Protein AF-A0A4Q4XIJ0-F1 (afdb_monomer)

Mean predicted aligned error: 21.59 Å

Structure (mmCIF, N/CA/C/O backbone):
data_AF-A0A4Q4XIJ0-F1
#
_entry.id   AF-A0A4Q4XIJ0-F1
#
loop_
_atom_site.group_PDB
_atom_site.id
_atom_site.type_symbol
_atom_site.label_atom_id
_atom_site.label_alt_id
_atom_site.label_comp_id
_atom_site.label_asym_id
_atom_site.label_entity_id
_atom_site.label_seq_id
_atom_site.pdbx_PDB_ins_code
_atom_site.Cartn_x
_atom_site.Cartn_y
_atom_site.Cartn_z
_atom_site.occupancy
_atom_site.B_iso_or_equiv
_atom_site.auth_seq_id
_atom_site.auth_comp_id
_atom_site.auth_asym_id
_atom_site.auth_atom_id
_atom_site.pdbx_PDB_model_num
ATOM 1 N N . MET A 1 1 ? -66.998 -24.718 -27.713 1.00 39.00 1 MET A N 1
ATOM 2 C CA . MET A 1 1 ? -67.657 -24.816 -26.387 1.00 39.00 1 MET A CA 1
ATOM 3 C C . MET A 1 1 ? -67.877 -23.416 -25.833 1.00 39.00 1 MET A C 1
ATOM 5 O O . MET A 1 1 ? -67.206 -22.496 -26.284 1.00 39.00 1 MET A O 1
ATOM 9 N N . SER A 1 2 ? -68.863 -23.246 -24.954 1.00 32.78 2 SER A N 1
ATOM 10 C CA . SER A 1 2 ? -69.437 -21.952 -24.556 1.00 32.78 2 SER A CA 1
ATOM 11 C C . SER A 1 2 ? -68.776 -21.309 -23.330 1.00 32.78 2 SER A C 1
ATOM 13 O O . SER A 1 2 ? -68.208 -21.986 -22.477 1.00 32.78 2 SER A O 1
ATOM 15 N N . ILE A 1 3 ? -68.902 -19.982 -23.238 1.00 47.53 3 ILE A N 1
ATOM 16 C CA . ILE A 1 3 ? -68.501 -19.162 -22.085 1.00 47.53 3 ILE A CA 1
ATOM 17 C C . ILE A 1 3 ? -69.598 -19.195 -21.010 1.00 47.53 3 ILE A C 1
ATOM 19 O O . ILE A 1 3 ? -70.771 -18.997 -21.330 1.00 47.53 3 ILE A O 1
ATOM 23 N N . PRO A 1 4 ? -69.209 -19.323 -19.734 1.00 43.88 4 PRO A N 1
ATOM 24 C CA . PRO A 1 4 ? -69.842 -18.563 -18.653 1.00 43.88 4 PRO A CA 1
ATOM 25 C C . PRO A 1 4 ? -68.786 -17.883 -17.751 1.00 43.88 4 PRO A C 1
ATOM 27 O O . PRO A 1 4 ? -67.672 -18.373 -17.611 1.00 43.88 4 PRO A O 1
ATOM 30 N N . SER A 1 5 ? -69.038 -16.803 -17.013 1.00 36.31 5 SER A N 1
ATOM 31 C CA . SER A 1 5 ? -69.993 -15.681 -17.101 1.00 36.31 5 SER A CA 1
ATOM 32 C C . SER A 1 5 ? -69.596 -14.716 -15.965 1.00 36.31 5 SER A C 1
ATOM 34 O O . SER A 1 5 ? -69.293 -15.169 -14.861 1.00 36.31 5 SER A O 1
ATOM 36 N N . SER A 1 6 ? -69.540 -13.404 -16.191 1.00 43.09 6 SER A N 1
ATOM 37 C CA . SER A 1 6 ? -68.685 -12.483 -15.409 1.00 43.09 6 SER A CA 1
ATOM 38 C C . SER A 1 6 ? -69.211 -11.996 -14.038 1.00 43.09 6 SER A C 1
ATOM 40 O O . SER A 1 6 ? -68.845 -10.906 -13.601 1.00 43.09 6 SER A O 1
ATOM 42 N N . SER A 1 7 ? -70.051 -12.764 -13.336 1.00 40.59 7 SER A N 1
ATOM 43 C CA . SER A 1 7 ? -70.735 -12.323 -12.102 1.00 40.59 7 SER A CA 1
ATOM 44 C C . SER A 1 7 ? -70.030 -12.679 -10.780 1.00 40.59 7 SER A C 1
ATOM 46 O O . SER A 1 7 ? -70.118 -11.913 -9.821 1.00 40.59 7 SER A O 1
ATOM 48 N N . SER A 1 8 ? -69.298 -13.796 -10.695 1.00 38.94 8 SER A N 1
ATOM 49 C CA . SER A 1 8 ? -68.858 -14.369 -9.404 1.00 38.94 8 SER A CA 1
ATOM 50 C C . SER A 1 8 ? -67.668 -13.680 -8.717 1.00 38.94 8 SER A C 1
ATOM 52 O O . SER A 1 8 ? -67.452 -13.886 -7.525 1.00 38.94 8 SER A O 1
ATOM 54 N N . ARG A 1 9 ? -66.882 -12.850 -9.420 1.00 42.84 9 ARG A N 1
ATOM 55 C CA . ARG A 1 9 ? -65.648 -12.255 -8.855 1.00 42.84 9 ARG A CA 1
ATOM 56 C C . ARG A 1 9 ? -65.848 -10.972 -8.037 1.00 42.84 9 ARG A C 1
ATOM 58 O O . ARG A 1 9 ? -64.919 -10.572 -7.342 1.00 42.84 9 ARG A O 1
ATOM 65 N N . ARG A 1 10 ? -67.020 -10.321 -8.094 1.00 41.69 10 ARG A N 1
ATOM 66 C CA . ARG A 1 10 ? -67.269 -9.062 -7.354 1.00 41.69 10 ARG A CA 1
ATOM 67 C C . ARG A 1 10 ? -67.774 -9.264 -5.921 1.00 41.69 10 ARG A C 1
ATOM 69 O O . ARG A 1 10 ? -67.480 -8.427 -5.077 1.00 41.69 10 ARG A O 1
ATOM 76 N N . SER A 1 11 ? -68.457 -10.370 -5.618 1.00 40.97 11 SER A N 1
ATOM 77 C CA . SER A 1 11 ? -68.883 -10.691 -4.246 1.00 40.97 11 SER A CA 1
ATOM 78 C C . SER A 1 11 ? -67.701 -11.072 -3.351 1.00 40.97 11 SER A C 1
ATOM 80 O O . SER A 1 11 ? -67.562 -10.519 -2.266 1.00 40.97 11 SER A O 1
ATOM 82 N N . ALA A 1 12 ? -66.800 -11.939 -3.829 1.00 45.38 12 ALA A N 1
ATOM 83 C CA . ALA A 1 12 ? -65.650 -12.415 -3.054 1.00 45.38 12 ALA A CA 1
ATOM 84 C C . ALA A 1 12 ? -64.752 -11.274 -2.531 1.00 45.38 12 ALA A C 1
ATOM 86 O O . ALA A 1 12 ? -64.363 -11.283 -1.365 1.00 45.38 12 ALA A O 1
ATOM 87 N N . PHE A 1 13 ? -64.475 -10.258 -3.357 1.00 45.41 13 PHE A N 1
ATOM 88 C CA . PHE A 1 13 ? -63.698 -9.088 -2.929 1.00 45.41 13 PHE A CA 1
ATOM 89 C C . PHE A 1 13 ? -64.429 -8.229 -1.889 1.00 45.41 13 PHE A C 1
ATOM 91 O O . PHE A 1 13 ? -63.788 -7.744 -0.961 1.00 45.41 13 PHE A O 1
ATOM 98 N N . ALA A 1 14 ? -65.754 -8.078 -1.993 1.00 46.66 14 ALA A N 1
ATOM 99 C CA . ALA A 1 14 ? -66.541 -7.367 -0.986 1.00 46.66 14 ALA A CA 1
ATOM 100 C C . ALA A 1 14 ? -66.551 -8.118 0.358 1.00 46.66 14 ALA A C 1
ATOM 102 O O . ALA A 1 14 ? -66.329 -7.505 1.399 1.00 46.66 14 ALA A O 1
ATOM 103 N N . SER A 1 15 ? -66.727 -9.444 0.345 1.00 46.34 15 SER A N 1
ATOM 104 C CA . SER A 1 15 ? -66.688 -10.274 1.557 1.00 46.34 15 SER A CA 1
ATOM 105 C C . SER A 1 15 ? -65.319 -10.252 2.244 1.00 46.34 15 SER A C 1
ATOM 107 O O . SER A 1 15 ? -65.259 -10.134 3.464 1.00 46.34 15 SER A O 1
ATOM 109 N N . ILE A 1 16 ? -64.220 -10.313 1.481 1.00 51.16 16 ILE A N 1
ATOM 110 C CA . ILE A 1 16 ? -62.858 -10.246 2.035 1.00 51.16 16 ILE A CA 1
ATOM 111 C C . ILE A 1 16 ? -62.550 -8.839 2.572 1.00 51.16 16 ILE A C 1
ATOM 113 O O . ILE A 1 16 ? -61.978 -8.721 3.652 1.00 51.16 16 ILE A O 1
ATOM 117 N N . ALA A 1 17 ? -62.976 -7.774 1.884 1.00 48.75 17 ALA A N 1
ATOM 118 C CA . ALA A 1 17 ? -62.821 -6.405 2.380 1.00 48.75 17 ALA A CA 1
ATOM 119 C C . ALA A 1 17 ? -63.614 -6.159 3.676 1.00 48.75 17 ALA A C 1
ATOM 121 O O . ALA A 1 17 ? -63.096 -5.533 4.599 1.00 48.75 17 ALA A O 1
ATOM 122 N N . LEU A 1 18 ? -64.838 -6.691 3.785 1.00 46.59 18 LEU A N 1
ATOM 123 C CA . LEU A 1 18 ? -65.650 -6.563 4.997 1.00 46.59 18 LEU A CA 1
ATOM 124 C C . LEU A 1 18 ? -65.094 -7.406 6.158 1.00 46.59 18 LEU A C 1
ATOM 126 O O . LEU A 1 18 ? -65.103 -6.949 7.297 1.00 46.59 18 LEU A O 1
ATOM 130 N N . ALA A 1 19 ? -64.545 -8.593 5.877 1.00 47.19 19 ALA A N 1
ATOM 131 C CA . ALA A 1 19 ? -63.845 -9.407 6.872 1.00 47.19 19 ALA A CA 1
ATOM 132 C C . ALA A 1 19 ? -62.547 -8.737 7.364 1.00 47.19 19 ALA A C 1
ATOM 134 O O . ALA A 1 19 ? -62.270 -8.749 8.561 1.00 47.19 19 ALA A O 1
ATOM 135 N N . ALA A 1 20 ? -61.784 -8.098 6.470 1.00 44.31 20 ALA A N 1
ATOM 136 C CA . ALA A 1 20 ? -60.602 -7.319 6.835 1.00 44.31 20 ALA A CA 1
ATOM 137 C C . ALA A 1 20 ? -60.964 -6.077 7.671 1.00 44.31 20 ALA A C 1
ATOM 139 O O . ALA A 1 20 ? -60.295 -5.794 8.662 1.00 44.31 20 ALA A O 1
ATOM 140 N N . ALA A 1 21 ? -62.049 -5.375 7.326 1.00 42.47 21 ALA A N 1
ATOM 141 C CA . ALA A 1 21 ? -62.561 -4.259 8.120 1.00 42.47 21 ALA A CA 1
ATOM 142 C C . ALA A 1 21 ? -63.025 -4.712 9.517 1.00 42.47 21 ALA A C 1
ATOM 144 O O . ALA A 1 21 ? -62.663 -4.084 10.507 1.00 42.47 21 ALA A O 1
ATOM 145 N N . ALA A 1 22 ? -63.747 -5.835 9.612 1.00 40.69 22 ALA A N 1
ATOM 146 C CA . ALA A 1 22 ? -64.169 -6.412 10.888 1.00 40.69 22 ALA A CA 1
ATOM 147 C C . ALA A 1 22 ? -62.970 -6.831 11.762 1.00 40.69 22 ALA A C 1
ATOM 149 O O . ALA A 1 22 ? -62.942 -6.525 12.956 1.00 40.69 22 ALA A O 1
ATOM 150 N N . ALA A 1 23 ? -61.946 -7.455 11.167 1.00 38.81 23 ALA A N 1
ATOM 151 C CA . ALA A 1 23 ? -60.705 -7.813 11.855 1.00 38.81 23 ALA A CA 1
ATOM 152 C C . ALA A 1 23 ? -59.928 -6.577 12.354 1.00 38.81 23 ALA A C 1
ATOM 154 O O . ALA A 1 23 ? -59.396 -6.598 13.461 1.00 38.81 23 ALA A O 1
ATOM 155 N N . LEU A 1 24 ? -59.926 -5.477 11.591 1.00 39.38 24 LEU A N 1
ATOM 156 C CA . LEU A 1 24 ? -59.321 -4.197 11.990 1.00 39.38 24 LEU A CA 1
ATOM 157 C C . LEU A 1 24 ? -60.121 -3.428 13.059 1.00 39.38 24 LEU A C 1
ATOM 159 O O . LEU A 1 24 ? -59.597 -2.480 13.637 1.00 39.38 24 LEU A O 1
ATOM 163 N N . THR A 1 25 ? -61.353 -3.843 13.368 1.00 39.03 25 THR A N 1
ATOM 164 C CA . THR A 1 25 ? -62.145 -3.314 14.497 1.00 39.03 25 THR A CA 1
ATOM 165 C C . THR A 1 25 ? -62.137 -4.212 15.741 1.00 39.03 25 THR A C 1
ATOM 167 O O . THR A 1 25 ? -62.733 -3.854 16.753 1.00 39.03 25 THR A O 1
ATOM 170 N N . ALA A 1 26 ? -61.458 -5.364 15.697 1.00 36.38 26 ALA A N 1
ATOM 171 C CA . ALA A 1 26 ? -61.476 -6.370 16.765 1.00 36.38 26 ALA A CA 1
ATOM 172 C C . ALA A 1 26 ? -60.332 -6.246 17.795 1.00 36.38 26 ALA A C 1
ATOM 174 O O . ALA A 1 26 ? -60.250 -7.059 18.712 1.00 36.38 26 ALA A O 1
ATOM 175 N N . THR A 1 27 ? -59.476 -5.222 17.698 1.00 35.91 27 THR A N 1
ATOM 176 C CA . THR A 1 27 ? -58.495 -4.871 18.743 1.00 35.91 27 THR A CA 1
ATOM 177 C C . THR A 1 27 ? -58.930 -3.626 19.512 1.00 35.91 27 THR A C 1
ATOM 179 O O . THR A 1 27 ? -58.228 -2.614 19.542 1.00 35.91 27 THR A O 1
ATOM 182 N N . VAL A 1 28 ? -60.090 -3.706 20.171 1.00 36.38 28 VAL A N 1
ATOM 183 C CA . VAL A 1 28 ? -60.314 -2.883 21.365 1.00 36.38 28 VAL A CA 1
ATOM 184 C C . VAL A 1 28 ? -59.310 -3.378 22.401 1.00 36.38 28 VAL A C 1
ATOM 186 O O . VAL A 1 28 ? -59.447 -4.488 22.913 1.00 36.38 28 VAL A O 1
ATOM 189 N N . ALA A 1 29 ? -58.274 -2.586 22.670 1.00 37.75 29 ALA A N 1
ATOM 190 C CA . ALA A 1 29 ? -57.368 -2.868 23.771 1.00 37.75 29 ALA A CA 1
ATOM 191 C C . ALA A 1 29 ? -58.176 -2.805 25.074 1.00 37.75 29 ALA A C 1
ATOM 193 O O . ALA A 1 29 ? -58.611 -1.730 25.490 1.00 37.75 29 ALA A O 1
ATOM 194 N N . HIS A 1 30 ? -58.414 -3.962 25.696 1.00 38.53 30 HIS A N 1
ATOM 195 C CA . HIS A 1 30 ? -58.833 -3.997 27.090 1.00 38.53 30 HIS A CA 1
ATOM 196 C C . HIS A 1 30 ? -57.673 -3.455 27.916 1.00 38.53 30 HIS A C 1
ATOM 198 O O . HIS A 1 30 ? -56.659 -4.138 28.050 1.00 38.53 30 HIS A O 1
ATOM 204 N N . ALA A 1 31 ? -57.843 -2.235 28.427 1.00 48.03 31 ALA A N 1
ATOM 205 C CA . ALA A 1 31 ? -56.890 -1.611 29.326 1.00 48.03 31 ALA A CA 1
ATOM 206 C C . ALA A 1 31 ? -56.563 -2.563 30.481 1.00 48.03 31 ALA A C 1
ATOM 208 O O . ALA A 1 31 ? -57.451 -3.241 31.012 1.00 48.03 31 ALA A O 1
ATOM 209 N N . ASP A 1 32 ? -55.289 -2.639 30.868 1.00 61.66 32 ASP A N 1
ATOM 210 C CA . ASP A 1 32 ? -54.935 -3.512 31.980 1.00 61.66 32 ASP A CA 1
ATOM 211 C C . ASP A 1 32 ? -55.694 -3.142 33.269 1.00 61.66 32 ASP A C 1
ATOM 213 O O . ASP A 1 32 ? -55.982 -1.981 33.585 1.00 61.66 32 ASP A O 1
ATOM 217 N N . ALA A 1 33 ? -56.025 -4.178 34.042 1.00 73.69 33 ALA A N 1
ATOM 218 C CA . ALA A 1 33 ? -56.890 -4.084 35.216 1.00 73.69 33 ALA A CA 1
ATOM 219 C C . ALA A 1 33 ? -56.270 -3.309 36.399 1.00 73.69 33 ALA A C 1
ATOM 221 O O . ALA A 1 33 ? -56.786 -3.396 37.517 1.00 73.69 33 ALA A O 1
ATOM 222 N N . THR A 1 34 ? -55.162 -2.599 36.186 1.00 82.06 34 THR A N 1
ATOM 223 C CA . THR A 1 34 ? -54.515 -1.695 37.138 1.00 82.06 34 THR A CA 1
ATOM 224 C C . THR A 1 34 ? -54.698 -0.250 36.700 1.00 82.06 34 THR A C 1
ATOM 226 O O . THR A 1 34 ? -55.126 0.555 37.530 1.00 82.06 34 THR A O 1
ATOM 229 N N . LEU A 1 35 ? -54.507 0.076 35.416 1.00 85.56 35 LEU A N 1
ATOM 230 C CA . LEU A 1 35 ? -54.809 1.409 34.893 1.00 85.56 35 LEU A CA 1
ATOM 231 C C . LEU A 1 35 ? -56.294 1.753 35.088 1.00 85.56 35 LEU A C 1
ATOM 233 O O . LEU A 1 35 ? -56.612 2.828 35.601 1.00 85.56 35 LEU A O 1
ATOM 237 N N . ASP A 1 36 ? -57.190 0.808 34.793 1.00 84.19 36 ASP A N 1
ATOM 238 C CA . ASP A 1 36 ? -58.631 0.957 35.028 1.00 84.19 36 ASP A CA 1
ATOM 239 C C . ASP A 1 36 ? -58.958 1.175 36.511 1.00 84.19 36 ASP A C 1
ATOM 241 O O . ASP A 1 36 ? -59.716 2.083 36.854 1.00 84.19 36 ASP A O 1
ATOM 245 N N . LYS A 1 37 ? -58.336 0.416 37.426 1.00 86.19 37 LYS A N 1
ATOM 246 C CA . LYS A 1 37 ? -58.548 0.595 38.875 1.00 86.19 37 LYS A CA 1
ATOM 247 C C . LYS A 1 37 ? -58.047 1.951 39.362 1.00 86.19 37 LYS A C 1
ATOM 249 O O . LYS A 1 37 ? -58.739 2.579 40.160 1.00 86.19 37 LYS A O 1
ATOM 254 N N . ILE A 1 38 ? -56.888 2.418 38.884 1.00 88.94 38 ILE A N 1
ATOM 255 C CA . ILE A 1 38 ? -56.351 3.758 39.180 1.00 88.94 38 ILE A CA 1
ATOM 256 C C . ILE A 1 38 ? -57.346 4.839 38.735 1.00 88.94 38 ILE A C 1
ATOM 258 O O . ILE A 1 38 ? -57.677 5.728 39.523 1.00 88.94 38 ILE A O 1
ATOM 262 N N . GLN A 1 39 ? -57.864 4.741 37.506 1.00 87.56 39 GLN A N 1
ATOM 263 C CA . GLN A 1 39 ? -58.828 5.699 36.963 1.00 87.56 39 GLN A CA 1
ATOM 264 C C . GLN A 1 39 ? -60.184 5.656 37.682 1.00 87.56 39 GLN A C 1
ATOM 266 O O . GLN A 1 39 ? -60.753 6.718 37.948 1.00 87.56 39 GLN A O 1
ATOM 271 N N . GLN A 1 40 ? -60.680 4.462 38.025 1.00 88.62 40 GLN A N 1
ATOM 272 C CA . GLN A 1 40 ? -61.961 4.249 38.704 1.00 88.62 40 GLN A CA 1
ATOM 273 C C . GLN A 1 40 ? -61.953 4.805 40.133 1.00 88.62 40 GLN A C 1
ATOM 275 O O . GLN A 1 40 ? -62.876 5.521 40.513 1.00 88.62 40 GLN A O 1
ATOM 280 N N . ARG A 1 41 ? -60.902 4.525 40.919 1.00 92.94 41 ARG A N 1
ATOM 281 C CA . ARG A 1 41 ? -60.764 5.036 42.300 1.00 92.94 41 ARG A CA 1
ATOM 282 C C . ARG A 1 41 ? -60.162 6.449 42.381 1.00 92.94 41 ARG A C 1
ATOM 284 O O . ARG A 1 41 ? -59.934 6.938 43.482 1.00 92.94 41 ARG A O 1
ATOM 291 N N . LYS A 1 42 ? -59.851 7.065 41.231 1.00 92.50 42 LYS A N 1
ATOM 292 C CA . LYS A 1 42 ? -59.194 8.381 41.070 1.00 92.50 42 LYS A CA 1
ATOM 293 C C . LYS A 1 42 ? -57.926 8.581 41.909 1.00 92.50 42 LYS A C 1
ATOM 295 O O . LYS A 1 42 ? -57.599 9.702 42.296 1.00 92.50 42 LYS A O 1
ATOM 300 N N . LYS A 1 43 ? -57.182 7.499 42.150 1.00 94.44 43 LYS A N 1
ATOM 301 C CA . LYS A 1 43 ? -56.021 7.480 43.049 1.00 94.44 43 LYS A CA 1
ATOM 302 C C . LYS A 1 43 ? -55.019 6.395 42.645 1.00 94.44 43 LYS A C 1
ATOM 304 O O . LYS A 1 43 ? -55.424 5.301 42.242 1.00 94.44 43 LYS A O 1
ATOM 309 N N . ILE A 1 44 ? -53.725 6.684 42.773 1.00 94.50 44 ILE A N 1
ATOM 310 C CA . ILE A 1 44 ? -52.612 5.738 42.590 1.00 94.50 44 ILE A CA 1
ATOM 311 C C . ILE A 1 44 ? -51.852 5.542 43.909 1.00 94.50 44 ILE A C 1
ATOM 313 O O . ILE A 1 44 ? -51.584 6.497 44.638 1.00 94.50 44 ILE A O 1
ATOM 317 N N . VAL A 1 45 ? -51.506 4.293 44.212 1.00 95.69 45 VAL A N 1
ATOM 318 C CA . VAL A 1 45 ? -50.741 3.880 45.390 1.00 95.69 45 VAL A CA 1
ATOM 319 C C . VAL A 1 45 ? -49.304 3.589 44.955 1.00 95.69 45 VAL A C 1
ATOM 321 O O . VAL A 1 45 ? -49.025 2.570 44.326 1.00 95.69 45 VAL A O 1
ATOM 324 N N . VAL A 1 46 ? -48.375 4.489 45.268 1.00 95.56 46 VAL A N 1
ATOM 325 C CA . VAL A 1 46 ? -46.970 4.408 44.844 1.00 95.56 46 VAL A CA 1
ATOM 326 C C . VAL A 1 46 ? -46.102 3.912 45.997 1.00 95.56 46 VAL A C 1
ATOM 328 O O . VAL A 1 46 ? -46.037 4.538 47.055 1.00 95.56 46 VAL A O 1
ATOM 331 N N . GLY A 1 47 ? -45.387 2.807 45.790 1.00 94.25 47 GLY A N 1
ATOM 332 C CA . GLY A 1 47 ? -44.360 2.348 46.720 1.00 94.25 47 GLY A CA 1
ATOM 333 C C . GLY A 1 47 ? -43.098 3.196 46.587 1.00 94.25 47 GLY A C 1
ATOM 334 O O . GLY A 1 47 ? -42.419 3.127 45.561 1.00 94.25 47 GLY A O 1
ATOM 335 N N . VAL A 1 48 ? -42.781 3.979 47.619 1.00 91.88 48 VAL A N 1
ATOM 336 C CA . VAL A 1 48 ? -41.617 4.878 47.660 1.00 91.88 48 VAL A CA 1
ATOM 337 C C . VAL A 1 48 ? -40.592 4.428 48.695 1.00 91.88 48 VAL A C 1
ATOM 339 O O . VAL A 1 48 ? -40.935 3.961 49.783 1.00 91.88 48 VAL A O 1
ATOM 342 N N . VAL A 1 49 ? -39.312 4.598 48.371 1.00 85.94 49 VAL A N 1
ATOM 343 C CA . VAL A 1 49 ? -38.207 4.347 49.306 1.00 85.94 49 VAL A CA 1
ATOM 344 C C . VAL A 1 49 ? -37.803 5.659 49.975 1.00 85.94 49 VAL A C 1
ATOM 346 O O . VAL A 1 49 ? -37.350 6.589 49.308 1.00 85.94 49 VAL A O 1
ATOM 349 N N . LEU A 1 50 ? -37.958 5.712 51.300 1.00 83.31 50 LEU A N 1
ATOM 350 C CA . LEU A 1 50 ? -37.521 6.817 52.159 1.00 83.31 50 LEU A CA 1
ATOM 351 C C . LEU A 1 50 ? -36.262 6.377 52.922 1.00 83.31 50 LEU A C 1
ATOM 353 O O . LEU A 1 50 ? -36.347 5.871 54.042 1.00 83.31 50 LEU A O 1
ATOM 357 N N . SER A 1 51 ? -35.102 6.492 52.270 1.00 69.00 51 SER A N 1
ATOM 358 C CA . SER A 1 51 ? -33.795 6.036 52.782 1.00 69.00 51 SER A CA 1
ATOM 359 C C . SER A 1 51 ? -32.967 7.120 53.482 1.00 69.00 51 SER A C 1
ATOM 361 O O . SER A 1 51 ? -31.857 6.835 53.930 1.00 69.00 51 SER A O 1
ATOM 363 N N . GLY A 1 52 ? -33.480 8.348 53.573 1.00 70.88 52 GLY A N 1
ATOM 364 C CA . GLY A 1 52 ? -32.694 9.537 53.886 1.00 70.88 52 GLY A CA 1
ATOM 365 C C . GLY A 1 52 ? -31.955 10.088 52.660 1.00 70.88 52 GLY A C 1
ATOM 366 O O . GLY A 1 52 ? -32.028 9.536 51.558 1.00 70.88 52 GLY A O 1
ATOM 367 N N . GLY A 1 53 ? -31.253 11.207 52.851 1.00 75.75 53 GLY A N 1
ATOM 368 C CA . GLY A 1 53 ? -30.587 11.920 51.757 1.00 75.75 53 GLY A CA 1
ATOM 369 C C . GLY A 1 53 ? -31.580 12.437 50.698 1.00 75.75 53 GLY A C 1
ATOM 370 O O . GLY A 1 53 ? -32.731 12.716 51.041 1.00 75.75 53 GLY A O 1
ATOM 371 N N . PRO A 1 54 ? -31.172 12.558 49.419 1.00 77.50 54 PRO A N 1
ATOM 372 C CA . PRO A 1 54 ? -32.005 13.159 48.370 1.00 77.50 54 PRO A CA 1
ATOM 373 C C . PRO A 1 54 ? -33.268 12.344 48.048 1.00 77.50 54 PRO A C 1
ATOM 375 O O . PRO A 1 54 ? -34.275 12.892 47.604 1.00 77.50 54 PRO A O 1
ATOM 378 N N . PHE A 1 55 ? -33.229 11.026 48.270 1.00 79.38 55 PHE A N 1
ATOM 379 C CA . PHE A 1 55 ? -34.310 10.108 47.908 1.00 79.38 55 PHE A CA 1
ATOM 380 C C . PHE A 1 55 ? -35.572 10.285 48.747 1.00 79.38 55 PHE A C 1
ATOM 382 O O . PHE A 1 55 ? -36.676 10.138 48.216 1.00 79.38 55 PHE A O 1
ATOM 389 N N . GLY A 1 56 ? -35.405 10.635 50.023 1.00 80.69 56 GLY A N 1
ATOM 390 C CA . GLY A 1 56 ? -36.493 11.098 50.869 1.00 80.69 56 GLY A CA 1
ATOM 391 C C . GLY A 1 56 ? -36.451 10.635 52.318 1.00 80.69 56 GLY A C 1
ATOM 392 O O . GLY A 1 56 ? -35.855 9.612 52.662 1.00 80.69 56 GLY A O 1
ATOM 393 N N . SER A 1 57 ? -37.126 11.401 53.168 1.00 80.62 57 SER A N 1
ATOM 394 C CA . SER A 1 57 ? -37.265 11.195 54.610 1.00 80.62 57 SER A CA 1
ATOM 395 C C . SER A 1 57 ? -38.706 11.458 55.054 1.00 80.62 57 SER A C 1
ATOM 397 O O . SER A 1 57 ? -39.515 12.007 54.302 1.00 80.62 57 SER A O 1
ATOM 399 N N . ILE A 1 58 ? -39.038 11.056 56.281 1.00 82.38 58 ILE A N 1
ATOM 400 C CA . ILE A 1 58 ? -40.278 11.472 56.943 1.00 82.38 58 ILE A CA 1
ATOM 401 C C . ILE A 1 58 ? -40.024 12.849 57.566 1.00 82.38 58 ILE A C 1
ATOM 403 O O . ILE A 1 58 ? -39.072 13.009 58.330 1.00 82.38 58 ILE A O 1
ATOM 407 N N . ASP A 1 59 ? -40.864 13.830 57.245 1.00 79.25 59 ASP A N 1
ATOM 408 C CA . ASP A 1 59 ? -40.889 15.115 57.944 1.00 79.25 59 ASP A CA 1
ATOM 409 C C . ASP A 1 59 ? -41.405 14.898 59.381 1.00 79.25 59 ASP A C 1
ATOM 411 O O . ASP A 1 59 ? -42.537 14.432 59.548 1.00 79.25 59 ASP A O 1
ATOM 415 N N . PRO A 1 60 ? -40.624 15.227 60.431 1.00 75.75 60 PRO A N 1
ATOM 416 C CA . PRO A 1 60 ? -41.043 15.012 61.812 1.00 75.75 60 PRO A CA 1
ATOM 417 C C . PRO A 1 60 ? -42.285 15.827 62.205 1.00 75.75 60 PRO A C 1
ATOM 419 O O . PRO A 1 60 ? -43.020 15.387 63.089 1.00 75.75 60 PRO A O 1
ATOM 422 N N . ALA A 1 61 ? -42.549 16.970 61.560 1.00 79.31 61 ALA A N 1
ATOM 423 C CA . ALA A 1 61 ? -43.680 17.836 61.889 1.00 79.31 61 ALA A CA 1
ATOM 424 C C . ALA A 1 61 ? -45.003 17.349 61.274 1.00 79.31 61 ALA A C 1
ATOM 426 O O . ALA A 1 61 ? -46.020 17.320 61.966 1.00 79.31 61 ALA A O 1
ATOM 427 N N . THR A 1 62 ? -45.012 16.946 59.997 1.00 80.44 62 THR A N 1
ATOM 428 C CA . THR A 1 62 ? -46.240 16.475 59.318 1.00 80.44 62 THR A CA 1
ATOM 429 C C . THR A 1 62 ? -46.400 14.954 59.264 1.00 80.44 62 THR A C 1
ATOM 431 O O . THR A 1 62 ? -47.460 14.480 58.853 1.00 80.44 62 THR A O 1
ATOM 434 N N . GLN A 1 63 ? -45.374 14.184 59.647 1.00 79.94 63 GLN A N 1
ATOM 435 C CA . GLN A 1 63 ? -45.300 12.717 59.521 1.00 79.94 63 GLN A CA 1
ATOM 436 C C . GLN A 1 63 ? -45.493 12.199 58.079 1.00 79.94 63 GLN A C 1
ATOM 438 O O . GLN A 1 63 ? -45.800 11.028 57.858 1.00 79.94 63 GLN A O 1
ATOM 443 N N . ARG A 1 64 ? -45.292 13.060 57.071 1.00 81.19 64 ARG A N 1
ATOM 444 C CA . ARG A 1 64 ? -45.384 12.711 55.645 1.00 81.19 64 ARG A CA 1
ATOM 445 C C . ARG A 1 64 ? -44.001 12.483 55.046 1.00 81.19 64 ARG A C 1
ATOM 447 O O . ARG A 1 64 ? -43.015 13.082 55.470 1.00 81.19 64 ARG A O 1
ATOM 454 N N . GLY A 1 65 ? -43.936 11.632 54.024 1.00 82.88 65 GLY A N 1
ATOM 455 C CA . GLY A 1 65 ? -42.736 11.493 53.203 1.00 82.88 65 GLY A CA 1
ATOM 456 C C . GLY A 1 65 ? -42.460 12.770 52.402 1.00 82.88 65 GLY A C 1
ATOM 457 O O . GLY A 1 65 ? -43.381 13.386 51.869 1.00 82.88 65 GLY A O 1
ATOM 458 N N . THR A 1 66 ? -41.188 13.134 52.283 1.00 86.19 66 THR A N 1
ATOM 459 C CA . THR A 1 66 ? -40.677 14.233 51.446 1.00 86.19 66 THR A CA 1
ATOM 460 C C . THR A 1 66 ? -39.435 13.763 50.680 1.00 86.19 66 THR A C 1
ATOM 462 O O . THR A 1 66 ? -38.855 12.743 51.046 1.00 86.19 66 THR A O 1
ATOM 465 N N . GLY A 1 67 ? -39.024 14.473 49.624 1.00 87.69 67 GLY A N 1
ATOM 466 C CA . GLY A 1 67 ? -37.824 14.162 48.827 1.00 87.69 67 GLY A CA 1
ATOM 467 C C . GLY A 1 67 ? -38.107 13.619 47.419 1.00 87.69 67 GLY A C 1
ATOM 468 O O . GLY A 1 67 ? -39.263 13.511 47.002 1.00 87.69 67 GLY A O 1
ATOM 469 N N . PHE A 1 68 ? -37.051 13.255 46.684 1.00 89.00 68 PHE A N 1
ATOM 470 C CA . PHE A 1 68 ? -37.099 12.987 45.239 1.00 89.00 68 PHE A CA 1
ATOM 471 C C . PHE A 1 68 ? -38.099 11.892 44.840 1.00 89.00 68 PHE A C 1
ATOM 473 O O . PHE A 1 68 ? -38.917 12.107 43.945 1.00 89.00 68 PHE A O 1
ATOM 480 N N . ASN A 1 69 ? -38.120 10.748 45.539 1.00 90.38 69 ASN A N 1
ATOM 481 C CA . ASN A 1 69 ? -39.066 9.664 45.230 1.00 90.38 69 ASN A CA 1
ATOM 482 C C . ASN A 1 69 ? -40.535 10.086 45.450 1.00 90.38 69 ASN A C 1
ATOM 484 O O . ASN A 1 69 ? -41.432 9.566 44.788 1.00 90.38 69 ASN A O 1
ATOM 488 N N . VAL A 1 70 ? -40.789 11.050 46.344 1.00 91.81 70 VAL A N 1
ATOM 489 C CA . VAL A 1 70 ? -42.131 11.589 46.615 1.00 91.81 70 VAL A CA 1
ATOM 490 C C . VAL A 1 70 ? -42.523 12.652 45.586 1.00 91.81 70 VAL A C 1
ATOM 492 O O . VAL A 1 70 ? -43.649 12.616 45.094 1.00 91.81 70 VAL A O 1
ATOM 495 N N . ASP A 1 71 ? -41.610 13.548 45.199 1.00 92.38 71 ASP A N 1
ATOM 496 C CA . ASP A 1 71 ? -41.841 14.518 44.114 1.00 92.38 71 ASP A CA 1
ATOM 497 C C . ASP A 1 71 ? -42.210 13.811 42.796 1.00 92.38 71 ASP A C 1
ATOM 499 O O . ASP A 1 71 ? -43.152 14.219 42.108 1.00 92.38 71 ASP A O 1
ATOM 503 N N . LEU A 1 72 ? -41.504 12.719 42.479 1.00 92.69 72 LEU A N 1
ATOM 504 C CA . LEU A 1 72 ? -41.775 11.846 41.335 1.00 92.69 72 LEU A CA 1
ATOM 505 C C . LEU A 1 72 ? -43.134 11.140 41.456 1.00 92.69 72 LEU A C 1
ATOM 507 O O . LEU A 1 72 ? -43.925 11.178 40.516 1.00 92.69 72 LEU A O 1
ATOM 511 N N . ALA A 1 73 ? -43.449 10.550 42.616 1.00 93.81 73 ALA A N 1
ATOM 512 C CA . ALA A 1 73 ? -44.750 9.920 42.856 1.00 93.81 73 ALA A CA 1
ATOM 513 C C . ALA A 1 73 ? -45.913 10.912 42.657 1.00 93.81 73 ALA A C 1
ATOM 515 O O . ALA A 1 73 ? -46.887 10.600 41.972 1.00 93.81 73 ALA A O 1
ATOM 516 N N . GLN A 1 74 ? -45.785 12.139 43.177 1.00 93.75 74 GLN A N 1
ATOM 517 C CA . GLN A 1 74 ? -46.757 13.212 42.950 1.00 93.75 74 GLN A CA 1
ATOM 518 C C . GLN A 1 74 ? -46.862 13.615 41.471 1.00 93.75 74 GLN A C 1
ATOM 520 O O . GLN A 1 74 ? -47.951 13.931 40.991 1.00 93.75 74 GLN A O 1
ATOM 525 N N . ALA A 1 75 ? -45.748 13.614 40.734 1.00 92.88 75 ALA A N 1
ATOM 526 C CA . ALA A 1 75 ? -45.742 13.931 39.310 1.00 92.88 75 ALA A CA 1
ATOM 527 C C . ALA A 1 75 ? -46.440 12.859 38.455 1.00 92.88 75 ALA A C 1
ATOM 529 O O . ALA A 1 75 ? -47.068 13.216 37.459 1.00 92.88 75 ALA A O 1
ATOM 530 N N . LEU A 1 76 ? -46.415 11.584 38.867 1.00 94.00 76 LEU A N 1
ATOM 531 C CA . LEU A 1 76 ? -47.214 10.527 38.234 1.00 94.00 76 LEU A CA 1
ATOM 532 C C . LEU A 1 76 ? -48.714 10.768 38.418 1.00 94.00 76 LEU A C 1
ATOM 534 O O . LEU A 1 76 ? -49.453 10.728 37.440 1.00 94.00 76 LEU A O 1
ATOM 538 N N . GLY A 1 77 ? -49.161 11.091 39.637 1.00 93.00 77 GLY A N 1
ATOM 539 C CA . GLY A 1 77 ? -50.567 11.433 39.887 1.00 93.00 77 GLY A CA 1
ATOM 540 C C . GLY A 1 77 ? -51.035 12.639 39.075 1.00 93.00 77 GLY A C 1
ATOM 541 O O . GLY A 1 77 ? -52.080 12.579 38.430 1.00 93.00 77 GLY A O 1
ATOM 542 N N . ARG A 1 78 ? -50.213 13.699 38.999 1.00 93.25 78 ARG A N 1
ATOM 543 C CA . ARG A 1 78 ? -50.474 14.859 38.126 1.00 93.25 78 ARG A CA 1
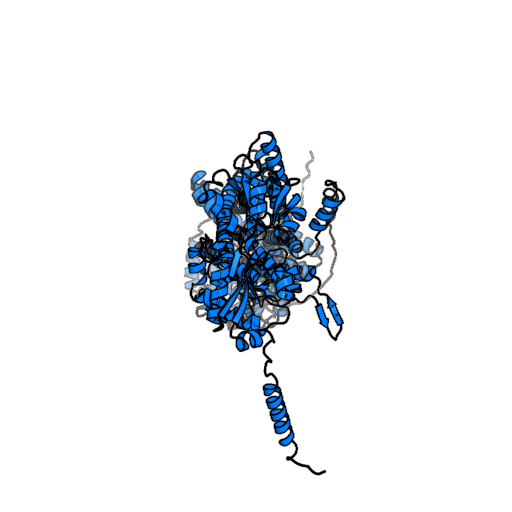ATOM 544 C C . ARG A 1 78 ? -50.574 14.467 36.646 1.00 93.25 78 ARG A C 1
ATOM 546 O O . ARG A 1 78 ? -51.475 14.946 35.969 1.00 93.25 78 ARG A O 1
ATOM 553 N N . GLY A 1 79 ? -49.690 13.596 36.154 1.00 90.44 79 GLY A N 1
ATOM 554 C CA . GLY A 1 79 ? -49.708 13.122 34.763 1.00 90.44 79 GLY A CA 1
ATOM 555 C C . GLY A 1 79 ? -50.871 12.177 34.425 1.00 90.44 79 GLY A C 1
ATOM 556 O O . GLY A 1 79 ? -51.308 12.144 33.279 1.00 90.44 79 GLY A O 1
ATOM 557 N N . LEU A 1 80 ? -51.391 11.441 35.412 1.00 91.94 80 LEU A N 1
ATOM 558 C CA . LEU A 1 80 ? -52.540 10.533 35.280 1.00 91.94 80 LEU A CA 1
ATOM 559 C C . LEU A 1 80 ? -53.893 11.182 35.646 1.00 91.94 80 LEU A C 1
ATOM 561 O O . LEU A 1 80 ? -54.937 10.570 35.427 1.00 91.94 80 LEU A O 1
ATOM 565 N N . GLY A 1 81 ? -53.901 12.393 36.212 1.00 91.88 81 GLY A N 1
ATOM 566 C CA . GLY A 1 81 ? -55.117 13.076 36.673 1.00 91.88 81 GLY A CA 1
ATOM 567 C C . GLY A 1 81 ? -55.763 12.436 37.911 1.00 91.88 81 GLY A C 1
ATOM 568 O O . GLY A 1 81 ? -56.990 12.345 37.983 1.00 91.88 81 GLY A O 1
ATOM 569 N N . VAL A 1 82 ? -54.949 11.955 38.860 1.00 94.38 82 VAL A N 1
ATOM 570 C CA . VAL A 1 82 ? -55.382 11.210 40.060 1.00 94.38 82 VAL A CA 1
ATOM 571 C C . VAL A 1 82 ? -54.629 11.636 41.326 1.00 94.38 82 VAL A C 1
ATOM 573 O O . VAL A 1 82 ? -53.507 12.141 41.262 1.00 94.38 82 VAL A O 1
ATOM 576 N N . GLU A 1 83 ? -55.229 11.392 42.493 1.00 93.94 83 GLU A N 1
ATOM 577 C CA . GLU A 1 83 ? -54.560 11.553 43.789 1.00 93.94 83 GLU A CA 1
ATOM 578 C C . GLU A 1 83 ? -53.438 10.523 43.995 1.00 93.94 83 GLU A C 1
ATOM 580 O O . GLU A 1 83 ? -53.423 9.463 43.367 1.00 93.94 83 GLU A O 1
ATOM 585 N N . VAL A 1 84 ? -52.505 10.807 44.910 1.00 93.75 84 VAL A N 1
ATOM 586 C CA . VAL A 1 84 ? -51.351 9.937 45.193 1.00 93.75 84 VAL A CA 1
ATOM 587 C C . VAL A 1 84 ? -51.305 9.559 46.664 1.00 93.75 84 VAL A C 1
ATOM 589 O O . VAL A 1 84 ? -51.243 10.421 47.537 1.00 93.75 84 VAL A O 1
ATOM 592 N N . GLU A 1 85 ? -51.256 8.259 46.928 1.00 93.62 85 GLU A N 1
ATOM 593 C CA . GLU A 1 85 ? -50.899 7.693 48.225 1.00 93.62 85 GLU A CA 1
ATOM 594 C C . GLU A 1 85 ? -49.509 7.068 48.142 1.00 93.62 85 GLU A C 1
ATOM 596 O O . GLU A 1 85 ? -49.250 6.209 47.304 1.00 93.62 85 GLU A O 1
ATOM 601 N N . THR A 1 86 ? -48.600 7.505 49.008 1.00 92.25 86 THR A N 1
ATOM 602 C CA . THR A 1 86 ? -47.240 6.965 49.086 1.00 92.25 86 THR A CA 1
ATOM 603 C C . THR A 1 86 ? -47.135 5.925 50.194 1.00 92.25 86 THR A C 1
ATOM 605 O O . THR A 1 86 ? -47.287 6.263 51.368 1.00 92.25 86 THR A O 1
ATOM 608 N N . VAL A 1 87 ? -46.805 4.684 49.841 1.00 92.06 87 VAL A N 1
ATOM 609 C CA . VAL A 1 87 ? -46.524 3.603 50.797 1.00 92.06 87 VAL A CA 1
ATOM 610 C C . VAL A 1 87 ? -45.013 3.474 50.954 1.00 92.06 87 VAL A C 1
ATOM 612 O O . VAL A 1 87 ? -44.305 3.268 49.969 1.00 92.06 87 VAL A O 1
ATOM 615 N N . GLN A 1 88 ? -44.501 3.575 52.182 1.00 89.94 88 GLN A N 1
ATOM 616 C CA . GLN A 1 88 ? -43.076 3.358 52.437 1.00 89.94 88 GLN A CA 1
ATOM 617 C C . GLN A 1 88 ? -42.724 1.877 52.232 1.00 89.94 88 GLN A C 1
ATOM 619 O O . GLN A 1 88 ? -43.311 0.994 52.860 1.00 89.94 88 GLN A O 1
ATOM 624 N N . VAL A 1 89 ? -41.738 1.609 51.377 1.00 89.44 89 VAL A N 1
ATOM 625 C CA . VAL A 1 89 ? -41.186 0.268 51.134 1.00 89.44 89 VAL A CA 1
ATOM 626 C C . VAL A 1 89 ? -39.684 0.232 51.426 1.00 89.44 89 VAL A C 1
ATOM 628 O O . VAL A 1 89 ? -39.011 1.263 51.430 1.00 89.44 89 VAL A O 1
ATOM 631 N N . GLN A 1 90 ? -39.149 -0.962 51.677 1.00 83.94 90 GLN A N 1
ATOM 632 C CA . GLN A 1 90 ? -37.722 -1.212 51.902 1.00 83.94 90 GLN A CA 1
ATOM 633 C C . GLN A 1 90 ? -37.133 -2.064 50.763 1.00 83.94 90 GLN A C 1
ATOM 635 O O . GLN A 1 90 ? -37.877 -2.800 50.106 1.00 83.94 90 GLN A O 1
ATOM 640 N N . PRO A 1 91 ? -35.805 -2.030 50.525 1.00 82.06 91 PRO A N 1
ATOM 641 C CA . PRO A 1 91 ? -35.168 -2.831 49.475 1.00 82.06 91 PRO A CA 1
ATOM 642 C C . PRO A 1 91 ? -35.482 -4.334 49.543 1.00 82.06 91 PRO A C 1
ATOM 644 O O . PRO A 1 91 ? -35.617 -4.972 48.501 1.00 82.06 91 PRO A O 1
ATOM 647 N N . SER A 1 92 ? -35.674 -4.861 50.755 1.00 80.62 92 SER A N 1
ATOM 648 C CA . SER A 1 92 ? -36.005 -6.256 51.062 1.00 80.62 92 SER A CA 1
ATOM 649 C C . SER A 1 92 ? -37.455 -6.670 50.766 1.00 80.62 92 SER A C 1
ATOM 651 O O . SER A 1 92 ? -37.705 -7.860 50.602 1.00 80.62 92 SER A O 1
ATOM 653 N N . ASN A 1 93 ? -38.414 -5.735 50.696 1.00 86.88 93 ASN A N 1
ATOM 654 C CA . ASN A 1 93 ? -39.847 -6.055 50.553 1.00 86.88 93 ASN A CA 1
ATOM 655 C C . ASN A 1 93 ? -40.573 -5.333 49.399 1.00 86.88 93 ASN A C 1
ATOM 657 O O . ASN A 1 93 ? -41.686 -5.727 49.048 1.00 86.88 93 ASN A O 1
ATOM 661 N N . ARG A 1 94 ? -39.946 -4.336 48.752 1.00 87.75 94 ARG A N 1
ATOM 662 C CA . ARG A 1 94 ? -40.548 -3.533 47.667 1.00 87.75 94 ARG A CA 1
ATOM 663 C C . ARG A 1 94 ? -41.145 -4.373 46.527 1.00 87.75 94 ARG A C 1
ATOM 665 O O . ARG A 1 94 ? -42.279 -4.129 46.125 1.00 87.75 94 ARG A O 1
ATOM 672 N N . VAL A 1 95 ? -40.433 -5.407 46.069 1.00 89.00 95 VAL A N 1
ATOM 673 C CA . VAL A 1 95 ? -40.902 -6.328 45.009 1.00 89.00 95 VAL A CA 1
ATOM 674 C C . VAL A 1 95 ? -42.149 -7.102 45.450 1.00 89.00 95 VAL A C 1
ATOM 676 O O . VAL A 1 95 ? -43.131 -7.165 44.712 1.00 89.00 95 VAL A O 1
ATOM 679 N N . GLN A 1 96 ? -42.143 -7.628 46.679 1.00 88.69 96 GLN A N 1
ATOM 680 C CA . GLN A 1 96 ? -43.262 -8.387 47.238 1.00 88.69 96 GLN A CA 1
ATOM 681 C C . GLN A 1 96 ? -44.523 -7.519 47.367 1.00 88.69 96 GLN A C 1
ATOM 683 O O . GLN A 1 96 ? -45.611 -7.979 47.036 1.00 88.69 96 GLN A O 1
ATOM 688 N N . PHE A 1 97 ? -44.393 -6.257 47.794 1.00 92.44 97 PHE A N 1
ATOM 689 C CA . PHE A 1 97 ? -45.529 -5.332 47.911 1.00 92.44 97 PHE A CA 1
ATOM 690 C C . PHE A 1 97 ? -46.188 -5.057 46.550 1.00 92.44 97 PHE A C 1
ATOM 692 O O . PHE A 1 97 ? -47.417 -5.034 46.462 1.00 92.44 97 PHE A O 1
ATOM 699 N N . LEU A 1 98 ? -45.387 -4.887 45.492 1.00 92.69 98 LEU A N 1
ATOM 700 C CA . LEU A 1 98 ? -45.876 -4.685 44.126 1.00 92.69 98 LEU A CA 1
ATOM 701 C C . LEU A 1 98 ? -46.596 -5.934 43.591 1.00 92.69 98 LEU A C 1
ATOM 703 O O . LEU A 1 98 ? -47.705 -5.827 43.068 1.00 92.69 98 LEU A O 1
ATOM 707 N N . GLN A 1 99 ? -46.006 -7.119 43.776 1.00 90.81 99 GLN A N 1
ATOM 708 C CA . GLN A 1 99 ? -46.599 -8.400 43.366 1.00 90.81 99 GLN A CA 1
ATOM 709 C C . GLN A 1 99 ? -47.884 -8.738 44.143 1.00 90.81 99 GLN A C 1
ATOM 711 O O . GLN A 1 99 ? -48.828 -9.260 43.559 1.00 90.81 99 GLN A O 1
ATOM 716 N N . GLN A 1 100 ? -47.961 -8.389 45.431 1.00 90.75 100 GLN A N 1
ATOM 717 C CA . GLN A 1 100 ? -49.153 -8.567 46.274 1.00 90.75 100 GLN A CA 1
ATOM 718 C C . GLN A 1 100 ? -50.263 -7.527 46.025 1.00 90.75 100 GLN A C 1
ATOM 720 O O . GLN A 1 100 ? -51.283 -7.563 46.709 1.00 90.75 100 GLN A O 1
ATOM 725 N N . GLY A 1 101 ? -50.078 -6.567 45.111 1.00 88.50 101 GLY A N 1
ATOM 726 C CA . GLY A 1 101 ? -51.068 -5.510 44.867 1.00 88.50 101 GLY A CA 1
ATOM 727 C C . GLY A 1 101 ? -51.203 -4.487 46.003 1.00 88.50 101 GLY A C 1
ATOM 728 O O . GLY A 1 101 ? -52.165 -3.725 46.024 1.00 88.50 101 GLY A O 1
ATOM 729 N N . ARG A 1 102 ? -50.249 -4.445 46.948 1.00 91.19 102 ARG A N 1
ATOM 730 C CA . ARG A 1 102 ? -50.226 -3.466 48.055 1.00 91.19 102 ARG A CA 1
ATOM 731 C C . ARG A 1 102 ? -49.833 -2.060 47.599 1.00 91.19 102 ARG A C 1
ATOM 733 O O . ARG A 1 102 ? -50.069 -1.097 48.319 1.00 91.19 102 ARG A O 1
ATOM 740 N N . VAL A 1 103 ? -49.203 -1.974 46.431 1.00 94.56 103 VAL A N 1
ATOM 741 C CA . VAL A 1 103 ? -48.899 -0.755 45.678 1.00 94.56 103 VAL A CA 1
ATOM 742 C C . VAL A 1 103 ? -49.158 -1.044 44.201 1.00 94.56 103 VAL A C 1
ATOM 744 O O . VAL A 1 103 ? -49.072 -2.197 43.772 1.00 94.56 103 VAL A O 1
ATOM 747 N N . ASP A 1 104 ? -49.471 -0.025 43.412 1.00 93.62 104 ASP A N 1
ATOM 748 C CA . ASP A 1 104 ? -49.664 -0.165 41.967 1.00 93.62 104 ASP A CA 1
ATOM 749 C C . ASP A 1 104 ? -48.331 -0.159 41.219 1.00 93.62 104 ASP A C 1
ATOM 751 O O . ASP A 1 104 ? -48.134 -0.950 40.304 1.00 93.62 104 ASP A O 1
ATOM 755 N N . VAL A 1 105 ? -47.412 0.715 41.641 1.00 94.94 105 VAL A N 1
ATOM 756 C CA . VAL A 1 105 ? -46.098 0.931 41.021 1.00 94.94 105 VAL A CA 1
ATOM 757 C C . VAL A 1 105 ? -45.030 1.225 42.074 1.00 94.94 105 VAL A C 1
ATOM 759 O O . VAL A 1 105 ? -45.345 1.630 43.195 1.00 94.94 105 VAL A O 1
ATOM 762 N N . LEU A 1 106 ? -43.757 1.064 41.711 1.00 94.06 106 LEU A N 1
ATOM 763 C CA . LEU A 1 106 ? -42.607 1.400 42.556 1.00 94.06 106 LEU A CA 1
ATOM 764 C C . LEU A 1 106 ? -41.804 2.574 41.981 1.00 94.06 106 LEU A C 1
ATOM 766 O O . LEU A 1 106 ? -41.246 2.471 40.889 1.00 94.06 106 LEU A O 1
ATOM 770 N N . VAL A 1 107 ? -41.662 3.638 42.776 1.00 92.12 107 VAL A N 1
ATOM 771 C CA . VAL A 1 107 ? -40.714 4.749 42.569 1.00 92.12 107 VAL A CA 1
ATOM 772 C C . VAL A 1 107 ? -39.707 4.685 43.717 1.00 92.12 107 VAL A C 1
ATOM 774 O O . VAL A 1 107 ? -39.815 5.360 44.739 1.00 92.12 107 VAL A O 1
ATOM 777 N N . ALA A 1 108 ? -38.799 3.718 43.602 1.00 84.31 108 ALA A N 1
ATOM 778 C CA . ALA A 1 108 ? -38.203 3.063 44.763 1.00 84.31 108 ALA A CA 1
ATOM 779 C C . ALA A 1 108 ? -36.669 3.020 44.749 1.00 84.31 108 ALA A C 1
ATOM 781 O O . ALA A 1 108 ? -36.116 2.162 45.433 1.00 84.31 108 ALA A O 1
ATOM 782 N N . ALA A 1 109 ? -35.995 3.874 43.963 1.00 78.94 109 ALA A N 1
ATOM 783 C CA . ALA A 1 109 ? -34.541 3.819 43.739 1.00 78.94 109 ALA A CA 1
ATOM 784 C C . ALA A 1 109 ? -34.079 2.373 43.438 1.00 78.94 109 ALA A C 1
ATOM 786 O O . ALA A 1 109 ? -33.393 1.720 44.230 1.00 78.94 109 ALA A O 1
ATOM 787 N N . MET A 1 110 ? -34.608 1.799 42.349 1.00 82.75 110 MET A N 1
ATOM 788 C CA . MET A 1 110 ? -34.340 0.413 41.954 1.00 82.75 110 MET A CA 1
ATOM 789 C C . MET A 1 110 ? -33.861 0.333 40.507 1.00 82.75 110 MET A C 1
ATOM 791 O O . MET A 1 110 ? -34.653 0.414 39.567 1.00 82.75 110 MET A O 1
ATOM 795 N N . GLU A 1 111 ? -32.555 0.134 40.372 1.00 84.62 111 GLU A N 1
ATOM 796 C CA . GLU A 1 111 ? -31.842 -0.105 39.120 1.00 84.62 111 GLU A CA 1
ATOM 797 C C . GLU A 1 111 ? -32.481 -1.222 38.284 1.00 84.62 111 GLU A C 1
ATOM 799 O O . GLU A 1 111 ? -32.842 -2.288 38.812 1.00 84.62 111 GLU A O 1
ATOM 804 N N . LEU A 1 112 ? -32.545 -0.988 36.972 1.00 83.38 112 LEU A N 1
ATOM 805 C CA . LEU A 1 112 ? -32.846 -1.985 35.955 1.00 83.38 112 LEU A CA 1
ATOM 806 C C . LEU A 1 112 ? -31.781 -3.090 35.984 1.00 83.38 112 LEU A C 1
ATOM 808 O O . LEU A 1 112 ? -30.602 -2.848 35.751 1.00 83.38 112 LEU A O 1
ATOM 812 N N . ASN A 1 113 ? -32.219 -4.309 36.286 1.00 82.06 113 ASN A N 1
ATOM 813 C CA . ASN A 1 113 ? -31.399 -5.517 36.357 1.00 82.06 113 ASN A CA 1
ATOM 814 C C . ASN A 1 113 ? -32.153 -6.630 35.595 1.00 82.06 113 ASN A C 1
ATOM 816 O O . ASN A 1 113 ? -33.358 -6.771 35.839 1.00 82.06 113 ASN A O 1
ATOM 820 N N . PRO A 1 114 ? -31.496 -7.417 34.716 1.00 78.44 114 PRO A N 1
ATOM 821 C CA . PRO A 1 114 ? -32.131 -8.508 33.969 1.00 78.44 114 PRO A CA 1
ATOM 822 C C . PRO A 1 114 ? -32.948 -9.477 34.841 1.00 78.44 114 PRO A C 1
ATOM 824 O O . PRO A 1 114 ? -34.117 -9.715 34.550 1.00 78.44 114 PRO A O 1
ATOM 827 N N . GLU A 1 115 ? -32.400 -9.920 35.979 1.00 80.25 115 GLU A N 1
ATOM 828 C CA . GLU A 1 115 ? -33.062 -10.835 36.930 1.00 80.25 115 GLU A CA 1
ATOM 829 C C . GLU A 1 115 ? -34.378 -10.248 37.485 1.00 80.25 115 GLU A C 1
ATOM 831 O O . GLU A 1 115 ? -35.301 -10.975 37.847 1.00 80.25 115 GLU A O 1
ATOM 836 N N . ARG A 1 116 ? -34.490 -8.912 37.550 1.00 82.19 116 ARG A N 1
ATOM 837 C CA . ARG A 1 116 ? -35.716 -8.210 37.971 1.00 82.19 116 ARG A CA 1
ATOM 838 C C . ARG A 1 116 ? -36.683 -7.994 36.806 1.00 82.19 116 ARG A C 1
ATOM 840 O O . ARG A 1 116 ? -37.891 -8.070 37.018 1.00 82.19 116 ARG A O 1
ATOM 847 N N . ALA A 1 117 ? -36.175 -7.753 35.597 1.00 83.88 117 ALA A N 1
ATOM 848 C CA . ALA A 1 117 ? -36.977 -7.603 34.379 1.00 83.88 117 ALA A CA 1
ATOM 849 C C . ALA A 1 117 ? -37.673 -8.914 33.959 1.00 83.88 117 ALA A C 1
ATOM 851 O O . ALA A 1 117 ? -38.741 -8.886 33.353 1.00 83.88 117 ALA A O 1
ATOM 852 N N . GLU A 1 118 ? -37.135 -10.071 34.354 1.00 85.38 118 GLU A N 1
ATOM 853 C CA . GLU A 1 118 ? -37.840 -11.352 34.236 1.00 85.38 118 GLU A CA 1
ATOM 854 C C . GLU A 1 118 ? -39.062 -11.461 35.169 1.00 85.38 118 GLU A C 1
ATOM 856 O O . GLU A 1 118 ? -40.029 -12.152 34.835 1.00 85.38 118 GLU A O 1
ATOM 861 N N . LEU A 1 119 ? -39.058 -10.774 36.317 1.00 85.88 119 LEU A N 1
ATOM 862 C CA . LEU A 1 119 ? -40.075 -10.899 37.373 1.00 85.88 119 LEU A CA 1
ATOM 863 C C . LEU A 1 119 ? -41.121 -9.771 37.380 1.00 85.88 119 LEU A C 1
ATOM 865 O O . LEU A 1 119 ? -42.218 -9.960 37.911 1.00 85.88 119 LEU A O 1
ATOM 869 N N . LEU A 1 120 ? -40.793 -8.604 36.822 1.00 90.81 120 LEU A N 1
ATOM 870 C CA . LEU A 1 120 ? -41.593 -7.377 36.863 1.00 90.81 120 LEU A CA 1
ATOM 871 C C . LEU A 1 120 ? -41.566 -6.650 35.513 1.00 90.81 120 LEU A C 1
ATOM 873 O O . LEU A 1 120 ? -40.571 -6.699 34.793 1.00 90.81 120 LEU A O 1
ATOM 877 N N . ALA A 1 121 ? -42.629 -5.904 35.207 1.00 90.19 121 ALA A N 1
ATOM 878 C CA . ALA A 1 121 ? -42.593 -4.932 34.118 1.00 90.19 121 ALA A CA 1
ATOM 879 C C . ALA A 1 121 ? -41.925 -3.630 34.589 1.00 90.19 121 ALA A C 1
ATOM 881 O O . ALA A 1 121 ? -41.896 -3.321 35.783 1.00 90.19 121 ALA A O 1
ATOM 882 N N . HIS A 1 122 ? -41.408 -2.843 33.650 1.00 92.75 122 HIS A N 1
ATOM 883 C CA . HIS A 1 122 ? -40.824 -1.537 33.936 1.00 92.75 122 HIS A CA 1
ATOM 884 C C . HIS A 1 122 ? -41.154 -0.527 32.839 1.00 92.75 122 HIS A C 1
ATOM 886 O O . HIS A 1 122 ? -41.420 -0.893 31.697 1.00 92.75 122 HIS A O 1
ATOM 892 N N . VAL A 1 123 ? -41.121 0.750 33.207 1.00 90.31 123 VAL A N 1
ATOM 893 C CA . VAL A 1 123 ? -41.207 1.881 32.282 1.00 90.31 123 VAL A CA 1
ATOM 894 C C . VAL A 1 123 ? -39.897 1.981 31.485 1.00 90.31 123 VAL A C 1
ATOM 896 O O . VAL A 1 123 ? -38.847 2.114 32.119 1.00 90.31 123 VAL A O 1
ATOM 899 N N . PRO A 1 124 ? -39.924 1.909 30.136 1.00 83.62 124 PRO A N 1
ATOM 900 C CA . PRO A 1 124 ? -38.713 1.930 29.311 1.00 83.62 124 PRO A CA 1
ATOM 901 C C . PRO A 1 124 ? -37.859 3.191 29.473 1.00 83.62 124 PRO A C 1
ATOM 903 O O . PRO A 1 124 ? -36.634 3.099 29.480 1.00 83.62 124 PRO A O 1
ATOM 906 N N . THR A 1 125 ? -38.481 4.363 29.626 1.00 83.31 125 THR A N 1
ATOM 907 C CA . THR A 1 125 ? -37.769 5.626 29.855 1.00 83.31 125 THR A CA 1
ATOM 908 C C . THR A 1 125 ? -37.286 5.699 31.313 1.00 83.31 125 THR A C 1
ATOM 910 O O . THR A 1 125 ? -38.115 5.780 32.224 1.00 83.31 125 THR A O 1
ATOM 913 N N . PRO A 1 126 ? -35.967 5.711 31.587 1.00 86.50 126 PRO A N 1
ATOM 914 C CA . PRO A 1 126 ? -35.456 5.820 32.950 1.00 86.50 126 PRO A CA 1
ATOM 915 C C . PRO A 1 126 ? -35.571 7.254 33.479 1.00 86.50 126 PRO A C 1
ATOM 917 O O . PRO A 1 126 ? -35.562 8.223 32.716 1.00 86.50 126 PRO A O 1
ATOM 920 N N . TYR A 1 127 ? -35.642 7.397 34.804 1.00 84.38 127 TYR A N 1
ATOM 921 C CA . TYR A 1 127 ? -35.826 8.690 35.475 1.00 84.38 127 TYR A CA 1
ATOM 922 C C . TYR A 1 127 ? -34.582 9.200 36.232 1.00 84.38 127 TYR A C 1
ATOM 924 O O . TYR A 1 127 ? -34.600 10.323 36.715 1.00 84.38 127 TYR A O 1
ATOM 932 N N . TYR A 1 128 ? -33.507 8.408 36.315 1.00 79.94 128 TYR A N 1
ATOM 933 C CA . TYR A 1 128 ? -32.105 8.846 36.486 1.00 79.94 128 TYR A CA 1
ATOM 934 C C . TYR A 1 128 ? -31.166 7.654 36.201 1.00 79.94 128 TYR A C 1
ATOM 936 O O . TYR A 1 128 ? -31.636 6.535 35.964 1.00 79.94 128 TYR A O 1
ATOM 944 N N . ARG A 1 129 ? -29.842 7.860 36.227 1.00 79.44 129 ARG A N 1
ATOM 945 C CA . ARG A 1 129 ? -28.826 6.785 36.194 1.00 79.44 129 ARG A CA 1
ATOM 946 C C . ARG A 1 129 ? -27.876 6.933 37.385 1.00 79.44 129 ARG A C 1
ATOM 948 O O . ARG A 1 129 ? -27.460 8.046 37.688 1.00 79.44 129 ARG A O 1
ATOM 955 N N . VAL A 1 130 ? -27.519 5.827 38.039 1.00 80.56 130 VAL A N 1
ATOM 956 C CA . VAL A 1 130 ? -26.599 5.802 39.194 1.00 80.56 130 VAL A CA 1
ATOM 957 C C . VAL A 1 130 ? -25.896 4.448 39.286 1.00 80.56 130 VAL A C 1
ATOM 959 O O . VAL A 1 130 ? -26.439 3.465 38.792 1.00 80.56 130 VAL A O 1
ATOM 962 N N . GLY A 1 131 ? -24.722 4.373 39.914 1.00 84.19 131 GLY A N 1
ATOM 963 C CA . GLY A 1 131 ? -24.169 3.114 40.423 1.00 84.19 131 GLY A CA 1
ATOM 964 C C . GLY A 1 131 ? -23.727 3.223 41.882 1.00 84.19 131 GLY A C 1
ATOM 965 O O . GLY A 1 131 ? -23.831 4.278 42.514 1.00 84.19 131 GLY A O 1
ATOM 966 N N . GLY A 1 132 ? -23.227 2.118 42.430 1.00 87.88 132 GLY A N 1
ATOM 967 C CA . GLY A 1 132 ? -22.764 2.060 43.816 1.00 87.88 132 GLY A CA 1
ATOM 968 C C . GLY A 1 132 ? -21.377 2.680 43.985 1.00 87.88 132 GLY A C 1
ATOM 969 O O . GLY A 1 132 ? -20.507 2.494 43.142 1.00 87.88 132 GLY A O 1
ATOM 970 N N . VAL A 1 133 ? -21.121 3.369 45.094 1.00 91.62 133 VAL A N 1
ATOM 971 C CA . VAL A 1 133 ? -19.768 3.835 45.458 1.00 91.62 133 VAL A CA 1
ATOM 972 C C . VAL A 1 133 ? -19.409 3.383 46.866 1.00 91.62 133 VAL A C 1
ATOM 974 O O . VAL A 1 133 ? -20.293 3.137 47.683 1.00 91.62 133 VAL A O 1
ATOM 977 N N . ALA A 1 134 ? -18.116 3.270 47.166 1.00 94.19 134 ALA A N 1
ATOM 978 C CA . ALA A 1 134 ? -17.644 2.921 48.503 1.00 94.19 134 ALA A CA 1
ATOM 979 C C . ALA A 1 134 ? -17.359 4.188 49.323 1.00 94.19 134 ALA A C 1
ATOM 981 O O . ALA A 1 134 ? -16.531 5.010 48.938 1.00 94.19 134 ALA A O 1
ATOM 982 N N . LEU A 1 135 ? -18.004 4.332 50.480 1.00 94.56 135 LEU A N 1
ATOM 983 C CA . LEU A 1 135 ? -17.628 5.303 51.508 1.00 94.56 135 LEU A CA 1
ATOM 984 C C . LEU A 1 135 ? -16.635 4.647 52.477 1.00 94.56 135 LEU A C 1
ATOM 986 O O . LEU A 1 135 ? -16.935 3.597 53.049 1.00 94.56 135 LEU A O 1
ATOM 990 N N . VAL A 1 136 ? -15.467 5.265 52.666 1.00 95.38 136 VAL A N 1
ATOM 991 C CA . VAL A 1 136 ? -14.371 4.776 53.529 1.00 95.38 136 VAL A CA 1
ATOM 992 C C . VAL A 1 136 ? -13.778 5.915 54.357 1.00 95.38 136 VAL A C 1
ATOM 994 O O . VAL A 1 136 ? -13.857 7.073 53.951 1.00 95.38 136 VAL A O 1
ATOM 997 N N . ALA A 1 137 ? -13.174 5.619 55.507 1.00 93.56 137 ALA A N 1
ATOM 998 C CA . ALA A 1 137 ? -12.458 6.626 56.295 1.00 93.56 137 ALA A CA 1
ATOM 999 C C . ALA A 1 137 ? -11.199 7.135 55.551 1.00 93.56 137 ALA A C 1
ATOM 1001 O O . ALA A 1 137 ? -10.623 6.417 54.729 1.00 93.56 137 ALA A O 1
ATOM 1002 N N . LYS A 1 138 ? -10.774 8.385 55.784 1.00 91.94 138 LYS A N 1
ATOM 1003 C CA . LYS A 1 138 ? -9.641 9.009 55.061 1.00 91.94 138 LYS A CA 1
ATOM 1004 C C . LYS A 1 138 ? -8.267 8.410 55.387 1.00 91.94 138 LYS A C 1
ATOM 1006 O O . LYS A 1 138 ? -7.350 8.556 54.583 1.00 91.94 138 LYS A O 1
ATOM 1011 N N . ASP A 1 139 ? -8.135 7.745 56.521 1.00 90.31 139 ASP A N 1
ATOM 1012 C CA . ASP A 1 139 ? -6.966 6.988 56.981 1.00 90.31 139 ASP A CA 1
ATOM 1013 C C . ASP A 1 139 ? -6.973 5.515 56.522 1.00 90.31 139 ASP A C 1
ATOM 1015 O O . ASP A 1 139 ? -5.940 4.850 56.563 1.00 90.31 139 ASP A O 1
ATOM 1019 N N . SER A 1 140 ? -8.112 5.009 56.034 1.00 90.56 140 SER A N 1
ATOM 1020 C CA . SER A 1 140 ? -8.240 3.640 55.521 1.00 90.56 140 SER A CA 1
ATOM 1021 C C . SER A 1 140 ? -7.272 3.371 54.356 1.00 90.56 140 SER A C 1
ATOM 1023 O O . SER A 1 140 ? -7.141 4.220 53.469 1.00 90.56 140 SER A O 1
ATOM 1025 N N . PRO A 1 141 ? -6.667 2.171 54.255 1.00 88.00 141 PRO A N 1
ATOM 1026 C CA . PRO A 1 141 ? -5.844 1.767 53.111 1.00 88.00 141 PRO A CA 1
ATOM 1027 C C . PRO A 1 141 ? -6.670 1.348 51.875 1.00 88.00 141 PRO A C 1
ATOM 1029 O O . PRO A 1 141 ? -6.147 0.683 50.987 1.00 88.00 141 PRO A O 1
ATOM 1032 N N . VAL A 1 142 ? -7.972 1.661 51.819 1.00 90.31 142 VAL A N 1
ATOM 1033 C CA . VAL A 1 142 ? -8.848 1.374 50.666 1.00 90.31 142 VAL A CA 1
ATOM 1034 C C . VAL A 1 142 ? -8.930 2.598 49.753 1.00 90.31 142 VAL A C 1
ATOM 1036 O O . VAL A 1 142 ? -9.535 3.609 50.115 1.00 90.31 142 VAL A O 1
ATOM 1039 N N . HIS A 1 143 ? -8.343 2.512 48.564 1.00 90.00 143 HIS A N 1
ATOM 1040 C CA . HIS A 1 143 ? -8.304 3.573 47.552 1.00 90.00 143 HIS A CA 1
ATOM 1041 C C . HIS A 1 143 ? -9.060 3.204 46.265 1.00 90.00 143 HIS A C 1
ATOM 1043 O O . HIS A 1 143 ? -9.515 4.097 45.553 1.00 90.00 143 HIS A O 1
ATOM 1049 N N . GLN A 1 144 ? -9.222 1.910 45.989 1.00 91.31 144 GLN A N 1
ATOM 1050 C CA . GLN A 1 144 ? -9.876 1.339 44.806 1.00 91.31 144 GLN A CA 1
ATOM 1051 C C . GLN A 1 144 ? -10.660 0.068 45.188 1.00 91.31 144 GLN A C 1
ATOM 1053 O O . GLN A 1 144 ? -10.429 -0.527 46.242 1.00 91.31 144 GLN A O 1
ATOM 1058 N N . TRP A 1 145 ? -11.565 -0.391 44.315 1.00 90.25 145 TRP A N 1
ATOM 1059 C CA . TRP A 1 145 ? -12.406 -1.573 44.568 1.00 90.25 145 TRP A CA 1
ATOM 1060 C C . TRP A 1 145 ? -11.619 -2.841 44.924 1.00 90.25 145 TRP A C 1
ATOM 1062 O O . TRP A 1 145 ? -12.015 -3.560 45.838 1.00 90.25 145 TRP A O 1
ATOM 1072 N N . GLY A 1 146 ? -10.483 -3.093 44.262 1.00 87.88 146 GLY A N 1
ATOM 1073 C CA . GLY A 1 146 ? -9.646 -4.273 44.520 1.00 87.88 146 GLY A CA 1
ATOM 1074 C C . GLY A 1 146 ? -9.119 -4.365 45.958 1.00 87.88 146 GLY A C 1
ATOM 1075 O O . GLY A 1 146 ? -8.901 -5.466 46.463 1.00 87.88 146 GLY A O 1
ATOM 1076 N N . ASP A 1 147 ? -9.000 -3.234 46.661 1.00 91.62 147 ASP A N 1
ATOM 1077 C CA . ASP A 1 147 ? -8.511 -3.196 48.041 1.00 91.62 147 ASP A CA 1
ATOM 1078 C C . ASP A 1 147 ? -9.564 -3.690 49.053 1.00 91.62 147 ASP A C 1
ATOM 1080 O O . ASP A 1 147 ? -9.259 -3.793 50.243 1.00 91.62 147 ASP A O 1
ATOM 1084 N N . LEU A 1 148 ? -10.801 -3.974 48.621 1.00 91.88 148 LEU A N 1
ATOM 1085 C CA . LEU A 1 148 ? -11.869 -4.553 49.448 1.00 91.88 148 LEU A CA 1
ATOM 1086 C C . LEU A 1 148 ? -11.864 -6.087 49.476 1.00 91.88 148 LEU A C 1
ATOM 1088 O O . LEU A 1 148 ? -12.620 -6.678 50.248 1.00 91.88 148 LEU A O 1
ATOM 1092 N N . LYS A 1 149 ? -11.009 -6.744 48.685 1.00 93.12 149 LYS A N 1
ATOM 1093 C CA . LYS A 1 149 ? -10.904 -8.206 48.659 1.00 93.12 149 LYS A CA 1
ATOM 1094 C C . LYS A 1 149 ? -10.615 -8.771 50.057 1.00 93.12 149 LYS A C 1
ATOM 1096 O O . LYS A 1 149 ? -9.667 -8.357 50.721 1.00 93.12 149 LYS A O 1
ATOM 1101 N N . GLY A 1 150 ? -11.447 -9.710 50.505 1.00 90.12 150 GLY A N 1
ATOM 1102 C CA . GLY A 1 150 ? -11.393 -10.322 51.836 1.00 90.12 150 GLY A CA 1
ATOM 1103 C C . GLY A 1 150 ? -11.833 -9.421 52.999 1.00 90.12 150 GLY A C 1
ATOM 1104 O O . GLY A 1 150 ? -11.699 -9.836 54.147 1.00 90.12 150 GLY A O 1
ATOM 1105 N N . LYS A 1 151 ? -12.339 -8.205 52.743 1.00 94.06 151 LYS A N 1
ATOM 1106 C CA . LYS A 1 151 ? -12.792 -7.267 53.783 1.00 94.06 151 LYS A CA 1
ATOM 1107 C C . LYS A 1 151 ? -14.312 -7.224 53.883 1.00 94.06 151 LYS A C 1
ATOM 1109 O O . LYS A 1 151 ? -15.023 -7.346 52.888 1.00 94.06 151 LYS A O 1
ATOM 1114 N N . ASP A 1 152 ? -14.798 -6.969 55.092 1.00 96.19 152 ASP A N 1
ATOM 1115 C CA . ASP A 1 152 ? -16.214 -6.733 55.359 1.00 96.19 152 ASP A CA 1
ATOM 1116 C C . ASP A 1 152 ? -16.688 -5.398 54.771 1.00 96.19 152 ASP A C 1
ATOM 1118 O O . ASP A 1 152 ? -16.117 -4.341 55.056 1.00 96.19 152 ASP A O 1
ATOM 1122 N N . VAL A 1 153 ? -17.767 -5.438 53.992 1.00 96.06 153 VAL A N 1
ATOM 1123 C CA . VAL A 1 153 ? -18.398 -4.269 53.367 1.00 96.06 153 VAL A CA 1
ATOM 1124 C C . VAL A 1 153 ? -19.848 -4.175 53.823 1.00 96.06 153 VAL A C 1
ATOM 1126 O O . VAL A 1 153 ? -20.602 -5.135 53.706 1.00 96.06 153 VAL A O 1
ATOM 1129 N N . CYS A 1 154 ? -20.249 -3.016 54.334 1.00 95.88 154 CYS A N 1
ATOM 1130 C CA . CYS A 1 154 ? -21.597 -2.752 54.827 1.00 95.88 154 CYS A CA 1
ATOM 1131 C C . CYS A 1 154 ? -22.512 -2.283 53.677 1.00 95.88 154 CYS A C 1
ATOM 1133 O O . CYS A 1 154 ? -22.149 -1.392 52.912 1.00 95.88 154 CYS A O 1
ATOM 1135 N N . LEU A 1 155 ? -23.711 -2.851 53.552 1.00 93.31 155 LEU A N 1
ATOM 1136 C CA . LEU A 1 155 ? -24.719 -2.461 52.551 1.00 93.31 155 LEU A CA 1
ATOM 1137 C C . LEU A 1 155 ? -26.140 -2.759 53.053 1.00 93.31 155 LEU A C 1
ATOM 1139 O O . LEU A 1 155 ? -26.327 -3.372 54.102 1.00 93.31 155 LEU A O 1
ATOM 1143 N N . SER A 1 156 ? -27.163 -2.351 52.301 1.00 89.00 156 SER A N 1
ATOM 1144 C CA . SER A 1 156 ? -28.558 -2.720 52.595 1.00 89.00 156 SER A CA 1
ATOM 1145 C C . SER A 1 156 ? -28.874 -4.156 52.151 1.00 89.00 156 SER A C 1
ATOM 1147 O O . SER A 1 156 ? -28.456 -4.582 51.073 1.00 89.00 156 SER A O 1
ATOM 1149 N N . GLN A 1 157 ? -29.664 -4.895 52.933 1.00 85.44 157 GLN A N 1
ATOM 1150 C CA . GLN A 1 157 ? -30.193 -6.212 52.550 1.00 85.44 157 GLN A CA 1
ATOM 1151 C C . GLN A 1 157 ? -31.014 -6.102 51.255 1.00 85.44 157 GLN A C 1
ATOM 1153 O O . GLN A 1 157 ? -31.902 -5.258 51.146 1.00 85.44 157 GLN A O 1
ATOM 1158 N N . GLY A 1 158 ? -30.708 -6.945 50.263 1.00 76.50 158 GLY A N 1
ATOM 1159 C CA . GLY A 1 158 ? -31.325 -6.885 48.929 1.00 76.50 158 GLY A CA 1
ATOM 1160 C C . GLY A 1 158 ? -30.750 -5.818 47.981 1.00 76.50 158 GLY A C 1
ATOM 1161 O O . GLY A 1 158 ? -31.331 -5.575 46.923 1.00 76.50 158 GLY A O 1
ATOM 1162 N N . SER A 1 159 ? -29.628 -5.174 48.329 1.00 83.62 159 SER A N 1
ATOM 1163 C CA . SER A 1 159 ? -28.899 -4.280 47.415 1.00 83.62 159 SER A CA 1
ATOM 1164 C C . SER A 1 159 ? -28.330 -5.031 46.204 1.00 83.62 159 SER A C 1
ATOM 1166 O O . SER A 1 159 ? -27.800 -6.135 46.346 1.00 83.62 159 SER A O 1
ATOM 1168 N N . SER A 1 160 ? -28.384 -4.410 45.021 1.00 83.00 160 SER A N 1
ATOM 1169 C CA . SER A 1 160 ? -27.812 -4.948 43.775 1.00 83.00 160 SER A CA 1
ATOM 1170 C C . SER A 1 160 ? -26.312 -5.230 43.896 1.00 83.00 160 SER A C 1
ATOM 1172 O O . SER A 1 160 ? -25.819 -6.208 43.343 1.00 83.00 160 SER A O 1
ATOM 1174 N N . TYR A 1 161 ? -25.596 -4.396 44.657 1.00 88.25 161 TYR A N 1
ATOM 1175 C CA . TYR A 1 161 ? -24.136 -4.421 44.769 1.00 88.25 161 TYR A CA 1
ATOM 1176 C C . TYR A 1 161 ? -23.597 -5.648 45.526 1.00 88.25 161 TYR A C 1
ATOM 1178 O O . TYR A 1 161 ? -22.409 -5.943 45.433 1.00 88.25 161 TYR A O 1
ATOM 1186 N N . ALA A 1 162 ? -24.447 -6.396 46.242 1.00 89.38 162 ALA A N 1
ATOM 1187 C CA . ALA A 1 162 ? -24.032 -7.530 47.074 1.00 89.38 162 ALA A CA 1
ATOM 1188 C C . ALA A 1 162 ? -23.338 -8.654 46.281 1.00 89.38 162 ALA A C 1
ATOM 1190 O O . ALA A 1 162 ? -22.276 -9.132 46.678 1.00 89.38 162 ALA A O 1
ATOM 1191 N N . LYS A 1 163 ? -23.935 -9.065 45.153 1.00 86.94 163 LYS A N 1
ATOM 1192 C CA . LYS A 1 163 ? -23.434 -10.148 44.292 1.00 86.94 163 LYS A CA 1
ATOM 1193 C C . LYS A 1 163 ? -22.119 -9.756 43.583 1.00 86.94 163 LYS A C 1
ATOM 1195 O O . LYS A 1 163 ? -21.171 -10.524 43.718 1.00 86.94 163 LYS A O 1
ATOM 1200 N N . PRO A 1 164 ? -21.991 -8.566 42.960 1.00 86.94 164 PRO A N 1
ATOM 1201 C CA . PRO A 1 164 ? -20.719 -8.070 42.416 1.00 86.94 164 PRO A CA 1
ATOM 1202 C C . PRO A 1 164 ? -19.597 -7.924 43.452 1.00 86.94 164 PRO A C 1
ATOM 1204 O O . PRO A 1 164 ? -18.460 -8.323 43.204 1.00 86.94 164 PRO A O 1
ATOM 1207 N N . LEU A 1 165 ? -19.907 -7.404 44.649 1.00 90.94 165 LEU A N 1
ATOM 1208 C CA . LEU A 1 165 ? -18.917 -7.274 45.725 1.00 90.94 165 LEU A CA 1
ATOM 1209 C C . LEU A 1 165 ? -18.326 -8.633 46.123 1.00 90.94 165 LEU A C 1
ATOM 1211 O O . LEU A 1 165 ? -17.122 -8.717 46.347 1.00 90.94 165 LEU A O 1
ATOM 1215 N N . ALA A 1 166 ? -19.144 -9.688 46.168 1.00 91.12 166 ALA A N 1
ATOM 1216 C CA . ALA A 1 166 ? -18.686 -11.042 46.475 1.00 91.12 166 ALA A CA 1
ATOM 1217 C C . ALA A 1 166 ? -17.998 -11.745 45.290 1.00 91.12 166 ALA A C 1
ATOM 1219 O O . ALA A 1 166 ? -16.954 -12.362 45.480 1.00 91.12 166 ALA A O 1
ATOM 1220 N N . ALA A 1 167 ? -18.575 -11.675 44.087 1.00 87.50 167 ALA A N 1
ATOM 1221 C CA . ALA A 1 167 ? -18.131 -12.456 42.932 1.00 87.50 167 ALA A CA 1
ATOM 1222 C C . ALA A 1 167 ? -16.947 -11.821 42.186 1.00 87.50 167 ALA A C 1
ATOM 1224 O O . ALA A 1 167 ? -15.964 -12.504 41.905 1.00 87.50 167 ALA A O 1
ATOM 1225 N N . ASP A 1 168 ? -17.024 -10.518 41.905 1.00 86.94 168 ASP A N 1
ATOM 1226 C CA . ASP A 1 168 ? -16.081 -9.828 41.017 1.00 86.94 168 ASP A CA 1
ATOM 1227 C C . ASP A 1 168 ? -14.920 -9.205 41.809 1.00 86.94 168 ASP A C 1
ATOM 1229 O O . ASP A 1 168 ? -13.770 -9.201 41.371 1.00 86.94 168 ASP A O 1
ATOM 1233 N N . ILE A 1 169 ? -15.222 -8.688 43.007 1.00 89.69 169 ILE A N 1
ATOM 1234 C CA . ILE A 1 169 ? -14.262 -8.003 43.891 1.00 89.69 169 ILE A CA 1
ATOM 1235 C C . ILE A 1 169 ? -13.712 -8.944 44.982 1.00 89.69 169 ILE A C 1
ATOM 1237 O O . ILE A 1 169 ? -12.583 -8.769 45.449 1.00 89.69 169 ILE A O 1
ATOM 1241 N N . GLY A 1 170 ? -14.473 -9.968 45.386 1.00 89.56 170 GLY A N 1
ATOM 1242 C CA . GLY A 1 170 ? -14.083 -10.900 46.449 1.00 89.56 170 GLY A CA 1
ATOM 1243 C C . GLY A 1 170 ? -14.136 -10.305 47.862 1.00 89.56 170 GLY A C 1
ATOM 1244 O O . GLY A 1 170 ? -13.366 -10.726 48.724 1.00 89.56 170 GLY A O 1
ATOM 1245 N N . ALA A 1 171 ? -14.982 -9.301 48.095 1.00 94.06 171 ALA A N 1
ATOM 1246 C CA . ALA A 1 171 ? -15.283 -8.728 49.408 1.00 94.06 171 ALA A CA 1
ATOM 1247 C C . ALA A 1 171 ? -16.394 -9.516 50.135 1.00 94.06 171 ALA A C 1
ATOM 1249 O O . ALA A 1 171 ? -17.128 -10.282 49.514 1.00 94.06 171 ALA A O 1
ATOM 1250 N N . THR A 1 172 ? -16.560 -9.294 51.442 1.00 95.06 172 THR A N 1
ATOM 1251 C CA . THR A 1 172 ? -17.571 -9.969 52.280 1.00 95.06 172 THR A CA 1
ATOM 1252 C C . THR A 1 172 ? -18.781 -9.046 52.515 1.00 95.06 172 THR A C 1
ATOM 1254 O O . THR A 1 172 ? -18.666 -8.088 53.285 1.00 95.06 172 THR A O 1
ATOM 1257 N N . PRO A 1 173 ? -19.955 -9.275 51.888 1.00 94.62 173 PRO A N 1
ATOM 1258 C CA . PRO A 1 173 ? -21.086 -8.349 51.993 1.00 94.62 173 PRO A CA 1
ATOM 1259 C C . PRO A 1 173 ? -21.890 -8.550 53.294 1.00 94.62 173 PRO A C 1
ATOM 1261 O O . PRO A 1 173 ? -22.557 -9.569 53.474 1.00 94.62 173 PRO A O 1
ATOM 1264 N N . LYS A 1 174 ? -21.898 -7.551 54.185 1.00 94.25 174 LYS A N 1
ATOM 1265 C CA . LYS A 1 174 ? -22.747 -7.486 55.389 1.00 94.25 174 LYS A CA 1
ATOM 1266 C C . LYS A 1 174 ? -24.006 -6.656 55.118 1.00 94.25 174 LYS A C 1
ATOM 1268 O O . LYS A 1 174 ? -23.934 -5.441 54.933 1.00 94.25 174 LYS A O 1
ATOM 1273 N N . GLY A 1 175 ? -25.166 -7.313 55.112 1.00 90.44 175 GLY A N 1
ATOM 1274 C CA . GLY A 1 175 ? -26.466 -6.684 54.860 1.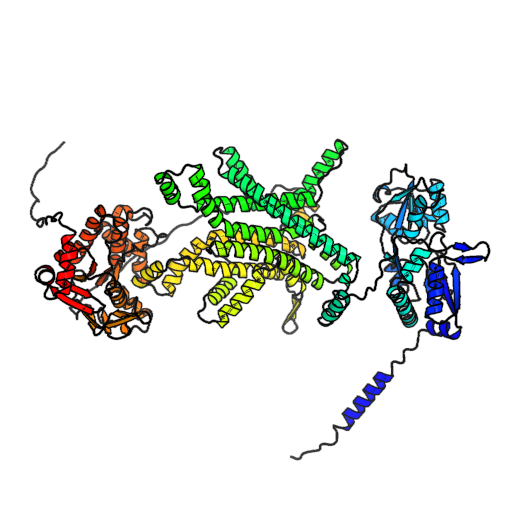00 90.44 175 GLY A CA 1
ATOM 1275 C C . GLY A 1 175 ? -27.182 -6.192 56.125 1.00 90.44 175 GLY A C 1
ATOM 1276 O O . GLY A 1 175 ? -27.562 -6.999 56.973 1.00 90.44 175 GLY A O 1
ATOM 1277 N N . PHE A 1 176 ? -27.477 -4.893 56.187 1.00 90.31 176 PHE A N 1
ATOM 1278 C CA . PHE A 1 176 ? -28.259 -4.210 57.231 1.00 90.31 176 PHE A CA 1
ATOM 1279 C C . PHE A 1 176 ? -29.673 -3.852 56.736 1.00 90.31 176 PHE A C 1
ATOM 1281 O O . PHE A 1 176 ? -29.919 -3.838 55.528 1.00 90.31 176 PHE A O 1
ATOM 1288 N N . LYS A 1 177 ? -30.629 -3.550 57.625 1.00 80.75 177 LYS A N 1
ATOM 1289 C CA . LYS A 1 177 ? -32.032 -3.304 57.224 1.00 80.75 177 LYS A CA 1
ATOM 1290 C C . LYS A 1 177 ? -32.210 -1.984 56.470 1.00 80.75 177 LYS A C 1
ATOM 1292 O O . LYS A 1 177 ? -33.158 -1.834 55.704 1.00 80.75 177 LYS A O 1
ATOM 1297 N N . SER A 1 178 ? -31.313 -1.021 56.688 1.00 79.19 178 SER A N 1
ATOM 1298 C CA . SER A 1 178 ? -31.340 0.293 56.040 1.00 79.19 178 SER A CA 1
ATOM 1299 C C . SER A 1 178 ? -29.933 0.820 55.719 1.00 79.19 178 SER A C 1
ATOM 1301 O O . SER A 1 178 ? -28.958 0.404 56.359 1.00 79.19 178 SER A O 1
ATOM 1303 N N . PRO A 1 179 ? -29.806 1.798 54.798 1.00 85.50 179 PRO A N 1
ATOM 1304 C CA . PRO A 1 179 ? -28.547 2.506 54.586 1.00 85.50 179 PRO A CA 1
ATOM 1305 C C . PRO A 1 179 ? -28.041 3.212 55.848 1.00 85.50 179 PRO A C 1
ATOM 1307 O O . PRO A 1 179 ? -26.840 3.224 56.093 1.00 85.50 179 PRO A O 1
ATOM 1310 N N . ALA A 1 180 ? -28.942 3.736 56.687 1.00 85.38 180 ALA A N 1
ATOM 1311 C CA . ALA A 1 180 ? -28.584 4.382 57.949 1.00 85.38 180 ALA A CA 1
ATOM 1312 C C . ALA A 1 180 ? -27.912 3.406 58.933 1.00 85.38 180 ALA A C 1
ATOM 1314 O O . ALA A 1 180 ? -26.851 3.720 59.466 1.00 85.38 180 ALA A O 1
ATOM 1315 N N . GLU A 1 181 ? -28.462 2.198 59.116 1.00 87.94 181 GLU A N 1
ATOM 1316 C CA . GLU A 1 181 ? -27.816 1.138 59.911 1.00 87.94 181 GLU A CA 1
ATOM 1317 C C . GLU A 1 181 ? -26.448 0.750 59.330 1.00 87.94 181 GLU A C 1
ATOM 1319 O O . GLU A 1 181 ? -25.463 0.673 60.059 1.00 87.94 181 GLU A O 1
ATOM 1324 N N . SER A 1 182 ? -26.367 0.565 58.008 1.00 92.06 182 SER A N 1
ATOM 1325 C CA . SER A 1 182 ? -25.115 0.244 57.309 1.00 92.06 182 SER A CA 1
ATOM 1326 C C . SER A 1 182 ? -24.045 1.333 57.455 1.00 92.06 182 SER A C 1
ATOM 1328 O O . SER A 1 182 ? -22.855 1.017 57.452 1.00 92.06 182 SER A O 1
ATOM 1330 N N . LEU A 1 183 ? -24.440 2.603 57.538 1.00 91.56 183 LEU A N 1
ATOM 1331 C CA . LEU A 1 183 ? -23.538 3.737 57.721 1.00 91.56 183 LEU A CA 1
ATOM 1332 C C . LEU A 1 183 ? -23.099 3.866 59.188 1.00 91.56 183 LEU A C 1
ATOM 1334 O O . LEU A 1 183 ? -21.915 4.061 59.464 1.00 91.56 183 LEU A O 1
ATOM 1338 N N . LEU A 1 184 ? -24.011 3.670 60.142 1.00 91.06 184 LEU A N 1
ATOM 1339 C CA . LEU A 1 184 ? -23.665 3.590 61.566 1.00 91.06 184 LEU A CA 1
ATOM 1340 C C . LEU A 1 184 ? -22.703 2.425 61.849 1.00 91.06 184 LEU A C 1
ATOM 1342 O O . LEU A 1 184 ? -21.747 2.594 62.601 1.00 91.06 184 LEU A O 1
ATOM 1346 N N . ALA A 1 185 ? -22.886 1.277 61.190 1.00 92.81 185 ALA A N 1
ATOM 1347 C CA . ALA A 1 185 ? -21.984 0.134 61.301 1.00 92.81 185 ALA A CA 1
ATOM 1348 C C . ALA A 1 185 ? -20.561 0.439 60.789 1.00 92.81 185 ALA A C 1
ATOM 1350 O O . ALA A 1 185 ? -19.596 0.032 61.441 1.00 92.81 185 ALA A O 1
ATOM 1351 N N . LEU A 1 186 ? -20.424 1.205 59.695 1.00 94.12 186 LEU A N 1
ATOM 1352 C CA . LEU A 1 186 ? -19.135 1.724 59.215 1.00 94.12 186 LEU A CA 1
ATOM 1353 C C . LEU A 1 186 ? -18.485 2.665 60.244 1.00 94.12 186 LEU A C 1
ATOM 1355 O O . LEU A 1 186 ? -17.315 2.485 60.565 1.00 94.12 186 LEU A O 1
ATOM 1359 N N . ARG A 1 187 ? -19.232 3.623 60.816 1.00 92.00 187 ARG A N 1
ATOM 1360 C CA . ARG A 1 187 ? -18.704 4.520 61.870 1.00 92.00 187 ARG A CA 1
ATOM 1361 C C . ARG A 1 187 ? -18.343 3.792 63.165 1.00 92.00 187 ARG A C 1
ATOM 1363 O O . ARG A 1 187 ? -17.441 4.229 63.868 1.00 92.00 187 ARG A O 1
ATOM 1370 N N . GLY A 1 188 ? -19.005 2.673 63.454 1.00 91.06 188 GLY A N 1
ATOM 1371 C CA . GLY A 1 188 ? -18.630 1.735 64.515 1.00 91.06 188 GLY A CA 1
ATOM 1372 C C . GLY A 1 188 ? -17.471 0.794 64.156 1.00 91.06 188 GLY A C 1
ATOM 1373 O O . GLY A 1 188 ? -17.226 -0.144 64.905 1.00 91.06 188 GLY A O 1
ATOM 1374 N N . ASN A 1 189 ? -16.791 1.004 63.021 1.00 88.38 189 ASN A N 1
ATOM 1375 C CA . ASN A 1 189 ? -15.659 0.210 62.527 1.00 88.38 189 ASN A CA 1
ATOM 1376 C C . ASN A 1 189 ? -15.962 -1.292 62.290 1.00 88.38 189 ASN A C 1
ATOM 1378 O O . ASN A 1 189 ? -15.071 -2.135 62.350 1.00 88.38 189 ASN A O 1
ATOM 1382 N N . ASN A 1 190 ? -17.223 -1.647 62.001 1.00 89.81 190 ASN A N 1
ATOM 1383 C CA . ASN A 1 190 ? -17.662 -3.040 61.778 1.00 89.81 190 ASN A CA 1
ATOM 1384 C C . ASN A 1 190 ? -17.480 -3.530 60.323 1.00 89.81 190 ASN A C 1
ATOM 1386 O O . ASN A 1 190 ? -17.758 -4.697 60.016 1.00 89.81 190 ASN A O 1
ATOM 1390 N N . CYS A 1 191 ? -17.061 -2.627 59.432 1.00 93.69 191 CYS A N 1
ATOM 1391 C CA . CYS A 1 191 ? -16.804 -2.829 58.007 1.00 93.69 191 CYS A CA 1
ATOM 1392 C C . CYS A 1 191 ? -15.678 -1.889 57.553 1.00 93.69 191 CYS A C 1
ATOM 1394 O O . CYS A 1 191 ? -15.565 -0.779 58.065 1.00 93.69 191 CYS A O 1
ATOM 1396 N N . ALA A 1 192 ? -14.912 -2.285 56.535 1.00 93.19 192 ALA A N 1
ATOM 1397 C CA . ALA A 1 192 ? -13.880 -1.445 55.921 1.00 93.19 192 ALA A CA 1
ATOM 1398 C C . ALA A 1 192 ? -14.447 -0.369 54.969 1.00 93.19 192 ALA A C 1
ATOM 1400 O O . ALA A 1 192 ? -13.761 0.607 54.661 1.00 93.19 192 ALA A O 1
ATOM 1401 N N . ALA A 1 193 ? -15.682 -0.560 54.491 1.00 96.00 193 ALA A N 1
ATOM 1402 C CA . ALA A 1 193 ? -16.422 0.370 53.638 1.00 96.00 193 ALA A CA 1
ATOM 1403 C C . ALA A 1 193 ? -17.940 0.216 53.825 1.00 96.00 193 ALA A C 1
ATOM 1405 O O . ALA A 1 193 ? -18.405 -0.835 54.272 1.00 96.00 193 ALA A O 1
ATOM 1406 N N . ALA A 1 194 ? -18.713 1.222 53.408 1.00 95.69 194 ALA A N 1
ATOM 1407 C CA . ALA A 1 194 ? -20.144 1.082 53.129 1.00 95.69 194 ALA A CA 1
ATOM 1408 C C . ALA A 1 194 ? -20.432 1.352 51.644 1.00 95.69 194 ALA A C 1
ATOM 1410 O O . ALA A 1 194 ? -19.904 2.321 51.102 1.00 95.69 194 ALA A O 1
ATOM 1411 N N . VAL A 1 195 ? -21.260 0.525 50.993 1.00 94.12 195 VAL A N 1
ATOM 1412 C CA . VAL A 1 195 ? -21.557 0.619 49.549 1.00 94.12 195 VAL A CA 1
ATOM 1413 C C . VAL A 1 195 ? -23.054 0.779 49.288 1.00 94.12 195 VAL A C 1
ATOM 1415 O O . VAL A 1 195 ? -23.850 -0.123 49.555 1.00 94.12 195 VAL A O 1
ATOM 1418 N N . HIS A 1 196 ? -23.413 1.938 48.733 1.00 90.81 196 HIS A N 1
ATOM 1419 C CA . HIS A 1 196 ? -24.762 2.350 48.316 1.00 90.81 196 HIS A CA 1
ATOM 1420 C C . HIS A 1 196 ? -24.647 3.308 47.116 1.00 90.81 196 HIS A C 1
ATOM 1422 O O . HIS A 1 196 ? -23.538 3.687 46.735 1.00 90.81 196 HIS A O 1
ATOM 1428 N N . ASP A 1 197 ? -25.780 3.713 46.541 1.00 86.69 197 ASP A N 1
ATOM 1429 C CA . ASP A 1 197 ? -25.891 4.655 45.423 1.00 86.69 197 ASP A CA 1
ATOM 1430 C C . ASP A 1 197 ? -25.005 5.908 45.585 1.00 86.69 197 ASP A C 1
ATOM 1432 O O . ASP A 1 197 ? -24.991 6.561 46.638 1.00 86.69 197 ASP A O 1
ATOM 1436 N N . ALA A 1 198 ? -24.332 6.311 44.502 1.00 84.62 198 ALA A N 1
ATOM 1437 C CA . ALA A 1 198 ? -23.495 7.510 44.449 1.00 84.62 198 ALA A CA 1
ATOM 1438 C C . ALA A 1 198 ? -24.220 8.779 44.931 1.00 84.62 198 ALA A C 1
ATOM 1440 O O . ALA A 1 198 ? -23.632 9.601 45.636 1.00 84.62 198 ALA A O 1
ATOM 1441 N N . THR A 1 199 ? -25.506 8.922 44.608 1.00 81.00 199 THR A N 1
ATOM 1442 C CA . THR A 1 199 ? -26.354 10.057 45.006 1.00 81.00 199 THR A CA 1
ATOM 1443 C C . THR A 1 199 ? -26.622 10.124 46.511 1.00 81.00 199 THR A C 1
ATOM 1445 O O . THR A 1 199 ? -26.804 11.219 47.039 1.00 81.00 199 THR A O 1
ATOM 1448 N N . LEU A 1 200 ? -26.612 8.991 47.224 1.00 83.88 200 LEU A N 1
ATOM 1449 C CA . LEU A 1 200 ? -26.738 8.963 48.683 1.00 83.88 200 LEU A CA 1
ATOM 1450 C C . LEU A 1 200 ? -25.404 9.288 49.367 1.00 83.88 200 LEU A C 1
ATOM 1452 O O . LEU A 1 200 ? -25.390 9.988 50.378 1.00 83.88 200 LEU A O 1
ATOM 1456 N N . LEU A 1 201 ? -24.288 8.780 48.831 1.00 88.00 201 LEU A N 1
ATOM 1457 C CA . LEU A 1 201 ? -22.991 8.830 49.510 1.00 88.00 201 LEU A CA 1
ATOM 1458 C C . LEU A 1 201 ? -22.132 10.049 49.146 1.00 88.00 201 LEU A C 1
ATOM 1460 O O . LEU A 1 201 ? -21.519 10.625 50.044 1.00 88.00 201 LEU A O 1
ATOM 1464 N N . GLN A 1 202 ? -22.093 10.491 47.881 1.00 85.38 202 GLN A N 1
ATOM 1465 C CA . GLN A 1 202 ? -21.264 11.637 47.466 1.00 85.38 202 GLN A CA 1
ATOM 1466 C C . GLN A 1 202 ? -21.545 12.956 48.217 1.00 85.38 202 GLN A C 1
ATOM 1468 O O . GLN A 1 202 ? -20.585 13.706 48.432 1.00 85.38 202 GLN A O 1
ATOM 1473 N N . PRO A 1 203 ? -22.787 13.279 48.635 1.00 82.38 203 PRO A N 1
ATOM 1474 C CA . PRO A 1 203 ? -23.036 14.465 49.449 1.00 82.38 203 PRO A CA 1
ATOM 1475 C C . PRO A 1 203 ? -22.393 14.393 50.840 1.00 82.38 203 PRO A C 1
ATOM 1477 O O . PRO A 1 203 ? -21.914 15.414 51.330 1.00 82.38 203 PRO A O 1
ATOM 1480 N N . LEU A 1 204 ? -22.333 13.211 51.473 1.00 85.75 204 LEU A N 1
ATOM 1481 C CA . LEU A 1 204 ? -22.047 13.092 52.910 1.00 85.75 204 LEU A CA 1
ATOM 1482 C C . LEU A 1 204 ? -20.717 13.758 53.323 1.00 85.75 204 LEU A C 1
ATOM 1484 O O . LEU A 1 204 ? -20.777 14.644 54.176 1.00 85.75 204 LEU A O 1
ATOM 1488 N N . PRO A 1 205 ? -19.547 13.475 52.705 1.00 86.06 205 PRO A N 1
ATOM 1489 C CA . PRO A 1 205 ? -18.287 14.112 53.104 1.00 86.06 205 PRO A CA 1
ATOM 1490 C C . PRO A 1 205 ? -18.169 15.593 52.714 1.00 86.06 205 PRO A C 1
ATOM 1492 O O . PRO A 1 205 ? -17.208 16.249 53.114 1.00 86.06 205 PRO A O 1
ATOM 1495 N N . ARG A 1 206 ? -19.097 16.111 51.894 1.00 81.44 206 ARG A N 1
ATOM 1496 C CA . ARG A 1 206 ? -19.116 17.503 51.417 1.00 81.44 206 ARG A CA 1
ATOM 1497 C C . ARG A 1 206 ? -20.042 18.394 52.244 1.00 81.44 206 ARG A C 1
ATOM 1499 O O . ARG A 1 206 ? -19.719 19.561 52.436 1.00 81.44 206 ARG A O 1
ATOM 1506 N N . SER A 1 207 ? -21.187 17.873 52.692 1.00 75.56 207 SER A N 1
ATOM 1507 C CA . SER A 1 207 ? -22.262 18.672 53.299 1.00 75.56 207 SER A CA 1
ATOM 1508 C C . SER A 1 207 ? -22.649 18.273 54.724 1.00 75.56 207 SER A C 1
ATOM 1510 O O . SER A 1 207 ? -23.366 19.034 55.369 1.00 75.56 207 SER A O 1
ATOM 1512 N N . ASN A 1 208 ? -22.210 17.117 55.237 1.00 80.19 208 ASN A N 1
ATOM 1513 C CA . ASN A 1 208 ? -22.527 16.681 56.597 1.00 80.19 208 ASN A CA 1
ATOM 1514 C C . ASN A 1 208 ? -21.257 16.658 57.483 1.00 80.19 208 ASN A C 1
ATOM 1516 O O . ASN A 1 208 ? -20.354 15.855 57.227 1.00 80.19 208 ASN A O 1
ATOM 1520 N N . PRO A 1 209 ? -21.182 17.483 58.552 1.00 85.25 209 PRO A N 1
ATOM 1521 C CA . PRO A 1 209 ? -20.028 17.537 59.454 1.00 85.25 209 PRO A CA 1
ATOM 1522 C C . PRO A 1 209 ? -19.622 16.195 60.080 1.00 85.25 209 PRO A C 1
ATOM 1524 O O . PRO A 1 209 ? -18.441 15.997 60.356 1.00 85.25 209 PRO A O 1
ATOM 1527 N N . GLU A 1 210 ? -20.559 15.260 60.272 1.00 86.38 210 GLU A N 1
ATOM 1528 C CA . GLU A 1 210 ? -20.284 13.933 60.847 1.00 86.38 210 GLU A CA 1
ATOM 1529 C C . GLU A 1 210 ? -19.501 13.003 59.906 1.00 86.38 210 GLU A C 1
ATOM 1531 O O . GLU A 1 210 ? -18.929 12.008 60.353 1.00 86.38 210 GLU A O 1
ATOM 1536 N N . TRP A 1 211 ? -19.463 13.327 58.611 1.00 90.31 211 TRP A N 1
ATOM 1537 C CA . TRP A 1 211 ? -18.850 12.517 57.554 1.00 90.31 211 TRP A CA 1
ATOM 1538 C C . TRP A 1 211 ? -17.626 13.182 56.916 1.00 90.31 211 TRP A C 1
ATOM 1540 O O . TRP A 1 211 ? -17.027 12.623 55.997 1.00 90.31 211 TRP A O 1
ATOM 1550 N N . LYS A 1 212 ? -17.212 14.349 57.428 1.00 90.06 212 LYS A N 1
ATOM 1551 C CA . LYS A 1 212 ? -16.072 15.140 56.933 1.00 90.06 212 LYS A CA 1
ATOM 1552 C C . LYS A 1 212 ? -14.758 14.344 56.851 1.00 90.06 212 LYS A C 1
ATOM 1554 O O . LYS A 1 212 ? -13.901 14.675 56.035 1.00 90.06 212 LYS A O 1
ATOM 1559 N N . ASP A 1 213 ? -14.589 13.316 57.685 1.00 91.62 213 ASP A N 1
ATOM 1560 C CA . ASP A 1 213 ? -13.364 12.508 57.802 1.00 91.62 213 ASP A CA 1
ATOM 1561 C C . ASP A 1 213 ? -13.392 11.233 56.933 1.00 91.62 213 ASP A C 1
ATOM 1563 O O . ASP A 1 213 ? -12.486 10.403 56.989 1.00 91.62 213 ASP A O 1
ATOM 1567 N N . TYR A 1 214 ? -14.406 11.104 56.071 1.00 94.12 214 TYR A N 1
ATOM 1568 C CA . TYR A 1 214 ? -14.569 10.018 55.105 1.00 94.12 214 TYR A CA 1
ATOM 1569 C C . TYR A 1 214 ? -14.287 10.500 53.671 1.00 94.12 214 TYR A C 1
ATOM 1571 O O . TYR A 1 214 ? -14.212 11.699 53.388 1.00 94.12 214 TYR A O 1
ATOM 1579 N N . ARG A 1 215 ? -14.101 9.560 52.743 1.00 93.56 215 ARG A N 1
ATOM 1580 C CA . ARG A 1 215 ? -13.941 9.793 51.302 1.00 93.56 215 ARG A CA 1
ATOM 1581 C C . ARG A 1 215 ? -14.732 8.767 50.492 1.00 93.56 215 ARG A C 1
ATOM 1583 O O . ARG A 1 215 ? -15.055 7.689 50.987 1.00 93.56 215 ARG A O 1
ATOM 1590 N N . ILE A 1 216 ? -15.001 9.111 49.237 1.00 92.94 216 ILE A N 1
ATOM 1591 C CA . ILE A 1 216 ? -15.618 8.217 48.255 1.00 92.94 216 ILE A CA 1
ATOM 1592 C C . ILE A 1 216 ? -14.524 7.513 47.446 1.00 92.94 216 ILE A C 1
ATOM 1594 O O . ILE A 1 216 ? -13.551 8.146 47.037 1.00 92.94 216 ILE A O 1
ATOM 1598 N N . VAL A 1 217 ? -14.717 6.220 47.204 1.00 89.56 217 VAL A N 1
ATOM 1599 C CA . VAL A 1 217 ? -13.957 5.367 46.287 1.00 89.56 217 VAL A CA 1
ATOM 1600 C C . VAL A 1 217 ? -14.888 4.936 45.151 1.00 89.56 217 VAL A C 1
ATOM 1602 O O . VAL A 1 217 ? -16.041 4.569 45.387 1.00 89.56 217 VAL A O 1
ATOM 1605 N N . GLY A 1 218 ? -14.379 5.005 43.921 1.00 81.75 218 GLY A N 1
ATOM 1606 C CA . GLY A 1 218 ? -15.082 4.656 42.685 1.00 81.75 218 GLY A CA 1
ATOM 1607 C C . GLY A 1 218 ? -14.123 4.048 41.648 1.00 81.75 218 GLY A C 1
ATOM 1608 O O . GLY A 1 218 ? -13.023 3.636 42.027 1.00 81.75 218 GLY A O 1
ATOM 1609 N N . PRO A 1 219 ? -14.483 3.993 40.350 1.00 83.56 219 PRO A N 1
ATOM 1610 C CA . PRO A 1 219 ? -15.699 4.539 39.722 1.00 83.56 219 PRO A CA 1
ATOM 1611 C C . PRO A 1 219 ? -16.985 3.830 40.175 1.00 83.56 219 PRO A C 1
ATOM 1613 O O . PRO A 1 219 ? -16.908 2.818 40.863 1.00 83.56 219 PRO A O 1
ATOM 1616 N N . ASP A 1 220 ? -18.152 4.349 39.793 1.00 83.38 220 ASP A N 1
ATOM 1617 C CA . ASP A 1 220 ? -19.456 3.734 40.072 1.00 83.38 220 ASP A CA 1
ATOM 1618 C C . ASP A 1 220 ? -19.491 2.234 39.707 1.00 83.38 220 ASP A C 1
ATOM 1620 O O . ASP A 1 220 ? -19.159 1.829 38.591 1.00 83.38 220 ASP A O 1
ATOM 1624 N N . LEU A 1 221 ? -19.930 1.413 40.659 1.00 84.56 221 LEU A N 1
ATOM 1625 C CA . LEU A 1 221 ? -20.131 -0.025 40.538 1.00 84.56 221 LEU A CA 1
ATOM 1626 C C . LEU A 1 221 ? -21.494 -0.293 39.888 1.00 84.56 221 LEU A C 1
ATOM 1628 O O . LEU A 1 221 ? -22.534 -0.010 40.481 1.00 84.56 221 LEU A O 1
ATOM 1632 N N . ILE A 1 222 ? -21.461 -0.841 38.670 1.00 82.25 222 ILE A N 1
ATOM 1633 C CA . ILE A 1 222 ? -22.622 -1.157 37.812 1.00 82.25 222 ILE A CA 1
ATOM 1634 C C . ILE A 1 222 ? -23.591 0.039 37.647 1.00 82.25 222 ILE A C 1
ATOM 1636 O O . ILE A 1 222 ? -24.742 -0.025 38.079 1.00 82.25 222 ILE A O 1
ATOM 1640 N N . PRO A 1 223 ? -23.154 1.145 37.006 1.00 81.19 223 PRO A N 1
ATOM 1641 C CA . PRO A 1 223 ? -23.980 2.334 36.815 1.00 81.19 223 PRO A CA 1
ATOM 1642 C C . PRO A 1 223 ? -25.173 2.041 35.898 1.00 81.19 223 PRO A C 1
ATOM 1644 O O . PRO A 1 223 ? -25.037 1.969 34.672 1.00 81.19 223 PRO A O 1
ATOM 1647 N N . SER A 1 224 ? -26.355 1.912 36.488 1.00 80.81 224 SER A N 1
ATOM 1648 C CA . SER A 1 224 ? -27.558 1.354 35.870 1.00 80.81 224 SER A CA 1
ATOM 1649 C C . SER A 1 224 ? -28.673 2.399 35.720 1.00 80.81 224 SER A C 1
ATOM 1651 O O . SER A 1 224 ? -28.780 3.316 36.543 1.00 80.81 224 SER A O 1
ATOM 1653 N N . PRO A 1 225 ? -29.531 2.304 34.685 1.00 84.69 225 PRO A N 1
ATOM 1654 C CA . PRO A 1 225 ? -30.733 3.128 34.593 1.00 84.69 225 PRO A CA 1
ATOM 1655 C C . PRO A 1 225 ? -31.694 2.789 35.736 1.00 84.69 225 PRO A C 1
ATOM 1657 O O . PRO A 1 225 ? -31.929 1.615 36.022 1.00 84.69 225 PRO A O 1
ATOM 1660 N N . THR A 1 226 ? -32.282 3.798 36.374 1.00 86.69 226 THR A N 1
ATOM 1661 C CA . THR A 1 226 ? -33.345 3.597 37.364 1.00 86.69 226 THR A CA 1
ATOM 1662 C C . THR A 1 226 ? -34.699 3.875 36.724 1.00 86.69 226 THR A C 1
ATOM 1664 O O . THR A 1 226 ? -34.918 4.929 36.125 1.00 86.69 226 THR A O 1
ATOM 1667 N N . VAL A 1 227 ? -35.599 2.900 36.837 1.00 90.88 227 VAL A N 1
ATOM 1668 C CA . VAL A 1 227 ? -36.888 2.839 36.134 1.00 90.88 227 VAL A CA 1
ATOM 1669 C C . VAL A 1 227 ? -38.040 2.704 37.129 1.00 90.88 227 VAL A C 1
ATOM 1671 O O . VAL A 1 227 ? -37.852 2.267 38.267 1.00 90.88 227 VAL A O 1
ATOM 1674 N N . ILE A 1 228 ? -39.243 3.091 36.707 1.00 93.44 228 ILE A N 1
ATOM 1675 C CA . ILE A 1 228 ? -40.474 2.853 37.473 1.00 93.44 228 ILE A CA 1
ATOM 1676 C C . ILE A 1 228 ? -40.911 1.413 37.201 1.00 93.44 228 ILE A C 1
ATOM 1678 O O . ILE A 1 228 ? -40.954 1.003 36.042 1.00 93.44 228 ILE A O 1
ATOM 1682 N N . TRP A 1 229 ? -41.245 0.651 38.243 1.00 93.88 229 TRP A N 1
ATOM 1683 C CA . TRP A 1 229 ? -41.630 -0.760 38.104 1.00 93.88 229 TRP A CA 1
ATOM 1684 C C . TRP A 1 229 ? -43.135 -0.973 38.306 1.00 93.88 229 TRP A C 1
ATOM 1686 O O . TRP A 1 229 ? -43.731 -0.361 39.193 1.00 93.88 229 TRP A O 1
ATOM 1696 N N . ALA A 1 230 ? -43.714 -1.876 37.513 1.00 93.88 230 ALA A N 1
ATOM 1697 C CA . ALA A 1 230 ? -45.118 -2.304 37.518 1.00 93.88 230 ALA A CA 1
ATOM 1698 C C . ALA A 1 230 ? -45.201 -3.849 37.527 1.00 93.88 230 ALA A C 1
ATOM 1700 O O . ALA A 1 230 ? -44.173 -4.532 37.416 1.00 93.88 230 ALA A O 1
ATOM 1701 N N . ARG A 1 231 ? -46.388 -4.454 37.680 1.00 92.31 231 ARG A N 1
ATOM 1702 C CA . ARG A 1 231 ? -46.488 -5.926 37.622 1.00 92.31 231 ARG A CA 1
ATOM 1703 C C . ARG A 1 231 ? -46.329 -6.419 36.184 1.00 92.31 231 ARG A C 1
ATOM 1705 O O . ARG A 1 231 ? -46.657 -5.741 35.213 1.00 92.31 231 ARG A O 1
ATOM 1712 N N . LYS A 1 232 ? -45.800 -7.635 36.044 1.00 87.44 232 LYS A N 1
ATOM 1713 C CA . LYS A 1 232 ? -45.570 -8.265 34.741 1.00 87.44 232 LYS A CA 1
ATOM 1714 C C . LYS A 1 232 ? -46.904 -8.450 33.999 1.00 87.44 232 LYS A C 1
ATOM 1716 O O . LYS A 1 232 ? -47.801 -9.104 34.522 1.00 87.44 232 LYS A O 1
ATOM 1721 N N . GLY A 1 233 ? -47.011 -7.879 32.797 1.00 82.12 233 GLY A N 1
ATOM 1722 C CA . GLY A 1 233 ? -48.222 -7.889 31.962 1.00 82.12 233 GLY A CA 1
ATOM 1723 C C . GLY A 1 233 ? -49.038 -6.587 31.960 1.00 82.12 233 GLY A C 1
ATOM 1724 O O . GLY A 1 233 ? -49.955 -6.468 31.154 1.00 82.12 233 GLY A O 1
ATOM 1725 N N . GLU A 1 234 ? -48.708 -5.601 32.802 1.00 86.75 234 GLU A N 1
ATOM 1726 C CA . GLU A 1 234 ? -49.407 -4.303 32.879 1.00 86.75 234 GLU A CA 1
ATOM 1727 C C . GLU A 1 234 ? -48.897 -3.313 31.812 1.00 86.75 234 GLU A C 1
ATOM 1729 O O . GLU A 1 234 ? -48.281 -2.285 32.106 1.00 86.75 234 GLU A O 1
ATOM 1734 N N . ASN A 1 235 ? -49.095 -3.675 30.542 1.00 83.62 235 ASN A N 1
ATOM 1735 C CA . ASN A 1 235 ? -48.524 -2.973 29.390 1.00 83.62 235 ASN A CA 1
ATOM 1736 C C . ASN A 1 235 ? -49.108 -1.563 29.176 1.00 83.62 235 ASN A C 1
ATOM 1738 O O . ASN A 1 235 ? -48.376 -0.670 28.747 1.00 83.62 235 ASN A O 1
ATOM 1742 N N . ASP A 1 236 ? -50.388 -1.336 29.484 1.00 85.06 236 ASP A N 1
ATOM 1743 C CA . ASP A 1 236 ? -51.055 -0.042 29.278 1.00 85.06 236 ASP A CA 1
ATOM 1744 C C . ASP A 1 236 ? -50.736 0.931 30.412 1.00 85.06 236 ASP A C 1
ATOM 1746 O O . ASP A 1 236 ? -50.468 2.108 30.165 1.00 85.06 236 ASP A O 1
ATOM 1750 N N . THR A 1 237 ? -50.685 0.425 31.648 1.00 89.12 237 THR A N 1
ATOM 1751 C CA . THR A 1 237 ? -50.113 1.097 32.818 1.00 89.12 237 THR A CA 1
ATOM 1752 C C . THR A 1 237 ? -48.693 1.553 32.497 1.00 89.12 237 THR A C 1
ATOM 1754 O O . THR A 1 237 ? -48.396 2.745 32.594 1.00 89.12 237 THR A O 1
ATOM 1757 N N . VAL A 1 238 ? -47.828 0.648 32.024 1.00 90.44 238 VAL A N 1
ATOM 1758 C CA . VAL A 1 238 ? -46.454 0.977 31.613 1.00 90.44 238 VAL A CA 1
ATOM 1759 C C . VAL A 1 238 ? -46.433 2.035 30.505 1.00 90.44 238 VAL A C 1
ATOM 1761 O O . VAL A 1 238 ? -45.734 3.038 30.647 1.00 90.44 238 VAL A O 1
ATOM 1764 N N . ALA A 1 239 ? -47.229 1.887 29.443 1.00 85.12 239 ALA A N 1
ATOM 1765 C CA . ALA A 1 239 ? -47.269 2.839 28.332 1.00 85.12 239 ALA A CA 1
ATOM 1766 C C . ALA A 1 239 ? -47.888 4.203 28.703 1.00 85.12 239 ALA A C 1
ATOM 1768 O O . ALA A 1 239 ? -47.604 5.213 28.054 1.00 85.12 239 ALA A O 1
ATOM 1769 N N . ALA A 1 240 ? -48.755 4.275 29.716 1.00 88.75 240 ALA A N 1
ATOM 1770 C CA . ALA A 1 240 ? -49.268 5.527 30.274 1.00 88.75 240 ALA A CA 1
ATOM 1771 C C . ALA A 1 240 ? -48.200 6.251 31.104 1.00 88.75 240 ALA A C 1
ATOM 1773 O O . ALA A 1 240 ? -47.987 7.450 30.919 1.00 88.75 240 ALA A O 1
ATOM 1774 N N . LEU A 1 241 ? -47.487 5.518 31.962 1.00 92.44 241 LEU A N 1
ATOM 1775 C CA . LEU A 1 241 ? -46.403 6.051 32.788 1.00 92.44 241 LEU A CA 1
ATOM 1776 C C . LEU A 1 241 ? -45.204 6.499 31.939 1.00 92.44 241 LEU A C 1
ATOM 1778 O O . LEU A 1 241 ? -44.651 7.566 32.189 1.00 92.44 241 LEU A O 1
ATOM 1782 N N . ASP A 1 242 ? -44.837 5.745 30.900 1.00 90.12 242 ASP A N 1
ATOM 1783 C CA . ASP A 1 242 ? -43.712 6.076 30.017 1.00 90.12 242 ASP A CA 1
ATOM 1784 C C . ASP A 1 242 ? -43.894 7.433 29.326 1.00 90.12 242 ASP A C 1
ATOM 1786 O O . ASP A 1 242 ? -43.002 8.278 29.369 1.00 90.12 242 ASP A O 1
ATOM 1790 N N . ARG A 1 243 ? -45.098 7.716 28.810 1.00 87.00 243 ARG A N 1
ATOM 1791 C CA . ARG A 1 243 ? -45.450 9.033 28.246 1.00 87.00 243 ARG A CA 1
ATOM 1792 C C . ARG A 1 243 ? -45.281 10.180 29.251 1.00 87.00 243 ARG A C 1
ATOM 1794 O O . ARG A 1 243 ? -44.918 11.286 28.850 1.00 87.00 243 ARG A O 1
ATOM 1801 N N . ILE A 1 244 ? -45.509 9.930 30.542 1.00 91.44 244 ILE A N 1
ATOM 1802 C CA . ILE A 1 244 ? -45.314 10.922 31.610 1.00 91.44 244 ILE A CA 1
ATOM 1803 C C . ILE A 1 244 ? -43.813 11.149 31.860 1.00 91.44 244 ILE A C 1
ATOM 1805 O O . ILE A 1 244 ? -43.379 12.301 31.897 1.00 91.44 244 ILE A O 1
ATOM 1809 N N . VAL A 1 245 ? -43.002 10.085 31.939 1.00 88.00 245 VAL A N 1
ATOM 1810 C CA . VAL A 1 245 ? -41.540 10.197 32.131 1.00 88.00 245 VAL A CA 1
ATOM 1811 C C . VAL A 1 245 ? -40.854 10.848 30.921 1.00 88.00 245 VAL A C 1
ATOM 1813 O O . VAL A 1 245 ? -40.016 11.734 31.094 1.00 88.00 245 VAL A O 1
ATOM 1816 N N . GLN A 1 246 ? -41.256 10.511 29.690 1.00 80.62 246 GLN A N 1
ATOM 1817 C CA . GLN A 1 246 ? -40.822 11.224 28.478 1.00 80.62 246 GLN A CA 1
ATOM 1818 C C . GLN A 1 246 ? -41.153 12.728 28.553 1.00 80.62 246 GLN A C 1
ATOM 1820 O O . GLN A 1 246 ? -40.347 13.571 28.149 1.00 80.62 246 GLN A O 1
ATOM 1825 N N . GLY A 1 247 ? -42.319 13.079 29.110 1.00 78.19 247 GLY A N 1
ATOM 1826 C CA . GLY A 1 247 ? -42.722 14.462 29.371 1.00 78.19 247 GLY A CA 1
ATOM 1827 C C . GLY A 1 247 ? -41.808 15.186 30.366 1.00 78.19 247 GLY A C 1
ATOM 1828 O O . GLY A 1 247 ? -41.459 16.346 30.137 1.00 78.19 247 GLY A O 1
ATOM 1829 N N . TRP A 1 248 ? -41.358 14.511 31.428 1.00 87.31 248 TRP A N 1
ATOM 1830 C CA . TRP A 1 248 ? -40.408 15.063 32.406 1.00 87.31 248 TRP A CA 1
ATOM 1831 C C . TRP A 1 248 ? -39.031 15.364 31.801 1.00 87.31 248 TRP A C 1
ATOM 1833 O O . TRP A 1 248 ? -38.429 16.384 32.138 1.00 87.31 248 TRP A O 1
ATOM 1843 N N . HIS A 1 249 ? -38.553 14.513 30.884 1.00 77.75 249 HIS A N 1
ATOM 1844 C CA . HIS A 1 249 ? -37.325 14.765 30.117 1.00 77.75 249 HIS A CA 1
ATOM 1845 C C . HIS A 1 249 ? -37.497 15.934 29.147 1.00 77.75 249 HIS A C 1
ATOM 1847 O O . HIS A 1 249 ? -36.690 16.860 29.164 1.00 77.75 249 HIS A O 1
ATOM 1853 N N . ARG A 1 250 ? -38.572 15.940 28.343 1.00 74.19 250 ARG A N 1
ATOM 1854 C CA . ARG A 1 250 ? -38.841 16.994 27.345 1.00 74.19 250 ARG A CA 1
ATOM 1855 C C . ARG A 1 250 ? -39.004 18.386 27.966 1.00 74.19 250 ARG A C 1
ATOM 1857 O O . ARG A 1 250 ? -38.638 19.374 27.342 1.00 74.19 250 ARG A O 1
ATOM 1864 N N . THR A 1 251 ? -39.578 18.473 29.165 1.00 77.69 251 THR A N 1
ATOM 1865 C CA . THR A 1 251 ? -39.812 19.752 29.865 1.00 77.69 251 THR A CA 1
ATOM 1866 C C . THR A 1 251 ? -38.631 20.215 30.718 1.00 77.69 251 THR A C 1
ATOM 1868 O O . THR A 1 251 ? -38.660 21.334 31.216 1.00 77.69 251 THR A O 1
ATOM 1871 N N . GLY A 1 252 ? -37.612 19.376 30.935 1.00 73.75 252 GLY A N 1
ATOM 1872 C CA . GLY A 1 252 ? -36.518 19.660 31.870 1.00 73.75 252 GLY A CA 1
ATOM 1873 C C . GLY A 1 252 ? -36.900 19.576 33.356 1.00 73.75 252 GLY A C 1
ATOM 1874 O O . GLY A 1 252 ? -36.008 19.636 34.203 1.00 73.75 252 GLY A O 1
ATOM 1875 N N . TRP A 1 253 ? -38.183 19.358 33.684 1.00 85.81 253 TRP A N 1
ATOM 1876 C CA . TRP A 1 253 ? -38.702 19.269 35.058 1.00 85.81 253 TRP A CA 1
ATOM 1877 C C . TRP A 1 253 ? -37.942 18.250 35.920 1.00 85.81 253 TRP A C 1
ATOM 1879 O O . TRP A 1 253 ? -37.746 18.463 37.118 1.00 85.81 253 TRP A O 1
ATOM 1889 N N . LEU A 1 254 ? -37.470 17.160 35.306 1.00 84.38 254 LEU A N 1
ATOM 1890 C CA . LEU A 1 254 ? -36.663 16.145 35.980 1.00 84.38 254 LEU A CA 1
ATOM 1891 C C . LEU A 1 254 ? -35.361 16.733 36.551 1.00 84.38 254 LEU A C 1
ATOM 1893 O O . LEU A 1 254 ? -35.075 16.550 37.729 1.00 84.38 254 LEU A O 1
ATOM 1897 N N . ILE A 1 255 ? -34.630 17.512 35.747 1.00 80.88 255 ILE A N 1
ATOM 1898 C CA . ILE A 1 255 ? -33.350 18.141 36.114 1.00 80.88 255 ILE A CA 1
ATOM 1899 C C . ILE A 1 255 ? -33.550 19.228 37.177 1.00 80.88 255 ILE A C 1
ATOM 1901 O O . ILE A 1 255 ? -32.708 19.410 38.057 1.00 80.88 255 ILE A O 1
ATOM 1905 N N . GLU A 1 256 ? -34.657 19.969 37.116 1.00 80.94 256 GLU A N 1
ATOM 1906 C CA . GLU A 1 256 ? -35.019 20.932 38.162 1.00 80.94 256 GLU A CA 1
ATOM 1907 C C . GLU A 1 256 ? -35.337 20.226 39.485 1.00 80.94 256 GLU A C 1
ATOM 1909 O O . GLU A 1 256 ? -34.894 20.664 40.548 1.00 80.94 256 GLU A O 1
ATOM 1914 N N . THR A 1 257 ? -36.035 19.091 39.420 1.00 85.81 257 THR A N 1
ATOM 1915 C CA . THR A 1 257 ? -36.424 18.291 40.588 1.00 85.81 257 THR A CA 1
ATOM 1916 C C . THR A 1 257 ? -35.235 17.542 41.199 1.00 85.81 257 THR A C 1
ATOM 1918 O O . THR A 1 257 ? -35.126 17.474 42.423 1.00 85.81 257 THR A O 1
ATOM 1921 N N . GLU A 1 258 ? -34.289 17.057 40.391 1.00 83.88 258 GLU A N 1
ATOM 1922 C CA . GLU A 1 258 ? -32.994 16.539 40.853 1.00 83.88 258 GLU A CA 1
ATOM 1923 C C . GLU A 1 258 ? -32.209 17.614 41.620 1.00 83.88 258 GLU A C 1
ATOM 1925 O O . GLU A 1 258 ? -31.829 17.397 42.773 1.00 83.88 258 GLU A O 1
ATOM 1930 N N . LYS A 1 259 ? -32.036 18.808 41.027 1.00 81.88 259 LYS A N 1
ATOM 1931 C CA . LYS A 1 259 ? -31.346 19.945 41.665 1.00 81.88 259 LYS A CA 1
ATOM 1932 C C . LYS A 1 259 ? -32.023 20.371 42.969 1.00 81.88 259 LYS A C 1
ATOM 1934 O O . LYS A 1 259 ? -31.334 20.543 43.971 1.00 81.88 259 LYS A O 1
ATOM 1939 N N . LYS A 1 260 ? -33.358 20.498 42.974 1.00 84.88 260 LYS A N 1
ATOM 1940 C CA . LYS A 1 260 ? -34.178 20.812 44.161 1.00 84.88 260 LYS A CA 1
ATOM 1941 C C . LYS A 1 260 ? -33.901 19.842 45.315 1.00 84.88 260 LYS A C 1
ATOM 1943 O O . LYS A 1 260 ? -33.827 20.270 46.462 1.00 84.88 260 LYS A O 1
ATOM 1948 N N . ASN A 1 261 ? -33.744 18.553 45.012 1.00 84.12 261 ASN A N 1
ATOM 1949 C CA . ASN A 1 261 ? -33.494 17.506 46.004 1.00 84.12 261 ASN A CA 1
ATOM 1950 C C . ASN A 1 261 ? -31.994 17.258 46.278 1.00 84.12 261 ASN A C 1
ATOM 1952 O O . ASN A 1 261 ? -31.663 16.357 47.042 1.00 84.12 261 ASN A O 1
ATOM 1956 N N . GLY A 1 262 ? -31.080 18.050 45.703 1.00 74.88 262 GLY A N 1
ATOM 1957 C CA . GLY A 1 262 ? -29.638 17.962 45.965 1.00 74.88 262 GLY A CA 1
ATOM 1958 C C . GLY A 1 262 ? -28.888 16.869 45.192 1.00 74.88 262 GLY A C 1
ATOM 1959 O O . GLY A 1 262 ? -27.756 16.543 45.549 1.00 74.88 262 GLY A O 1
ATOM 1960 N N . ILE A 1 263 ? -29.483 16.307 44.135 1.00 77.44 263 ILE A N 1
ATOM 1961 C CA . ILE A 1 263 ? -28.829 15.332 43.251 1.00 77.44 263 ILE A CA 1
ATOM 1962 C C . ILE A 1 263 ? -27.866 16.082 42.320 1.00 77.44 263 ILE A C 1
ATOM 1964 O O . ILE A 1 263 ? -28.284 16.896 41.494 1.00 77.44 263 ILE A O 1
ATOM 1968 N N . LEU A 1 264 ? -26.560 15.840 42.488 1.00 65.75 264 LEU A N 1
ATOM 1969 C CA . LEU A 1 264 ? -25.484 16.533 41.774 1.00 65.75 264 LEU A CA 1
ATOM 1970 C C . LEU A 1 264 ? -24.355 15.558 41.369 1.00 65.75 264 LEU A C 1
ATOM 1972 O O . LEU A 1 264 ? -23.807 14.892 42.252 1.00 65.75 264 LEU A O 1
ATOM 1976 N N . PRO A 1 265 ? -23.932 15.525 40.088 1.00 63.03 265 PRO A N 1
ATOM 1977 C CA . PRO A 1 265 ? -24.537 16.229 38.952 1.00 63.03 265 PRO A CA 1
ATOM 1978 C C . PRO A 1 265 ? -25.956 15.706 38.642 1.00 63.03 265 PRO A C 1
ATOM 1980 O O . PRO A 1 265 ? -26.233 14.539 38.911 1.00 63.03 265 PRO A O 1
ATOM 1983 N N . PRO A 1 266 ? -26.852 16.543 38.086 1.00 61.53 266 PRO A N 1
ATOM 1984 C CA . PRO A 1 266 ? -28.141 16.079 37.577 1.00 61.53 266 PRO A CA 1
ATOM 1985 C C . PRO A 1 266 ? -27.948 15.196 36.335 1.00 61.53 266 PRO A C 1
ATOM 1987 O O . PRO A 1 266 ? -26.935 15.307 35.632 1.00 61.53 266 PRO A O 1
ATOM 1990 N N . SER A 1 267 ? -28.933 14.354 36.037 1.00 60.62 267 SER A N 1
ATOM 1991 C CA . SER A 1 267 ? -28.938 13.497 34.854 1.00 60.62 267 SER A CA 1
ATOM 1992 C C . SER A 1 267 ? -28.935 14.339 33.568 1.00 60.62 267 SER A C 1
ATOM 1994 O O . SER A 1 267 ? -29.660 15.332 33.474 1.00 60.62 267 SER A O 1
ATOM 1996 N N . PRO A 1 268 ? -28.162 13.968 32.529 1.00 54.19 268 PRO A N 1
ATOM 1997 C CA . PRO A 1 268 ? -28.292 14.601 31.222 1.00 54.19 268 PRO A CA 1
ATOM 1998 C C . PRO A 1 268 ? -29.680 14.295 30.637 1.00 54.19 268 PRO A C 1
ATOM 2000 O O . PRO A 1 268 ? -30.117 13.145 30.648 1.00 54.19 268 PRO A O 1
ATOM 2003 N N . ALA A 1 269 ? -30.365 15.314 30.110 1.00 50.94 269 ALA A N 1
ATOM 2004 C CA . ALA A 1 269 ? -31.685 15.144 29.502 1.00 50.94 269 ALA A CA 1
ATOM 2005 C C . ALA A 1 269 ? -31.611 14.163 28.321 1.00 50.94 269 ALA A C 1
ATOM 2007 O O . ALA A 1 269 ? -30.852 14.388 27.377 1.00 50.94 269 ALA A O 1
ATOM 2008 N N . LEU A 1 270 ? -32.425 13.104 28.349 1.00 50.50 270 LEU A N 1
ATOM 2009 C CA . LEU A 1 270 ? -32.401 12.053 27.321 1.00 50.50 270 LEU A CA 1
ATOM 2010 C C . LEU A 1 270 ? -33.049 12.469 25.987 1.00 50.50 270 LEU A C 1
ATOM 2012 O O . LEU A 1 270 ? -32.974 11.725 25.016 1.00 50.50 270 LEU A O 1
ATOM 2016 N N . LEU A 1 271 ? -33.681 13.648 25.923 1.00 47.66 271 LEU A N 1
ATOM 2017 C CA . LEU A 1 271 ? -34.447 14.119 24.764 1.00 47.66 271 LEU A CA 1
ATOM 2018 C C . LEU A 1 271 ? -34.131 15.585 24.412 1.00 47.66 271 LEU A C 1
ATOM 2020 O O . LEU A 1 271 ? -34.959 16.474 24.609 1.00 47.66 271 LEU A O 1
ATOM 2024 N N . THR A 1 272 ? -32.947 15.843 23.850 1.00 45.28 272 THR A N 1
ATOM 2025 C CA . THR A 1 272 ? -32.658 17.107 23.146 1.00 45.28 272 THR A CA 1
ATOM 2026 C C . THR A 1 272 ? -33.096 17.018 21.677 1.00 45.28 272 THR A C 1
ATOM 2028 O O . THR A 1 272 ? -32.585 16.185 20.924 1.00 45.28 272 THR A O 1
ATOM 2031 N N . ASP A 1 273 ? -34.033 17.877 21.264 1.00 47.25 273 ASP A N 1
ATOM 2032 C CA . ASP A 1 273 ? -34.611 17.929 19.905 1.00 47.25 273 ASP A CA 1
ATOM 2033 C C . ASP A 1 273 ? -33.673 18.648 18.913 1.00 47.25 273 ASP A C 1
ATOM 2035 O O . ASP A 1 273 ? -33.897 19.787 18.506 1.00 47.25 273 ASP A O 1
ATOM 2039 N N . ASP A 1 274 ? -32.560 17.986 18.591 1.00 57.78 274 ASP A N 1
ATOM 2040 C CA . ASP A 1 274 ? -31.469 18.513 17.769 1.00 57.78 274 ASP A CA 1
ATOM 2041 C C . ASP A 1 274 ? -31.561 18.062 16.292 1.00 57.78 274 ASP A C 1
ATOM 2043 O O . ASP A 1 274 ? -32.199 17.063 15.942 1.00 57.78 274 ASP A O 1
ATOM 2047 N N . LEU A 1 275 ? -30.856 18.773 15.406 1.00 63.16 275 LEU A N 1
ATOM 2048 C CA . LEU A 1 275 ? -30.661 18.420 13.994 1.00 63.16 275 LEU A CA 1
ATOM 2049 C C . LEU A 1 275 ? -30.136 16.986 13.825 1.00 63.16 275 LEU A C 1
ATOM 2051 O O . LEU A 1 275 ? -30.565 16.272 12.916 1.00 63.16 275 LEU A O 1
ATOM 2055 N N . LEU A 1 276 ? -29.255 16.554 14.733 1.00 65.50 276 LEU A N 1
ATOM 2056 C CA . LEU A 1 276 ? -28.735 15.190 14.799 1.00 65.50 276 LEU A CA 1
ATOM 2057 C C . LEU A 1 276 ? -29.858 14.155 14.981 1.00 65.50 276 LEU A C 1
ATOM 2059 O O . LEU A 1 276 ? -29.896 13.161 14.260 1.00 65.50 276 LEU A O 1
ATOM 2063 N N . THR A 1 277 ? -30.812 14.411 15.878 1.00 66.94 277 THR A N 1
ATOM 2064 C CA . THR A 1 277 ? -31.949 13.519 16.161 1.00 66.94 277 THR A CA 1
ATOM 2065 C C . THR A 1 277 ? -32.842 13.339 14.927 1.00 66.94 277 THR A C 1
ATOM 2067 O O . THR A 1 277 ? -33.310 12.235 14.646 1.00 66.94 277 THR A O 1
ATOM 2070 N N . ARG A 1 278 ? -33.014 14.398 14.123 1.00 70.56 278 ARG A N 1
ATOM 2071 C CA . ARG A 1 278 ? -33.757 14.347 12.849 1.00 70.56 278 ARG A CA 1
ATOM 2072 C C . ARG A 1 278 ? -33.004 13.577 11.764 1.00 70.56 278 ARG A C 1
ATOM 2074 O O . ARG A 1 278 ? -33.623 12.816 11.024 1.00 70.56 278 ARG A O 1
ATOM 2081 N N . ALA A 1 279 ? -31.681 13.731 11.691 1.00 69.19 279 ALA A N 1
ATOM 2082 C CA . ALA A 1 279 ? -30.843 12.961 10.772 1.00 69.19 279 ALA A CA 1
ATOM 2083 C C . ALA A 1 279 ? -30.860 11.458 11.109 1.00 69.19 279 ALA A C 1
ATOM 2085 O O . ALA A 1 279 ? -31.041 10.638 10.211 1.00 69.19 279 ALA A O 1
ATOM 2086 N N . ILE A 1 280 ? -30.763 11.101 12.396 1.00 76.25 280 ILE A N 1
ATOM 2087 C CA . ILE A 1 280 ? -30.890 9.717 12.882 1.00 76.25 280 ILE A CA 1
ATOM 2088 C C . ILE A 1 280 ? -32.249 9.131 12.477 1.00 76.25 280 ILE A C 1
ATOM 2090 O O . ILE A 1 280 ? -32.292 8.060 11.876 1.00 76.25 280 ILE A O 1
ATOM 2094 N N . ALA A 1 281 ? -33.354 9.844 12.731 1.00 69.94 281 ALA A N 1
ATOM 2095 C CA . ALA A 1 281 ? -34.696 9.383 12.368 1.00 69.94 281 ALA A CA 1
ATOM 2096 C C . ALA A 1 281 ? -34.860 9.142 10.854 1.00 69.94 281 ALA A C 1
ATOM 2098 O O . ALA A 1 281 ? -35.451 8.141 10.451 1.00 69.94 281 ALA A O 1
ATOM 2099 N N . LEU A 1 282 ? -34.297 10.019 10.014 1.00 73.31 282 LEU A N 1
ATOM 2100 C CA . LEU A 1 282 ? -34.347 9.882 8.556 1.00 73.31 282 LEU A CA 1
ATOM 2101 C C . LEU A 1 282 ? -33.524 8.681 8.060 1.00 73.31 282 LEU A C 1
ATOM 2103 O O . LEU A 1 282 ? -33.981 7.948 7.186 1.00 73.31 282 LEU A O 1
ATOM 2107 N N . VAL A 1 283 ? -32.346 8.437 8.644 1.00 74.31 283 VAL A N 1
ATOM 2108 C CA . VAL A 1 283 ? -31.495 7.281 8.308 1.00 74.31 283 VAL A CA 1
ATOM 2109 C C . VAL A 1 283 ? -32.083 5.960 8.829 1.00 74.31 283 VAL A C 1
ATOM 2111 O O . VAL A 1 283 ? -31.937 4.932 8.169 1.00 74.31 283 VAL A O 1
ATOM 2114 N N . ARG A 1 284 ? -32.848 5.980 9.929 1.00 76.50 284 ARG A N 1
ATOM 2115 C CA . ARG A 1 284 ? -33.550 4.798 10.464 1.00 76.50 284 ARG A CA 1
ATOM 2116 C C . ARG A 1 284 ? -34.537 4.184 9.464 1.00 76.50 284 ARG A C 1
ATOM 2118 O O . ARG A 1 284 ? -34.709 2.969 9.446 1.00 76.50 284 ARG A O 1
ATOM 2125 N N . HIS A 1 285 ? -35.121 4.987 8.568 1.00 70.50 285 HIS A N 1
ATOM 2126 C CA . HIS A 1 285 ? -35.959 4.487 7.467 1.00 70.50 285 HIS A CA 1
ATOM 2127 C C . HIS A 1 285 ? -35.193 3.661 6.416 1.00 70.50 285 HIS A C 1
ATOM 2129 O O . HIS A 1 285 ? -35.823 2.924 5.662 1.00 70.50 285 HIS A O 1
ATOM 2135 N N . ALA A 1 286 ? -33.859 3.745 6.374 1.00 65.12 286 ALA A N 1
ATOM 2136 C CA . ALA A 1 286 ? -33.001 2.900 5.542 1.00 65.12 286 ALA A CA 1
ATOM 2137 C C . ALA A 1 286 ? -32.512 1.624 6.266 1.00 65.12 286 ALA A C 1
ATOM 2139 O O . ALA A 1 286 ? -31.709 0.884 5.704 1.00 65.12 286 ALA A O 1
ATOM 2140 N N . GLY A 1 287 ? -32.985 1.361 7.492 1.00 68.75 287 GLY A N 1
ATOM 2141 C CA . GLY A 1 287 ? -32.640 0.161 8.263 1.00 68.75 287 GLY A CA 1
ATOM 2142 C C . GLY A 1 287 ? -31.334 0.244 9.060 1.00 68.75 287 GLY A C 1
ATOM 2143 O O . GLY A 1 287 ? -30.793 -0.800 9.401 1.00 68.75 287 GLY A O 1
ATOM 2144 N N . LEU A 1 288 ? -30.831 1.453 9.346 1.00 73.62 288 LEU A N 1
ATOM 2145 C CA . LEU A 1 288 ? -29.636 1.684 10.171 1.00 73.62 288 LEU A CA 1
ATOM 2146 C C . LEU A 1 288 ? -29.989 2.494 11.428 1.00 73.62 288 LEU A C 1
ATOM 2148 O O . LEU A 1 288 ? -30.484 3.620 11.313 1.00 73.62 288 LEU A O 1
ATOM 2152 N N . ASP A 1 289 ? -29.726 1.960 12.621 1.00 76.81 289 ASP A N 1
ATOM 2153 C CA . ASP A 1 289 ? -30.121 2.581 13.892 1.00 76.81 289 ASP A CA 1
ATOM 2154 C C . ASP A 1 289 ? -28.982 3.343 14.586 1.00 76.81 289 ASP A C 1
ATOM 2156 O O . ASP A 1 289 ? -28.278 2.859 15.474 1.00 76.81 289 ASP A O 1
ATOM 2160 N N . TYR A 1 290 ? -28.840 4.611 14.205 1.00 79.44 290 TYR A N 1
ATOM 2161 C CA . TYR A 1 290 ? -27.893 5.539 14.822 1.00 79.44 290 TYR A CA 1
ATOM 2162 C C . TYR A 1 290 ? -28.371 6.142 16.160 1.00 79.44 290 TYR A C 1
ATOM 2164 O O . TYR A 1 290 ? -27.823 7.157 16.592 1.00 79.44 290 TYR A O 1
ATOM 2172 N N . GLY A 1 291 ? -29.361 5.546 16.843 1.00 69.06 291 GLY A N 1
ATOM 2173 C CA . GLY A 1 291 ? -29.926 6.054 18.103 1.00 69.06 291 GLY A CA 1
ATOM 2174 C C . GLY A 1 291 ? -28.888 6.374 19.190 1.00 69.06 291 GLY A C 1
ATOM 2175 O O . GLY A 1 291 ? -28.988 7.406 19.849 1.00 69.06 291 GLY A O 1
ATOM 2176 N N . PHE A 1 292 ? -27.830 5.566 19.296 1.00 74.38 292 PHE A N 1
ATOM 2177 C CA . PHE A 1 292 ? -26.683 5.781 20.193 1.00 74.38 292 PHE A CA 1
ATOM 2178 C C . PHE A 1 292 ? -25.988 7.145 20.013 1.00 74.38 292 PHE A C 1
ATOM 2180 O O . PHE A 1 292 ? -25.469 7.722 20.966 1.00 74.38 292 PHE A O 1
ATOM 2187 N N . LEU A 1 293 ? -26.011 7.728 18.807 1.00 72.50 293 LEU A N 1
ATOM 2188 C CA . LEU A 1 293 ? -25.439 9.057 18.570 1.00 72.50 293 LEU A CA 1
ATOM 2189 C C . LEU A 1 293 ? -26.270 10.184 19.198 1.00 72.50 293 LEU A C 1
ATOM 2191 O O . LEU A 1 293 ? -25.725 11.268 19.415 1.00 72.50 293 LEU A O 1
ATOM 2195 N N . ALA A 1 294 ? -27.549 9.962 19.523 1.00 66.81 294 ALA A N 1
ATOM 2196 C CA . ALA A 1 294 ? -28.354 10.923 20.277 1.00 66.81 294 ALA A CA 1
ATOM 2197 C C . ALA A 1 294 ? -27.921 10.993 21.754 1.00 66.81 294 ALA A C 1
ATOM 2199 O O . ALA A 1 294 ? -27.961 12.071 22.358 1.00 66.81 294 ALA A O 1
ATOM 2200 N N . GLU A 1 295 ? -27.418 9.895 22.321 1.00 64.25 295 GLU A N 1
ATOM 2201 C CA . GLU A 1 295 ? -26.988 9.844 23.716 1.00 64.25 295 GLU A CA 1
ATOM 2202 C C . GLU A 1 295 ? -25.658 10.575 23.935 1.00 64.25 295 GLU A C 1
ATOM 2204 O O . GLU A 1 295 ? -24.630 10.295 23.315 1.00 64.25 295 GLU A O 1
ATOM 2209 N N . ALA A 1 296 ? -25.665 11.539 24.860 1.00 62.16 296 ALA A N 1
ATOM 2210 C CA . ALA A 1 296 ? -24.517 12.411 25.101 1.00 62.16 296 ALA A CA 1
ATOM 2211 C C . ALA A 1 296 ? -23.260 11.649 25.565 1.00 62.16 296 ALA A C 1
ATOM 2213 O O . ALA A 1 296 ? -22.152 12.074 25.249 1.00 62.16 296 ALA A O 1
ATOM 2214 N N . TYR A 1 297 ? -23.420 10.530 26.281 1.00 61.06 297 TYR A N 1
ATOM 2215 C CA . TYR A 1 297 ? -22.308 9.704 26.763 1.00 61.06 297 TYR A CA 1
ATOM 2216 C C . TYR A 1 297 ? -21.593 8.975 25.616 1.00 61.06 297 TYR A C 1
ATOM 2218 O O . TYR A 1 297 ? -20.383 9.119 25.450 1.00 61.06 297 TYR A O 1
ATOM 2226 N N . GLU A 1 298 ? -22.342 8.255 24.782 1.00 72.75 298 GLU A N 1
ATOM 2227 C CA . GLU A 1 298 ? -21.808 7.445 23.678 1.00 72.75 298 GLU A CA 1
ATOM 2228 C C . GLU A 1 298 ? -21.266 8.332 22.548 1.00 72.75 298 GLU A C 1
ATOM 2230 O O . GLU A 1 298 ? -20.164 8.102 22.042 1.00 72.75 298 GLU A O 1
ATOM 2235 N N . ARG A 1 299 ? -21.957 9.444 22.250 1.00 81.00 299 ARG A N 1
ATOM 2236 C CA . ARG A 1 299 ? -21.439 10.506 21.375 1.00 81.00 299 ARG A CA 1
ATOM 2237 C C . ARG A 1 299 ? -20.131 11.103 21.904 1.00 81.00 299 ARG A C 1
ATOM 2239 O O . ARG A 1 299 ? -19.211 11.331 21.120 1.00 81.00 299 ARG A O 1
ATOM 2246 N N . HIS A 1 300 ? -20.011 11.353 23.212 1.00 75.25 300 HIS A N 1
ATOM 2247 C CA . HIS A 1 300 ? -18.770 11.880 23.790 1.00 75.25 300 HIS A CA 1
ATOM 2248 C C . HIS A 1 300 ? -17.633 10.850 23.750 1.00 75.25 300 HIS A C 1
ATOM 2250 O O . HIS A 1 300 ? -16.508 11.218 23.415 1.00 75.25 300 HIS A O 1
ATOM 2256 N N . ALA A 1 301 ? -17.919 9.572 24.020 1.00 72.25 301 ALA A N 1
ATOM 2257 C CA . ALA A 1 301 ? -16.944 8.488 23.910 1.00 72.25 301 ALA A CA 1
ATOM 2258 C C . ALA A 1 301 ? -16.363 8.400 22.488 1.00 72.25 301 ALA A C 1
ATOM 2260 O O . ALA A 1 301 ? -15.147 8.457 22.325 1.00 72.25 301 ALA A O 1
ATOM 2261 N N . LEU A 1 302 ? -17.212 8.383 21.453 1.00 81.94 302 LEU A N 1
ATOM 2262 C CA . LEU A 1 302 ? -16.766 8.363 20.053 1.00 81.94 302 LEU A CA 1
ATOM 2263 C C . LEU A 1 302 ? -15.961 9.608 19.655 1.00 81.94 302 LEU A C 1
ATOM 2265 O O . LEU A 1 302 ? -14.961 9.482 18.950 1.00 81.94 302 LEU A O 1
ATOM 2269 N N . LEU A 1 303 ? -16.343 10.802 20.121 1.00 84.75 303 LEU A N 1
ATOM 2270 C CA . LEU A 1 303 ? -15.603 12.039 19.839 1.00 84.75 303 LEU A CA 1
ATOM 2271 C C . LEU A 1 303 ? -14.229 12.080 20.531 1.00 84.75 303 LEU A C 1
ATOM 2273 O O . LEU A 1 303 ? -13.254 12.532 19.926 1.00 84.75 303 LEU A O 1
ATOM 2277 N N . GLN A 1 304 ? -14.119 11.582 21.767 1.00 82.75 304 GLN A N 1
ATOM 2278 C CA . GLN A 1 304 ? -12.822 11.437 22.439 1.00 82.75 304 GLN A CA 1
ATOM 2279 C C . GLN A 1 304 ? -11.976 10.346 21.771 1.00 82.75 304 GLN A C 1
ATOM 2281 O O . GLN A 1 304 ? -10.797 10.579 21.518 1.00 82.75 304 GLN A O 1
ATOM 2286 N N . GLY A 1 305 ? -12.575 9.212 21.395 1.00 81.56 305 GLY A N 1
ATOM 2287 C CA . GLY A 1 305 ? -11.912 8.153 20.637 1.00 81.56 305 GLY A CA 1
ATOM 2288 C C . GLY A 1 305 ? -11.340 8.661 19.312 1.00 81.56 305 GLY A C 1
ATOM 2289 O O . GLY A 1 305 ? -10.156 8.476 19.042 1.00 81.56 305 GLY A O 1
ATOM 2290 N N . ALA A 1 306 ? -12.133 9.395 18.526 1.00 85.75 306 ALA A N 1
ATOM 2291 C CA . ALA A 1 306 ? -11.693 10.038 17.285 1.00 85.75 306 ALA A CA 1
ATOM 2292 C C . ALA A 1 306 ? -10.511 10.999 17.510 1.00 85.75 306 ALA A C 1
ATOM 2294 O O . ALA A 1 306 ? -9.532 10.978 16.760 1.00 85.75 306 ALA A O 1
ATOM 2295 N N . LYS A 1 307 ? -10.562 11.809 18.576 1.00 88.81 307 LYS A N 1
ATOM 2296 C CA . LYS A 1 307 ? -9.466 12.701 18.981 1.00 88.81 307 LYS A CA 1
ATOM 2297 C C . LYS A 1 307 ? -8.205 11.923 19.378 1.00 88.81 307 LYS A C 1
ATOM 2299 O O . LYS A 1 307 ? -7.109 12.325 18.991 1.00 88.81 307 LYS A O 1
ATOM 2304 N N . VAL A 1 308 ? -8.336 10.817 20.113 1.00 86.12 308 VAL A N 1
ATOM 2305 C CA . VAL A 1 308 ? -7.213 9.942 20.489 1.00 86.12 308 VAL A CA 1
ATOM 2306 C C . VAL A 1 308 ? -6.606 9.277 19.253 1.00 86.12 308 VAL A C 1
ATOM 2308 O O . VAL A 1 308 ? -5.389 9.337 19.096 1.00 86.12 308 VAL A O 1
ATOM 2311 N N . SER A 1 309 ? -7.414 8.742 18.331 1.00 87.81 309 SER A N 1
ATOM 2312 C CA . SER A 1 309 ? -6.928 8.186 17.060 1.00 87.81 309 SER A CA 1
ATOM 2313 C C . SER A 1 309 ? -6.153 9.231 16.247 1.00 87.81 309 SER A C 1
ATOM 2315 O O . SER A 1 309 ? -5.042 8.945 15.805 1.00 87.81 309 SER A O 1
ATOM 2317 N N . LEU A 1 310 ? -6.668 10.462 16.114 1.00 87.81 310 LEU A N 1
ATOM 2318 C CA . LEU A 1 310 ? -5.963 11.555 15.427 1.00 87.81 310 LEU A CA 1
ATOM 2319 C C . LEU A 1 310 ? -4.634 11.925 16.106 1.00 87.81 310 LEU A C 1
ATOM 2321 O O . LEU A 1 310 ? -3.646 12.164 15.412 1.00 87.81 310 LEU A O 1
ATOM 2325 N N . LEU A 1 311 ? -4.577 11.939 17.443 1.00 86.62 311 LEU A N 1
ATOM 2326 C CA . LEU A 1 311 ? -3.333 12.168 18.185 1.00 86.62 311 LEU A CA 1
ATOM 2327 C C . LEU A 1 311 ? -2.318 11.038 17.956 1.00 86.62 311 LEU A C 1
ATOM 2329 O O . LEU A 1 311 ? -1.166 11.328 17.637 1.00 86.62 311 LEU A O 1
ATOM 2333 N N . VAL A 1 312 ? -2.741 9.767 18.036 1.00 84.94 312 VAL A N 1
ATOM 2334 C CA . VAL A 1 312 ? -1.878 8.614 17.723 1.00 84.94 312 VAL A CA 1
ATOM 2335 C C . VAL A 1 312 ? -1.341 8.730 16.297 1.00 84.94 312 VAL A C 1
ATOM 2337 O O . VAL A 1 312 ? -0.131 8.628 16.104 1.00 84.94 312 VAL A O 1
ATOM 2340 N N . MET A 1 313 ? -2.198 9.000 15.307 1.00 85.25 313 MET A N 1
ATOM 2341 C CA . MET A 1 313 ? -1.795 9.172 13.906 1.00 85.25 313 MET A CA 1
ATOM 2342 C C . MET A 1 313 ? -0.755 10.289 13.747 1.00 85.25 313 MET A C 1
ATOM 2344 O O . MET A 1 313 ? 0.334 10.034 13.237 1.00 85.25 313 MET A O 1
ATOM 2348 N N . LEU A 1 314 ? -1.052 11.508 14.211 1.00 81.19 314 LEU A N 1
ATOM 2349 C CA . LEU A 1 314 ? -0.181 12.676 14.033 1.00 81.19 314 LEU A CA 1
ATOM 2350 C C . LEU A 1 314 ? 1.184 12.490 14.710 1.00 81.19 314 LEU A C 1
ATOM 2352 O O . LEU A 1 314 ? 2.215 12.705 14.070 1.00 81.19 314 LEU A O 1
ATOM 2356 N N . SER A 1 315 ? 1.210 12.038 15.968 1.00 83.75 315 SER A N 1
ATOM 2357 C CA . SER A 1 315 ? 2.466 11.755 16.672 1.00 83.75 315 SER A CA 1
ATOM 2358 C C . SER A 1 315 ? 3.273 10.658 15.974 1.00 83.75 315 SER A C 1
ATOM 2360 O O . SER A 1 315 ? 4.484 10.802 15.809 1.00 83.75 315 SER A O 1
ATOM 2362 N N . THR A 1 316 ? 2.611 9.596 15.508 1.00 86.12 316 THR A N 1
ATOM 2363 C CA . THR A 1 316 ? 3.278 8.448 14.878 1.00 86.12 316 THR A CA 1
ATOM 2364 C C . THR A 1 316 ? 3.830 8.786 13.489 1.00 86.12 316 THR A C 1
ATOM 2366 O O . THR A 1 316 ? 4.933 8.355 13.154 1.00 86.12 316 THR A O 1
ATOM 2369 N N . VAL A 1 317 ? 3.138 9.601 12.681 1.00 80.44 317 VAL A N 1
ATOM 2370 C CA . VAL A 1 317 ? 3.659 10.077 11.381 1.00 80.44 317 VAL A CA 1
ATOM 2371 C C . VAL A 1 317 ? 4.938 10.897 11.574 1.00 80.44 317 VAL A C 1
ATOM 2373 O O . VAL A 1 317 ? 5.937 10.639 10.902 1.00 80.44 317 VAL A O 1
ATOM 2376 N N . VAL A 1 318 ? 4.950 11.835 12.526 1.00 80.69 318 VAL A N 1
ATOM 2377 C CA . VAL A 1 318 ? 6.132 12.672 12.798 1.00 80.69 318 VAL A CA 1
ATOM 2378 C C . VAL A 1 318 ? 7.297 11.832 13.335 1.00 80.69 318 VAL A C 1
ATOM 2380 O O . VAL A 1 318 ? 8.408 11.904 12.805 1.00 80.69 318 VAL A O 1
ATOM 2383 N N . LEU A 1 319 ? 7.057 10.998 14.351 1.00 86.69 319 LEU A N 1
ATOM 2384 C CA . LEU A 1 319 ? 8.106 10.197 14.989 1.00 86.69 319 LEU A CA 1
ATOM 2385 C C . LEU A 1 319 ? 8.663 9.105 14.064 1.00 86.69 319 LEU A C 1
ATOM 2387 O O . LEU A 1 319 ? 9.879 8.934 14.002 1.00 86.69 319 LEU A O 1
ATOM 2391 N N . SER A 1 320 ? 7.822 8.410 13.289 1.00 89.38 320 SER A N 1
ATOM 2392 C CA . SER A 1 320 ? 8.292 7.407 12.316 1.00 89.38 320 SER A CA 1
ATOM 2393 C C . SER A 1 320 ? 9.134 8.008 11.187 1.00 89.38 320 SER A C 1
ATOM 2395 O O . SER A 1 320 ? 10.017 7.329 10.664 1.00 89.38 320 SER A O 1
ATOM 2397 N N . LEU A 1 321 ? 8.910 9.269 10.802 1.00 81.25 321 LEU A N 1
ATOM 2398 C CA . LEU A 1 321 ? 9.770 9.958 9.837 1.00 81.25 321 LEU A CA 1
ATOM 2399 C C . LEU A 1 321 ? 11.123 10.332 10.465 1.00 81.25 321 LEU A C 1
ATOM 2401 O O . LEU A 1 321 ? 12.165 10.052 9.875 1.00 81.25 321 LEU A O 1
ATOM 2405 N N . VAL A 1 322 ? 11.123 10.892 11.681 1.00 83.69 322 VAL A N 1
ATOM 2406 C CA . VAL A 1 322 ? 12.350 11.248 12.423 1.00 83.69 322 VAL A CA 1
ATOM 2407 C C . VAL A 1 322 ? 13.219 10.015 12.691 1.00 83.69 322 VAL A C 1
ATOM 2409 O O . VAL A 1 322 ? 14.406 10.004 12.354 1.00 83.69 322 VAL A O 1
ATOM 2412 N N . PHE A 1 323 ? 12.633 8.945 13.232 1.00 89.69 323 PHE A N 1
ATOM 2413 C CA . PHE A 1 323 ? 13.328 7.676 13.449 1.00 89.69 323 PHE A CA 1
ATOM 2414 C C . PHE A 1 323 ? 13.756 7.020 12.125 1.00 89.69 323 PHE A C 1
ATOM 2416 O O . PHE A 1 323 ? 14.842 6.448 12.065 1.00 89.69 323 PHE A O 1
ATOM 2423 N N . GLY A 1 324 ? 12.961 7.137 11.053 1.00 85.81 324 GLY A N 1
ATOM 2424 C CA . GLY A 1 324 ? 13.290 6.591 9.731 1.00 85.81 324 GLY A CA 1
ATOM 2425 C C . GLY A 1 324 ? 14.512 7.256 9.093 1.00 85.81 324 GLY A C 1
ATOM 2426 O O . GLY A 1 324 ? 15.401 6.566 8.595 1.00 85.81 324 GLY A O 1
ATOM 2427 N N . VAL A 1 325 ? 14.621 8.586 9.183 1.00 83.06 325 VAL A N 1
ATOM 2428 C CA . VAL A 1 325 ? 15.822 9.336 8.764 1.00 83.06 325 VAL A CA 1
ATOM 2429 C C . VAL A 1 325 ? 17.035 8.963 9.629 1.00 83.06 325 VAL A C 1
ATOM 2431 O O . VAL A 1 325 ? 18.140 8.798 9.105 1.00 83.06 325 VAL A O 1
ATOM 2434 N N . GLY A 1 326 ? 16.837 8.768 10.938 1.00 85.62 326 GLY A N 1
ATOM 2435 C CA . GLY A 1 326 ? 17.872 8.264 11.845 1.00 85.62 326 GLY A CA 1
ATOM 2436 C C . GLY A 1 326 ? 18.399 6.886 11.428 1.00 85.62 326 GLY A C 1
ATOM 2437 O O . GLY A 1 326 ? 19.600 6.719 11.225 1.00 85.62 326 GLY A O 1
ATOM 2438 N N . LEU A 1 327 ? 17.504 5.918 11.226 1.00 86.88 327 LEU A N 1
ATOM 2439 C CA . LEU A 1 327 ? 17.832 4.558 10.787 1.00 86.88 327 LEU A CA 1
ATOM 2440 C C . LEU A 1 327 ? 18.499 4.532 9.403 1.00 86.88 327 LEU A C 1
ATOM 2442 O O . LEU A 1 327 ? 19.515 3.857 9.242 1.00 86.88 327 LEU A O 1
ATOM 2446 N N . ALA A 1 328 ? 18.021 5.320 8.433 1.00 82.94 328 ALA A N 1
ATOM 2447 C CA . ALA A 1 328 ? 18.669 5.452 7.124 1.00 82.94 328 ALA A CA 1
ATOM 2448 C C . ALA A 1 328 ? 20.128 5.933 7.252 1.00 82.94 328 ALA A C 1
ATOM 2450 O O . ALA A 1 328 ? 21.031 5.384 6.617 1.00 82.94 328 ALA A O 1
ATOM 2451 N N . ARG A 1 329 ? 20.396 6.902 8.140 1.00 83.00 329 ARG A N 1
ATOM 2452 C CA . ARG A 1 329 ? 21.762 7.366 8.436 1.00 83.00 329 ARG A CA 1
ATOM 2453 C C . ARG A 1 329 ? 22.624 6.283 9.100 1.00 83.00 329 ARG A C 1
ATOM 2455 O O . ARG A 1 329 ? 23.821 6.216 8.822 1.00 83.00 329 ARG A O 1
ATOM 2462 N N . LEU A 1 330 ? 22.046 5.429 9.948 1.00 84.75 330 LEU A N 1
ATOM 2463 C CA . LEU A 1 330 ? 22.758 4.300 10.566 1.00 84.75 330 LEU A CA 1
ATOM 2464 C C . LEU A 1 330 ? 23.102 3.198 9.548 1.00 84.75 330 LEU A C 1
ATOM 2466 O O . LEU A 1 330 ? 24.190 2.632 9.632 1.00 84.75 330 LEU A O 1
ATOM 2470 N N . LEU A 1 331 ? 22.243 2.947 8.553 1.00 77.81 331 LEU A N 1
ATOM 2471 C CA . LEU A 1 331 ? 22.536 2.029 7.442 1.00 77.81 331 LEU A CA 1
ATOM 2472 C C . LEU A 1 331 ? 23.713 2.526 6.584 1.00 77.81 331 LEU A C 1
ATOM 2474 O O . LEU A 1 331 ? 24.635 1.765 6.291 1.00 77.81 331 LEU A O 1
ATOM 2478 N N . VAL A 1 332 ? 23.730 3.816 6.235 1.00 76.06 332 VAL A N 1
ATOM 2479 C CA . VAL A 1 332 ? 24.802 4.425 5.419 1.00 76.06 332 VAL A CA 1
ATOM 2480 C C . VAL A 1 332 ? 26.122 4.593 6.203 1.00 76.06 332 VAL A C 1
ATOM 2482 O O . VAL A 1 332 ? 27.180 4.771 5.603 1.00 76.06 332 VAL A O 1
ATOM 2485 N N . SER A 1 333 ? 26.105 4.458 7.537 1.00 81.12 333 SER A N 1
ATOM 2486 C CA . SER A 1 333 ? 27.290 4.561 8.406 1.00 81.12 333 SER A CA 1
ATOM 2487 C C . SER A 1 333 ? 28.475 3.700 7.924 1.00 81.12 333 SER A C 1
ATOM 2489 O O . SER A 1 333 ? 28.270 2.535 7.562 1.00 81.12 333 SER A O 1
ATOM 2491 N N . PRO A 1 334 ? 29.726 4.207 7.957 1.00 76.00 334 PRO A N 1
ATOM 2492 C CA . PRO A 1 334 ? 30.913 3.426 7.596 1.00 76.00 334 PRO A CA 1
ATOM 2493 C C . PRO A 1 334 ? 31.245 2.329 8.625 1.00 76.00 334 PRO A C 1
ATOM 2495 O O . PRO A 1 334 ? 31.952 1.372 8.311 1.00 76.00 334 PRO A O 1
ATOM 2498 N N . HIS A 1 335 ? 30.734 2.422 9.857 1.00 87.44 335 HIS A N 1
ATOM 2499 C CA . HIS A 1 335 ? 31.023 1.440 10.901 1.00 87.44 335 HIS A CA 1
ATOM 2500 C C . HIS A 1 335 ? 30.171 0.173 10.733 1.00 87.44 335 HIS A C 1
ATOM 2502 O O . HIS A 1 335 ? 28.997 0.146 11.104 1.00 87.44 335 HIS A O 1
ATOM 2508 N N . LYS A 1 336 ? 30.795 -0.916 10.257 1.00 82.12 336 LYS A N 1
ATOM 2509 C CA . LYS A 1 336 ? 30.155 -2.224 10.000 1.00 82.12 336 LYS A CA 1
ATOM 2510 C C . LYS A 1 336 ? 29.270 -2.736 11.152 1.00 82.12 336 LYS A C 1
ATOM 2512 O O . LYS A 1 336 ? 28.198 -3.265 10.887 1.00 82.12 336 LYS A O 1
ATOM 2517 N N . ARG A 1 337 ? 29.672 -2.534 12.419 1.00 84.56 337 ARG A N 1
ATOM 2518 C CA . ARG A 1 337 ? 28.865 -2.905 13.606 1.00 84.56 337 ARG A CA 1
ATOM 2519 C C . ARG A 1 337 ? 27.556 -2.110 13.714 1.00 84.56 337 ARG A C 1
ATOM 2521 O O . ARG A 1 337 ? 26.523 -2.692 14.013 1.00 84.56 337 ARG A O 1
ATOM 2528 N N . VAL A 1 338 ? 27.595 -0.802 13.447 1.00 85.44 338 VAL A N 1
ATOM 2529 C CA . VAL A 1 338 ? 26.416 0.084 13.501 1.00 85.44 338 VAL A CA 1
ATOM 2530 C C . VAL A 1 338 ? 25.437 -0.266 12.383 1.00 85.44 338 VAL A C 1
ATOM 2532 O O . VAL A 1 338 ? 24.245 -0.415 12.640 1.00 85.44 338 VAL A O 1
ATOM 2535 N N . ARG A 1 339 ? 25.954 -0.477 11.164 1.00 83.88 339 ARG A N 1
ATOM 2536 C CA . ARG A 1 339 ? 25.155 -0.921 10.016 1.00 83.88 339 ARG A CA 1
ATOM 2537 C C . ARG A 1 339 ? 24.470 -2.263 10.292 1.00 83.88 339 ARG A C 1
ATOM 2539 O O . ARG A 1 339 ? 23.266 -2.363 10.101 1.00 83.88 339 ARG A O 1
ATOM 2546 N N . TRP A 1 340 ? 25.208 -3.251 10.804 1.00 85.50 340 TRP A N 1
ATOM 2547 C CA . TRP A 1 340 ? 24.667 -4.578 11.118 1.00 85.50 340 TRP A CA 1
ATOM 2548 C C . TRP A 1 340 ? 23.568 -4.538 12.193 1.00 85.50 340 TRP A C 1
ATOM 2550 O O . TRP A 1 340 ? 22.528 -5.164 12.016 1.00 85.50 340 TRP A O 1
ATOM 2560 N N . LEU A 1 341 ? 23.741 -3.748 13.261 1.00 81.38 341 LEU A N 1
ATOM 2561 C CA . LEU A 1 341 ? 22.697 -3.560 14.280 1.00 81.38 341 LEU A CA 1
ATOM 2562 C C . LEU A 1 341 ? 21.441 -2.880 13.708 1.00 81.38 341 LEU A C 1
ATOM 2564 O O . LEU A 1 341 ? 20.327 -3.293 14.024 1.00 81.38 341 LEU A O 1
ATOM 2568 N N . ALA A 1 342 ? 21.603 -1.875 12.839 1.00 83.88 342 ALA A N 1
ATOM 2569 C CA . ALA A 1 342 ? 20.478 -1.225 12.167 1.00 83.88 342 ALA A CA 1
ATOM 2570 C C . ALA A 1 342 ? 19.750 -2.175 11.198 1.00 83.88 342 ALA A C 1
ATOM 2572 O O . ALA A 1 342 ? 18.522 -2.182 11.168 1.00 83.88 342 ALA A O 1
ATOM 2573 N N . GLN A 1 343 ? 20.485 -3.012 10.455 1.00 82.44 343 GLN A N 1
ATOM 2574 C CA . GLN A 1 343 ? 19.914 -4.054 9.593 1.00 82.44 343 GLN A CA 1
ATOM 2575 C C . GLN A 1 343 ? 19.130 -5.087 10.409 1.00 82.44 343 GLN A C 1
ATOM 2577 O O . GLN A 1 343 ? 17.954 -5.292 10.132 1.00 82.44 343 GLN A O 1
ATOM 2582 N N . GLY A 1 344 ? 19.719 -5.651 11.469 1.00 78.94 344 GLY A N 1
ATOM 2583 C CA . GLY A 1 344 ? 19.043 -6.630 12.328 1.00 78.94 344 GLY A CA 1
ATOM 2584 C C . GLY A 1 344 ? 17.779 -6.080 13.001 1.00 78.94 344 GLY A C 1
ATOM 2585 O O . GLY A 1 344 ? 16.769 -6.775 13.074 1.00 78.94 344 GLY A O 1
ATOM 2586 N N . PHE A 1 345 ? 17.786 -4.809 13.426 1.00 84.88 345 PHE A N 1
ATOM 2587 C CA . PHE A 1 345 ? 16.583 -4.138 13.930 1.00 84.88 345 PHE A CA 1
ATOM 2588 C C . PHE A 1 345 ? 15.496 -4.001 12.851 1.00 84.88 345 PHE A C 1
ATOM 2590 O O . PHE A 1 345 ? 14.323 -4.269 13.116 1.00 84.88 345 PHE A O 1
ATOM 2597 N N . ILE A 1 346 ? 15.872 -3.598 11.634 1.00 79.12 346 ILE A N 1
ATOM 2598 C CA . ILE A 1 346 ? 14.949 -3.409 10.505 1.00 79.12 346 ILE A CA 1
ATOM 2599 C C . ILE A 1 346 ? 14.373 -4.745 10.024 1.00 79.12 346 ILE A C 1
ATOM 2601 O O . ILE A 1 346 ? 13.175 -4.826 9.771 1.00 79.12 346 ILE A O 1
ATOM 2605 N N . GLU A 1 347 ? 15.179 -5.801 9.942 1.00 78.44 347 GLU A N 1
ATOM 2606 C CA . GLU A 1 347 ? 14.719 -7.150 9.595 1.00 78.44 347 GLU A CA 1
ATOM 2607 C C . GLU A 1 347 ? 13.756 -7.692 10.661 1.00 78.44 347 GLU A C 1
ATOM 2609 O O . GLU A 1 347 ? 12.654 -8.122 10.327 1.00 78.44 347 GLU A O 1
ATOM 2614 N N . LEU A 1 348 ? 14.101 -7.584 11.950 1.00 78.94 348 LEU A N 1
ATOM 2615 C CA . LEU A 1 348 ? 13.234 -8.024 13.049 1.00 78.94 348 LEU A CA 1
ATOM 2616 C C . LEU A 1 348 ? 11.889 -7.276 13.070 1.00 78.94 348 LEU A C 1
ATOM 2618 O O . LEU A 1 348 ? 10.832 -7.898 13.199 1.00 78.94 348 LEU A O 1
ATOM 2622 N N . THR A 1 349 ? 11.908 -5.949 12.918 1.00 78.12 349 THR A N 1
ATOM 2623 C CA . THR A 1 349 ? 10.688 -5.120 12.951 1.00 78.12 349 THR A CA 1
ATOM 2624 C C . THR A 1 349 ? 9.846 -5.210 11.679 1.00 78.12 349 THR A C 1
ATOM 2626 O O . THR A 1 349 ? 8.631 -5.047 11.773 1.00 78.12 349 THR A O 1
ATOM 2629 N N . ARG A 1 350 ? 10.430 -5.516 10.512 1.00 73.75 350 ARG A N 1
ATOM 2630 C CA . ARG A 1 350 ? 9.676 -5.743 9.262 1.00 73.75 350 ARG A CA 1
ATOM 2631 C C . ARG A 1 350 ? 9.146 -7.169 9.119 1.00 73.75 350 ARG A C 1
ATOM 2633 O O . ARG A 1 350 ? 8.128 -7.342 8.462 1.00 73.75 350 ARG A O 1
ATOM 2640 N N . ASN A 1 351 ? 9.784 -8.165 9.738 1.00 76.88 351 ASN A N 1
ATOM 2641 C CA . ASN A 1 351 ? 9.377 -9.573 9.630 1.00 76.88 351 ASN A CA 1
ATOM 2642 C C . ASN A 1 351 ? 8.437 -10.040 10.762 1.00 76.88 351 ASN A C 1
ATOM 2644 O O . ASN A 1 351 ? 7.869 -11.125 10.673 1.00 76.88 351 ASN A O 1
ATOM 2648 N N . THR A 1 352 ? 8.238 -9.235 11.813 1.00 73.56 352 THR A N 1
ATOM 2649 C CA . THR A 1 352 ? 7.313 -9.541 12.924 1.00 73.56 352 THR A CA 1
ATOM 2650 C C . THR A 1 352 ? 5.992 -8.769 12.755 1.00 73.56 352 THR A C 1
ATOM 2652 O O . THR A 1 352 ? 6.057 -7.564 12.508 1.00 73.56 352 THR A O 1
ATOM 2655 N N . PRO A 1 353 ? 4.793 -9.359 12.938 1.00 80.00 353 PRO A N 1
ATOM 2656 C CA . PRO A 1 353 ? 3.527 -8.622 12.822 1.00 80.00 353 PRO A CA 1
ATOM 2657 C C . PRO A 1 353 ? 3.418 -7.445 13.806 1.00 80.00 353 PRO A C 1
ATOM 2659 O O . PRO A 1 353 ? 3.742 -7.581 14.986 1.00 80.00 353 PRO A O 1
ATOM 2662 N N . THR A 1 354 ? 2.916 -6.294 13.347 1.00 82.31 354 THR A N 1
ATOM 2663 C CA . THR A 1 354 ? 2.844 -5.052 14.145 1.00 82.31 354 THR A CA 1
ATOM 2664 C C . THR A 1 354 ? 2.038 -5.220 15.436 1.00 82.31 354 THR A C 1
ATOM 2666 O O . THR A 1 354 ? 2.443 -4.720 16.481 1.00 82.31 354 THR A O 1
ATOM 2669 N N . LEU A 1 355 ? 0.928 -5.967 15.382 1.00 79.75 355 LEU A N 1
ATOM 2670 C CA . LEU A 1 355 ? 0.095 -6.276 16.549 1.00 79.75 355 LEU A CA 1
ATOM 2671 C C . LEU A 1 355 ? 0.866 -7.090 17.600 1.00 79.75 355 LEU A C 1
ATOM 2673 O O . LEU A 1 355 ? 0.821 -6.759 18.779 1.00 79.75 355 LEU A O 1
ATOM 2677 N N . VAL A 1 356 ? 1.644 -8.093 17.176 1.00 74.88 356 VAL A N 1
ATOM 2678 C CA . VAL A 1 356 ? 2.485 -8.899 18.078 1.00 74.88 356 VAL A CA 1
ATOM 2679 C C . VAL A 1 356 ? 3.559 -8.028 18.734 1.00 74.88 356 VAL A C 1
ATOM 2681 O O . VAL A 1 356 ? 3.757 -8.123 19.941 1.00 74.88 356 VAL A O 1
ATOM 2684 N N . GLN A 1 357 ? 4.193 -7.114 17.987 1.00 81.75 357 GLN A N 1
ATOM 2685 C CA . GLN A 1 357 ? 5.137 -6.143 18.563 1.00 81.75 357 GLN A CA 1
ATOM 2686 C C . GLN A 1 357 ? 4.460 -5.266 19.634 1.00 81.75 357 GLN A C 1
ATOM 2688 O O . GLN A 1 357 ? 5.029 -5.063 20.707 1.00 81.75 357 GLN A O 1
ATOM 2693 N N . LEU A 1 358 ? 3.235 -4.795 19.368 1.00 83.62 358 LEU A N 1
ATOM 2694 C CA . LEU A 1 358 ? 2.429 -3.996 20.297 1.00 83.62 358 LEU A CA 1
ATOM 2695 C C . LEU A 1 358 ? 2.103 -4.768 21.585 1.00 83.62 358 LEU A C 1
ATOM 2697 O O . LEU A 1 358 ? 2.349 -4.275 22.686 1.00 83.62 358 LEU A O 1
ATOM 2701 N N . CYS A 1 359 ? 1.591 -5.992 21.447 1.00 77.62 359 CYS A N 1
ATOM 2702 C CA . CYS A 1 359 ? 1.195 -6.845 22.563 1.00 77.62 359 CYS A CA 1
ATOM 2703 C C . CYS A 1 359 ? 2.402 -7.316 23.383 1.00 77.62 359 CYS A C 1
ATOM 2705 O O . CYS A 1 359 ? 2.346 -7.268 24.606 1.00 77.62 359 CYS A O 1
ATOM 2707 N N . CYS A 1 360 ? 3.523 -7.700 22.764 1.00 80.81 360 CYS A N 1
ATOM 2708 C CA . CYS A 1 360 ? 4.739 -8.049 23.506 1.00 80.81 360 CYS A CA 1
ATOM 2709 C C . CYS A 1 360 ? 5.303 -6.843 24.276 1.00 80.81 360 CYS A C 1
ATOM 2711 O O . CYS A 1 360 ? 5.678 -6.979 25.442 1.00 80.81 360 CYS A O 1
ATOM 2713 N N . ALA A 1 361 ? 5.320 -5.653 23.671 1.00 82.75 361 ALA A N 1
ATOM 2714 C CA . ALA A 1 361 ? 5.778 -4.443 24.345 1.00 82.75 361 ALA A CA 1
ATOM 2715 C C . ALA A 1 361 ? 4.865 -4.056 25.526 1.00 82.75 361 ALA A C 1
ATOM 2717 O O . ALA A 1 361 ? 5.349 -3.817 26.631 1.00 82.75 361 ALA A O 1
ATOM 2718 N N . PHE A 1 362 ? 3.544 -4.054 25.329 1.00 85.38 362 PHE A N 1
ATOM 2719 C CA . PHE A 1 362 ? 2.605 -3.629 26.366 1.00 85.38 362 PHE A CA 1
ATOM 2720 C C . PHE A 1 362 ? 2.310 -4.696 27.436 1.00 85.38 362 PHE A C 1
ATOM 2722 O O . PHE A 1 362 ? 2.188 -4.352 28.605 1.00 85.38 362 PHE A O 1
ATOM 2729 N N . LEU A 1 363 ? 2.208 -5.980 27.083 1.00 80.81 363 LEU A N 1
ATOM 2730 C CA . LEU A 1 363 ? 1.832 -7.039 28.033 1.00 80.81 363 LEU A CA 1
ATOM 2731 C C . LEU A 1 363 ? 3.041 -7.694 28.709 1.00 80.81 363 LEU A C 1
ATOM 2733 O O . LEU A 1 363 ? 2.934 -8.100 29.864 1.00 80.81 363 LEU A O 1
ATOM 2737 N N . VAL A 1 364 ? 4.194 -7.781 28.032 1.00 81.81 364 VAL A N 1
ATOM 2738 C CA . VAL A 1 364 ? 5.412 -8.391 28.598 1.00 81.81 364 VAL A CA 1
ATOM 2739 C C . VAL A 1 364 ? 6.372 -7.314 29.094 1.00 81.81 364 VAL A C 1
ATOM 2741 O O . VAL A 1 364 ? 6.663 -7.260 30.288 1.00 81.81 364 VAL A O 1
ATOM 2744 N N . VAL A 1 365 ? 6.842 -6.419 28.218 1.00 83.25 365 VAL A N 1
ATOM 2745 C CA . VAL A 1 365 ? 7.893 -5.447 28.583 1.00 83.25 365 VAL A CA 1
ATOM 2746 C C . VAL A 1 365 ? 7.387 -4.419 29.600 1.00 83.25 365 VAL A C 1
ATOM 2748 O O . VAL A 1 365 ? 8.060 -4.181 30.600 1.00 83.25 365 VAL A O 1
ATOM 2751 N N . ASN A 1 366 ? 6.181 -3.869 29.425 1.00 85.50 366 ASN A N 1
ATOM 2752 C CA . ASN A 1 366 ? 5.597 -2.948 30.406 1.00 85.50 366 ASN A CA 1
ATOM 2753 C C . ASN A 1 366 ? 5.337 -3.618 31.766 1.00 85.50 366 ASN A C 1
ATOM 2755 O O . ASN A 1 366 ? 5.505 -2.983 32.807 1.00 85.50 366 ASN A O 1
ATOM 2759 N N . THR A 1 367 ? 4.961 -4.900 31.777 1.00 81.06 367 THR A N 1
ATOM 2760 C CA . THR A 1 367 ? 4.740 -5.668 33.014 1.00 81.06 367 THR A CA 1
ATOM 2761 C C . THR A 1 367 ? 6.057 -5.907 33.745 1.00 81.06 367 THR A C 1
ATOM 2763 O O . THR A 1 367 ? 6.125 -5.663 34.947 1.00 81.06 367 THR A O 1
ATOM 2766 N N . LEU A 1 368 ? 7.125 -6.278 33.030 1.00 83.44 368 LEU A N 1
ATOM 2767 C CA . LEU A 1 368 ? 8.471 -6.394 33.600 1.00 83.44 368 LEU A CA 1
ATOM 2768 C C . LEU A 1 368 ? 8.962 -5.048 34.156 1.00 83.44 368 LEU A C 1
ATOM 2770 O O . LEU A 1 368 ? 9.424 -5.002 35.291 1.00 83.44 368 LEU A O 1
ATOM 2774 N N . ILE A 1 369 ? 8.776 -3.943 33.424 1.00 84.31 369 ILE A N 1
ATOM 2775 C CA . ILE A 1 369 ? 9.101 -2.586 33.905 1.00 84.31 369 ILE A CA 1
ATOM 2776 C C . ILE A 1 369 ? 8.297 -2.238 35.165 1.00 84.31 369 ILE A C 1
ATOM 2778 O O . ILE A 1 369 ? 8.864 -1.722 36.123 1.00 84.31 369 ILE A O 1
ATOM 2782 N N . THR A 1 370 ? 7.002 -2.560 35.205 1.00 84.56 370 THR A N 1
ATOM 2783 C CA . THR A 1 370 ? 6.146 -2.331 36.384 1.00 84.56 370 THR A CA 1
ATOM 2784 C C . THR A 1 370 ? 6.619 -3.141 37.589 1.00 84.56 370 THR A C 1
ATOM 2786 O O . THR A 1 370 ? 6.749 -2.591 38.679 1.00 84.56 370 THR A O 1
ATOM 2789 N N . GLN A 1 371 ? 6.930 -4.426 37.397 1.00 84.19 371 GLN A N 1
ATOM 2790 C CA . GLN A 1 371 ? 7.474 -5.294 38.444 1.00 84.19 371 GLN A CA 1
ATOM 2791 C C . GLN A 1 371 ? 8.822 -4.778 38.958 1.00 84.19 371 GLN A C 1
ATOM 2793 O O . GLN A 1 371 ? 9.020 -4.711 40.169 1.00 84.19 371 GLN A O 1
ATOM 2798 N N . THR A 1 372 ? 9.728 -4.364 38.063 1.00 87.56 372 THR A N 1
ATOM 2799 C CA . THR A 1 372 ? 11.016 -3.773 38.446 1.00 87.56 372 THR A CA 1
ATOM 2800 C C . THR A 1 372 ? 10.812 -2.474 39.219 1.00 87.56 372 THR A C 1
ATOM 2802 O O . THR A 1 372 ? 11.288 -2.375 40.341 1.00 87.56 372 THR A O 1
ATOM 2805 N N . LEU A 1 373 ? 10.067 -1.496 38.694 1.00 87.31 373 LEU A N 1
ATOM 2806 C CA . LEU A 1 373 ? 9.835 -0.215 39.377 1.00 87.31 373 LEU A CA 1
ATOM 2807 C C . LEU A 1 373 ? 9.145 -0.396 40.740 1.00 87.31 373 LEU A C 1
ATOM 2809 O O . LEU A 1 373 ? 9.514 0.279 41.701 1.00 87.31 373 LEU A O 1
ATOM 2813 N N . SER A 1 374 ? 8.243 -1.374 40.868 1.00 86.56 374 SER A N 1
ATOM 2814 C CA . SER A 1 374 ? 7.600 -1.716 42.141 1.00 86.56 374 SER A CA 1
ATOM 2815 C C . SER A 1 374 ? 8.576 -2.222 43.212 1.00 86.56 374 SER A C 1
ATOM 2817 O O . SER A 1 374 ? 8.302 -2.020 44.394 1.00 86.56 374 SER A O 1
ATOM 2819 N N . GLN A 1 375 ? 9.712 -2.836 42.849 1.00 88.31 375 GLN A N 1
ATOM 2820 C CA . GLN A 1 375 ? 10.767 -3.202 43.814 1.00 88.31 375 GLN A CA 1
ATOM 2821 C C . GLN A 1 375 ? 11.463 -1.964 44.404 1.00 88.31 375 GLN A C 1
ATOM 2823 O O . GLN A 1 375 ? 11.968 -2.016 45.521 1.00 88.31 375 GLN A O 1
ATOM 2828 N N . TRP A 1 376 ? 11.451 -0.845 43.673 1.00 87.62 376 TRP A N 1
ATOM 2829 C CA . TRP A 1 376 ? 12.029 0.444 44.068 1.00 87.62 376 TRP A CA 1
ATOM 2830 C C . TRP A 1 376 ? 10.958 1.441 44.551 1.00 87.62 376 TRP A C 1
ATOM 2832 O O . TRP A 1 376 ? 11.241 2.628 44.680 1.00 87.62 376 TRP A O 1
ATOM 2842 N N . GLN A 1 377 ? 9.727 0.971 44.807 1.00 84.06 377 GLN A N 1
ATOM 2843 C CA . GLN A 1 377 ? 8.563 1.778 45.217 1.00 84.06 377 GLN A CA 1
ATOM 2844 C C . GLN A 1 377 ? 8.173 2.898 44.225 1.00 84.06 377 GLN A C 1
ATOM 2846 O O . GLN A 1 377 ? 7.508 3.865 44.594 1.00 84.06 377 GLN A O 1
ATOM 2851 N N . LEU A 1 378 ? 8.546 2.758 42.948 1.00 81.75 378 LEU A N 1
ATOM 2852 C CA . LEU A 1 378 ? 8.228 3.706 41.880 1.00 81.75 378 LEU A CA 1
ATOM 2853 C C . LEU A 1 378 ? 7.002 3.255 41.076 1.00 81.75 378 LEU A C 1
ATOM 2855 O O . LEU A 1 378 ? 6.834 2.076 40.762 1.00 81.75 378 LEU A O 1
ATOM 2859 N N . THR A 1 379 ? 6.158 4.210 40.686 1.00 85.12 379 THR A N 1
ATOM 2860 C CA . THR A 1 379 ? 5.045 3.977 39.759 1.00 85.12 379 THR A CA 1
ATOM 2861 C C . THR A 1 379 ? 5.534 3.988 38.311 1.00 85.12 379 THR A C 1
ATOM 2863 O O . THR A 1 379 ? 6.418 4.759 37.941 1.00 85.12 379 THR A O 1
ATOM 2866 N N . ASN A 1 380 ? 4.955 3.133 37.464 1.00 86.69 380 ASN A N 1
ATOM 2867 C CA . ASN A 1 380 ? 5.284 3.093 36.040 1.00 86.69 380 ASN A CA 1
ATOM 2868 C C . ASN A 1 380 ? 4.539 4.214 35.275 1.00 86.69 380 ASN A C 1
ATOM 2870 O O . ASN A 1 380 ? 3.307 4.190 35.248 1.00 86.69 380 ASN A O 1
ATOM 2874 N N . PRO A 1 381 ? 5.235 5.171 34.627 1.00 85.25 381 PRO A N 1
ATOM 2875 C CA . PRO A 1 381 ? 4.597 6.254 33.874 1.00 85.25 381 PRO A CA 1
ATOM 2876 C C . PRO A 1 381 ? 4.168 5.854 32.448 1.00 85.25 381 PRO A C 1
ATOM 2878 O O . PRO A 1 381 ? 3.562 6.660 31.740 1.00 85.25 381 PRO A O 1
ATOM 2881 N N . LEU A 1 382 ? 4.510 4.647 31.979 1.00 89.38 382 LEU A N 1
ATOM 2882 C CA . LEU A 1 382 ? 4.340 4.242 30.582 1.00 89.38 382 LEU A CA 1
ATOM 2883 C C . LEU A 1 382 ? 2.913 3.739 30.302 1.00 89.38 382 LEU A C 1
ATOM 2885 O O . LEU A 1 382 ? 2.564 2.577 30.519 1.00 89.38 382 LEU A O 1
ATOM 2889 N N . THR A 1 383 ? 2.080 4.645 29.790 1.00 88.81 383 THR A N 1
ATOM 2890 C CA . THR A 1 383 ? 0.676 4.387 29.429 1.00 88.81 383 THR A CA 1
ATOM 2891 C C . THR A 1 383 ? 0.530 3.539 28.152 1.00 88.81 383 THR A C 1
ATOM 2893 O O . THR A 1 383 ? 1.446 3.510 27.324 1.00 88.81 383 THR A O 1
ATOM 2896 N N . PRO A 1 384 ? -0.640 2.910 27.904 1.00 85.75 384 PRO A N 1
ATOM 2897 C CA . PRO A 1 384 ? -0.913 2.236 26.630 1.00 85.75 384 PRO A CA 1
ATOM 2898 C C . PRO A 1 384 ? -0.730 3.157 25.414 1.00 85.75 384 PRO A C 1
ATOM 2900 O O . PRO A 1 384 ? -0.215 2.734 24.383 1.00 85.75 384 PRO A O 1
ATOM 2903 N N . PHE A 1 385 ? -1.080 4.443 25.551 1.00 88.44 385 PHE A N 1
ATOM 2904 C CA . PHE A 1 385 ? -0.892 5.457 24.510 1.00 88.44 385 PHE A CA 1
ATOM 2905 C C . PHE A 1 385 ? 0.593 5.686 24.184 1.00 88.44 385 PHE A C 1
ATOM 2907 O O . PHE A 1 385 ? 0.954 5.748 23.009 1.00 88.44 385 PHE A O 1
ATOM 2914 N N . PHE A 1 386 ? 1.465 5.759 25.201 1.00 91.62 386 PHE A N 1
ATOM 2915 C CA . PHE A 1 386 ? 2.915 5.845 24.992 1.00 91.62 386 PHE A CA 1
ATOM 2916 C C . PHE A 1 386 ? 3.434 4.634 24.210 1.00 91.62 386 PHE A C 1
ATOM 2918 O O . PHE A 1 386 ? 4.175 4.800 23.241 1.00 91.62 386 PHE A O 1
ATOM 2925 N N . TRP A 1 387 ? 3.024 3.423 24.597 1.00 90.12 387 TRP A N 1
ATOM 2926 C CA . TRP A 1 387 ? 3.439 2.201 23.909 1.00 90.12 387 TRP A CA 1
ATOM 2927 C C . TRP A 1 387 ? 2.928 2.148 22.470 1.00 90.12 387 TRP A C 1
ATOM 2929 O O . TRP A 1 387 ? 3.721 1.866 21.574 1.00 90.12 387 TRP A O 1
ATOM 2939 N N . ALA A 1 388 ? 1.659 2.496 22.229 1.00 88.62 388 ALA A N 1
ATOM 2940 C CA . ALA A 1 388 ? 1.082 2.561 20.889 1.00 88.62 388 ALA A CA 1
ATOM 2941 C C . ALA A 1 388 ? 1.867 3.512 19.974 1.00 88.62 388 ALA A C 1
ATOM 2943 O O . ALA A 1 388 ? 2.340 3.093 18.918 1.00 88.62 388 ALA A O 1
ATOM 2944 N N . VAL A 1 389 ? 2.064 4.766 20.395 1.00 90.81 389 VAL A N 1
ATOM 2945 C CA . VAL A 1 389 ? 2.798 5.763 19.601 1.00 90.81 389 VAL A CA 1
ATOM 2946 C C . VAL A 1 389 ? 4.246 5.326 19.378 1.00 90.81 389 VAL A C 1
ATOM 2948 O O . VAL A 1 389 ? 4.710 5.338 18.239 1.00 90.81 389 VAL A O 1
ATOM 2951 N N . THR A 1 390 ? 4.966 4.896 20.418 1.00 89.00 390 THR A N 1
ATOM 2952 C CA . THR A 1 390 ? 6.388 4.534 20.304 1.00 89.00 390 THR A CA 1
ATOM 2953 C C . THR A 1 390 ? 6.611 3.312 19.406 1.00 89.00 390 THR A C 1
ATOM 2955 O O . THR A 1 390 ? 7.463 3.365 18.516 1.00 89.00 390 THR A O 1
ATOM 2958 N N . LEU A 1 391 ? 5.840 2.231 19.574 1.00 91.25 391 LEU A N 1
ATOM 2959 C CA . LEU A 1 391 ? 6.020 1.000 18.792 1.00 91.25 391 LEU A CA 1
ATOM 2960 C C . LEU A 1 391 ? 5.556 1.162 17.345 1.00 91.25 391 LEU A C 1
ATOM 2962 O O . LEU A 1 391 ? 6.296 0.772 16.445 1.00 91.25 391 LEU A O 1
ATOM 2966 N N . LEU A 1 392 ? 4.401 1.790 17.090 1.00 90.50 392 LEU A N 1
ATOM 2967 C CA . LEU A 1 392 ? 3.971 2.074 15.715 1.00 90.50 392 LEU A CA 1
ATOM 2968 C C . LEU A 1 392 ? 4.975 2.998 15.000 1.00 90.50 392 LEU A C 1
ATOM 2970 O O . LEU A 1 392 ? 5.246 2.813 13.810 1.00 90.50 392 LEU A O 1
ATOM 2974 N N . SER A 1 393 ? 5.586 3.940 15.732 1.00 92.19 393 SER A N 1
ATOM 2975 C CA . SER A 1 393 ? 6.604 4.843 15.181 1.00 92.19 393 SER A CA 1
ATOM 2976 C C . SER A 1 393 ? 7.872 4.097 14.790 1.00 92.19 393 SER A C 1
ATOM 2978 O O . SER A 1 393 ? 8.341 4.247 13.665 1.00 92.19 393 SER A O 1
ATOM 2980 N N . LEU A 1 394 ? 8.416 3.280 15.696 1.00 90.12 394 LEU A N 1
ATOM 2981 C CA . LEU A 1 394 ? 9.613 2.470 15.453 1.00 90.12 394 LEU A CA 1
ATOM 2982 C C . LEU A 1 394 ? 9.388 1.429 14.347 1.00 90.12 394 LEU A C 1
ATOM 2984 O O . LEU A 1 394 ? 10.254 1.242 13.495 1.00 90.12 394 LEU A O 1
ATOM 2988 N N . HIS A 1 395 ? 8.204 0.816 14.313 1.00 89.69 395 HIS A N 1
ATOM 2989 C CA . HIS A 1 395 ? 7.810 -0.129 13.277 1.00 89.69 395 HIS A CA 1
ATOM 2990 C C . HIS A 1 395 ? 7.815 0.525 11.888 1.00 89.69 395 HIS A C 1
ATOM 2992 O O . HIS A 1 395 ? 8.514 0.059 10.988 1.00 89.69 395 HIS A O 1
ATOM 2998 N N . LYS A 1 396 ? 7.104 1.648 11.694 1.00 88.75 396 LYS A N 1
ATOM 2999 C CA . LYS A 1 396 ? 7.096 2.331 10.386 1.00 88.75 396 LYS A CA 1
ATOM 3000 C C . LYS A 1 396 ? 8.384 3.085 10.061 1.00 88.75 396 LYS A C 1
ATOM 3002 O O . LYS A 1 396 ? 8.698 3.226 8.881 1.00 88.75 396 LYS A O 1
ATOM 3007 N N . ALA A 1 397 ? 9.196 3.442 11.054 1.00 89.75 397 ALA A N 1
ATOM 3008 C CA . ALA A 1 397 ? 10.544 3.956 10.830 1.00 89.75 397 ALA A CA 1
ATOM 3009 C C . ALA A 1 397 ? 11.434 2.977 10.050 1.00 89.75 397 ALA A C 1
ATOM 3011 O O . ALA A 1 397 ? 12.192 3.415 9.187 1.00 89.75 397 ALA A O 1
ATOM 3012 N N . ALA A 1 398 ? 11.310 1.665 10.280 1.00 85.44 398 ALA A N 1
ATOM 3013 C CA . ALA A 1 398 ? 12.054 0.654 9.527 1.00 85.44 398 ALA A CA 1
ATOM 3014 C C . ALA A 1 398 ? 11.688 0.640 8.028 1.00 85.44 398 ALA A C 1
ATOM 3016 O O . ALA A 1 398 ? 12.565 0.504 7.173 1.00 85.44 398 ALA A O 1
ATOM 3017 N N . PHE A 1 399 ? 10.410 0.849 7.692 1.00 82.94 399 PHE A N 1
ATOM 3018 C CA . PHE A 1 399 ? 9.957 0.966 6.301 1.00 82.94 399 PHE A CA 1
ATOM 3019 C C . PHE A 1 399 ? 10.329 2.321 5.675 1.00 82.94 399 PHE A C 1
ATOM 3021 O O . PHE A 1 399 ? 10.742 2.362 4.517 1.00 82.94 399 PHE A O 1
ATOM 3028 N N . HIS A 1 400 ? 10.248 3.424 6.428 1.00 83.38 400 HIS A N 1
ATOM 3029 C CA . HIS A 1 400 ? 10.703 4.742 5.966 1.00 83.38 400 HIS A CA 1
ATOM 3030 C C . HIS A 1 400 ? 12.216 4.777 5.710 1.00 83.38 400 HIS A C 1
ATOM 3032 O O . HIS A 1 400 ? 12.649 5.348 4.711 1.00 83.38 400 HIS A O 1
ATOM 3038 N N . ALA A 1 401 ? 13.018 4.134 6.563 1.00 84.75 401 ALA A N 1
ATOM 3039 C CA . ALA A 1 401 ? 14.463 4.023 6.385 1.00 84.75 401 ALA A CA 1
ATOM 3040 C C . ALA A 1 401 ? 14.826 3.285 5.089 1.00 84.75 401 ALA A C 1
ATOM 3042 O O . ALA A 1 401 ? 15.692 3.739 4.342 1.00 84.75 401 ALA A O 1
ATOM 3043 N N . GLU A 1 402 ? 14.126 2.186 4.793 1.00 80.62 402 GLU A N 1
ATOM 3044 C CA . GLU A 1 402 ? 14.313 1.429 3.554 1.00 80.62 402 GLU A CA 1
ATOM 3045 C C . GLU A 1 402 ? 13.843 2.213 2.319 1.00 80.62 402 GLU A C 1
ATOM 3047 O O . GLU A 1 402 ? 14.536 2.231 1.306 1.00 80.62 402 GLU A O 1
ATOM 3052 N N . ALA A 1 403 ? 12.706 2.915 2.401 1.00 74.75 403 ALA A N 1
ATOM 3053 C CA . ALA A 1 403 ? 12.221 3.774 1.319 1.00 74.75 403 ALA A CA 1
ATOM 3054 C C . ALA A 1 403 ? 13.225 4.891 0.980 1.00 74.75 403 ALA A C 1
ATOM 3056 O O . ALA A 1 403 ? 13.501 5.141 -0.193 1.00 74.75 403 ALA A O 1
ATOM 3057 N N . LEU A 1 404 ? 13.811 5.524 2.002 1.00 77.94 404 LEU A N 1
ATOM 3058 C CA . LEU A 1 404 ? 14.867 6.526 1.841 1.00 77.94 404 LEU A CA 1
ATOM 3059 C C . LEU A 1 404 ? 16.157 5.913 1.276 1.00 77.94 404 LEU A C 1
ATOM 3061 O O . LEU A 1 404 ? 16.761 6.510 0.387 1.00 77.94 404 LEU A O 1
ATOM 3065 N N . ARG A 1 405 ? 16.562 4.717 1.733 1.00 79.31 405 ARG A N 1
ATOM 3066 C CA . ARG A 1 405 ? 17.728 3.998 1.193 1.00 79.31 405 ARG A CA 1
ATOM 3067 C C . ARG A 1 405 ? 17.549 3.674 -0.290 1.00 79.31 405 ARG A C 1
ATOM 3069 O O . ARG A 1 405 ? 18.404 4.042 -1.088 1.00 79.31 405 ARG A O 1
ATOM 3076 N N . ALA A 1 406 ? 16.425 3.064 -0.663 1.00 70.06 406 ALA A N 1
ATOM 3077 C CA . ALA A 1 406 ? 16.103 2.743 -2.052 1.00 70.06 406 ALA A CA 1
ATOM 3078 C C . ALA A 1 406 ? 16.023 4.003 -2.933 1.00 70.06 406 ALA A C 1
ATOM 3080 O O . ALA A 1 406 ? 16.478 3.983 -4.072 1.00 70.06 406 ALA A O 1
ATOM 3081 N N . GLY A 1 407 ? 15.515 5.120 -2.398 1.00 69.44 407 GLY A N 1
ATOM 3082 C CA . GLY A 1 407 ? 15.547 6.413 -3.082 1.00 69.44 407 GLY A CA 1
ATOM 3083 C C . GLY A 1 407 ? 16.970 6.912 -3.358 1.00 69.44 407 GLY A C 1
ATOM 3084 O O . GLY A 1 407 ? 17.250 7.371 -4.462 1.00 69.44 407 GLY A O 1
ATOM 3085 N N . ILE A 1 408 ? 17.886 6.790 -2.390 1.00 75.94 408 ILE A N 1
ATOM 3086 C CA . ILE A 1 408 ? 19.303 7.170 -2.547 1.00 75.94 408 ILE A CA 1
ATOM 3087 C C . ILE A 1 408 ? 20.017 6.248 -3.548 1.00 75.94 408 ILE A C 1
ATOM 3089 O O . ILE A 1 408 ? 20.775 6.736 -4.384 1.00 75.94 408 ILE A O 1
ATOM 3093 N N . GLU A 1 409 ? 19.755 4.941 -3.493 1.00 71.56 409 GLU A N 1
ATOM 3094 C CA . GLU A 1 409 ? 20.312 3.934 -4.411 1.00 71.56 409 GLU A CA 1
ATOM 3095 C C . GLU A 1 409 ? 19.762 4.063 -5.848 1.00 71.56 409 GLU A C 1
ATOM 3097 O O . GLU A 1 409 ? 20.419 3.639 -6.795 1.00 71.56 409 GLU A O 1
ATOM 3102 N N . ALA A 1 410 ? 18.600 4.701 -6.034 1.00 65.94 410 ALA A N 1
ATOM 3103 C CA . ALA A 1 410 ? 18.006 4.977 -7.344 1.00 65.94 410 ALA A CA 1
ATOM 3104 C C . ALA A 1 410 ? 18.573 6.224 -8.061 1.00 65.94 410 ALA A C 1
ATOM 3106 O O . ALA A 1 410 ? 18.189 6.490 -9.202 1.00 65.94 410 ALA A O 1
ATOM 3107 N N . VAL A 1 411 ? 19.463 7.005 -7.432 1.00 72.94 411 VAL A N 1
ATOM 3108 C CA . VAL A 1 411 ? 20.104 8.168 -8.076 1.00 72.94 411 VAL A CA 1
ATOM 3109 C C . VAL A 1 411 ? 21.244 7.688 -8.991 1.00 72.94 411 VAL A C 1
ATOM 3111 O O . VAL A 1 411 ? 22.187 7.080 -8.485 1.00 72.94 411 VAL A O 1
ATOM 3114 N N . PRO A 1 412 ? 21.225 7.965 -10.313 1.00 69.88 412 PRO A N 1
ATOM 3115 C CA . PRO A 1 412 ? 22.265 7.474 -11.219 1.00 69.88 412 PRO A CA 1
ATOM 3116 C C . PRO A 1 412 ? 23.664 8.002 -10.846 1.00 69.88 412 PRO A C 1
ATOM 3118 O O . PRO A 1 412 ? 23.820 9.221 -10.704 1.00 69.88 412 PRO A O 1
ATOM 3121 N N . PRO A 1 413 ? 24.701 7.143 -10.738 1.00 73.75 413 PRO A N 1
ATOM 3122 C CA . PRO A 1 413 ? 26.042 7.562 -10.313 1.00 73.75 413 PRO A CA 1
ATOM 3123 C C . PRO A 1 413 ? 26.654 8.603 -11.259 1.00 73.75 413 PRO A C 1
ATOM 3125 O O . PRO A 1 413 ? 27.156 9.624 -10.791 1.00 73.75 413 PRO A O 1
ATOM 3128 N N . ALA A 1 414 ? 26.448 8.443 -12.572 1.00 65.00 414 ALA A N 1
ATOM 3129 C CA . ALA A 1 414 ? 26.845 9.406 -13.601 1.00 65.00 414 ALA A CA 1
ATOM 3130 C C . ALA A 1 414 ? 26.329 10.841 -13.350 1.00 65.00 414 ALA A C 1
ATOM 3132 O O . ALA A 1 414 ? 26.962 11.809 -13.759 1.00 65.00 414 ALA A O 1
ATOM 3133 N N . MET A 1 415 ? 25.202 11.016 -12.645 1.00 69.88 415 MET A N 1
ATOM 3134 C CA . MET A 1 415 ? 24.677 12.345 -12.302 1.00 69.88 415 MET A CA 1
ATOM 3135 C C . MET A 1 415 ? 25.394 12.970 -11.093 1.00 69.88 415 MET A C 1
ATOM 3137 O O . MET A 1 415 ? 25.519 14.192 -11.005 1.00 69.88 415 MET A O 1
ATOM 3141 N N . LEU A 1 416 ? 25.902 12.144 -10.175 1.00 77.50 416 LEU A N 1
ATOM 3142 C CA . LEU A 1 416 ? 26.750 12.578 -9.060 1.00 77.50 416 LEU A CA 1
ATOM 3143 C C . LEU A 1 416 ? 28.183 12.872 -9.531 1.00 77.50 416 LEU A C 1
ATOM 3145 O O . LEU A 1 416 ? 28.812 13.794 -9.009 1.00 77.50 416 LEU A O 1
ATOM 3149 N N . GLU A 1 417 ? 28.652 12.124 -10.533 1.00 78.75 417 GLU A N 1
ATOM 3150 C CA . GLU A 1 417 ? 29.922 12.315 -11.242 1.00 78.75 417 GLU A CA 1
ATOM 3151 C C . GLU A 1 417 ? 29.903 13.599 -12.088 1.00 78.75 417 GLU A C 1
ATOM 3153 O O . GLU A 1 417 ? 30.789 14.445 -11.939 1.00 78.75 417 GLU A O 1
ATOM 3158 N N . ALA A 1 418 ? 28.838 13.828 -12.866 1.00 70.12 418 ALA A N 1
ATOM 3159 C CA . ALA A 1 418 ? 28.620 15.081 -13.592 1.00 70.12 418 ALA A CA 1
ATOM 3160 C C . ALA A 1 418 ? 28.588 16.299 -12.647 1.00 70.12 418 ALA A C 1
ATOM 3162 O O . ALA A 1 418 ? 29.166 17.348 -12.940 1.00 70.12 418 ALA A O 1
ATOM 3163 N N . ALA A 1 419 ? 27.970 16.160 -11.469 1.00 74.94 419 ALA A N 1
ATOM 3164 C CA . ALA A 1 419 ? 27.982 17.217 -10.463 1.00 74.94 419 ALA A CA 1
ATOM 3165 C C . ALA A 1 419 ? 29.389 17.457 -9.870 1.00 74.94 419 ALA A C 1
ATOM 3167 O O . ALA A 1 419 ? 29.721 18.602 -9.565 1.00 74.94 419 ALA A O 1
ATOM 3168 N N . THR A 1 420 ? 30.249 16.432 -9.744 1.00 81.88 420 THR A N 1
ATOM 3169 C CA . THR A 1 420 ? 31.669 16.650 -9.385 1.00 81.88 420 THR A CA 1
ATOM 3170 C C . THR A 1 420 ? 32.471 17.331 -10.485 1.00 81.88 420 THR A C 1
ATOM 3172 O O . THR A 1 420 ? 33.258 18.214 -10.159 1.00 81.88 420 THR A O 1
ATOM 3175 N N . SER A 1 421 ? 32.274 16.991 -11.765 1.00 77.56 421 SER A N 1
ATOM 3176 C CA . SER A 1 421 ? 32.971 17.681 -12.865 1.00 77.56 421 SER A CA 1
ATOM 3177 C C . SER A 1 421 ? 32.537 19.144 -13.014 1.00 77.56 421 SER A C 1
ATOM 3179 O O . SER A 1 421 ? 33.318 19.969 -13.472 1.00 77.56 421 SER A O 1
ATOM 3181 N N . LEU A 1 422 ? 31.327 19.487 -12.557 1.00 84.00 422 LEU A N 1
ATOM 3182 C CA . LEU A 1 422 ? 30.841 20.867 -12.424 1.00 84.00 422 LEU A CA 1
ATOM 3183 C C . LEU A 1 422 ? 31.288 21.557 -11.115 1.00 84.00 422 LEU A C 1
ATOM 3185 O O . LEU A 1 422 ? 30.817 22.648 -10.806 1.00 84.00 422 LEU A O 1
ATOM 3189 N N . GLY A 1 423 ? 32.175 20.938 -10.328 1.00 84.50 423 GLY A N 1
ATOM 3190 C CA . GLY A 1 423 ? 32.786 21.538 -9.138 1.00 84.50 423 GLY A CA 1
ATOM 3191 C C . GLY A 1 423 ? 31.931 21.544 -7.864 1.00 84.50 423 GLY A C 1
ATOM 3192 O O . GLY A 1 423 ? 32.354 22.127 -6.868 1.00 84.50 423 GLY A O 1
ATOM 3193 N N . PHE A 1 424 ? 30.758 20.897 -7.840 1.00 87.94 424 PHE A N 1
ATOM 3194 C CA . PHE A 1 424 ? 29.881 20.920 -6.662 1.00 87.94 424 PHE A CA 1
ATOM 3195 C C . PHE A 1 424 ? 30.537 20.193 -5.473 1.00 87.94 424 PHE A C 1
ATOM 3197 O O . PHE A 1 424 ? 30.900 19.007 -5.555 1.00 87.94 424 PHE A O 1
ATOM 3204 N N . SER A 1 425 ? 30.604 20.856 -4.314 1.00 85.81 425 SER A N 1
ATOM 3205 C CA . SER A 1 425 ? 31.096 20.235 -3.081 1.00 85.81 425 SER A CA 1
ATOM 3206 C C . SER A 1 425 ? 30.228 19.041 -2.667 1.00 85.81 425 SER A C 1
ATOM 3208 O O . SER A 1 425 ? 29.073 18.898 -3.074 1.00 85.81 425 SER A O 1
ATOM 3210 N N . ALA A 1 426 ? 30.745 18.177 -1.789 1.00 75.19 426 ALA A N 1
ATOM 3211 C CA . ALA A 1 426 ? 29.967 17.053 -1.258 1.00 75.19 426 ALA A CA 1
ATOM 3212 C C . ALA A 1 426 ? 28.649 17.495 -0.579 1.00 75.19 426 ALA A C 1
ATOM 3214 O O . ALA A 1 426 ? 27.672 16.748 -0.594 1.00 75.19 426 ALA A O 1
ATOM 3215 N N . ARG A 1 427 ? 28.592 18.718 -0.029 1.00 78.50 427 ARG A N 1
ATOM 3216 C CA . ARG A 1 427 ? 27.379 19.283 0.580 1.00 78.50 427 ARG A CA 1
ATOM 3217 C C . ARG A 1 427 ? 26.374 19.749 -0.475 1.00 78.50 427 ARG A C 1
ATOM 3219 O O . ARG A 1 427 ? 25.186 19.486 -0.318 1.00 78.50 427 ARG A O 1
ATOM 3226 N N . GLU A 1 428 ? 26.831 20.399 -1.541 1.00 79.88 428 GLU A N 1
ATOM 3227 C CA . GLU A 1 428 ? 25.965 20.877 -2.629 1.00 79.88 428 GLU A CA 1
ATOM 3228 C C . GLU A 1 428 ? 25.457 19.725 -3.497 1.00 79.88 428 GLU A C 1
ATOM 3230 O O . GLU A 1 428 ? 24.281 19.704 -3.846 1.00 79.88 428 GLU A O 1
ATOM 3235 N N . ARG A 1 429 ? 26.286 18.705 -3.759 1.00 80.38 429 ARG A N 1
ATOM 3236 C CA . ARG A 1 429 ? 25.834 17.461 -4.404 1.00 80.38 429 ARG A CA 1
ATOM 3237 C C . ARG A 1 429 ? 24.769 16.758 -3.577 1.00 80.38 429 ARG A C 1
ATOM 3239 O O . ARG A 1 429 ? 23.750 16.359 -4.133 1.00 80.38 429 ARG A O 1
ATOM 3246 N N . LEU A 1 430 ? 24.961 16.658 -2.259 1.00 79.06 430 LEU A N 1
ATOM 3247 C CA . LEU A 1 430 ? 23.967 16.058 -1.372 1.00 79.06 430 LEU A CA 1
ATOM 3248 C C . LEU A 1 430 ? 22.649 16.845 -1.392 1.00 79.06 430 LEU A C 1
ATOM 3250 O O . LEU A 1 430 ? 21.613 16.271 -1.703 1.00 79.06 430 LEU A O 1
ATOM 3254 N N . TRP A 1 431 ? 22.666 18.145 -1.086 1.00 78.88 431 TRP A N 1
ATOM 3255 C CA . TRP A 1 431 ? 21.434 18.926 -0.906 1.00 78.88 431 TRP A CA 1
ATOM 3256 C C . TRP A 1 431 ? 20.777 19.404 -2.208 1.00 78.88 431 TRP A C 1
ATOM 3258 O O . TRP A 1 431 ? 19.556 19.525 -2.246 1.00 78.88 431 TRP A O 1
ATOM 3268 N N . GLY A 1 432 ? 21.556 19.671 -3.258 1.00 72.19 432 GLY A N 1
ATOM 3269 C CA . GLY A 1 432 ? 21.070 20.210 -4.532 1.00 72.19 432 GLY A CA 1
ATOM 3270 C C . GLY A 1 432 ? 20.755 19.162 -5.603 1.00 72.19 432 GLY A C 1
ATOM 3271 O O . GLY A 1 432 ? 19.939 19.437 -6.478 1.00 72.19 432 GLY A O 1
ATOM 3272 N N . VAL A 1 433 ? 21.361 17.968 -5.541 1.00 72.00 433 VAL A N 1
ATOM 3273 C CA . VAL A 1 433 ? 21.210 16.926 -6.580 1.00 72.00 433 VAL A CA 1
ATOM 3274 C C . VAL A 1 433 ? 20.699 15.609 -5.994 1.00 72.00 433 VAL A C 1
ATOM 3276 O O . VAL A 1 433 ? 19.627 15.138 -6.370 1.00 72.00 433 VAL A O 1
ATOM 3279 N N . GLN A 1 434 ? 21.431 15.021 -5.046 1.00 79.19 434 GLN A N 1
ATOM 3280 C CA . GLN A 1 434 ? 21.175 13.663 -4.569 1.00 79.19 434 GLN A CA 1
ATOM 3281 C C . GLN A 1 434 ? 19.904 13.566 -3.721 1.00 79.19 434 GLN A C 1
ATOM 3283 O O . GLN A 1 434 ? 19.041 12.746 -4.014 1.00 79.19 434 GLN A O 1
ATOM 3288 N N . LEU A 1 435 ? 19.759 14.402 -2.687 1.00 77.81 435 LEU A N 1
ATOM 3289 C CA . LEU A 1 435 ? 18.618 14.354 -1.772 1.00 77.81 435 LEU A CA 1
ATOM 3290 C C . LEU A 1 435 ? 17.287 14.713 -2.465 1.00 77.81 435 LEU A C 1
ATOM 3292 O O . LEU A 1 435 ? 16.315 14.003 -2.214 1.00 77.81 435 LEU A O 1
ATOM 3296 N N . PRO A 1 436 ? 17.199 15.717 -3.368 1.00 68.56 436 PRO A N 1
ATOM 3297 C CA . PRO A 1 436 ? 15.966 15.995 -4.107 1.00 68.56 436 PRO A CA 1
ATOM 3298 C C . PRO A 1 436 ? 15.525 14.845 -5.025 1.00 68.56 436 PRO A C 1
ATOM 3300 O O . PRO A 1 436 ? 14.341 14.503 -5.037 1.00 68.56 436 PRO A O 1
ATOM 3303 N N . LEU A 1 437 ? 16.451 14.210 -5.759 1.00 62.03 437 LEU A N 1
ATOM 3304 C CA . LEU A 1 437 ? 16.127 13.035 -6.579 1.00 62.03 437 LEU A CA 1
ATOM 3305 C C . LEU A 1 437 ? 15.756 11.828 -5.708 1.00 62.03 437 LEU A C 1
ATOM 3307 O O . LEU A 1 437 ? 14.745 11.179 -5.971 1.00 62.03 437 LEU A O 1
ATOM 3311 N N . ALA A 1 438 ? 16.525 11.564 -4.650 1.00 70.88 438 ALA A N 1
ATOM 3312 C CA . ALA A 1 438 ? 16.282 10.450 -3.743 1.00 70.88 438 ALA A CA 1
ATOM 3313 C C . ALA A 1 438 ? 14.936 10.567 -3.020 1.00 70.88 438 ALA A C 1
ATOM 3315 O O . ALA A 1 438 ? 14.195 9.590 -2.934 1.00 70.88 438 ALA A O 1
ATOM 3316 N N . LEU A 1 439 ? 14.578 11.768 -2.551 1.00 68.88 439 LEU A N 1
ATOM 3317 C CA . LEU A 1 439 ? 13.276 12.023 -1.939 1.00 68.88 439 LEU A CA 1
ATOM 3318 C C . LEU A 1 439 ? 12.145 11.836 -2.958 1.00 68.88 439 LEU A C 1
ATOM 3320 O O . LEU A 1 439 ? 11.134 11.229 -2.625 1.00 68.88 439 LEU A O 1
ATOM 3324 N N . ARG A 1 440 ? 12.322 12.295 -4.206 1.00 61.41 440 ARG A N 1
ATOM 3325 C CA . ARG A 1 440 ? 11.340 12.120 -5.292 1.00 61.41 440 ARG A CA 1
ATOM 3326 C C . ARG A 1 440 ? 11.138 10.646 -5.665 1.00 61.41 440 ARG A C 1
ATOM 3328 O O . ARG A 1 440 ? 10.005 10.252 -5.917 1.00 61.41 440 ARG A O 1
ATOM 3335 N N . ALA A 1 441 ? 12.195 9.834 -5.641 1.00 61.25 441 ALA A N 1
ATOM 3336 C CA . ALA A 1 441 ? 12.118 8.384 -5.833 1.00 61.25 441 ALA A CA 1
ATOM 3337 C C . ALA A 1 441 ? 11.481 7.659 -4.628 1.00 61.25 441 ALA A C 1
ATOM 3339 O O . ALA A 1 441 ? 10.680 6.743 -4.806 1.00 61.25 441 ALA A O 1
ATOM 3340 N N . ALA A 1 442 ? 11.780 8.094 -3.399 1.00 65.94 442 ALA A N 1
ATOM 3341 C CA . ALA A 1 442 ? 11.196 7.542 -2.174 1.00 65.94 442 ALA A CA 1
ATOM 3342 C C . ALA A 1 442 ? 9.727 7.958 -1.949 1.00 65.94 442 ALA A C 1
ATOM 3344 O O . ALA A 1 442 ? 8.992 7.250 -1.255 1.00 65.94 442 ALA A O 1
ATOM 3345 N N . TRP A 1 443 ? 9.288 9.091 -2.515 1.00 69.94 443 TRP A N 1
ATOM 3346 C CA . TRP A 1 443 ? 8.013 9.750 -2.197 1.00 69.94 443 TRP A CA 1
ATOM 3347 C C . TRP A 1 443 ? 6.779 8.833 -2.259 1.00 69.94 443 TRP A C 1
ATOM 3349 O O . TRP A 1 443 ? 6.039 8.806 -1.272 1.00 69.94 443 TRP A O 1
ATOM 3359 N N . PRO A 1 444 ? 6.554 8.018 -3.315 1.00 57.69 444 PRO A N 1
ATOM 3360 C CA . PRO A 1 444 ? 5.376 7.150 -3.376 1.00 57.69 444 PRO A CA 1
ATOM 3361 C C . PRO A 1 444 ? 5.372 6.090 -2.266 1.00 57.69 444 PRO A C 1
ATOM 3363 O O . PRO A 1 444 ? 4.324 5.777 -1.702 1.00 57.69 444 PRO A O 1
ATOM 3366 N N . SER A 1 445 ? 6.552 5.578 -1.899 1.00 67.88 445 SER A N 1
ATOM 3367 C CA . SER A 1 445 ? 6.712 4.607 -0.812 1.00 67.88 445 SER A CA 1
ATOM 3368 C C . SER A 1 445 ? 6.504 5.252 0.562 1.00 67.88 445 SER A C 1
ATOM 3370 O O . SER A 1 445 ? 5.837 4.671 1.417 1.00 67.88 445 SER A O 1
ATOM 3372 N N . LEU A 1 446 ? 6.996 6.477 0.777 1.00 66.69 446 LEU A N 1
ATOM 3373 C CA . LEU A 1 446 ? 6.753 7.237 2.011 1.00 66.69 446 LEU A CA 1
ATOM 3374 C C . LEU A 1 446 ? 5.261 7.571 2.186 1.00 66.69 446 LEU A C 1
ATOM 3376 O O . LEU A 1 446 ? 4.710 7.369 3.269 1.00 66.69 446 LEU A O 1
ATOM 3380 N N . MET A 1 447 ? 4.574 8.000 1.122 1.00 62.16 447 MET A N 1
ATOM 3381 C CA . MET A 1 447 ? 3.127 8.251 1.154 1.00 62.16 447 MET A CA 1
ATOM 3382 C C . MET A 1 447 ? 2.318 6.970 1.393 1.00 62.16 447 MET A C 1
ATOM 3384 O O . MET A 1 447 ? 1.420 6.969 2.235 1.00 62.16 447 MET A O 1
ATOM 3388 N N . ASN A 1 448 ? 2.664 5.856 0.738 1.00 64.31 448 ASN A N 1
ATOM 3389 C CA . ASN A 1 448 ? 2.006 4.570 0.982 1.00 64.31 448 ASN A CA 1
ATOM 3390 C C . ASN A 1 448 ? 2.218 4.080 2.428 1.00 64.31 448 ASN A C 1
ATOM 3392 O O . ASN A 1 448 ? 1.262 3.685 3.090 1.00 64.31 448 ASN A O 1
ATOM 3396 N N . ASN A 1 449 ? 3.440 4.186 2.963 1.00 75.50 449 ASN A N 1
ATOM 3397 C CA . ASN A 1 449 ? 3.718 3.865 4.366 1.00 75.50 449 ASN A CA 1
ATOM 3398 C C . ASN A 1 449 ? 2.948 4.764 5.345 1.00 75.50 449 ASN A C 1
ATOM 3400 O O . ASN A 1 449 ? 2.500 4.271 6.378 1.00 75.50 449 ASN A O 1
ATOM 3404 N N . THR A 1 450 ? 2.737 6.041 5.009 1.00 69.19 450 THR A N 1
ATOM 3405 C CA . THR A 1 450 ? 1.924 6.980 5.804 1.00 69.19 450 THR A CA 1
ATOM 3406 C C . THR A 1 450 ? 0.437 6.592 5.788 1.00 69.19 450 THR A C 1
ATOM 3408 O O . THR A 1 450 ? -0.223 6.628 6.824 1.00 69.19 450 THR A O 1
ATOM 3411 N N . VAL A 1 451 ? -0.093 6.143 4.645 1.00 66.19 451 VAL A N 1
ATOM 3412 C CA . VAL A 1 451 ? -1.459 5.592 4.533 1.00 66.19 451 VAL A CA 1
ATOM 3413 C C . VAL A 1 451 ? -1.610 4.290 5.330 1.00 66.19 451 VAL A C 1
ATOM 3415 O O . VAL A 1 451 ? -2.590 4.117 6.054 1.00 66.19 451 VAL A O 1
ATOM 3418 N N . GLU A 1 452 ? -0.634 3.386 5.254 1.00 72.19 452 GLU A N 1
ATOM 3419 C CA . GLU A 1 452 ? -0.617 2.160 6.060 1.00 72.19 452 GLU A CA 1
ATOM 3420 C C . GLU A 1 452 ? -0.501 2.453 7.563 1.00 72.19 452 GLU A C 1
ATOM 3422 O O . GLU A 1 452 ? -1.129 1.766 8.358 1.00 72.19 452 GLU A O 1
ATOM 3427 N N . LEU A 1 453 ? 0.237 3.494 7.962 1.00 78.88 453 LEU A N 1
ATOM 3428 C CA . LEU A 1 453 ? 0.357 3.961 9.348 1.00 78.88 453 LEU A CA 1
ATOM 3429 C C . LEU A 1 453 ? -0.989 4.467 9.892 1.00 78.88 453 LEU A C 1
ATOM 3431 O O . LEU A 1 453 ? -1.384 4.085 10.994 1.00 78.88 453 LEU A O 1
ATOM 3435 N N . VAL A 1 454 ? -1.731 5.260 9.107 1.00 73.50 454 VAL A N 1
ATOM 3436 C CA . VAL A 1 454 ? -3.098 5.688 9.460 1.00 73.50 454 VAL A CA 1
ATOM 3437 C C . VAL A 1 454 ? -3.996 4.474 9.696 1.00 73.50 454 VAL A C 1
ATOM 3439 O O . VAL A 1 454 ? -4.668 4.419 10.726 1.00 73.50 454 VAL A O 1
ATOM 3442 N N . LYS A 1 455 ? -3.956 3.467 8.812 1.00 76.88 455 LYS A N 1
ATOM 3443 C CA . LYS A 1 455 ? -4.714 2.215 8.987 1.00 76.88 455 LYS A CA 1
ATOM 3444 C C . LYS A 1 455 ? -4.237 1.423 10.216 1.00 76.88 455 LYS A C 1
ATOM 3446 O O . LYS A 1 455 ? -5.064 0.984 11.001 1.00 76.88 455 LYS A O 1
ATOM 3451 N N . ALA A 1 456 ? -2.927 1.301 10.438 1.00 78.81 456 ALA A N 1
ATOM 3452 C CA . ALA A 1 456 ? -2.342 0.569 11.565 1.00 78.81 456 ALA A CA 1
ATOM 3453 C C . ALA A 1 456 ? -2.621 1.206 12.940 1.00 78.81 456 ALA A C 1
ATOM 3455 O O . ALA A 1 456 ? -2.555 0.508 13.949 1.00 78.81 456 ALA A O 1
ATOM 3456 N N . SER A 1 457 ? -2.977 2.494 13.006 1.00 84.44 457 SER A N 1
ATOM 3457 C CA . SER A 1 457 ? -3.359 3.140 14.271 1.00 84.44 457 SER A CA 1
ATOM 3458 C C . SER A 1 457 ? -4.574 2.488 14.954 1.00 84.44 457 SER A C 1
ATOM 3460 O O . SER A 1 457 ? -4.655 2.526 16.179 1.00 84.44 457 SER A O 1
ATOM 3462 N N . SER A 1 458 ? -5.462 1.810 14.209 1.00 84.94 458 SER A N 1
ATOM 3463 C CA . SER A 1 458 ? -6.590 1.056 14.785 1.00 84.94 458 SER A CA 1
ATOM 3464 C C . SER A 1 458 ? -6.142 -0.125 15.659 1.00 84.94 458 SER A C 1
ATOM 3466 O O . SER A 1 458 ? -6.890 -0.568 16.527 1.00 84.94 458 SER A O 1
ATOM 3468 N N . LEU A 1 459 ? -4.908 -0.621 15.482 1.00 83.31 459 LEU A N 1
ATOM 3469 C CA . LEU A 1 459 ? -4.326 -1.687 16.309 1.00 83.31 459 LEU A CA 1
ATOM 3470 C C . LEU A 1 459 ? -4.055 -1.233 17.753 1.00 83.31 459 LEU A C 1
ATOM 3472 O O . LEU A 1 459 ? -3.889 -2.079 18.628 1.00 83.31 459 LEU A O 1
ATOM 3476 N N . ALA A 1 460 ? -4.043 0.077 18.031 1.00 81.81 460 ALA A N 1
ATOM 3477 C CA . ALA A 1 460 ? -3.889 0.604 19.388 1.00 81.81 460 ALA A CA 1
ATOM 3478 C C . ALA A 1 460 ? -5.027 0.156 20.331 1.00 81.81 460 ALA A C 1
ATOM 3480 O O . ALA A 1 460 ? -4.802 -0.016 21.532 1.00 81.81 460 ALA A O 1
ATOM 3481 N N . SER A 1 461 ? -6.219 -0.107 19.783 1.00 82.06 461 SER A N 1
ATOM 3482 C CA . SER A 1 461 ? -7.368 -0.649 20.524 1.00 82.06 461 SER A CA 1
ATOM 3483 C C . SER A 1 461 ? -7.067 -1.986 21.214 1.00 82.06 461 SER A C 1
ATOM 3485 O O . SER A 1 461 ? -7.538 -2.219 22.326 1.00 82.06 461 SER A O 1
ATOM 3487 N N . ALA A 1 462 ? -6.215 -2.829 20.618 1.00 74.25 462 ALA A N 1
ATOM 3488 C CA . ALA A 1 462 ? -5.867 -4.156 21.133 1.00 74.25 462 ALA A CA 1
ATOM 3489 C C . ALA A 1 462 ? -4.999 -4.135 22.408 1.00 74.25 462 ALA A C 1
ATOM 3491 O O . ALA A 1 462 ? -4.835 -5.166 23.056 1.00 74.25 462 ALA A O 1
ATOM 3492 N N . ILE A 1 463 ? -4.461 -2.970 22.791 1.00 79.12 463 ILE A N 1
ATOM 3493 C CA . ILE A 1 463 ? -3.815 -2.742 24.095 1.00 79.12 463 ILE A CA 1
ATOM 3494 C C . ILE A 1 463 ? -4.615 -1.759 24.969 1.00 79.12 463 ILE A C 1
ATOM 3496 O O . ILE A 1 463 ? -4.056 -1.084 25.829 1.00 79.12 463 ILE A O 1
ATOM 3500 N N . ALA A 1 464 ? -5.930 -1.667 24.737 1.00 74.38 464 ALA A N 1
ATOM 3501 C CA . ALA A 1 464 ? -6.870 -0.799 25.450 1.00 74.38 464 ALA A CA 1
ATOM 3502 C C . ALA A 1 464 ? -6.521 0.706 25.416 1.00 74.38 464 ALA A C 1
ATOM 3504 O O . ALA A 1 464 ? -6.823 1.452 26.351 1.00 74.38 464 ALA A O 1
ATOM 3505 N N . VAL A 1 465 ? -5.925 1.196 24.319 1.00 83.00 465 VAL A N 1
ATOM 3506 C CA . VAL A 1 465 ? -5.993 2.635 24.019 1.00 83.00 465 VAL A CA 1
ATOM 3507 C C . VAL A 1 465 ? -7.438 2.966 23.655 1.00 83.00 465 VAL A C 1
ATOM 3509 O O . VAL A 1 465 ? -7.985 2.377 22.726 1.00 83.00 465 VAL A O 1
ATOM 3512 N N . GLY A 1 466 ? -8.033 3.932 24.359 1.00 78.88 466 GLY A N 1
ATOM 3513 C CA . GLY A 1 466 ? -9.370 4.470 24.081 1.00 78.88 466 GLY A CA 1
ATOM 3514 C C . GLY A 1 466 ? -9.417 5.311 22.803 1.00 78.88 466 GLY A C 1
ATOM 3515 O O . GLY A 1 466 ? -9.663 6.512 22.859 1.00 78.88 466 GLY A O 1
ATOM 3516 N N . ASP A 1 467 ? -9.121 4.686 21.668 1.00 87.00 467 ASP A N 1
ATOM 3517 C CA . ASP A 1 467 ? -9.238 5.243 20.324 1.00 87.00 467 ASP A CA 1
ATOM 3518 C C . ASP A 1 467 ? -10.688 5.096 19.800 1.00 87.00 467 ASP A C 1
ATOM 3520 O O . ASP A 1 467 ? -11.574 4.586 20.496 1.00 87.00 467 ASP A O 1
ATOM 3524 N N . ILE A 1 468 ? -10.972 5.551 18.576 1.00 87.12 468 ILE A N 1
ATOM 3525 C CA . ILE A 1 468 ? -12.301 5.399 17.966 1.00 87.12 468 ILE A CA 1
ATOM 3526 C C . ILE A 1 468 ? -12.688 3.928 17.762 1.00 87.12 468 ILE A C 1
ATOM 3528 O O . ILE A 1 468 ? -13.857 3.586 17.927 1.00 87.12 468 ILE A O 1
ATOM 3532 N N . THR A 1 469 ? -11.722 3.056 17.458 1.00 85.12 469 THR A N 1
ATOM 3533 C CA . THR A 1 469 ? -11.942 1.620 17.235 1.00 85.12 469 THR A CA 1
ATOM 3534 C C . THR A 1 469 ? -12.398 0.948 18.528 1.00 85.12 469 THR A C 1
ATOM 3536 O O . THR A 1 469 ? -13.440 0.296 18.550 1.00 85.12 469 THR A O 1
ATOM 3539 N N . TYR A 1 470 ? -11.683 1.194 19.630 1.00 84.56 470 TYR A N 1
ATOM 3540 C CA . TYR A 1 470 ? -12.061 0.754 20.974 1.00 84.56 470 TYR A CA 1
ATOM 3541 C C . TYR A 1 470 ? -13.422 1.328 21.401 1.00 84.56 470 TYR A C 1
ATOM 3543 O O . TYR A 1 470 ? -14.279 0.602 21.897 1.00 84.56 470 TYR A O 1
ATOM 3551 N N . SER A 1 471 ? -13.657 2.622 21.159 1.00 82.56 471 SER A N 1
ATOM 3552 C CA . SER A 1 471 ? -14.913 3.297 21.526 1.00 82.56 471 SER A CA 1
ATOM 3553 C C . SER A 1 471 ? -16.126 2.722 20.784 1.00 82.56 471 SER A C 1
ATOM 3555 O O . SER A 1 471 ? -17.177 2.522 21.386 1.00 82.56 471 SER A O 1
ATOM 3557 N N . ALA A 1 472 ? -15.977 2.412 19.493 1.00 79.62 472 ALA A N 1
ATOM 3558 C CA . ALA A 1 472 ? -17.016 1.772 18.691 1.00 79.62 472 ALA A CA 1
ATOM 3559 C C . ALA A 1 472 ? -17.267 0.315 19.119 1.00 79.62 472 ALA A C 1
ATOM 3561 O O . ALA A 1 472 ? -18.421 -0.097 19.204 1.00 79.62 472 ALA A O 1
ATOM 3562 N N . LEU A 1 473 ? -16.213 -0.442 19.449 1.00 77.12 473 LEU A N 1
ATOM 3563 C CA . LEU A 1 473 ? -16.320 -1.817 19.951 1.00 77.12 473 LEU A CA 1
ATOM 3564 C C . LEU A 1 473 ? -17.066 -1.880 21.298 1.00 77.12 473 LEU A C 1
ATOM 3566 O O . LEU A 1 473 ? -17.924 -2.741 21.490 1.00 77.12 473 LEU A O 1
ATOM 3570 N N . MET A 1 474 ? -16.793 -0.935 22.204 1.00 76.19 474 MET A N 1
ATOM 3571 C CA . MET A 1 474 ? -17.483 -0.812 23.496 1.00 76.19 474 MET A CA 1
ATOM 3572 C C . MET A 1 474 ? -18.964 -0.414 23.376 1.00 76.19 474 MET A C 1
ATOM 3574 O O . MET A 1 474 ? -19.742 -0.762 24.259 1.00 76.19 474 MET A O 1
ATOM 3578 N N . ILE A 1 475 ? -19.359 0.304 22.318 1.00 72.81 475 ILE A N 1
ATOM 3579 C CA . ILE A 1 475 ? -20.769 0.645 22.048 1.00 72.81 475 ILE A CA 1
ATOM 3580 C C . ILE A 1 475 ? -21.493 -0.548 21.418 1.00 72.81 475 ILE A C 1
ATOM 3582 O O . ILE A 1 475 ? -22.543 -0.949 21.917 1.00 72.81 475 ILE A O 1
ATOM 3586 N N . TRP A 1 476 ? -20.903 -1.166 20.386 1.00 77.56 476 TRP A N 1
ATOM 3587 C CA . TRP A 1 476 ? -21.455 -2.366 19.748 1.00 77.56 476 TRP A CA 1
ATOM 3588 C C . TRP A 1 476 ? -21.720 -3.472 20.776 1.00 77.56 476 TRP A C 1
ATOM 3590 O O . TRP A 1 476 ? -22.849 -3.949 20.881 1.00 77.56 476 TRP A O 1
ATOM 3600 N N . THR A 1 477 ? -20.733 -3.816 21.606 1.00 72.25 477 THR A N 1
ATOM 3601 C CA . THR A 1 477 ? -20.884 -4.851 22.649 1.00 72.25 477 THR A CA 1
ATOM 3602 C C . THR A 1 477 ? -21.957 -4.553 23.709 1.00 72.25 477 THR A C 1
ATOM 3604 O O . THR A 1 477 ? -22.277 -5.438 24.498 1.00 72.25 477 THR A O 1
ATOM 3607 N N . GLN A 1 478 ? -22.542 -3.348 23.724 1.00 69.62 478 GLN A N 1
ATOM 3608 C CA . GLN A 1 478 ? -23.647 -2.963 24.609 1.00 69.62 478 GLN A CA 1
ATOM 3609 C C . GLN A 1 478 ? -25.001 -2.810 23.889 1.00 69.62 478 GLN A C 1
ATOM 3611 O O . GLN A 1 478 ? -26.027 -2.804 24.569 1.00 69.62 478 GLN A O 1
ATOM 3616 N N . ARG A 1 479 ? -25.037 -2.675 22.550 1.00 65.69 479 ARG A N 1
ATOM 3617 C CA . ARG A 1 479 ? -26.270 -2.357 21.788 1.00 65.69 479 ARG A CA 1
ATOM 3618 C C . ARG A 1 479 ? -26.520 -3.164 20.509 1.00 65.69 479 ARG A C 1
ATOM 3620 O O . ARG A 1 479 ? -27.531 -2.926 19.858 1.00 65.69 479 ARG A O 1
ATOM 3627 N N . ASP A 1 480 ? -25.631 -4.086 20.145 1.00 67.56 480 ASP A N 1
ATOM 3628 C CA . ASP A 1 480 ? -25.721 -4.948 18.947 1.00 67.56 480 ASP A CA 1
ATOM 3629 C C . ASP A 1 480 ? -25.793 -4.199 17.590 1.00 67.56 480 ASP A C 1
ATOM 3631 O O . ASP A 1 480 ? -26.075 -4.762 16.536 1.00 67.56 480 ASP A O 1
ATOM 3635 N N . ASN A 1 481 ? -25.450 -2.910 17.586 1.00 72.69 481 ASN A N 1
ATOM 3636 C CA . ASN A 1 481 ? -25.399 -2.018 16.422 1.00 72.69 481 ASN A CA 1
ATOM 3637 C C . ASN A 1 481 ? -24.071 -2.149 15.643 1.00 72.69 481 ASN A C 1
ATOM 3639 O O . ASN A 1 481 ? -23.347 -1.173 15.409 1.00 72.69 481 ASN A O 1
ATOM 3643 N N . VAL A 1 482 ? -23.732 -3.392 15.269 1.00 73.06 482 VAL A N 1
ATOM 3644 C CA . VAL A 1 482 ? -22.473 -3.770 14.593 1.00 73.06 482 VAL A CA 1
ATOM 3645 C C . VAL A 1 482 ? -22.227 -2.890 13.363 1.00 73.06 482 VAL A C 1
ATOM 3647 O O . VAL A 1 482 ? -21.138 -2.348 13.160 1.00 73.06 482 VAL A O 1
ATOM 3650 N N . LEU A 1 483 ? -23.251 -2.785 12.513 1.00 71.88 483 LEU A N 1
ATOM 3651 C CA . LEU A 1 483 ? -23.154 -2.280 11.149 1.00 71.88 483 LEU A CA 1
ATOM 3652 C C . LEU A 1 483 ? -22.944 -0.765 11.142 1.00 71.88 483 LEU A C 1
ATOM 3654 O O . LEU A 1 483 ? -22.082 -0.257 10.429 1.00 71.88 483 LEU A O 1
ATOM 3658 N N . GLU A 1 484 ? -23.676 -0.058 11.992 1.00 79.50 484 GLU A N 1
ATOM 3659 C CA . GLU A 1 484 ? -23.598 1.380 12.213 1.00 79.50 484 GLU A CA 1
ATOM 3660 C C . GLU A 1 484 ? -22.224 1.785 12.754 1.00 79.50 484 GLU A C 1
ATOM 3662 O O . GLU A 1 484 ? -21.594 2.715 12.242 1.00 79.50 484 GLU A O 1
ATOM 3667 N N . CYS A 1 485 ? -21.717 1.048 13.746 1.00 77.94 485 CYS A N 1
ATOM 3668 C CA . CYS A 1 485 ? -20.372 1.239 14.281 1.00 77.94 485 CYS A CA 1
ATOM 3669 C C . CYS A 1 485 ? -19.296 0.996 13.209 1.00 77.94 485 CYS A C 1
ATOM 3671 O O . CYS A 1 485 ? -18.394 1.823 13.051 1.00 77.94 485 CYS A O 1
ATOM 3673 N N . MET A 1 486 ? -19.403 -0.075 12.413 1.00 77.50 486 MET A N 1
ATOM 3674 C CA . MET A 1 486 ? -18.467 -0.340 11.311 1.00 77.50 486 MET A CA 1
ATOM 3675 C C . MET A 1 486 ? -18.537 0.725 10.204 1.00 77.50 486 MET A C 1
ATOM 3677 O O . MET A 1 486 ? -17.496 1.150 9.700 1.00 77.50 486 MET A O 1
ATOM 3681 N N . VAL A 1 487 ? -19.724 1.227 9.851 1.00 76.50 487 VAL A N 1
ATOM 3682 C CA . VAL A 1 487 ? -19.882 2.313 8.866 1.00 76.50 487 VAL A CA 1
ATOM 3683 C C . VAL A 1 487 ? -19.265 3.624 9.369 1.00 76.50 487 VAL A C 1
ATOM 3685 O O . VAL A 1 487 ? -18.585 4.304 8.597 1.00 76.50 487 VAL A O 1
ATOM 3688 N N . LEU A 1 488 ? -19.393 3.961 10.657 1.00 79.44 488 LEU A N 1
ATOM 3689 C CA . LEU A 1 488 ? -18.698 5.119 11.238 1.00 79.44 488 LEU A CA 1
ATOM 3690 C C . LEU A 1 488 ? -17.171 4.962 11.199 1.00 79.44 488 LEU A C 1
ATOM 3692 O O . LEU A 1 488 ? -16.472 5.921 10.863 1.00 79.44 488 LEU A O 1
ATOM 3696 N N . LEU A 1 489 ? -16.644 3.763 11.472 1.00 77.69 489 LEU A N 1
ATOM 3697 C CA . LEU A 1 489 ? -15.209 3.481 11.348 1.00 77.69 489 LEU A CA 1
ATOM 3698 C C . LEU A 1 489 ? -14.728 3.577 9.889 1.00 77.69 489 LEU A C 1
ATOM 3700 O O . LEU A 1 489 ? -13.679 4.175 9.642 1.00 77.69 489 LEU A O 1
ATOM 3704 N N . LEU A 1 490 ? -15.497 3.068 8.914 1.00 75.19 490 LEU A N 1
ATOM 3705 C CA . LEU A 1 490 ? -15.216 3.247 7.480 1.00 75.19 490 LEU A CA 1
ATOM 3706 C C . LEU A 1 490 ? -15.142 4.725 7.098 1.00 75.19 490 LEU A C 1
ATOM 3708 O O 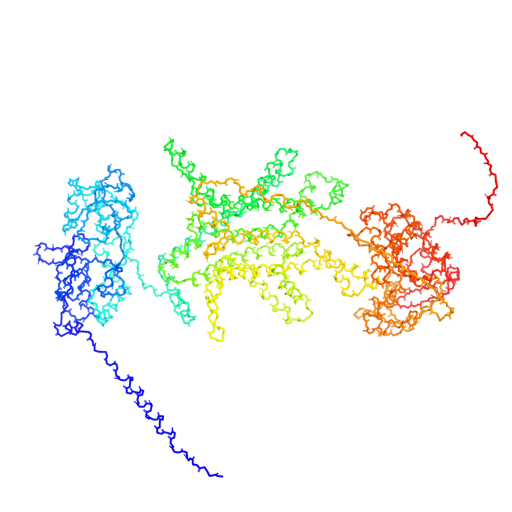. LEU A 1 490 ? -14.199 5.128 6.418 1.00 75.19 490 LEU A O 1
ATOM 3712 N N . LEU A 1 491 ? -16.116 5.527 7.532 1.00 78.44 491 LEU A N 1
ATOM 3713 C CA . LEU A 1 491 ? -16.176 6.954 7.222 1.00 78.44 491 LEU A CA 1
ATOM 3714 C C . LEU A 1 491 ? -15.014 7.716 7.868 1.00 78.44 491 LEU A C 1
ATOM 3716 O O . LEU A 1 491 ? -14.335 8.473 7.178 1.00 78.44 491 LEU A O 1
ATOM 3720 N N . PHE A 1 492 ? -14.724 7.481 9.150 1.00 82.25 492 PHE A N 1
ATOM 3721 C CA . PHE A 1 492 ? -13.620 8.141 9.850 1.00 82.25 492 PHE A CA 1
ATOM 3722 C C . PHE A 1 492 ? -12.257 7.800 9.230 1.00 82.25 492 PHE A C 1
ATOM 3724 O O . PHE A 1 492 ? -11.545 8.692 8.760 1.00 82.25 492 PHE A O 1
ATOM 3731 N N . TYR A 1 493 ? -11.901 6.512 9.163 1.00 77.44 493 TYR A N 1
ATOM 3732 C CA . TYR A 1 493 ? -10.615 6.095 8.599 1.00 77.44 493 TYR A CA 1
ATOM 3733 C C . TYR A 1 493 ? -10.525 6.395 7.098 1.00 77.44 493 TYR A C 1
ATOM 3735 O O . TYR A 1 493 ? -9.442 6.727 6.614 1.00 77.44 493 TYR A O 1
ATOM 3743 N N . GLY A 1 494 ? -11.641 6.333 6.367 1.00 67.19 494 GLY A N 1
ATOM 3744 C CA . GLY A 1 494 ? -11.732 6.700 4.955 1.00 67.19 494 GLY A CA 1
ATOM 3745 C C . GLY A 1 494 ? -11.458 8.183 4.708 1.00 67.19 494 GLY A C 1
ATOM 3746 O O . GLY A 1 494 ? -10.624 8.500 3.863 1.00 67.19 494 GLY A O 1
ATOM 3747 N N . VAL A 1 495 ? -12.075 9.090 5.474 1.00 75.44 495 VAL A N 1
ATOM 3748 C CA . VAL A 1 495 ? -11.847 10.544 5.365 1.00 75.44 495 VAL A CA 1
ATOM 3749 C C . VAL A 1 495 ? -10.406 10.911 5.725 1.00 75.44 495 VAL A C 1
ATOM 3751 O O . VAL A 1 495 ? -9.767 11.646 4.973 1.00 75.44 495 VAL A O 1
ATOM 3754 N N . VAL A 1 496 ? -9.852 10.368 6.816 1.00 69.12 496 VAL A N 1
ATOM 3755 C CA . VAL A 1 496 ? -8.457 10.652 7.206 1.00 69.12 496 VAL A CA 1
ATOM 3756 C C . VAL A 1 496 ? -7.465 10.082 6.182 1.00 69.12 496 VAL A C 1
ATOM 3758 O O . VAL A 1 496 ? -6.535 10.777 5.771 1.00 69.12 496 VAL A O 1
ATOM 3761 N N . THR A 1 497 ? -7.688 8.855 5.697 1.00 68.31 497 THR A N 1
ATOM 3762 C CA . THR A 1 497 ? -6.859 8.247 4.638 1.00 68.31 497 THR A CA 1
ATOM 3763 C C . THR A 1 497 ? -6.943 9.041 3.335 1.00 68.31 497 THR A C 1
ATOM 3765 O O . THR A 1 497 ? -5.919 9.281 2.697 1.00 68.31 497 THR A O 1
ATOM 3768 N N . TYR A 1 498 ? -8.141 9.495 2.952 1.00 70.50 498 TYR A N 1
ATOM 3769 C CA . TYR A 1 498 ? -8.346 10.331 1.772 1.00 70.50 498 TYR A CA 1
ATOM 3770 C C . TYR A 1 498 ? -7.634 11.680 1.901 1.00 70.50 498 TYR A C 1
ATOM 3772 O O . TYR A 1 498 ? -6.988 12.099 0.947 1.00 70.50 498 TYR A O 1
ATOM 3780 N N . ALA A 1 499 ? -7.673 12.333 3.067 1.00 66.12 499 ALA A N 1
ATOM 3781 C CA . ALA A 1 499 ? -6.959 13.588 3.299 1.00 66.12 499 ALA A CA 1
ATOM 3782 C C . ALA A 1 499 ? -5.432 13.424 3.154 1.00 66.12 499 ALA A C 1
ATOM 3784 O O . ALA A 1 499 ? -4.789 14.221 2.470 1.00 66.12 499 ALA A O 1
ATOM 3785 N N . VAL A 1 500 ? -4.857 12.356 3.723 1.00 62.44 500 VAL A N 1
ATOM 3786 C CA . VAL A 1 500 ? -3.427 12.025 3.574 1.00 62.44 500 VAL A CA 1
ATOM 3787 C C . VAL A 1 500 ? -3.075 11.700 2.118 1.00 62.44 500 VAL A C 1
ATOM 3789 O O . VAL A 1 500 ? -2.087 12.214 1.595 1.00 62.44 500 VAL A O 1
ATOM 3792 N N . HIS A 1 501 ? -3.898 10.905 1.429 1.00 59.66 501 HIS A N 1
ATOM 3793 C CA . HIS A 1 501 ? -3.696 10.576 0.016 1.00 59.66 501 HIS A CA 1
ATOM 3794 C C . HIS A 1 501 ? -3.820 11.813 -0.890 1.00 59.66 501 HIS A C 1
ATOM 3796 O O . HIS A 1 501 ? -3.004 12.002 -1.787 1.00 59.66 501 HIS A O 1
ATOM 3802 N N . ALA A 1 502 ? -4.806 12.683 -0.655 1.00 56.88 502 ALA A N 1
ATOM 3803 C CA . ALA A 1 502 ? -5.010 13.916 -1.411 1.00 56.88 502 ALA A CA 1
ATOM 3804 C C . ALA A 1 502 ? -3.861 14.914 -1.202 1.00 56.88 502 ALA A C 1
ATOM 3806 O O . ALA A 1 502 ? -3.418 15.532 -2.168 1.00 56.88 502 ALA A O 1
ATOM 3807 N N . LEU A 1 503 ? -3.322 15.023 0.019 1.00 60.91 503 LEU A N 1
ATOM 3808 C CA . LEU A 1 503 ? -2.109 15.796 0.296 1.00 60.91 503 LEU A CA 1
ATOM 3809 C C . LEU A 1 503 ? -0.892 15.215 -0.444 1.00 60.91 503 LEU A C 1
ATOM 3811 O O . LEU A 1 503 ? -0.156 15.959 -1.092 1.00 60.91 503 LEU A O 1
ATOM 3815 N N . GLY A 1 504 ? -0.717 13.889 -0.408 1.00 52.84 504 GLY A N 1
ATOM 3816 C CA . GLY A 1 504 ? 0.333 13.189 -1.150 1.00 52.84 504 GLY A CA 1
ATOM 3817 C C . GLY A 1 504 ? 0.259 13.446 -2.657 1.00 52.84 504 GLY A C 1
ATOM 3818 O O . GLY A 1 504 ? 1.262 13.833 -3.253 1.00 52.84 504 GLY A O 1
ATOM 3819 N N . VAL A 1 505 ? -0.938 13.333 -3.246 1.00 50.25 505 VAL A N 1
ATOM 3820 C CA . VAL A 1 505 ? -1.214 13.596 -4.671 1.00 50.25 505 VAL A CA 1
ATOM 3821 C C . VAL A 1 505 ? -1.095 15.081 -5.029 1.00 50.25 505 VAL A C 1
ATOM 3823 O O . VAL A 1 505 ? -0.678 15.403 -6.137 1.00 50.25 505 VAL A O 1
ATOM 3826 N N . TRP A 1 506 ? -1.399 16.011 -4.120 1.00 56.97 506 TRP A N 1
ATOM 3827 C CA . TRP A 1 506 ? -1.180 17.446 -4.344 1.00 56.97 506 TRP A CA 1
ATOM 3828 C C . TRP A 1 506 ? 0.318 17.786 -4.426 1.00 56.97 506 TRP A C 1
ATOM 3830 O O . TRP A 1 506 ? 0.738 18.539 -5.308 1.00 56.97 506 TRP A O 1
ATOM 3840 N N . ILE A 1 507 ? 1.142 17.168 -3.571 1.00 48.97 507 ILE A N 1
ATOM 3841 C CA . ILE A 1 507 ? 2.608 17.290 -3.618 1.00 48.97 507 ILE A CA 1
ATOM 3842 C C . ILE A 1 507 ? 3.171 16.576 -4.861 1.00 48.97 507 ILE A C 1
ATOM 3844 O O . ILE A 1 507 ? 3.992 17.139 -5.585 1.00 48.97 507 ILE A O 1
ATOM 3848 N N . GLU A 1 508 ? 2.683 15.373 -5.171 1.00 46.16 508 GLU A N 1
ATOM 3849 C CA . GLU A 1 508 ? 3.076 14.589 -6.350 1.00 46.16 508 GLU A CA 1
ATOM 3850 C C . GLU A 1 508 ? 2.669 15.269 -7.668 1.00 46.16 508 GLU A C 1
ATOM 3852 O O . GLU A 1 508 ? 3.435 15.270 -8.629 1.00 46.16 508 GLU A O 1
ATOM 3857 N N . GLY A 1 509 ? 1.521 15.949 -7.718 1.00 38.06 509 GLY A N 1
ATOM 3858 C CA . GLY A 1 509 ? 1.085 16.759 -8.860 1.00 38.06 509 GLY A CA 1
ATOM 3859 C C . GLY A 1 509 ? 2.031 17.926 -9.165 1.00 38.06 509 GLY A C 1
ATOM 3860 O O . GLY A 1 509 ? 2.137 18.357 -10.315 1.00 38.06 509 GLY A O 1
ATOM 3861 N N . ARG A 1 510 ? 2.793 18.380 -8.162 1.00 42.78 510 ARG A N 1
ATOM 3862 C CA . ARG A 1 510 ? 3.880 19.361 -8.301 1.00 42.78 510 ARG A CA 1
ATOM 3863 C C . ARG A 1 510 ? 5.224 18.722 -8.706 1.00 42.78 510 ARG A C 1
ATOM 3865 O O . ARG A 1 510 ? 6.169 19.459 -8.971 1.00 42.78 510 ARG A O 1
ATOM 3872 N N . LEU A 1 511 ? 5.317 17.383 -8.772 1.00 36.75 511 LEU A N 1
ATOM 3873 C CA . LEU A 1 511 ? 6.570 16.617 -8.914 1.00 36.75 511 LEU A CA 1
ATOM 3874 C C . LEU A 1 511 ? 6.568 15.432 -9.920 1.00 36.75 511 LEU A C 1
ATOM 3876 O O . LEU A 1 511 ? 7.654 14.934 -10.197 1.00 36.75 511 LEU A O 1
ATOM 3880 N N . ARG A 1 512 ? 5.431 15.003 -10.498 1.00 34.38 512 ARG A N 1
ATOM 3881 C CA . ARG A 1 512 ? 5.242 14.044 -11.630 1.00 34.38 512 ARG A CA 1
ATOM 3882 C C . ARG A 1 512 ? 6.147 12.774 -11.667 1.00 34.38 512 ARG A C 1
ATOM 3884 O O . ARG A 1 512 ? 7.301 12.934 -12.066 1.00 34.38 512 ARG A O 1
ATOM 3891 N N . MET A 1 513 ? 5.622 11.550 -11.406 1.00 29.77 513 MET A N 1
ATOM 3892 C CA . MET A 1 513 ? 6.015 10.211 -11.987 1.00 29.77 513 MET A CA 1
ATOM 3893 C C . MET A 1 513 ? 5.402 8.977 -11.228 1.00 29.77 513 MET A C 1
ATOM 3895 O O . MET A 1 513 ? 5.549 8.942 -10.011 1.00 29.77 513 MET A O 1
ATOM 3899 N N . PRO A 1 514 ? 4.828 7.934 -11.897 1.00 29.38 514 PRO A N 1
ATOM 3900 C CA . PRO A 1 514 ? 4.329 6.669 -11.275 1.00 29.38 514 PRO A CA 1
ATOM 3901 C C . PRO A 1 514 ? 4.968 5.332 -11.800 1.00 29.38 514 PRO A C 1
ATOM 3903 O O . PRO A 1 514 ? 5.669 5.357 -12.809 1.00 29.38 514 PRO A O 1
ATOM 3906 N N . GLY A 1 515 ? 4.697 4.143 -11.195 1.00 29.88 515 GLY A N 1
ATOM 3907 C CA . GLY A 1 515 ? 5.210 2.818 -11.674 1.00 29.88 515 GLY A CA 1
ATOM 3908 C C . GLY A 1 515 ? 4.833 1.520 -10.883 1.00 29.88 515 GLY A C 1
ATOM 3909 O O . GLY A 1 515 ? 3.970 1.581 -10.014 1.00 29.88 515 GLY A O 1
ATOM 3910 N N . LEU A 1 516 ? 5.544 0.391 -11.162 1.00 35.31 516 LEU A N 1
ATOM 3911 C CA . LEU A 1 516 ? 5.576 -0.971 -10.495 1.00 35.31 516 LEU A CA 1
ATOM 3912 C C . LEU A 1 516 ? 4.343 -1.905 -10.695 1.00 35.31 516 LEU A C 1
ATOM 3914 O O . LEU A 1 516 ? 3.366 -1.380 -11.148 1.00 35.31 516 LEU A O 1
ATOM 3918 N N . LEU A 1 517 ? 4.324 -3.236 -10.400 1.00 30.98 517 LEU A N 1
ATOM 3919 C CA . LEU A 1 517 ? 3.125 -4.165 -10.280 1.00 30.98 517 LEU A CA 1
ATOM 3920 C C . LEU A 1 517 ? 3.445 -5.424 -9.417 1.00 30.98 517 LEU A C 1
ATOM 3922 O O . LEU A 1 517 ? 4.599 -5.635 -9.099 1.00 30.98 517 LEU A O 1
ATOM 3926 N N . ALA A 1 518 ? 2.446 -6.260 -9.086 1.00 31.98 518 ALA A N 1
ATOM 3927 C CA . ALA A 1 518 ? 2.405 -7.745 -8.916 1.00 31.98 518 ALA A CA 1
ATOM 3928 C C . ALA A 1 518 ? 1.833 -8.215 -7.556 1.00 31.98 518 ALA A C 1
ATOM 3930 O O . ALA A 1 518 ? 1.648 -7.373 -6.683 1.00 31.98 518 ALA A O 1
ATOM 3931 N N . VAL A 1 519 ? 1.529 -9.487 -7.228 1.00 42.69 519 VAL A N 1
ATOM 3932 C CA . VAL A 1 519 ? 1.007 -10.774 -7.802 1.00 42.69 519 VAL A CA 1
ATOM 3933 C C . VAL A 1 519 ? 0.513 -11.555 -6.503 1.00 42.69 519 VAL A C 1
ATOM 3935 O O . VAL A 1 519 ? 0.544 -10.976 -5.418 1.00 42.69 519 VAL A O 1
ATOM 3938 N N . GLY A 1 520 ? -0.005 -12.788 -6.362 1.00 44.31 520 GLY A N 1
ATOM 3939 C CA . GLY A 1 520 ? -0.564 -13.786 -7.282 1.00 44.31 520 GLY A CA 1
ATOM 3940 C C . GLY A 1 520 ? -2.051 -14.141 -7.081 1.00 44.31 520 GLY A C 1
ATOM 3941 O O . GLY A 1 520 ? -2.634 -14.686 -8.014 1.00 44.31 520 GLY A O 1
ATOM 3942 N N . LEU A 1 521 ? -2.706 -13.799 -5.954 1.00 35.09 521 LEU A N 1
ATOM 3943 C CA . LEU A 1 521 ? -4.139 -14.121 -5.753 1.00 35.09 521 LEU A CA 1
ATOM 3944 C C . LEU A 1 521 ? -5.090 -12.945 -6.017 1.00 35.09 521 LEU A C 1
ATOM 3946 O O . LEU A 1 521 ? -6.003 -13.074 -6.829 1.00 35.09 521 LEU A O 1
ATOM 3950 N N . GLY A 1 522 ? -4.788 -11.743 -5.504 1.00 42.59 522 GLY A N 1
ATOM 3951 C CA . GLY A 1 522 ? -5.410 -10.491 -5.986 1.00 42.59 522 GLY A CA 1
ATOM 3952 C C . GLY A 1 522 ? -5.100 -10.188 -7.466 1.00 42.59 522 GLY A C 1
ATOM 3953 O O . GLY A 1 522 ? -5.462 -9.149 -8.001 1.00 42.59 522 GLY A O 1
ATOM 3954 N N . THR A 1 523 ? -4.395 -11.088 -8.143 1.00 47.38 523 THR A N 1
ATOM 3955 C CA . THR A 1 523 ? -3.740 -10.915 -9.439 1.00 47.38 523 THR A CA 1
ATOM 3956 C C . THR A 1 523 ? -4.569 -11.347 -10.602 1.00 47.38 523 THR A C 1
ATOM 3958 O O . THR A 1 523 ? -4.566 -10.644 -11.594 1.00 47.38 523 THR A O 1
ATOM 3961 N N . LEU A 1 524 ? -5.283 -12.461 -10.516 1.00 48.12 524 LEU A N 1
ATOM 3962 C CA . LEU A 1 524 ? -6.120 -12.874 -11.638 1.00 48.12 524 LEU A CA 1
ATOM 3963 C C . LEU A 1 524 ? -7.252 -11.847 -11.828 1.00 48.12 524 LEU A C 1
ATOM 3965 O O . LEU A 1 524 ? -7.504 -11.398 -12.944 1.00 48.12 524 LEU A O 1
ATOM 3969 N N . VAL A 1 525 ? -7.799 -11.347 -10.714 1.00 52.44 525 VAL A N 1
ATOM 3970 C CA . VAL A 1 525 ? -8.720 -10.201 -10.672 1.00 52.44 525 VAL A CA 1
ATOM 3971 C C . VAL A 1 525 ? -8.014 -8.886 -11.044 1.00 52.44 525 VAL A C 1
ATOM 3973 O O . VAL A 1 525 ? -8.477 -8.174 -11.930 1.00 52.44 525 VAL A O 1
ATOM 3976 N N . GLY A 1 526 ? -6.872 -8.560 -10.428 1.00 49.47 526 GLY A N 1
ATOM 3977 C CA . GLY A 1 526 ? -6.170 -7.289 -10.654 1.00 49.47 526 GLY A CA 1
ATOM 3978 C C . GLY A 1 526 ? -5.540 -7.132 -12.046 1.00 49.47 526 GLY A C 1
ATOM 3979 O O . GLY A 1 526 ? -5.510 -6.026 -12.573 1.00 49.47 526 GLY A O 1
ATOM 3980 N N . LEU A 1 527 ? -5.101 -8.219 -12.690 1.00 55.19 527 LEU A N 1
ATOM 3981 C CA . LEU A 1 527 ? -4.679 -8.248 -14.097 1.00 55.19 527 LEU A CA 1
ATOM 3982 C C . LEU A 1 527 ? -5.874 -8.025 -15.018 1.00 55.19 527 LEU A C 1
ATOM 3984 O O . LEU A 1 527 ? -5.773 -7.223 -15.941 1.00 55.19 527 LEU A O 1
ATOM 3988 N N . ALA A 1 528 ? -7.006 -8.692 -14.766 1.00 60.03 528 ALA A N 1
ATOM 3989 C CA . ALA A 1 528 ? -8.218 -8.490 -15.553 1.00 60.03 528 ALA A CA 1
ATOM 3990 C C . ALA A 1 528 ? -8.711 -7.036 -15.444 1.00 60.03 528 ALA A C 1
ATOM 3992 O O . ALA A 1 528 ? -8.955 -6.388 -16.459 1.00 60.03 528 ALA A O 1
ATOM 3993 N N . ILE A 1 529 ? -8.773 -6.481 -14.230 1.00 58.16 529 ILE A N 1
ATOM 3994 C CA . ILE A 1 529 ? -9.201 -5.097 -13.980 1.00 58.16 529 ILE A CA 1
ATOM 3995 C C . ILE A 1 529 ? -8.162 -4.078 -14.483 1.00 58.16 529 ILE A C 1
ATOM 3997 O O . ILE A 1 529 ? -8.544 -3.045 -15.030 1.00 58.16 529 ILE A O 1
ATOM 4001 N N . GLY A 1 530 ? -6.862 -4.377 -14.401 1.00 52.59 530 GLY A N 1
ATOM 4002 C CA . GLY A 1 530 ? -5.787 -3.576 -15.000 1.00 52.59 530 GLY A CA 1
ATOM 4003 C C . GLY A 1 530 ? -5.831 -3.563 -16.535 1.00 52.59 530 GLY A C 1
ATOM 4004 O O . GLY A 1 530 ? -5.691 -2.509 -17.155 1.00 52.59 530 GLY A O 1
ATOM 4005 N N . ALA A 1 531 ? -6.114 -4.706 -17.164 1.00 58.91 531 ALA A N 1
ATOM 4006 C CA . ALA A 1 531 ? -6.326 -4.811 -18.607 1.00 58.91 531 ALA A CA 1
ATOM 4007 C C . ALA A 1 531 ? -7.616 -4.098 -19.057 1.00 58.91 531 ALA A C 1
ATOM 4009 O O . ALA A 1 531 ? -7.619 -3.429 -20.089 1.00 58.91 531 ALA A O 1
ATOM 4010 N N . LEU A 1 532 ? -8.690 -4.154 -18.259 1.00 60.88 532 LEU A N 1
ATOM 4011 C CA . LEU A 1 532 ? -9.909 -3.362 -18.472 1.00 60.88 532 LEU A CA 1
ATOM 4012 C C . LEU A 1 532 ? -9.642 -1.850 -18.342 1.00 60.88 532 LEU A C 1
ATOM 4014 O O . LEU A 1 532 ? -10.188 -1.070 -19.121 1.00 60.88 532 LEU A O 1
ATOM 4018 N N . HIS A 1 533 ? -8.746 -1.434 -17.442 1.00 47.59 533 HIS A N 1
ATOM 4019 C CA . HIS A 1 533 ? -8.253 -0.054 -17.334 1.00 47.59 533 HIS A CA 1
ATOM 4020 C C . HIS A 1 533 ? -7.481 0.407 -18.585 1.00 47.59 533 HIS A C 1
ATOM 4022 O O . HIS A 1 533 ? -7.618 1.550 -19.022 1.00 47.59 533 HIS A O 1
ATOM 4028 N N . LEU A 1 534 ? -6.685 -0.484 -19.179 1.00 49.75 534 LEU A N 1
ATOM 4029 C CA . LEU A 1 534 ? -5.936 -0.228 -20.415 1.00 49.75 534 LEU A CA 1
ATOM 4030 C C . LEU A 1 534 ? -6.782 -0.421 -21.690 1.00 49.75 534 LEU A C 1
ATOM 4032 O O . LEU A 1 534 ? -6.325 -0.091 -22.784 1.00 49.75 534 LEU A O 1
ATOM 4036 N N . SER A 1 535 ? -8.020 -0.913 -21.571 1.00 61.81 535 SER A N 1
ATOM 4037 C CA . SER A 1 535 ? -8.915 -1.155 -22.706 1.00 61.81 535 SER A CA 1
ATOM 4038 C C . SER A 1 535 ? -9.202 0.133 -23.491 1.00 61.81 535 SER A C 1
ATOM 4040 O O . SER A 1 535 ? -9.460 1.178 -22.879 1.00 61.81 535 SER A O 1
ATOM 4042 N N . PRO A 1 536 ? -9.244 0.097 -24.840 1.00 49.97 536 PRO A N 1
ATOM 4043 C CA . PRO A 1 536 ? -9.677 1.239 -25.648 1.00 49.97 536 PRO A CA 1
ATOM 4044 C C . PRO A 1 536 ? -11.151 1.621 -25.402 1.00 49.97 536 PRO A C 1
ATOM 4046 O O . PRO A 1 536 ? -11.539 2.760 -25.659 1.00 49.97 536 PRO A O 1
ATOM 4049 N N . VAL A 1 537 ? -11.968 0.709 -24.862 1.00 69.56 537 VAL A N 1
ATOM 4050 C CA . VAL A 1 537 ? -13.406 0.911 -24.627 1.00 69.56 537 VAL A CA 1
ATOM 4051 C C . VAL A 1 537 ? -13.649 1.752 -23.364 1.00 69.56 537 VAL A C 1
ATOM 4053 O O . VAL A 1 537 ? -13.416 1.298 -22.243 1.00 69.56 537 VAL A O 1
ATOM 4056 N N . ARG A 1 538 ? -14.188 2.971 -23.534 1.00 58.88 538 ARG A N 1
ATOM 4057 C CA . ARG A 1 538 ? -14.420 3.942 -22.438 1.00 58.88 538 ARG A CA 1
ATOM 4058 C C . ARG A 1 538 ? -15.238 3.391 -21.258 1.00 58.88 538 ARG A C 1
ATOM 4060 O O . ARG A 1 538 ? -14.895 3.681 -20.117 1.00 58.88 538 ARG A O 1
ATOM 4067 N N . GLY A 1 539 ? -16.290 2.608 -21.514 1.00 60.50 539 GLY A N 1
ATOM 4068 C CA . GLY A 1 539 ? -17.175 2.088 -20.458 1.00 60.50 539 GLY A CA 1
ATOM 4069 C C . GLY A 1 539 ? -16.480 1.102 -19.511 1.00 60.50 539 GLY A C 1
ATOM 4070 O O . GLY A 1 539 ? -16.556 1.252 -18.293 1.00 60.50 539 GLY A O 1
ATOM 4071 N N . LEU A 1 540 ? -15.727 0.147 -20.069 1.00 65.31 540 LEU A N 1
ATOM 4072 C CA . LEU A 1 540 ? -14.960 -0.840 -19.298 1.00 65.31 540 LEU A CA 1
ATOM 4073 C C . LEU A 1 540 ? -13.882 -0.167 -18.434 1.00 65.31 540 LEU A C 1
ATOM 4075 O O . LEU A 1 540 ? -13.717 -0.517 -17.266 1.00 65.31 540 LEU A O 1
ATOM 4079 N N . ARG A 1 541 ? -13.223 0.863 -18.980 1.00 59.97 541 ARG A N 1
ATOM 4080 C CA . ARG A 1 541 ? -12.249 1.689 -18.256 1.00 59.97 541 ARG A CA 1
ATOM 4081 C C . ARG A 1 541 ? -12.872 2.420 -17.062 1.00 59.97 541 ARG A C 1
ATOM 4083 O O . ARG A 1 541 ? -12.279 2.438 -15.989 1.00 59.97 541 ARG A O 1
ATOM 4090 N N . HIS A 1 542 ? -14.068 2.993 -17.221 1.00 61.03 542 HIS A N 1
ATOM 4091 C CA . HIS A 1 542 ? -14.758 3.696 -16.131 1.00 61.03 542 HIS A CA 1
ATOM 4092 C C . HIS A 1 542 ? -15.161 2.761 -14.982 1.00 61.03 542 HIS A C 1
ATOM 4094 O O . HIS A 1 542 ? -14.954 3.106 -13.819 1.00 61.03 542 HIS A O 1
ATOM 4100 N N . LEU A 1 543 ? -15.687 1.572 -15.295 1.00 68.31 543 LEU A N 1
ATOM 4101 C CA . LEU A 1 543 ? -16.060 0.570 -14.289 1.00 68.31 543 LEU A CA 1
ATOM 4102 C C . LEU A 1 543 ? -14.834 0.062 -13.510 1.00 68.31 543 LEU A C 1
ATOM 4104 O O . LEU A 1 543 ? -14.873 -0.010 -12.281 1.00 68.31 543 LEU A O 1
ATOM 4108 N N . ALA A 1 544 ? -13.723 -0.203 -14.206 1.00 63.72 544 ALA A N 1
ATOM 4109 C CA . ALA A 1 544 ? -12.447 -0.543 -13.575 1.00 63.72 544 ALA A CA 1
ATOM 4110 C C . ALA A 1 544 ? -11.925 0.590 -12.665 1.00 63.72 544 ALA A C 1
ATOM 4112 O O . ALA A 1 544 ? -11.414 0.318 -11.578 1.00 63.72 544 ALA A O 1
ATOM 4113 N N . GLY A 1 545 ? -12.111 1.854 -13.067 1.00 59.56 545 GLY A N 1
ATOM 4114 C CA . GLY A 1 545 ? -11.809 3.040 -12.259 1.00 59.56 545 GLY A CA 1
ATOM 4115 C C . GLY A 1 545 ? -12.554 3.072 -10.923 1.00 59.56 545 GLY A C 1
ATOM 4116 O O . GLY A 1 545 ? -11.929 3.204 -9.871 1.00 59.56 545 GLY A O 1
ATOM 4117 N N . VAL A 1 546 ? -13.880 2.900 -10.947 1.00 68.19 546 VAL A N 1
ATOM 4118 C CA . VAL A 1 546 ? -14.719 2.929 -9.732 1.00 68.19 546 VAL A CA 1
ATOM 4119 C C . VAL A 1 546 ? -14.340 1.806 -8.760 1.00 68.19 546 VAL A C 1
ATOM 4121 O O . VAL A 1 546 ? -14.169 2.067 -7.569 1.00 68.19 546 VAL A O 1
ATOM 4124 N N . TYR A 1 547 ? -14.136 0.580 -9.259 1.00 75.25 547 TYR A N 1
ATOM 4125 C CA . TYR A 1 547 ? -13.709 -0.560 -8.437 1.00 75.25 547 TYR A CA 1
ATOM 4126 C C . TYR A 1 547 ? -12.388 -0.285 -7.705 1.00 75.25 547 TYR A C 1
ATOM 4128 O O . TYR A 1 547 ? -12.284 -0.474 -6.491 1.00 75.25 547 TYR A O 1
ATOM 4136 N N . VAL A 1 548 ? -11.383 0.194 -8.446 1.00 64.50 548 VAL A N 1
ATOM 4137 C CA . VAL A 1 548 ? -10.058 0.518 -7.906 1.00 64.50 548 VAL A CA 1
ATOM 4138 C C . VAL A 1 548 ? -10.159 1.583 -6.815 1.00 64.50 548 VAL A C 1
ATOM 4140 O O . VAL A 1 548 ? -9.588 1.406 -5.740 1.00 64.50 548 VAL A O 1
ATOM 4143 N N . ILE A 1 549 ? -10.910 2.664 -7.054 1.00 65.31 549 ILE A N 1
ATOM 4144 C CA . ILE A 1 549 ? -11.069 3.762 -6.088 1.00 65.31 549 ILE A CA 1
ATOM 4145 C C . ILE A 1 549 ? -11.761 3.282 -4.804 1.00 65.31 549 ILE A C 1
ATOM 4147 O O . ILE A 1 549 ? -11.340 3.675 -3.715 1.00 65.31 549 ILE A O 1
ATOM 4151 N N . ALA A 1 550 ? -12.774 2.417 -4.903 1.00 67.38 550 ALA A N 1
ATOM 4152 C CA . ALA A 1 550 ? -13.480 1.891 -3.738 1.00 67.38 550 ALA A CA 1
ATOM 4153 C C . ALA A 1 550 ? -12.577 0.990 -2.872 1.00 67.38 550 ALA A C 1
ATOM 4155 O O . ALA A 1 550 ? -12.325 1.286 -1.701 1.00 67.38 550 ALA A O 1
ATOM 4156 N N . PHE A 1 551 ? -12.040 -0.092 -3.444 1.00 72.00 551 PHE A N 1
ATOM 4157 C CA . PHE A 1 551 ? -11.369 -1.129 -2.653 1.00 72.00 551 PHE A CA 1
ATOM 4158 C C . PHE A 1 551 ? -9.911 -0.802 -2.290 1.00 72.00 551 PHE A C 1
ATOM 4160 O O . PHE A 1 551 ? -9.426 -1.293 -1.274 1.00 72.00 551 PHE A O 1
ATOM 4167 N N . ARG A 1 552 ? -9.208 0.070 -3.031 1.00 65.62 552 ARG A N 1
ATOM 4168 C CA . ARG A 1 552 ? -7.849 0.522 -2.652 1.00 65.62 552 ARG A CA 1
ATOM 4169 C C . ARG A 1 552 ? -7.862 1.352 -1.361 1.00 65.62 552 ARG A C 1
ATOM 4171 O O . ARG A 1 552 ? -6.984 1.207 -0.508 1.00 65.62 552 ARG A O 1
ATOM 4178 N N . ASN A 1 553 ? -8.866 2.211 -1.198 1.00 65.88 553 ASN A N 1
ATOM 4179 C CA . ASN A 1 553 ? -8.921 3.159 -0.084 1.00 65.88 553 ASN A CA 1
ATOM 4180 C C . ASN A 1 553 ? -9.485 2.548 1.211 1.00 65.88 553 ASN A C 1
ATOM 4182 O O . ASN A 1 553 ? -9.114 2.993 2.297 1.00 65.88 553 ASN A O 1
ATOM 4186 N N . ALA A 1 554 ? -10.292 1.489 1.115 1.00 69.44 554 ALA A N 1
ATOM 4187 C CA . ALA A 1 554 ? -10.923 0.834 2.258 1.00 69.44 554 ALA A CA 1
ATOM 4188 C C . ALA A 1 554 ? -9.925 0.390 3.369 1.00 69.44 554 ALA A C 1
ATOM 4190 O O . ALA A 1 554 ? -8.840 -0.142 3.077 1.00 69.44 554 ALA A O 1
ATOM 4191 N N . PRO A 1 555 ? -10.262 0.589 4.660 1.00 71.38 555 PRO A N 1
ATOM 4192 C CA . PRO A 1 555 ? -9.578 -0.033 5.795 1.00 71.38 555 PRO A CA 1
ATOM 4193 C C . PRO A 1 555 ? -9.768 -1.556 5.799 1.00 71.38 555 PRO A C 1
ATOM 4195 O O . PRO A 1 555 ? -10.887 -2.049 5.689 1.00 71.38 555 PRO A O 1
ATOM 4198 N N . TRP A 1 556 ? -8.680 -2.311 5.962 1.00 68.50 556 TRP A N 1
ATOM 4199 C CA . TRP A 1 556 ? -8.718 -3.776 5.866 1.00 68.50 556 TRP A CA 1
ATOM 4200 C C . TRP A 1 556 ? -9.490 -4.428 7.011 1.00 68.50 556 TRP A C 1
ATOM 4202 O O . TRP A 1 556 ? -10.281 -5.328 6.760 1.00 68.50 556 TRP A O 1
ATOM 4212 N N . LEU A 1 557 ? -9.329 -3.926 8.241 1.00 64.31 557 LEU A N 1
ATOM 4213 C CA . LEU A 1 557 ? -10.093 -4.380 9.405 1.00 64.31 557 LEU A CA 1
ATOM 4214 C C . LEU A 1 557 ? -11.603 -4.336 9.127 1.00 64.31 557 LEU A C 1
ATOM 4216 O O . LEU A 1 557 ? -12.304 -5.312 9.358 1.00 64.31 557 LEU A O 1
ATOM 4220 N N . VAL A 1 558 ? -12.103 -3.235 8.563 1.00 66.94 558 VAL A N 1
ATOM 4221 C CA . VAL A 1 558 ? -13.548 -3.066 8.362 1.00 66.94 558 VAL A CA 1
ATOM 4222 C C . VAL A 1 558 ? -14.058 -3.746 7.086 1.00 66.94 558 VAL A C 1
ATOM 4224 O O . VAL A 1 558 ? -15.240 -4.056 7.000 1.00 66.94 558 VAL A O 1
ATOM 4227 N N . LEU A 1 559 ? -13.186 -4.087 6.130 1.00 68.81 559 LEU A N 1
ATOM 4228 C CA . LEU A 1 559 ? -13.519 -5.081 5.101 1.00 68.81 559 LEU A CA 1
ATOM 4229 C C . LEU A 1 559 ? -13.632 -6.491 5.697 1.00 68.81 559 LEU A C 1
ATOM 4231 O O . LEU A 1 559 ? -14.542 -7.226 5.330 1.00 68.81 559 LEU A O 1
ATOM 4235 N N . VAL A 1 560 ? -12.733 -6.855 6.619 1.00 63.66 560 VAL A N 1
ATOM 4236 C CA . VAL A 1 560 ? -12.726 -8.155 7.309 1.00 63.66 560 VAL A CA 1
ATOM 4237 C C . VAL A 1 560 ? -13.998 -8.332 8.137 1.00 63.66 560 VAL A C 1
ATOM 4239 O O . VAL A 1 560 ? -14.729 -9.287 7.894 1.00 63.66 560 VAL A O 1
ATOM 4242 N N . TYR A 1 561 ? -14.340 -7.378 9.009 1.00 64.81 561 TYR A N 1
ATOM 4243 C CA . TYR A 1 561 ? -15.628 -7.387 9.717 1.00 64.81 561 TYR A CA 1
ATOM 4244 C C . TYR A 1 561 ? -16.809 -7.259 8.742 1.00 64.81 561 TYR A C 1
ATOM 4246 O O . TYR A 1 561 ? -17.723 -8.078 8.771 1.00 64.81 561 TYR A O 1
ATOM 4254 N N . GLY A 1 562 ? -16.783 -6.282 7.832 1.00 66.69 562 GLY A N 1
ATOM 4255 C CA . GLY A 1 562 ? -17.887 -6.018 6.909 1.00 66.69 562 GLY A CA 1
ATOM 4256 C C . GLY A 1 562 ? -18.291 -7.239 6.081 1.00 66.69 562 GLY A C 1
ATOM 4257 O O . GLY A 1 562 ? -19.475 -7.524 5.968 1.00 66.69 562 GLY A O 1
ATOM 4258 N N . ILE A 1 563 ? -17.333 -8.008 5.556 1.00 71.44 563 ILE A N 1
ATOM 4259 C CA . ILE A 1 563 ? -17.627 -9.223 4.780 1.00 71.44 563 ILE A CA 1
ATOM 4260 C C . ILE A 1 563 ? -17.903 -10.428 5.686 1.00 71.44 563 ILE A C 1
ATOM 4262 O O . ILE A 1 563 ? -18.753 -11.243 5.335 1.00 71.44 563 ILE A O 1
ATOM 4266 N N . ALA A 1 564 ? -17.267 -10.540 6.857 1.00 64.69 564 ALA A N 1
ATOM 4267 C CA . ALA A 1 564 ? -17.556 -11.633 7.788 1.00 64.69 564 ALA A CA 1
ATOM 4268 C C . ALA A 1 564 ? -19.010 -11.621 8.302 1.00 64.69 564 ALA A C 1
ATOM 4270 O O . ALA A 1 564 ? -19.619 -12.687 8.418 1.00 64.69 564 ALA A O 1
ATOM 4271 N N . TYR A 1 565 ? -19.559 -10.425 8.553 1.00 69.00 565 TYR A N 1
ATOM 4272 C CA . TYR A 1 565 ? -20.910 -10.230 9.090 1.00 69.00 565 TYR A CA 1
ATOM 4273 C C . TYR A 1 565 ? -21.985 -9.936 8.022 1.00 69.00 565 TYR A C 1
ATOM 4275 O O . TYR A 1 565 ? -23.142 -10.277 8.247 1.00 69.00 565 TYR A O 1
ATOM 4283 N N . ALA A 1 566 ? -21.651 -9.354 6.858 1.00 68.44 566 ALA A N 1
ATOM 4284 C CA . ALA A 1 566 ? -22.637 -9.119 5.786 1.00 68.44 566 ALA A CA 1
ATOM 4285 C C . ALA A 1 566 ? -22.790 -10.288 4.794 1.00 68.44 566 ALA A C 1
ATOM 4287 O O . ALA A 1 566 ? -23.787 -10.343 4.073 1.00 68.44 566 ALA A O 1
ATOM 4288 N N . VAL A 1 567 ? -21.834 -11.226 4.728 1.00 66.62 567 VAL A N 1
ATOM 4289 C CA . VAL A 1 567 ? -22.029 -12.493 4.003 1.00 66.62 567 VAL A CA 1
ATOM 4290 C C . VAL A 1 567 ? -22.726 -13.480 4.944 1.00 66.62 567 VAL A C 1
ATOM 4292 O O . VAL A 1 567 ? -22.174 -13.769 6.010 1.00 66.62 567 VAL A O 1
ATOM 4295 N N . PRO A 1 568 ? -23.908 -14.017 4.581 1.00 65.69 568 PRO A N 1
ATOM 4296 C CA . PRO A 1 568 ? -24.649 -14.918 5.456 1.00 65.69 568 PRO A CA 1
ATOM 4297 C C . PRO A 1 568 ? -23.825 -16.165 5.793 1.00 65.69 568 PRO A C 1
ATOM 4299 O O . PRO A 1 568 ? -23.088 -16.690 4.958 1.00 65.69 568 PRO A O 1
ATOM 4302 N N . PHE A 1 569 ? -23.977 -16.651 7.026 1.00 58.53 569 PHE A N 1
ATOM 4303 C CA . PHE A 1 569 ? -23.307 -17.861 7.520 1.00 58.53 569 PHE A CA 1
ATOM 4304 C C . PHE A 1 569 ? -23.689 -19.124 6.738 1.00 58.53 569 PHE A C 1
ATOM 4306 O O . PHE A 1 569 ? -22.930 -20.089 6.720 1.00 58.53 569 PHE A O 1
ATOM 4313 N N . GLU A 1 570 ? -24.834 -19.105 6.057 1.00 66.50 570 GLU A N 1
ATOM 4314 C CA . GLU A 1 570 ? -25.375 -20.219 5.290 1.00 66.50 570 GLU A CA 1
ATOM 4315 C C . GLU A 1 570 ? -25.859 -19.744 3.916 1.00 66.50 570 GLU A C 1
ATOM 4317 O O . GLU A 1 570 ? -26.559 -18.736 3.800 1.00 66.50 570 GLU A O 1
ATOM 4322 N N . ILE A 1 571 ? -25.523 -20.493 2.864 1.00 68.12 571 ILE A N 1
ATOM 4323 C CA . ILE A 1 571 ? -26.058 -20.292 1.514 1.00 68.12 571 ILE A CA 1
ATOM 4324 C C . ILE A 1 571 ? -26.957 -21.479 1.172 1.00 68.12 571 ILE A C 1
ATOM 4326 O O . ILE A 1 571 ? -26.492 -22.611 1.038 1.00 68.12 571 ILE A O 1
ATOM 4330 N N . VAL A 1 572 ? -28.256 -21.219 1.006 1.00 60.88 572 VAL A N 1
ATOM 4331 C CA . VAL A 1 572 ? -29.241 -22.247 0.642 1.00 60.88 572 VAL A CA 1
ATOM 4332 C C . VAL A 1 572 ? -29.250 -22.447 -0.873 1.00 60.88 572 VAL A C 1
ATOM 4334 O O . VAL A 1 572 ? -29.809 -21.642 -1.619 1.00 60.88 572 VAL A O 1
ATOM 4337 N N . VAL A 1 573 ? -28.667 -23.549 -1.346 1.00 63.94 573 VAL A N 1
ATOM 4338 C CA . VAL A 1 573 ? -28.658 -23.924 -2.768 1.00 63.94 573 VAL A CA 1
ATOM 4339 C C . VAL A 1 573 ? -29.572 -25.128 -2.975 1.00 63.94 573 VAL A C 1
ATOM 4341 O O . VAL A 1 573 ? -29.289 -26.227 -2.507 1.00 63.94 573 VAL A O 1
ATOM 4344 N N . ARG A 1 574 ? -30.688 -24.929 -3.694 1.00 61.84 574 ARG A N 1
ATOM 4345 C CA . ARG A 1 574 ? -31.690 -25.978 -3.999 1.00 61.84 574 ARG A CA 1
ATOM 4346 C C . ARG A 1 574 ? -32.204 -26.742 -2.760 1.00 61.84 574 ARG A C 1
ATOM 4348 O O . ARG A 1 574 ? -32.497 -27.928 -2.846 1.00 61.84 574 ARG A O 1
ATOM 4355 N N . GLY A 1 575 ? -32.316 -26.061 -1.619 1.00 66.19 575 GLY A N 1
ATOM 4356 C CA . GLY A 1 575 ? -32.771 -26.647 -0.352 1.00 66.19 575 GLY A CA 1
ATOM 4357 C C . GLY A 1 575 ? -31.667 -27.272 0.509 1.00 66.19 575 GLY A C 1
ATOM 4358 O O . GLY A 1 575 ? -31.934 -27.609 1.657 1.00 66.19 575 GLY A O 1
ATOM 4359 N N . HIS A 1 576 ? -30.428 -27.370 0.015 1.00 53.94 576 HIS A N 1
ATOM 4360 C CA . HIS A 1 576 ? -29.281 -27.721 0.849 1.00 53.94 576 HIS A CA 1
ATOM 4361 C C . HIS A 1 576 ? -28.662 -26.468 1.468 1.00 53.94 576 HIS A C 1
ATOM 4363 O O . HIS A 1 576 ? -28.313 -25.520 0.764 1.00 53.94 576 HIS A O 1
ATOM 4369 N N . VAL A 1 577 ? -28.519 -26.495 2.791 1.00 62.75 577 VAL A N 1
ATOM 4370 C CA . VAL A 1 577 ? -27.797 -25.501 3.585 1.00 62.75 577 VAL A CA 1
ATOM 4371 C C . VAL A 1 577 ? -26.299 -25.764 3.438 1.00 62.75 577 VAL A C 1
ATOM 4373 O O . VAL A 1 577 ? -25.815 -26.817 3.851 1.00 62.75 577 VAL A O 1
ATOM 4376 N N . ILE A 1 578 ? -25.564 -24.830 2.832 1.00 65.56 578 ILE A N 1
ATOM 4377 C CA . ILE A 1 578 ? -24.101 -24.891 2.731 1.00 65.56 578 ILE A CA 1
ATOM 4378 C C . ILE A 1 578 ? -23.519 -23.839 3.689 1.00 65.56 578 ILE A C 1
ATOM 4380 O O . ILE A 1 578 ? -23.698 -22.646 3.424 1.00 65.56 578 ILE A O 1
ATOM 4384 N N . PRO A 1 579 ? -22.835 -24.229 4.782 1.00 51.00 579 PRO A N 1
ATOM 4385 C CA . PRO A 1 579 ? -22.194 -23.272 5.679 1.00 51.00 579 PRO A CA 1
ATOM 4386 C C . PRO A 1 579 ? -21.029 -22.582 4.960 1.00 51.00 579 PRO A C 1
ATOM 4388 O O . PRO A 1 579 ? -20.210 -23.240 4.313 1.00 51.00 579 PRO A O 1
ATOM 4391 N N . PHE A 1 580 ? -20.954 -21.256 5.054 1.00 60.59 580 PHE A N 1
ATOM 4392 C CA . PHE A 1 580 ? -19.965 -20.443 4.349 1.00 60.59 580 PHE A CA 1
ATOM 4393 C C . PHE A 1 580 ? -18.790 -20.095 5.283 1.00 60.59 580 PHE A C 1
ATOM 4395 O O . PHE A 1 580 ? -18.967 -19.265 6.176 1.00 60.59 580 PHE A O 1
ATOM 4402 N N . PRO A 1 581 ? -17.594 -20.704 5.123 1.00 56.75 581 PRO A N 1
ATOM 4403 C CA . PRO A 1 581 ? -16.565 -20.664 6.163 1.00 56.75 581 PRO A CA 1
ATOM 4404 C C . PRO A 1 581 ? -15.988 -19.266 6.398 1.00 56.75 581 PRO A C 1
ATOM 4406 O O . PRO A 1 581 ? -15.625 -18.569 5.449 1.00 56.75 581 PRO A O 1
ATOM 4409 N N . ASP A 1 582 ? -15.796 -18.875 7.657 1.00 54.97 582 ASP A N 1
ATOM 4410 C CA . ASP A 1 582 ? -15.304 -17.531 7.988 1.00 54.97 582 ASP A CA 1
ATOM 4411 C C . ASP A 1 582 ? -13.876 -17.271 7.482 1.00 54.97 582 ASP A C 1
ATOM 4413 O O . ASP A 1 582 ? -13.587 -16.173 7.007 1.00 54.97 582 ASP A O 1
ATOM 4417 N N . TRP A 1 583 ? -13.010 -18.293 7.423 1.00 51.81 583 TRP A N 1
ATOM 4418 C CA . TRP A 1 583 ? -11.694 -18.173 6.773 1.00 51.81 583 TRP A CA 1
ATOM 4419 C C . TRP A 1 583 ? -11.805 -17.775 5.292 1.00 51.81 583 TRP A C 1
ATOM 4421 O O . TRP A 1 583 ? -10.965 -17.032 4.778 1.00 51.81 583 TRP A O 1
ATOM 4431 N N . LEU A 1 584 ? -12.866 -18.213 4.605 1.00 56.53 584 LEU A N 1
ATOM 4432 C CA . LEU A 1 584 ? -13.140 -17.869 3.213 1.00 56.53 584 LEU A CA 1
ATOM 4433 C C . LEU A 1 584 ? -13.666 -16.427 3.104 1.00 56.53 584 LEU A C 1
ATOM 4435 O O . LEU A 1 584 ? -13.209 -15.680 2.237 1.00 56.53 584 LEU A O 1
ATOM 4439 N N . LYS A 1 585 ? -14.544 -15.995 4.026 1.00 62.81 585 LYS A N 1
ATOM 4440 C CA . LYS A 1 585 ? -15.001 -14.593 4.136 1.00 62.81 585 LYS A CA 1
ATOM 4441 C C . LYS A 1 585 ? -13.819 -13.634 4.346 1.00 62.81 585 LYS A C 1
ATOM 4443 O O . LYS A 1 585 ? -13.678 -12.659 3.607 1.00 62.81 585 LYS A O 1
ATOM 4448 N N . VAL A 1 586 ? -12.924 -13.948 5.289 1.00 55.88 586 VAL A N 1
ATOM 4449 C CA . VAL A 1 586 ? -11.697 -13.173 5.556 1.00 55.88 586 VAL A CA 1
ATOM 4450 C C . VAL A 1 586 ? -10.757 -13.182 4.344 1.00 55.88 586 VAL A C 1
ATOM 4452 O O . VAL A 1 586 ? -10.207 -12.141 3.981 1.00 55.88 586 VAL A O 1
ATOM 4455 N N . THR A 1 587 ? -10.623 -14.319 3.651 1.00 57.62 587 THR A N 1
ATOM 4456 C CA . THR A 1 587 ? -9.832 -14.410 2.410 1.00 57.62 587 THR A CA 1
ATOM 4457 C C . THR A 1 587 ? -10.364 -13.455 1.336 1.00 57.62 587 THR A C 1
ATOM 4459 O O . THR A 1 587 ? -9.577 -12.723 0.735 1.00 57.62 587 THR A O 1
ATOM 4462 N N . PHE A 1 588 ? -11.684 -13.379 1.125 1.00 64.81 588 PHE A N 1
ATOM 4463 C CA . PHE A 1 588 ? -12.281 -12.400 0.206 1.00 64.81 588 PHE A CA 1
ATOM 4464 C C . PHE A 1 588 ? -12.052 -10.948 0.657 1.00 64.81 588 PHE A C 1
ATOM 4466 O O . PHE A 1 588 ? -11.696 -10.101 -0.167 1.00 64.81 588 PHE A O 1
ATOM 4473 N N . ALA A 1 589 ? -12.183 -10.665 1.955 1.00 67.06 589 ALA A N 1
ATOM 4474 C CA . ALA A 1 589 ? -11.955 -9.337 2.525 1.00 67.06 589 ALA A CA 1
ATOM 4475 C C . ALA A 1 589 ? -10.527 -8.808 2.341 1.00 67.06 589 ALA A C 1
ATOM 4477 O O . ALA A 1 589 ? -10.348 -7.612 2.111 1.00 67.06 589 ALA A O 1
ATOM 4478 N N . LEU A 1 590 ? -9.519 -9.683 2.396 1.00 59.50 590 LEU A N 1
ATOM 4479 C CA . LEU A 1 590 ? -8.123 -9.330 2.124 1.00 59.50 590 LEU A CA 1
ATOM 4480 C C . LEU A 1 590 ? -7.809 -9.325 0.613 1.00 59.50 590 LEU A C 1
ATOM 4482 O O . LEU A 1 590 ? -7.020 -8.500 0.145 1.00 59.50 590 LEU A O 1
ATOM 4486 N N . ALA A 1 591 ? -8.459 -10.183 -0.183 1.00 64.56 591 ALA A N 1
ATOM 4487 C CA . ALA A 1 591 ? -8.238 -10.277 -1.628 1.00 64.56 591 ALA A CA 1
ATOM 4488 C C . ALA A 1 591 ? -8.762 -9.065 -2.423 1.00 64.56 591 ALA A C 1
ATOM 4490 O O . ALA A 1 591 ? -8.108 -8.636 -3.377 1.00 64.56 591 ALA A O 1
ATOM 4491 N N . LEU A 1 592 ? -9.904 -8.484 -2.038 1.00 71.62 592 LEU A N 1
ATOM 4492 C CA . LEU A 1 592 ? -10.477 -7.300 -2.697 1.00 71.62 592 LEU A CA 1
ATOM 4493 C C . LEU A 1 592 ? -9.525 -6.081 -2.699 1.00 71.62 592 LEU A C 1
ATOM 4495 O O . LEU A 1 592 ? -9.156 -5.633 -3.791 1.00 71.62 592 LEU A O 1
ATOM 4499 N N . PRO A 1 593 ? -9.049 -5.558 -1.547 1.00 63.62 593 PRO A N 1
ATOM 4500 C CA . PRO A 1 593 ? -8.153 -4.406 -1.519 1.00 63.62 593 PRO A CA 1
ATOM 4501 C C . PRO A 1 593 ? -6.791 -4.742 -2.128 1.00 63.62 593 PRO A C 1
ATOM 4503 O O . PRO A 1 593 ? -6.217 -3.896 -2.815 1.00 63.62 593 PRO A O 1
ATOM 4506 N N . ALA A 1 594 ? -6.298 -5.975 -1.956 1.00 63.94 594 ALA A N 1
ATOM 4507 C CA . ALA A 1 594 ? -5.096 -6.453 -2.633 1.00 63.94 594 ALA A CA 1
ATOM 4508 C C . ALA A 1 594 ? -5.234 -6.369 -4.162 1.00 63.94 594 ALA A C 1
ATOM 4510 O O . ALA A 1 594 ? -4.334 -5.863 -4.829 1.00 63.94 594 ALA A O 1
ATOM 4511 N N . SER A 1 595 ? -6.369 -6.794 -4.727 1.00 68.81 595 SER A N 1
ATOM 4512 C CA . SER A 1 595 ? -6.593 -6.754 -6.177 1.00 68.81 595 SER A CA 1
ATOM 4513 C C . SER A 1 595 ? -6.708 -5.336 -6.745 1.00 68.81 595 SER A C 1
ATOM 4515 O O . SER A 1 595 ? -6.220 -5.078 -7.845 1.00 68.81 595 SER A O 1
ATOM 4517 N N . ALA A 1 596 ? -7.275 -4.399 -5.979 1.00 66.75 596 ALA A N 1
ATOM 4518 C CA . ALA A 1 596 ? -7.351 -2.989 -6.353 1.00 66.75 596 ALA A CA 1
ATOM 4519 C C . ALA A 1 596 ? -5.983 -2.289 -6.296 1.00 66.75 596 ALA A C 1
ATOM 4521 O O . ALA A 1 596 ? -5.694 -1.454 -7.152 1.00 66.75 596 ALA A O 1
ATOM 4522 N N . HIS A 1 597 ? -5.121 -2.659 -5.338 1.00 63.41 597 HIS A N 1
ATOM 4523 C CA . HIS A 1 597 ? -3.718 -2.241 -5.352 1.00 63.41 597 HIS A CA 1
ATOM 4524 C C . HIS A 1 597 ? -3.024 -2.821 -6.586 1.00 63.41 597 HIS A C 1
ATOM 4526 O O . HIS A 1 597 ? -2.578 -2.058 -7.432 1.00 63.41 597 HIS A O 1
ATOM 4532 N N . VAL A 1 598 ? -3.021 -4.147 -6.759 1.00 64.19 598 VAL A N 1
ATOM 4533 C CA . VAL A 1 598 ? -2.461 -4.822 -7.943 1.00 64.19 598 VAL A CA 1
ATOM 4534 C C . VAL A 1 598 ? -2.887 -4.133 -9.251 1.00 64.19 598 VAL A C 1
ATOM 4536 O O . VAL A 1 598 ? -2.022 -3.777 -10.041 1.00 64.19 598 VAL A O 1
ATOM 4539 N N . ALA A 1 599 ? -4.177 -3.888 -9.489 1.00 62.47 599 ALA A N 1
ATOM 4540 C CA . ALA A 1 599 ? -4.653 -3.322 -10.756 1.00 62.47 599 ALA A CA 1
ATOM 4541 C C . ALA A 1 599 ? -4.008 -1.971 -11.128 1.00 62.47 599 ALA A C 1
ATOM 4543 O O . ALA A 1 599 ? -3.613 -1.778 -12.280 1.00 62.47 599 ALA A O 1
ATOM 4544 N N . GLU A 1 600 ? -3.862 -1.056 -10.165 1.00 60.75 600 GLU A N 1
ATOM 4545 C CA . GLU A 1 600 ? -3.209 0.243 -10.396 1.00 60.75 600 GLU A CA 1
ATOM 4546 C C . GLU A 1 600 ? -1.725 0.106 -10.681 1.00 60.75 600 GLU A C 1
ATOM 4548 O O . GLU A 1 600 ? -1.174 0.787 -11.547 1.00 60.75 600 GLU A O 1
ATOM 4553 N N . ILE A 1 601 ? -1.090 -0.810 -9.958 1.00 60.47 601 ILE A N 1
ATOM 4554 C CA . ILE A 1 601 ? 0.336 -1.017 -10.064 1.00 60.47 601 ILE A CA 1
ATOM 4555 C C . ILE A 1 601 ? 0.513 -1.625 -11.513 1.00 60.47 601 ILE A C 1
ATOM 4557 O O . ILE A 1 601 ? 1.207 -1.031 -12.330 1.00 60.47 601 ILE A O 1
ATOM 4561 N N . PHE A 1 602 ? -0.311 -2.567 -12.038 1.00 64.50 602 PHE A N 1
ATOM 4562 C CA . PHE A 1 602 ? -0.224 -3.036 -13.467 1.00 64.50 602 PHE A CA 1
ATOM 4563 C C . PHE A 1 602 ? -0.153 -1.950 -14.530 1.00 64.50 602 PHE A C 1
ATOM 4565 O O . PHE A 1 602 ? 0.679 -2.015 -15.442 1.00 64.50 602 PHE A O 1
ATOM 4572 N N . ARG A 1 603 ? -0.991 -0.930 -14.385 1.00 63.44 603 ARG A N 1
ATOM 4573 C CA . ARG A 1 603 ? -0.997 0.223 -15.274 1.00 63.44 603 ARG A CA 1
ATOM 4574 C C . ARG A 1 603 ? 0.353 0.959 -15.252 1.00 63.44 603 ARG A C 1
ATOM 4576 O O . ARG A 1 603 ? 0.857 1.316 -16.315 1.00 63.44 603 ARG A O 1
ATOM 4583 N N . GLY A 1 604 ? 0.957 1.134 -14.075 1.00 55.88 604 GLY A N 1
ATOM 4584 C CA . GLY A 1 604 ? 2.263 1.769 -13.880 1.00 55.88 604 GLY A CA 1
ATOM 4585 C C . GLY A 1 604 ? 3.449 0.970 -14.437 1.00 55.88 604 GLY A C 1
ATOM 4586 O O . GLY A 1 604 ? 4.303 1.545 -15.112 1.00 55.88 604 GLY A O 1
ATOM 4587 N N . ALA A 1 605 ? 3.511 -0.348 -14.214 1.00 59.53 605 ALA A N 1
ATOM 4588 C CA . ALA A 1 605 ? 4.604 -1.172 -14.746 1.00 59.53 605 ALA A CA 1
ATOM 4589 C C . ALA A 1 605 ? 4.659 -1.152 -16.283 1.00 59.53 605 ALA A C 1
ATOM 4591 O O . ALA A 1 605 ? 5.724 -0.901 -16.854 1.00 59.53 605 ALA A O 1
ATOM 4592 N N . VAL A 1 606 ? 3.518 -1.350 -16.956 1.00 62.88 606 VAL A N 1
ATOM 4593 C CA . VAL A 1 606 ? 3.440 -1.363 -18.428 1.00 62.88 606 VAL A CA 1
ATOM 4594 C C . VAL A 1 606 ? 3.786 0.008 -19.021 1.00 62.88 606 VAL A C 1
ATOM 4596 O O . VAL A 1 606 ? 4.541 0.076 -19.989 1.00 62.88 606 VAL A O 1
ATOM 4599 N N . GLN A 1 607 ? 3.312 1.102 -18.413 1.00 65.00 607 GLN A N 1
ATOM 4600 C CA . GLN A 1 607 ? 3.595 2.473 -18.867 1.00 65.00 607 GLN A CA 1
ATOM 4601 C C . GLN A 1 607 ? 5.078 2.877 -18.772 1.00 65.00 607 GLN A C 1
ATOM 4603 O O . GLN A 1 607 ? 5.478 3.850 -19.405 1.00 65.00 607 GLN A O 1
ATOM 4608 N N . SER A 1 608 ? 5.905 2.140 -18.024 1.00 60.94 608 SER A N 1
ATOM 4609 C CA . SER A 1 608 ? 7.337 2.438 -17.880 1.00 60.94 608 SER A CA 1
ATOM 4610 C C . SER A 1 608 ? 8.218 1.947 -19.044 1.00 60.94 608 SER A C 1
ATOM 4612 O O . SER A 1 608 ? 9.400 2.298 -19.112 1.00 60.94 608 SER A O 1
ATOM 4614 N N . ILE A 1 609 ? 7.708 1.075 -19.922 1.00 67.44 609 ILE A N 1
ATOM 4615 C CA . ILE A 1 609 ? 8.512 0.385 -20.947 1.00 67.44 609 ILE A CA 1
ATOM 4616 C C . ILE A 1 609 ? 8.667 1.285 -22.193 1.00 67.44 609 ILE A C 1
ATOM 4618 O O . ILE A 1 609 ? 7.651 1.695 -22.754 1.00 67.44 609 ILE A O 1
ATOM 4622 N N . PRO A 1 610 ? 9.900 1.587 -22.661 1.00 67.12 610 PRO A N 1
ATOM 4623 C CA . PRO A 1 610 ? 10.117 2.450 -23.825 1.00 67.12 610 PRO A CA 1
ATOM 4624 C C . PRO A 1 610 ? 9.445 1.931 -25.101 1.00 67.12 610 PRO A C 1
ATOM 4626 O O . PRO A 1 610 ? 9.538 0.748 -25.430 1.00 67.12 610 PRO A O 1
ATOM 4629 N N . HIS A 1 611 ? 8.824 2.834 -25.863 1.00 63.50 611 HIS A N 1
ATOM 4630 C CA . HIS A 1 611 ? 8.109 2.483 -27.097 1.00 63.50 611 HIS A CA 1
ATOM 4631 C C . HIS A 1 611 ? 9.027 1.884 -28.182 1.00 63.50 611 HIS A C 1
ATOM 4633 O O . HIS A 1 611 ? 8.610 0.984 -28.908 1.00 63.50 611 HIS A O 1
ATOM 4639 N N . THR A 1 612 ? 10.302 2.285 -28.225 1.00 64.75 612 THR A N 1
ATOM 4640 C CA . THR A 1 612 ? 11.312 1.749 -29.158 1.00 64.75 612 THR A CA 1
ATOM 4641 C C . THR A 1 612 ? 11.547 0.242 -29.005 1.00 64.75 612 THR A C 1
ATOM 4643 O O . THR A 1 612 ? 11.829 -0.438 -29.988 1.00 64.75 612 THR A O 1
ATOM 4646 N N . GLN A 1 613 ? 11.350 -0.320 -27.806 1.00 70.81 613 GLN A N 1
ATOM 4647 C CA . GLN A 1 613 ? 11.444 -1.769 -27.574 1.00 70.81 613 GLN A CA 1
ATOM 4648 C C . GLN A 1 613 ? 10.280 -2.541 -28.222 1.00 70.81 613 GLN A C 1
ATOM 4650 O O . GLN A 1 613 ? 10.452 -3.702 -28.586 1.00 70.81 613 GLN A O 1
ATOM 4655 N N . TRP A 1 614 ? 9.113 -1.909 -28.415 1.00 70.12 614 TRP A N 1
ATOM 4656 C CA . TRP A 1 614 ? 8.016 -2.494 -29.196 1.00 70.12 614 TRP A CA 1
ATOM 4657 C C . TRP A 1 614 ? 8.318 -2.449 -30.696 1.00 70.12 614 TRP A C 1
ATOM 4659 O O . TRP A 1 614 ? 8.067 -3.434 -31.384 1.00 70.12 614 TRP A O 1
ATOM 4669 N N . GLU A 1 615 ? 8.880 -1.344 -31.197 1.00 71.31 615 GLU A N 1
ATOM 4670 C CA . GLU A 1 615 ? 9.271 -1.197 -32.609 1.00 71.31 615 GLU A CA 1
ATOM 4671 C C . GLU A 1 615 ? 10.354 -2.213 -33.005 1.00 71.31 615 GLU A C 1
ATOM 4673 O O . GLU A 1 615 ? 10.200 -2.903 -34.010 1.00 71.31 615 GLU A O 1
ATOM 4678 N N . ALA A 1 616 ? 11.386 -2.389 -32.173 1.00 70.25 616 ALA A N 1
ATOM 4679 C CA . ALA A 1 616 ? 12.457 -3.362 -32.401 1.00 70.25 616 ALA A CA 1
ATOM 4680 C C . ALA A 1 616 ? 11.990 -4.828 -32.308 1.00 70.25 616 ALA A C 1
ATOM 4682 O O . ALA A 1 616 ? 12.432 -5.687 -33.069 1.00 70.25 616 ALA A O 1
ATOM 4683 N N . ALA A 1 617 ? 11.073 -5.135 -31.387 1.00 73.88 617 ALA A N 1
ATOM 4684 C CA . ALA A 1 617 ? 10.487 -6.470 -31.298 1.00 73.88 617 ALA A CA 1
ATOM 4685 C C . ALA A 1 617 ? 9.549 -6.765 -32.483 1.00 73.88 617 ALA A C 1
ATOM 4687 O O . ALA A 1 617 ? 9.519 -7.883 -32.997 1.00 73.88 617 ALA A O 1
ATOM 4688 N N . ALA A 1 618 ? 8.810 -5.752 -32.944 1.00 73.81 618 ALA A N 1
ATOM 4689 C CA . ALA A 1 618 ? 7.956 -5.846 -34.118 1.00 73.81 618 ALA A CA 1
ATOM 4690 C C . ALA A 1 618 ? 8.770 -6.007 -35.411 1.00 73.81 618 ALA A C 1
ATOM 4692 O O . ALA A 1 618 ? 8.365 -6.807 -36.256 1.00 73.81 618 ALA A O 1
ATOM 4693 N N . SER A 1 619 ? 9.898 -5.301 -35.571 1.00 72.25 619 SER A N 1
ATOM 4694 C CA . SER A 1 619 ? 10.763 -5.431 -36.753 1.00 72.25 619 SER A CA 1
ATOM 4695 C C . SER A 1 619 ? 11.375 -6.828 -36.870 1.00 72.25 619 SER A C 1
ATOM 4697 O O . SER A 1 619 ? 11.423 -7.361 -37.967 1.00 72.25 619 SER A O 1
ATOM 4699 N N . LEU A 1 620 ? 11.720 -7.473 -35.748 1.00 75.69 620 LEU A N 1
ATOM 4700 C CA . LEU A 1 620 ? 12.180 -8.873 -35.693 1.00 75.69 620 LEU A CA 1
ATOM 4701 C C . LEU A 1 620 ? 11.049 -9.917 -35.852 1.00 75.69 620 LEU A C 1
ATOM 4703 O O . LEU A 1 620 ? 11.218 -11.076 -35.479 1.00 75.69 620 LEU A O 1
ATOM 4707 N N . ALA A 1 621 ? 9.889 -9.518 -36.388 1.00 70.75 621 ALA A N 1
ATOM 4708 C CA . ALA A 1 621 ? 8.768 -10.394 -36.742 1.00 70.75 621 ALA A CA 1
ATOM 4709 C C . ALA A 1 621 ? 8.160 -11.220 -35.580 1.00 70.75 621 ALA A C 1
ATOM 4711 O O . ALA A 1 621 ? 7.658 -12.325 -35.783 1.00 70.75 621 ALA A O 1
ATOM 4712 N N . PHE A 1 622 ? 8.142 -10.679 -34.356 1.00 73.56 622 PHE A N 1
ATOM 4713 C CA . PHE A 1 622 ? 7.367 -11.250 -33.244 1.00 73.56 622 PHE A CA 1
ATOM 4714 C C . PHE A 1 622 ? 5.879 -10.857 -33.387 1.00 73.56 622 PHE A C 1
ATOM 4716 O O . PHE A 1 622 ? 5.580 -9.686 -33.636 1.00 73.56 622 PHE A O 1
ATOM 4723 N N . THR A 1 623 ? 4.932 -11.782 -33.154 1.00 73.31 623 THR A N 1
ATOM 4724 C CA . THR A 1 623 ? 3.498 -11.423 -33.026 1.00 73.31 623 THR A CA 1
ATOM 4725 C C . THR A 1 623 ? 3.284 -10.440 -31.866 1.00 73.31 623 THR A C 1
ATOM 4727 O O . THR A 1 623 ? 4.048 -10.419 -30.898 1.00 73.31 623 THR A O 1
ATOM 4730 N N . ARG A 1 624 ? 2.182 -9.684 -31.856 1.00 64.19 624 ARG A N 1
ATOM 4731 C CA . ARG A 1 624 ? 1.747 -8.896 -30.686 1.00 64.19 624 ARG A CA 1
ATOM 4732 C C . ARG A 1 624 ? 1.641 -9.754 -29.429 1.00 64.19 624 ARG A C 1
ATOM 4734 O O . ARG A 1 624 ? 1.987 -9.286 -28.345 1.00 64.19 624 ARG A O 1
ATOM 4741 N N . ARG A 1 625 ? 1.211 -11.015 -29.563 1.00 62.69 625 ARG A N 1
ATOM 4742 C CA . ARG A 1 625 ? 1.196 -11.994 -28.466 1.00 62.69 625 ARG A CA 1
ATOM 4743 C C . ARG A 1 625 ? 2.615 -12.329 -28.002 1.00 62.69 625 ARG A C 1
ATOM 4745 O O . ARG A 1 625 ? 2.852 -12.420 -26.804 1.00 62.69 625 ARG A O 1
ATOM 4752 N N . ASP A 1 626 ? 3.567 -12.466 -28.912 1.00 59.09 626 ASP A N 1
ATOM 4753 C CA . ASP A 1 626 ? 4.951 -12.833 -28.626 1.00 59.09 626 ASP A CA 1
ATOM 4754 C C . ASP A 1 626 ? 5.762 -11.707 -27.982 1.00 59.09 626 ASP A C 1
ATOM 4756 O O . ASP A 1 626 ? 6.521 -11.977 -27.040 1.00 59.09 626 ASP A O 1
ATOM 4760 N N . ILE A 1 627 ? 5.559 -10.475 -28.467 1.00 68.75 627 ILE A N 1
ATOM 4761 C CA . ILE A 1 627 ? 6.033 -9.223 -27.868 1.00 68.75 627 ILE A CA 1
ATOM 4762 C C . ILE A 1 627 ? 5.462 -9.118 -26.453 1.00 68.75 627 ILE A C 1
ATOM 4764 O O . ILE A 1 627 ? 6.221 -9.001 -25.488 1.00 68.75 627 ILE A O 1
ATOM 4768 N N . LEU A 1 628 ? 4.137 -9.256 -26.308 1.00 66.81 628 LEU A N 1
ATOM 4769 C CA . LEU A 1 628 ? 3.471 -9.184 -25.012 1.00 66.81 628 LEU A CA 1
ATOM 4770 C C . LEU A 1 628 ? 4.010 -10.238 -24.034 1.00 66.81 628 LEU A C 1
ATOM 4772 O O . LEU A 1 628 ? 4.341 -9.883 -22.911 1.00 66.81 628 LEU A O 1
ATOM 4776 N N . TRP A 1 629 ? 4.145 -11.505 -24.440 1.00 61.59 629 TRP A N 1
ATOM 4777 C CA . TRP A 1 629 ? 4.425 -12.614 -23.517 1.00 61.59 629 TRP A CA 1
ATOM 4778 C C . TRP A 1 629 ? 5.901 -12.899 -23.210 1.00 61.59 629 TRP A C 1
ATOM 4780 O O . TRP A 1 629 ? 6.163 -13.427 -22.132 1.00 61.59 629 TRP A O 1
ATOM 4790 N N . ARG A 1 630 ? 6.870 -12.583 -24.089 1.00 59.59 630 ARG A N 1
ATOM 4791 C CA . ARG A 1 630 ? 8.309 -12.809 -23.786 1.00 59.59 630 ARG A CA 1
ATOM 4792 C C . ARG A 1 630 ? 9.197 -11.561 -23.804 1.00 59.59 630 ARG A C 1
ATOM 4794 O O . ARG A 1 630 ? 10.362 -11.684 -23.458 1.00 59.59 630 ARG A O 1
ATOM 4801 N N . ILE A 1 631 ? 8.685 -10.382 -24.162 1.00 62.00 631 ILE A N 1
ATOM 4802 C CA . ILE A 1 631 ? 9.475 -9.135 -24.134 1.00 62.00 631 ILE A CA 1
ATOM 4803 C C . ILE A 1 631 ? 8.868 -8.144 -23.140 1.00 62.00 631 ILE A C 1
ATOM 4805 O O . ILE A 1 631 ? 9.573 -7.648 -22.263 1.00 62.00 631 ILE A O 1
ATOM 4809 N N . VAL A 1 632 ? 7.559 -7.898 -23.220 1.00 69.38 632 VAL A N 1
ATOM 4810 C CA . VAL A 1 632 ? 6.852 -6.960 -22.338 1.00 69.38 632 VAL A CA 1
ATOM 4811 C C . VAL A 1 632 ? 6.558 -7.595 -20.981 1.00 69.38 632 VAL A C 1
ATOM 4813 O O . VAL A 1 632 ? 6.947 -7.016 -19.972 1.00 69.38 632 VAL A O 1
ATOM 4816 N N . LEU A 1 633 ? 5.936 -8.782 -20.914 1.00 65.44 633 LEU A N 1
ATOM 4817 C CA . LEU A 1 633 ? 5.614 -9.428 -19.634 1.00 65.44 633 LEU A CA 1
ATOM 4818 C C . LEU A 1 633 ? 6.855 -9.693 -18.774 1.00 65.44 633 LEU A C 1
ATOM 4820 O O . LEU A 1 633 ? 6.797 -9.326 -17.610 1.00 65.44 633 LEU A O 1
ATOM 4824 N N . PRO A 1 634 ? 7.975 -10.258 -19.267 1.00 56.72 634 PRO A N 1
ATOM 4825 C CA . PRO A 1 634 ? 9.140 -10.508 -18.415 1.00 56.72 634 PRO A CA 1
ATOM 4826 C C . PRO A 1 634 ? 9.779 -9.225 -17.870 1.00 56.72 634 PRO A C 1
ATOM 4828 O O . PRO A 1 634 ? 10.117 -9.167 -16.691 1.00 56.72 634 PRO A O 1
ATOM 4831 N N . GLN A 1 635 ? 9.867 -8.163 -18.680 1.00 59.00 635 GLN A N 1
ATOM 4832 C CA . GLN A 1 635 ? 10.354 -6.857 -18.217 1.00 59.00 635 GLN A CA 1
ATOM 4833 C C . GLN A 1 635 ? 9.373 -6.184 -17.250 1.00 59.00 635 GLN A C 1
ATOM 4835 O O . GLN A 1 635 ? 9.797 -5.562 -16.276 1.00 59.00 635 GLN A O 1
ATOM 4840 N N . CYS A 1 636 ? 8.067 -6.352 -17.476 1.00 61.34 636 CYS A N 1
ATOM 4841 C CA . CYS A 1 636 ? 7.027 -5.974 -16.529 1.00 61.34 636 CYS A CA 1
ATOM 4842 C C . CYS A 1 636 ? 7.245 -6.731 -15.206 1.00 61.34 636 CYS A C 1
ATOM 4844 O O . CYS A 1 636 ? 7.417 -6.081 -14.186 1.00 61.34 636 CYS A O 1
ATOM 4846 N N . VAL A 1 637 ? 7.385 -8.067 -15.234 1.00 56.44 637 VAL A N 1
ATOM 4847 C CA . VAL A 1 637 ? 7.625 -8.976 -14.087 1.00 56.44 637 VAL A CA 1
ATOM 4848 C C . VAL A 1 637 ? 8.901 -8.636 -13.310 1.00 56.44 637 VAL A C 1
ATOM 4850 O O . VAL A 1 637 ? 8.914 -8.733 -12.084 1.00 56.44 637 VAL A O 1
ATOM 4853 N N . GLN A 1 638 ? 9.954 -8.165 -13.975 1.00 51.75 638 GLN A N 1
ATOM 4854 C CA . GLN A 1 638 ? 11.154 -7.669 -13.295 1.00 51.75 638 GLN A CA 1
ATOM 4855 C C . GLN A 1 638 ? 10.914 -6.320 -12.598 1.00 51.75 638 GLN A C 1
ATOM 4857 O O . GLN A 1 638 ? 11.219 -6.178 -11.417 1.00 51.75 638 GLN A O 1
ATOM 4862 N N . ARG A 1 639 ? 10.317 -5.342 -13.294 1.00 54.38 639 ARG A N 1
ATOM 4863 C CA . ARG A 1 639 ? 9.974 -4.013 -12.734 1.00 54.38 639 ARG A CA 1
ATOM 4864 C C . ARG A 1 639 ? 8.841 -4.068 -11.702 1.00 54.38 639 ARG A C 1
ATOM 4866 O O . ARG A 1 639 ? 8.647 -3.132 -10.933 1.00 54.38 639 ARG A O 1
ATOM 4873 N N . MET A 1 640 ? 8.095 -5.164 -11.711 1.00 56.72 640 MET A N 1
ATOM 4874 C CA . MET A 1 640 ? 7.039 -5.542 -10.785 1.00 56.72 640 MET A CA 1
ATOM 4875 C C . MET A 1 640 ? 7.592 -5.857 -9.393 1.00 56.72 640 MET A C 1
ATOM 4877 O O . MET A 1 640 ? 7.236 -5.205 -8.409 1.00 56.72 640 MET A O 1
ATOM 4881 N N . LEU A 1 641 ? 8.468 -6.866 -9.335 1.00 48.62 641 LEU A N 1
ATOM 4882 C CA . LEU A 1 641 ? 8.766 -7.657 -8.137 1.00 48.62 641 LEU A CA 1
ATOM 4883 C C . LEU A 1 641 ? 8.888 -6.872 -6.809 1.00 48.62 641 LEU A C 1
ATOM 4885 O O . LEU A 1 641 ? 8.275 -7.315 -5.837 1.00 48.62 641 LEU A O 1
ATOM 4889 N N . PRO A 1 642 ? 9.593 -5.723 -6.722 1.00 46.34 642 PRO A N 1
ATOM 4890 C CA . PRO A 1 642 ? 9.795 -5.017 -5.453 1.00 46.34 642 PRO A CA 1
ATOM 4891 C C . PRO A 1 642 ? 8.505 -4.600 -4.723 1.00 46.34 642 PRO A C 1
ATOM 4893 O O . PRO A 1 642 ? 8.314 -4.956 -3.558 1.00 46.34 642 PRO A O 1
ATOM 4896 N N . SER A 1 643 ? 7.588 -3.879 -5.382 1.00 52.44 643 SER A N 1
ATOM 4897 C CA . SER A 1 643 ? 6.354 -3.418 -4.717 1.00 52.44 643 SER A CA 1
ATOM 4898 C C . SER A 1 643 ? 5.322 -4.521 -4.541 1.00 52.44 643 SER A C 1
ATOM 4900 O O . SER A 1 643 ? 4.504 -4.438 -3.626 1.00 52.44 643 SER A O 1
ATOM 4902 N N . TRP A 1 644 ? 5.396 -5.582 -5.345 1.00 48.47 644 TRP A N 1
ATOM 4903 C CA . TRP A 1 644 ? 4.664 -6.806 -5.057 1.00 48.47 644 TRP A CA 1
ATOM 4904 C C . TRP A 1 644 ? 5.134 -7.461 -3.777 1.00 48.47 644 TRP A C 1
ATOM 4906 O O . TRP A 1 644 ? 4.307 -7.699 -2.907 1.00 48.47 644 TRP A O 1
ATOM 4916 N N . MET A 1 645 ? 6.424 -7.755 -3.629 1.00 44.31 645 MET A N 1
ATOM 4917 C CA . MET A 1 645 ? 6.893 -8.448 -2.430 1.00 44.31 645 MET A CA 1
ATOM 4918 C C . MET A 1 645 ? 6.591 -7.631 -1.164 1.00 44.31 645 MET A C 1
ATOM 4920 O O . MET A 1 645 ? 6.250 -8.213 -0.136 1.00 44.31 645 MET A O 1
ATOM 4924 N N . ASN A 1 646 ? 6.562 -6.295 -1.265 1.00 48.50 646 ASN A N 1
ATOM 4925 C CA . ASN A 1 646 ? 6.012 -5.436 -0.216 1.00 48.50 646 ASN A CA 1
ATOM 4926 C C . ASN A 1 646 ? 4.498 -5.650 0.011 1.00 48.50 646 ASN A C 1
ATOM 4928 O O . ASN A 1 646 ? 4.091 -5.905 1.138 1.00 48.50 646 ASN A O 1
ATOM 4932 N N . LEU A 1 647 ? 3.656 -5.604 -1.030 1.00 54.22 647 LEU A N 1
ATOM 4933 C CA . LEU A 1 647 ? 2.212 -5.871 -0.907 1.00 54.22 647 LEU A CA 1
ATOM 4934 C C . LEU A 1 647 ? 1.916 -7.289 -0.377 1.00 54.22 647 LEU A C 1
ATOM 4936 O O . LEU A 1 647 ? 0.999 -7.462 0.417 1.00 54.22 647 LEU A O 1
ATOM 4940 N N . TYR A 1 648 ? 2.704 -8.293 -0.760 1.00 48.44 648 TYR A N 1
ATOM 4941 C CA . TYR A 1 648 ? 2.601 -9.666 -0.263 1.00 48.44 648 TYR A CA 1
ATOM 4942 C C . TYR A 1 648 ? 2.952 -9.754 1.227 1.00 48.44 648 TYR A C 1
ATOM 4944 O O . TYR A 1 648 ? 2.235 -10.412 1.981 1.00 48.44 648 TYR A O 1
ATOM 4952 N N . ALA A 1 649 ? 3.990 -9.041 1.678 1.00 41.31 649 ALA A N 1
ATOM 4953 C CA . ALA A 1 649 ? 4.299 -8.912 3.101 1.00 41.31 649 ALA A CA 1
ATOM 4954 C C . ALA A 1 649 ? 3.152 -8.229 3.869 1.00 41.31 649 ALA A C 1
ATOM 4956 O O . ALA A 1 649 ? 2.752 -8.724 4.917 1.00 41.31 649 ALA A O 1
ATOM 4957 N N . VAL A 1 650 ? 2.550 -7.165 3.321 1.00 50.78 650 VAL A N 1
ATOM 4958 C CA . VAL A 1 650 ? 1.393 -6.486 3.937 1.00 50.78 650 VAL A CA 1
ATOM 4959 C C . VAL A 1 650 ? 0.153 -7.397 3.980 1.00 50.78 650 VAL A C 1
ATOM 4961 O O . VAL A 1 650 ? -0.520 -7.440 5.005 1.00 50.78 650 VAL A O 1
ATOM 4964 N N . ILE A 1 651 ? -0.119 -8.197 2.939 1.00 51.88 651 ILE A N 1
ATOM 4965 C CA . ILE A 1 651 ? -1.184 -9.225 2.950 1.00 51.88 651 ILE A CA 1
ATOM 4966 C C . ILE A 1 651 ? -0.911 -10.285 4.026 1.00 51.88 651 ILE A C 1
ATOM 4968 O O . ILE A 1 651 ? -1.812 -10.615 4.792 1.00 51.88 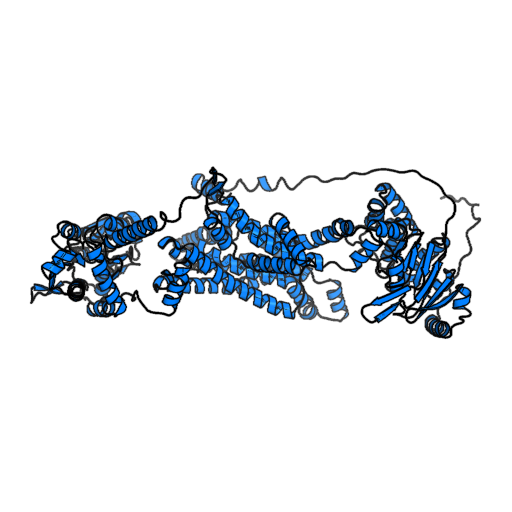651 ILE A O 1
ATOM 4972 N N . THR A 1 652 ? 0.330 -10.766 4.128 1.00 42.88 652 THR A N 1
ATOM 4973 C CA . THR A 1 652 ? 0.750 -11.783 5.112 1.00 42.88 652 THR A CA 1
ATOM 4974 C C . THR A 1 652 ? 0.731 -11.242 6.549 1.00 42.88 652 THR A C 1
ATOM 4976 O O . THR A 1 652 ? 0.405 -11.967 7.477 1.00 42.88 652 THR A O 1
ATOM 4979 N N . MET A 1 653 ? 0.999 -9.950 6.760 1.00 45.56 653 MET A N 1
ATOM 4980 C CA . MET A 1 653 ? 0.752 -9.282 8.046 1.00 45.56 653 MET A CA 1
ATOM 4981 C C . MET A 1 653 ? -0.748 -9.088 8.319 1.00 45.56 653 MET A C 1
ATOM 4983 O O . MET A 1 653 ? -1.174 -9.093 9.472 1.00 45.56 653 MET A O 1
ATOM 4987 N N . GLY A 1 654 ? -1.550 -8.928 7.264 1.00 48.81 654 GLY A N 1
ATOM 4988 C CA . GLY A 1 654 ? -2.999 -8.766 7.327 1.00 48.81 654 GLY A CA 1
ATOM 4989 C C . GLY A 1 654 ? -3.770 -10.032 7.704 1.00 48.81 654 GLY A C 1
ATOM 4990 O O . GLY A 1 654 ? -4.877 -9.904 8.224 1.00 48.81 654 GLY A O 1
ATOM 4991 N N . THR A 1 655 ? -3.214 -11.239 7.524 1.00 49.22 655 THR A N 1
ATOM 4992 C CA . THR A 1 655 ? -3.890 -12.482 7.950 1.00 49.22 655 THR A CA 1
ATOM 4993 C C . THR A 1 655 ? -4.059 -12.563 9.464 1.00 49.22 655 THR A C 1
ATOM 4995 O O . THR A 1 655 ? -5.045 -13.127 9.921 1.00 49.22 655 THR A O 1
ATOM 4998 N N . ALA A 1 656 ? -3.198 -11.904 10.249 1.00 46.34 656 ALA A N 1
ATOM 4999 C CA . ALA A 1 656 ? -3.356 -11.807 11.702 1.00 46.34 656 ALA A CA 1
ATOM 5000 C C . ALA A 1 656 ? -4.695 -11.157 12.123 1.00 46.34 656 ALA A C 1
ATOM 5002 O O . ALA A 1 656 ? -5.183 -11.417 13.223 1.00 46.34 656 ALA A O 1
ATOM 5003 N N . LEU A 1 657 ? -5.329 -10.361 11.247 1.00 52.81 657 LEU A N 1
ATOM 5004 C CA . LEU A 1 657 ? -6.662 -9.788 11.475 1.00 52.81 657 LEU A CA 1
ATOM 5005 C C . LEU A 1 657 ? -7.787 -10.841 11.448 1.00 52.81 657 LEU A C 1
ATOM 5007 O O . LEU A 1 657 ? -8.883 -10.549 11.914 1.00 52.81 657 LEU A O 1
ATOM 5011 N N . ALA A 1 658 ? -7.537 -12.054 10.937 1.00 48.66 658 ALA A N 1
ATOM 5012 C CA . ALA A 1 658 ? -8.504 -13.155 10.924 1.00 48.66 658 ALA A CA 1
ATOM 5013 C C . ALA A 1 658 ? -8.901 -13.598 12.345 1.00 48.66 658 ALA A C 1
ATOM 5015 O O . ALA A 1 658 ? -10.071 -13.886 12.604 1.00 48.66 658 ALA A O 1
ATOM 5016 N N . SER A 1 659 ? -7.943 -13.558 13.279 1.00 46.75 659 SER A N 1
ATOM 5017 C CA . SER A 1 659 ? -8.155 -13.879 14.698 1.00 46.75 659 SER A CA 1
ATOM 5018 C C . SER A 1 659 ? -9.230 -13.005 15.361 1.00 46.75 659 SER A C 1
ATOM 5020 O O . SER A 1 659 ? -9.982 -13.479 16.208 1.00 46.75 659 SER A O 1
ATOM 5022 N N . LEU A 1 660 ? -9.373 -11.749 14.919 1.00 49.88 660 LEU A N 1
ATOM 5023 C CA . LEU A 1 660 ? -10.349 -10.790 15.449 1.00 49.88 660 LEU A CA 1
ATOM 5024 C C . LEU A 1 660 ? -11.806 -11.153 15.101 1.00 49.88 660 LEU A C 1
ATOM 5026 O O . LEU A 1 660 ? -12.734 -10.584 15.674 1.00 49.88 660 LEU A O 1
ATOM 5030 N N . VAL A 1 661 ? -12.014 -12.108 14.187 1.00 48.03 661 VAL A N 1
ATOM 5031 C CA . VAL A 1 661 ? -13.337 -12.635 13.814 1.00 48.03 661 VAL A CA 1
ATOM 5032 C C . VAL A 1 661 ? -13.408 -14.161 13.995 1.00 48.03 661 VAL A C 1
ATOM 5034 O O . VAL A 1 661 ? -14.083 -14.860 13.248 1.00 48.03 661 VAL A O 1
ATOM 5037 N N . GLY A 1 662 ? -12.687 -14.693 14.990 1.00 43.97 662 GLY A N 1
ATOM 5038 C CA . GLY A 1 662 ? -12.808 -16.091 15.429 1.00 43.97 662 GLY A CA 1
ATOM 5039 C C . GLY A 1 662 ? -12.183 -17.140 14.503 1.00 43.97 662 GLY A C 1
ATOM 5040 O O . GLY A 1 662 ? -12.355 -18.334 14.735 1.00 43.97 662 GLY A O 1
ATOM 5041 N N . VAL A 1 663 ? -11.443 -16.734 13.467 1.00 44.12 663 VAL A N 1
ATOM 5042 C CA . VAL A 1 663 ? -10.713 -17.671 12.605 1.00 44.12 663 VAL A CA 1
ATOM 5043 C C . VAL A 1 663 ? -9.378 -18.016 13.266 1.00 44.12 663 VAL A C 1
ATOM 5045 O O . VAL A 1 663 ? -8.445 -17.210 13.247 1.00 44.12 663 VAL A O 1
ATOM 5048 N N . HIS A 1 664 ? -9.291 -19.218 13.841 1.00 45.28 664 HIS A N 1
ATOM 5049 C CA . HIS A 1 664 ? -8.081 -19.720 14.495 1.00 45.28 664 HIS A CA 1
ATOM 5050 C C . HIS A 1 664 ? -6.892 -19.789 13.520 1.00 45.28 664 HIS A C 1
ATOM 5052 O O . HIS A 1 664 ? -6.907 -20.542 12.546 1.00 45.28 664 HIS A O 1
ATOM 5058 N N . ASP A 1 665 ? -5.845 -19.019 13.815 1.00 43.75 665 ASP A N 1
ATOM 5059 C CA . ASP A 1 665 ? -4.572 -19.002 13.085 1.00 43.75 665 ASP A CA 1
ATOM 5060 C C . ASP A 1 665 ? -3.482 -19.754 13.883 1.00 43.75 665 ASP A C 1
ATOM 5062 O O . ASP A 1 665 ? -3.684 -20.185 15.025 1.00 43.75 665 ASP A O 1
ATOM 5066 N N . LEU A 1 666 ? -2.282 -19.880 13.319 1.00 40.66 666 LEU A N 1
ATOM 5067 C CA . LEU A 1 666 ? -1.095 -20.413 13.991 1.00 40.66 666 LEU A CA 1
ATOM 5068 C C . LEU A 1 666 ? -0.755 -19.600 15.255 1.00 40.66 666 LEU A C 1
ATOM 5070 O O . LEU A 1 666 ? -0.290 -20.167 16.239 1.00 40.66 666 LEU A O 1
ATOM 5074 N N . LEU A 1 667 ? -1.075 -18.299 15.267 1.00 42.22 667 LEU A N 1
ATOM 5075 C CA . LEU A 1 667 ? -1.014 -17.430 16.449 1.00 42.22 667 LEU A CA 1
ATOM 5076 C C . LEU A 1 667 ? -1.965 -17.873 17.569 1.00 42.22 667 LEU A C 1
ATOM 5078 O O . LEU A 1 667 ? -1.557 -17.910 18.723 1.00 42.22 667 LEU A O 1
ATOM 5082 N N . ASP A 1 668 ? -3.200 -18.242 17.236 1.00 41.28 668 ASP A N 1
ATOM 5083 C CA . ASP A 1 668 ? -4.220 -18.658 18.208 1.00 41.28 668 ASP A CA 1
ATOM 5084 C C . ASP A 1 668 ? -3.930 -20.080 18.720 1.00 41.28 668 ASP A C 1
ATOM 5086 O O . ASP A 1 668 ? -3.957 -20.364 19.915 1.00 41.28 668 ASP A O 1
ATOM 5090 N N . THR A 1 669 ? -3.470 -20.950 17.817 1.00 40.12 669 THR A N 1
ATOM 5091 C CA . THR A 1 669 ? -2.931 -22.277 18.150 1.00 40.12 669 THR A CA 1
ATOM 5092 C C . THR A 1 669 ? -1.713 -22.168 19.080 1.00 40.12 669 THR A C 1
ATOM 5094 O O . THR A 1 669 ? -1.592 -22.933 20.037 1.00 40.12 669 THR A O 1
ATOM 5097 N N . ALA A 1 670 ? -0.826 -21.193 18.849 1.00 41.12 670 ALA A N 1
ATOM 5098 C CA . ALA A 1 670 ? 0.310 -20.900 19.720 1.00 41.12 670 ALA A CA 1
ATOM 5099 C C . ALA A 1 670 ? -0.113 -20.243 21.045 1.00 41.12 670 ALA A C 1
ATOM 5101 O O . ALA A 1 670 ? 0.504 -20.527 22.068 1.00 41.12 670 ALA A O 1
ATOM 5102 N N . GLN A 1 671 ? -1.169 -19.427 21.062 1.00 41.03 671 GLN A N 1
ATOM 5103 C CA . GLN A 1 671 ? -1.744 -18.842 22.276 1.00 41.03 671 GLN A CA 1
ATOM 5104 C C . GLN A 1 671 ? -2.324 -19.947 23.173 1.00 41.03 671 GLN A C 1
ATOM 5106 O O . GLN A 1 671 ? -1.974 -20.038 24.348 1.00 41.03 671 GLN A O 1
ATOM 5111 N N . ILE A 1 672 ? -3.124 -20.854 22.601 1.00 46.84 672 ILE A N 1
ATOM 5112 C CA . ILE A 1 672 ? -3.670 -22.041 23.273 1.00 46.84 672 ILE A CA 1
ATOM 5113 C C . ILE A 1 672 ? -2.532 -22.952 23.762 1.00 46.84 672 ILE A C 1
ATOM 5115 O O . ILE A 1 672 ? -2.511 -23.326 24.936 1.00 46.84 672 ILE A O 1
ATOM 5119 N N . ALA A 1 673 ? -1.541 -23.264 22.920 1.00 43.88 673 ALA A N 1
ATOM 5120 C CA . ALA A 1 673 ? -0.397 -24.095 23.310 1.00 43.88 673 ALA A CA 1
ATOM 5121 C C . ALA A 1 673 ? 0.484 -23.438 24.392 1.00 43.88 673 ALA A C 1
ATOM 5123 O O . ALA A 1 673 ? 0.944 -24.123 25.305 1.00 43.88 673 ALA A O 1
ATOM 5124 N N . SER A 1 674 ? 0.682 -22.118 24.343 1.00 45.94 674 SER A N 1
ATOM 5125 C CA . SER A 1 674 ? 1.404 -21.351 25.366 1.00 45.94 674 SER A CA 1
ATOM 5126 C C . SER A 1 674 ? 0.666 -21.401 26.705 1.00 45.94 674 SER A C 1
ATOM 5128 O O . SER A 1 674 ? 1.247 -21.816 27.709 1.00 45.94 674 SER A O 1
ATOM 5130 N N . ASN A 1 675 ? -0.638 -21.100 26.690 1.00 46.28 675 ASN A N 1
ATOM 5131 C CA . ASN A 1 675 ? -1.522 -21.140 27.858 1.00 46.28 675 ASN A CA 1
ATOM 5132 C C . ASN A 1 675 ? -1.663 -22.550 28.466 1.00 46.28 675 ASN A C 1
ATOM 5134 O O . ASN A 1 675 ? -1.970 -22.666 29.650 1.00 46.28 675 ASN A O 1
ATOM 5138 N N . THR A 1 676 ? -1.435 -23.610 27.680 1.00 45.06 676 THR A N 1
ATOM 5139 C CA . THR A 1 676 ? -1.618 -25.010 28.114 1.00 45.06 676 THR A CA 1
ATOM 5140 C C . THR A 1 676 ? -0.304 -25.726 28.469 1.00 45.06 676 THR A C 1
ATOM 5142 O O . THR A 1 676 ? -0.321 -26.640 29.289 1.00 45.06 676 THR A O 1
ATOM 5145 N N . VAL A 1 677 ? 0.839 -25.358 27.865 1.00 49.69 677 VAL A N 1
ATOM 5146 C CA . VAL A 1 677 ? 2.082 -26.173 27.903 1.00 49.69 677 VAL A CA 1
ATOM 5147 C C . VAL A 1 677 ? 3.351 -25.391 28.294 1.00 49.69 677 VAL A C 1
ATOM 5149 O O . VAL A 1 677 ? 4.333 -26.006 28.710 1.00 49.69 677 VAL A O 1
ATOM 5152 N N . ASN A 1 678 ? 3.356 -24.052 28.226 1.00 44.03 678 ASN A N 1
ATOM 5153 C CA . ASN A 1 678 ? 4.432 -23.190 28.752 1.00 44.03 678 ASN A CA 1
ATOM 5154 C C . ASN A 1 678 ? 5.879 -23.579 28.328 1.00 44.03 678 ASN A C 1
ATOM 5156 O O . ASN A 1 678 ? 6.793 -23.645 29.155 1.00 44.03 678 ASN A O 1
ATOM 5160 N N . ARG A 1 679 ? 6.111 -23.869 27.034 1.00 38.94 679 ARG A N 1
ATOM 5161 C CA . ARG A 1 679 ? 7.460 -24.077 26.456 1.00 38.94 679 ARG A CA 1
ATOM 5162 C C . ARG A 1 679 ? 7.578 -23.496 25.042 1.00 38.94 679 ARG A C 1
ATOM 5164 O O . ARG A 1 679 ? 6.929 -23.968 24.117 1.00 38.94 679 ARG A O 1
ATOM 5171 N N . THR A 1 680 ? 8.446 -22.500 24.876 1.00 45.97 680 THR A N 1
ATOM 5172 C CA . THR A 1 680 ? 8.436 -21.566 23.728 1.00 45.97 680 THR A CA 1
ATOM 5173 C C . THR A 1 680 ? 9.442 -21.768 22.563 1.00 45.97 680 THR A C 1
ATOM 5175 O O . THR A 1 680 ? 9.204 -21.164 21.521 1.00 45.97 680 THR A O 1
ATOM 5178 N N . PRO A 1 681 ? 10.571 -22.517 22.643 1.00 43.53 681 PRO A N 1
ATOM 5179 C CA . PRO A 1 681 ? 11.701 -22.253 21.728 1.00 43.53 681 PRO A CA 1
ATOM 5180 C C . PRO A 1 681 ? 11.781 -23.054 20.409 1.00 43.53 681 PRO A C 1
ATOM 5182 O O . PRO A 1 681 ? 12.616 -22.718 19.573 1.00 43.53 681 PRO A O 1
ATOM 5185 N N . PHE A 1 682 ? 11.017 -24.135 20.202 1.00 39.28 682 PHE A N 1
ATOM 5186 C CA . PHE A 1 682 ? 11.424 -25.160 19.214 1.00 39.28 682 PHE A CA 1
ATOM 5187 C C . PHE A 1 682 ? 10.973 -24.931 17.754 1.00 39.28 682 PHE A C 1
ATOM 5189 O O . PHE A 1 682 ? 11.597 -25.450 16.833 1.00 39.28 682 PHE A O 1
ATOM 5196 N N . THR A 1 683 ? 9.923 -24.143 17.505 1.00 41.41 683 THR A N 1
ATOM 5197 C CA . THR A 1 683 ? 9.266 -24.061 16.179 1.00 41.41 683 THR A CA 1
ATOM 5198 C C . THR A 1 683 ? 10.075 -23.310 15.108 1.00 41.41 683 THR A C 1
ATOM 5200 O O . THR A 1 683 ? 9.811 -23.453 13.919 1.00 41.41 683 THR A O 1
ATOM 5203 N N . VAL A 1 684 ? 11.066 -22.504 15.506 1.00 45.84 684 VAL A N 1
ATOM 5204 C CA . VAL A 1 684 ? 11.790 -21.583 14.605 1.00 45.84 684 VAL A CA 1
ATOM 5205 C C . VAL A 1 684 ? 12.812 -22.300 13.708 1.00 45.84 684 VAL A C 1
ATOM 5207 O O . VAL A 1 684 ? 13.102 -21.837 12.606 1.00 45.84 684 VAL A O 1
ATOM 5210 N N . LEU A 1 685 ? 13.362 -23.435 14.154 1.00 40.94 685 LEU A N 1
ATOM 5211 C CA . LEU A 1 685 ? 14.531 -24.049 13.513 1.00 40.94 685 LEU A CA 1
ATOM 5212 C C . LEU A 1 685 ? 14.199 -24.763 12.188 1.00 40.94 685 LEU A C 1
ATOM 5214 O O . LEU A 1 685 ? 14.997 -24.742 11.254 1.00 40.94 685 LEU A O 1
ATOM 5218 N N . THR A 1 686 ? 13.011 -25.363 12.086 1.00 41.03 686 THR A N 1
ATOM 5219 C CA . THR A 1 686 ? 12.609 -26.235 10.964 1.00 41.03 686 THR A CA 1
ATOM 5220 C C . THR A 1 686 ? 12.312 -25.475 9.664 1.00 41.03 686 THR A C 1
ATOM 5222 O O . THR A 1 686 ? 12.274 -26.076 8.594 1.00 41.03 686 THR A O 1
ATOM 5225 N N . TYR A 1 687 ? 12.091 -24.158 9.730 1.00 37.31 687 TYR A N 1
ATOM 5226 C CA . TYR A 1 687 ? 11.659 -23.360 8.574 1.00 37.31 687 TYR A CA 1
ATOM 5227 C C . TYR A 1 687 ? 12.813 -22.982 7.625 1.00 37.31 687 TYR A C 1
ATOM 5229 O O . TYR A 1 687 ? 12.600 -22.766 6.433 1.00 37.31 687 TYR A O 1
ATOM 5237 N N . PHE A 1 688 ? 14.052 -22.926 8.127 1.00 40.78 688 PHE A N 1
ATOM 5238 C CA . PHE A 1 688 ? 15.212 -22.458 7.357 1.00 40.78 688 PHE A CA 1
ATOM 5239 C C . PHE A 1 688 ? 15.803 -23.495 6.386 1.00 40.78 688 PHE A C 1
ATOM 5241 O O . PHE A 1 688 ? 16.507 -23.119 5.451 1.00 40.78 688 PHE A O 1
ATOM 5248 N N . THR A 1 689 ? 15.526 -24.788 6.566 1.00 38.78 689 THR A N 1
ATOM 5249 C CA . THR A 1 689 ? 16.180 -25.878 5.816 1.00 38.78 689 THR A CA 1
ATOM 5250 C C . THR A 1 689 ? 15.623 -26.121 4.410 1.00 38.78 689 THR A C 1
ATOM 5252 O O . THR A 1 689 ? 16.295 -26.754 3.600 1.00 38.78 689 THR A O 1
ATOM 5255 N N . VAL A 1 690 ? 14.416 -25.640 4.093 1.00 38.84 690 VAL A N 1
ATOM 5256 C CA . VAL A 1 690 ? 13.699 -26.004 2.849 1.00 38.84 690 VAL A CA 1
ATOM 5257 C C . VAL A 1 690 ? 14.075 -25.116 1.648 1.00 38.84 690 VAL A C 1
ATOM 5259 O O . VAL A 1 690 ? 13.958 -25.539 0.502 1.00 38.84 690 VAL A O 1
ATOM 5262 N N . LEU A 1 691 ? 14.588 -23.904 1.881 1.00 37.03 691 LEU A N 1
ATOM 5263 C CA . LEU A 1 691 ? 14.870 -22.900 0.837 1.00 37.03 691 LEU A CA 1
ATOM 5264 C C . LEU A 1 691 ? 16.147 -23.152 -0.000 1.00 37.03 691 LEU A C 1
ATOM 5266 O O . LEU A 1 691 ? 16.532 -22.300 -0.798 1.00 37.03 691 LEU A O 1
ATOM 5270 N N . ALA A 1 692 ? 16.830 -24.285 0.184 1.00 35.09 692 ALA A N 1
ATOM 5271 C CA . ALA A 1 692 ? 18.242 -24.431 -0.179 1.00 35.09 692 ALA A CA 1
ATOM 5272 C C . ALA A 1 692 ? 18.565 -25.179 -1.496 1.00 35.09 692 ALA A C 1
ATOM 5274 O O . ALA A 1 692 ? 19.748 -25.287 -1.814 1.00 35.09 692 ALA A O 1
ATOM 5275 N N . PHE A 1 693 ? 17.595 -25.727 -2.251 1.00 30.92 693 PHE A N 1
ATOM 5276 C CA . PHE A 1 693 ? 17.901 -26.746 -3.280 1.00 30.92 693 PHE A CA 1
ATOM 5277 C C . PHE A 1 693 ? 17.301 -26.575 -4.699 1.00 30.92 693 PHE A C 1
ATOM 5279 O O . PHE A 1 693 ? 16.101 -26.390 -4.871 1.00 30.92 693 PHE A O 1
ATOM 5286 N N . ALA A 1 694 ? 18.181 -26.827 -5.687 1.00 29.77 694 ALA A N 1
ATOM 5287 C CA . ALA A 1 694 ? 17.973 -27.300 -7.074 1.00 29.77 694 ALA A CA 1
ATOM 5288 C C . ALA A 1 694 ? 17.459 -26.355 -8.200 1.00 29.77 694 ALA A C 1
ATOM 5290 O O . ALA A 1 694 ? 16.423 -25.706 -8.089 1.00 29.77 694 ALA A O 1
ATOM 5291 N N . ARG A 1 695 ? 18.179 -26.364 -9.350 1.00 27.86 695 ARG A N 1
ATOM 5292 C CA . ARG A 1 695 ? 17.834 -25.734 -10.656 1.00 27.86 695 ARG A CA 1
ATOM 5293 C C . ARG A 1 695 ? 18.832 -26.134 -11.781 1.00 27.86 695 ARG A C 1
ATOM 5295 O O . ARG A 1 695 ? 19.967 -25.685 -11.673 1.00 27.86 695 ARG A O 1
ATOM 5302 N N . MET A 1 696 ? 18.460 -26.862 -12.863 1.00 28.47 696 MET A N 1
ATOM 5303 C CA . MET A 1 696 ? 19.259 -26.924 -14.135 1.00 28.47 696 MET A CA 1
ATOM 5304 C C . MET A 1 696 ? 18.634 -27.637 -15.389 1.00 28.47 696 MET A C 1
ATOM 5306 O O . MET A 1 696 ? 18.280 -28.804 -15.311 1.00 28.47 696 MET A O 1
ATOM 5310 N N . SER A 1 697 ? 18.592 -26.900 -16.523 1.00 31.31 697 SER A N 1
ATOM 5311 C CA . SER A 1 697 ? 18.952 -27.162 -17.964 1.00 31.31 697 SER A CA 1
ATOM 5312 C C . SER A 1 697 ? 18.459 -28.326 -18.887 1.00 31.31 697 SER A C 1
ATOM 5314 O O . SER A 1 697 ? 18.399 -29.475 -18.472 1.00 31.31 697 SER A O 1
ATOM 5316 N N . LEU A 1 698 ? 18.219 -28.004 -20.194 1.00 38.03 698 LEU A N 1
ATOM 5317 C CA . LEU A 1 698 ? 17.864 -28.890 -21.353 1.00 38.03 698 LEU A CA 1
ATOM 5318 C C . LEU A 1 698 ? 18.287 -28.312 -22.767 1.00 38.03 698 LEU A C 1
ATOM 5320 O O . LEU A 1 698 ? 18.279 -27.082 -22.887 1.00 38.03 698 LEU A O 1
ATOM 5324 N N . PRO A 1 699 ? 18.577 -29.133 -23.825 1.00 40.59 699 PRO A N 1
ATOM 5325 C CA . PRO A 1 699 ? 18.795 -28.758 -25.265 1.00 40.59 699 PRO A CA 1
ATOM 5326 C C . PRO A 1 699 ? 17.797 -29.466 -26.269 1.00 40.59 699 PRO A C 1
ATOM 5328 O O . PRO A 1 699 ? 16.678 -29.688 -25.816 1.00 40.59 699 PRO A O 1
ATOM 5331 N N . GLU A 1 700 ? 17.967 -29.829 -27.577 1.00 35.00 700 GLU A N 1
ATOM 5332 C CA . GLU A 1 700 ? 19.060 -29.973 -28.611 1.00 35.00 700 GLU A CA 1
ATOM 5333 C C . GLU A 1 700 ? 18.480 -30.181 -30.087 1.00 35.00 700 GLU A C 1
ATOM 5335 O O . GLU A 1 700 ? 17.324 -30.589 -30.167 1.00 35.00 700 GLU A O 1
ATOM 5340 N N . LEU A 1 701 ? 19.273 -30.009 -31.189 1.00 29.45 701 LEU A N 1
ATOM 5341 C CA . LEU A 1 701 ? 19.208 -30.522 -32.627 1.00 29.45 701 LEU A CA 1
ATOM 5342 C C . LEU A 1 701 ? 17.956 -30.277 -33.563 1.00 29.45 701 LEU A C 1
ATOM 5344 O O . LEU A 1 701 ? 16.861 -30.110 -33.035 1.00 29.45 701 LEU A O 1
ATOM 5348 N N . LEU A 1 702 ? 17.920 -30.372 -34.932 1.00 30.69 702 LEU A N 1
ATOM 5349 C CA . LEU A 1 702 ? 18.822 -30.177 -36.134 1.00 30.69 702 LEU A CA 1
ATOM 5350 C C . LEU A 1 702 ? 18.002 -30.190 -37.503 1.00 30.69 702 LEU A C 1
ATOM 5352 O O . LEU A 1 702 ? 16.913 -30.772 -37.497 1.00 30.69 702 LEU A O 1
ATOM 5356 N N . PRO A 1 703 ? 18.492 -29.674 -38.679 1.00 49.31 703 PRO A N 1
ATOM 5357 C CA . PRO A 1 703 ? 17.815 -29.687 -40.026 1.00 49.31 703 PRO A CA 1
ATOM 5358 C C . PRO A 1 703 ? 18.653 -30.175 -41.278 1.00 49.31 703 PRO A C 1
ATOM 5360 O O . PRO A 1 703 ? 19.834 -30.464 -41.108 1.00 49.31 703 PRO A O 1
ATOM 5363 N N . LEU A 1 704 ? 18.090 -30.237 -42.526 1.00 27.94 704 LEU A N 1
ATOM 5364 C CA . LEU A 1 704 ? 18.811 -30.286 -43.856 1.00 27.94 704 LEU A CA 1
ATOM 5365 C C . LEU A 1 704 ? 17.947 -29.904 -45.125 1.00 27.94 704 LEU A C 1
ATOM 5367 O O . LEU A 1 704 ? 16.768 -30.250 -45.176 1.00 27.94 704 LEU A O 1
ATOM 5371 N N . ASP A 1 705 ? 18.548 -29.258 -46.159 1.00 31.34 705 ASP A N 1
ATOM 5372 C CA . ASP A 1 705 ? 17.921 -28.509 -47.313 1.00 31.34 705 ASP A CA 1
ATOM 5373 C C . ASP A 1 705 ? 18.285 -29.068 -48.745 1.00 31.34 705 ASP A C 1
ATOM 5375 O O . ASP A 1 705 ? 18.869 -30.148 -48.801 1.00 31.34 705 ASP A O 1
ATOM 5379 N N . THR A 1 706 ? 18.002 -28.559 -49.982 1.00 31.17 706 THR A N 1
ATOM 5380 C CA . THR A 1 706 ? 17.839 -27.237 -50.718 1.00 31.17 706 THR A CA 1
ATOM 5381 C C . THR A 1 706 ? 16.950 -27.450 -52.020 1.00 31.17 706 THR A C 1
ATOM 5383 O O . THR A 1 706 ? 16.177 -28.407 -51.927 1.00 31.17 706 THR A O 1
ATOM 5386 N N . PRO A 1 707 ? 16.947 -26.762 -53.233 1.00 45.78 707 PRO A N 1
ATOM 5387 C CA . PRO A 1 707 ? 17.600 -25.558 -53.854 1.00 45.78 707 PRO A CA 1
ATOM 5388 C C . PRO A 1 707 ? 16.640 -24.596 -54.685 1.00 45.78 707 PRO A C 1
ATOM 5390 O O . PRO A 1 707 ? 15.535 -24.328 -54.224 1.00 45.78 707 PRO A O 1
ATOM 5393 N N . THR A 1 708 ? 17.030 -24.026 -55.865 1.00 40.88 708 THR A N 1
ATOM 5394 C CA . THR A 1 708 ? 16.363 -22.879 -56.597 1.00 40.88 708 THR A CA 1
ATOM 5395 C C . THR A 1 708 ? 16.320 -22.943 -58.161 1.00 40.88 708 THR A C 1
ATOM 5397 O O . THR A 1 708 ? 16.899 -23.864 -58.743 1.00 40.88 708 THR A O 1
ATOM 5400 N N . PRO A 1 709 ? 15.590 -22.023 -58.869 1.00 39.50 709 PRO A N 1
ATOM 5401 C CA . PRO A 1 709 ? 16.227 -20.875 -59.578 1.00 39.50 709 PRO A CA 1
ATOM 5402 C C . PRO A 1 709 ? 15.459 -19.502 -59.517 1.00 39.50 709 PRO A C 1
ATOM 5404 O O . PRO A 1 709 ? 14.592 -19.314 -58.671 1.00 39.50 709 PRO A O 1
ATOM 5407 N N . VAL A 1 710 ? 15.838 -18.510 -60.354 1.00 36.00 710 VAL A N 1
ATOM 5408 C CA . VAL A 1 710 ? 15.792 -17.029 -60.108 1.00 36.00 710 VAL A CA 1
ATOM 5409 C C . VAL A 1 710 ? 14.419 -16.292 -60.270 1.00 36.00 710 VAL A C 1
ATOM 5411 O O . VAL A 1 710 ? 13.690 -16.612 -61.210 1.00 36.00 710 VAL A O 1
ATOM 5414 N N . PRO A 1 711 ? 14.086 -15.257 -59.439 1.00 54.22 711 PRO A N 1
ATOM 5415 C CA . PRO A 1 711 ? 12.773 -14.567 -59.398 1.00 54.22 711 PRO A CA 1
ATOM 5416 C C . PRO A 1 711 ? 12.800 -13.011 -59.662 1.00 54.22 711 PRO A C 1
ATOM 5418 O O . PRO A 1 711 ? 13.850 -12.480 -60.023 1.00 54.22 711 PRO A O 1
ATOM 5421 N N . PRO A 1 712 ? 11.669 -12.264 -59.507 1.00 61.12 712 PRO A N 1
ATOM 5422 C CA . PRO A 1 712 ? 11.530 -10.797 -59.740 1.00 61.12 712 PRO A CA 1
ATOM 5423 C C . PRO A 1 712 ? 12.328 -9.851 -58.788 1.00 61.12 712 PRO A C 1
ATOM 5425 O O . PRO A 1 712 ? 12.920 -10.336 -57.819 1.00 61.12 712 PRO A O 1
ATOM 5428 N N . PRO A 1 713 ? 12.339 -8.504 -59.009 1.00 82.06 713 PRO A N 1
ATOM 5429 C CA . PRO A 1 713 ? 12.967 -7.517 -58.107 1.00 82.06 713 PRO A CA 1
ATOM 5430 C C . PRO A 1 713 ? 12.489 -7.613 -56.653 1.00 82.06 713 PRO A C 1
ATOM 5432 O O . PRO A 1 713 ? 11.319 -7.896 -56.387 1.00 82.06 713 PRO A O 1
ATOM 5435 N N . LEU A 1 714 ? 13.393 -7.319 -55.711 1.00 88.44 714 LEU A N 1
ATOM 5436 C CA . LEU A 1 714 ? 13.157 -7.559 -54.288 1.00 88.44 714 LEU A CA 1
ATOM 5437 C C . LEU A 1 714 ? 12.254 -6.511 -53.637 1.00 88.44 714 LEU A C 1
ATOM 5439 O O . LEU A 1 714 ? 11.447 -6.866 -52.785 1.00 88.44 714 LEU A O 1
ATOM 5443 N N . VAL A 1 715 ? 12.382 -5.236 -54.005 1.00 92.06 715 VAL A N 1
ATOM 5444 C CA . VAL A 1 715 ? 11.568 -4.144 -53.447 1.00 92.06 715 VAL A CA 1
ATOM 5445 C C . VAL A 1 715 ? 11.007 -3.304 -54.584 1.00 92.06 715 VAL A C 1
ATOM 5447 O O . VAL A 1 715 ? 11.747 -2.944 -55.495 1.00 92.06 715 VAL A O 1
ATOM 5450 N N . SER A 1 716 ? 9.719 -2.962 -54.516 1.00 92.88 716 SER A N 1
ATOM 5451 C CA . SER A 1 716 ? 9.060 -2.085 -55.486 1.00 92.88 716 SER A CA 1
ATOM 5452 C C . SER A 1 716 ? 8.005 -1.196 -54.821 1.00 92.88 716 SER A C 1
ATOM 5454 O O . SER A 1 716 ? 7.061 -1.684 -54.197 1.00 92.88 716 SER A O 1
ATOM 5456 N N . LEU A 1 717 ? 8.176 0.120 -54.934 1.00 93.19 717 LEU A N 1
ATOM 5457 C CA . LEU A 1 717 ? 7.297 1.174 -54.423 1.00 93.19 717 LEU A CA 1
ATOM 5458 C C . LEU A 1 717 ? 6.667 1.911 -55.605 1.00 93.19 717 LEU A C 1
ATOM 5460 O O . LEU A 1 717 ? 7.377 2.256 -56.552 1.00 93.19 717 LEU A O 1
ATOM 5464 N N . ARG A 1 718 ? 5.358 2.178 -55.538 1.00 93.69 718 ARG A N 1
ATOM 5465 C CA . ARG A 1 718 ? 4.619 2.951 -56.549 1.00 93.69 718 ARG A CA 1
ATOM 5466 C C . ARG A 1 718 ? 3.681 3.977 -55.912 1.00 93.69 718 ARG A C 1
ATOM 5468 O O . ARG A 1 718 ? 2.861 3.586 -55.080 1.00 93.69 718 ARG A O 1
ATOM 5475 N N . ASP A 1 719 ? 3.786 5.245 -56.320 1.00 91.25 719 ASP A N 1
ATOM 5476 C CA . ASP A 1 719 ? 2.953 6.387 -55.881 1.00 91.25 719 ASP A CA 1
ATOM 5477 C C . ASP A 1 719 ? 2.705 6.424 -54.355 1.00 91.25 719 ASP A C 1
ATOM 5479 O O . ASP A 1 719 ? 1.566 6.509 -53.895 1.00 91.25 719 ASP A O 1
ATOM 5483 N N . VAL A 1 720 ? 3.755 6.279 -53.537 1.00 91.94 720 VAL A N 1
ATOM 5484 C CA . VAL A 1 720 ? 3.612 6.113 -52.075 1.00 91.94 720 VAL A CA 1
ATOM 5485 C C . VAL A 1 720 ? 3.406 7.451 -51.349 1.00 91.94 720 VAL A C 1
ATOM 5487 O O . VAL A 1 720 ? 4.277 8.322 -51.402 1.00 91.94 720 VAL A O 1
ATOM 5490 N N . HIS A 1 721 ? 2.307 7.582 -50.589 1.00 91.12 721 HIS A N 1
ATOM 5491 C CA . HIS A 1 721 ? 2.005 8.752 -49.737 1.00 91.12 721 HIS A CA 1
ATOM 5492 C C . HIS A 1 721 ? 1.757 8.382 -48.268 1.00 91.12 721 HIS A C 1
ATOM 5494 O O . HIS A 1 721 ? 1.157 7.344 -47.962 1.00 91.12 721 HIS A O 1
ATOM 5500 N N . LEU A 1 722 ? 2.146 9.278 -47.355 1.00 90.06 722 LEU A N 1
ATOM 5501 C CA . LEU A 1 722 ? 1.855 9.190 -45.922 1.00 90.06 722 LEU A CA 1
ATOM 5502 C C . LEU A 1 722 ? 1.868 10.572 -45.244 1.00 90.06 722 LEU A C 1
ATOM 5504 O O . LEU A 1 722 ? 2.837 11.322 -45.374 1.00 90.06 722 LEU A O 1
ATOM 5508 N N . SER A 1 723 ? 0.837 10.848 -44.442 1.00 87.06 723 SER A N 1
ATOM 5509 C CA . SER A 1 723 ? 0.682 12.063 -43.631 1.00 87.06 723 SER A CA 1
ATOM 5510 C C . SER A 1 723 ? 0.464 11.744 -42.148 1.00 87.06 723 SER A C 1
ATOM 5512 O O . SER A 1 723 ? -0.323 10.857 -41.805 1.00 87.06 723 SER A O 1
ATOM 5514 N N . PHE A 1 724 ? 1.088 12.516 -41.252 1.00 81.50 724 PHE A N 1
ATOM 5515 C CA . PHE A 1 724 ? 0.796 12.492 -39.815 1.00 81.50 724 PHE A CA 1
ATOM 5516 C C . PHE A 1 724 ? -0.165 13.633 -39.459 1.00 81.50 724 PHE A C 1
ATOM 5518 O O . PHE A 1 724 ? 0.215 14.803 -39.399 1.00 81.50 724 PHE A O 1
ATOM 5525 N N . GLY A 1 725 ? -1.436 13.293 -39.229 1.00 82.44 725 GLY A N 1
ATOM 5526 C CA . GLY A 1 725 ? -2.491 14.291 -39.048 1.00 82.44 725 GLY A CA 1
ATOM 5527 C C . GLY A 1 725 ? -2.698 15.090 -40.336 1.00 82.44 725 GLY A C 1
ATOM 5528 O O . GLY A 1 725 ? -3.047 14.512 -41.360 1.00 82.44 725 GLY A O 1
ATOM 5529 N N . ILE A 1 726 ? -2.466 16.403 -40.281 1.00 72.25 726 ILE A N 1
ATOM 5530 C CA . ILE A 1 726 ? -2.545 17.304 -41.446 1.00 72.25 726 ILE A CA 1
ATOM 5531 C C . ILE A 1 726 ? -1.208 17.484 -42.185 1.00 72.25 726 ILE A C 1
ATOM 5533 O O . ILE A 1 726 ? -1.176 18.155 -43.213 1.00 72.25 726 ILE A O 1
ATOM 5537 N N . THR A 1 727 ? -0.106 16.924 -41.674 1.00 81.31 727 THR A N 1
ATOM 5538 C CA . THR A 1 727 ? 1.242 17.153 -42.216 1.00 81.31 727 THR A CA 1
ATOM 5539 C C . THR A 1 727 ? 1.651 16.013 -43.158 1.00 81.31 727 THR A C 1
ATOM 5541 O O . THR A 1 727 ? 1.853 14.898 -42.666 1.00 81.31 727 THR A O 1
ATOM 5544 N N . PRO A 1 728 ? 1.805 16.248 -44.476 1.00 84.81 728 PRO A N 1
ATOM 5545 C CA . PRO A 1 728 ? 2.360 15.256 -45.397 1.00 84.81 728 PRO A CA 1
ATOM 5546 C C . PRO A 1 728 ? 3.857 15.039 -45.139 1.00 84.81 728 PRO A C 1
ATOM 5548 O O . PRO A 1 728 ? 4.579 15.980 -44.806 1.00 84.81 728 PRO A O 1
ATOM 5551 N N . VAL A 1 729 ? 4.315 13.792 -45.273 1.00 89.31 729 VAL A N 1
ATOM 5552 C CA . VAL A 1 729 ? 5.712 13.377 -45.025 1.00 89.31 729 VAL A CA 1
ATOM 5553 C C . VAL A 1 729 ? 6.278 12.524 -46.161 1.00 89.31 729 VAL A C 1
ATOM 5555 O O . VAL A 1 729 ? 7.465 12.628 -46.456 1.00 89.31 729 VAL A O 1
ATOM 5558 N N . LEU A 1 730 ? 5.442 11.714 -46.818 1.00 91.25 730 LEU A N 1
ATOM 5559 C CA . LEU A 1 730 ? 5.736 11.083 -48.107 1.00 91.25 730 LEU A CA 1
ATOM 5560 C C . LEU A 1 730 ? 4.651 11.523 -49.098 1.00 91.25 730 LEU A C 1
ATOM 5562 O O . LEU A 1 730 ? 3.469 11.490 -48.746 1.00 91.25 730 LEU A O 1
ATOM 5566 N N . SER A 1 731 ? 5.054 11.922 -50.302 1.00 89.19 731 SER A N 1
ATOM 5567 C CA . SER A 1 731 ? 4.243 12.735 -51.223 1.00 89.19 731 SER A CA 1
ATOM 5568 C C . SER A 1 731 ? 4.269 12.205 -52.668 1.00 89.19 731 SER A C 1
ATOM 5570 O O . SER A 1 731 ? 4.215 12.989 -53.614 1.00 89.19 731 SER A O 1
ATOM 5572 N N . GLY A 1 732 ? 4.378 10.884 -52.842 1.00 87.75 732 GLY A N 1
ATOM 5573 C CA . GLY A 1 732 ? 4.588 10.223 -54.132 1.00 87.75 732 GLY A CA 1
ATOM 5574 C C . GLY A 1 732 ? 6.037 9.763 -54.275 1.00 87.75 732 GLY A C 1
ATOM 5575 O O . GLY A 1 732 ? 6.856 10.442 -54.889 1.00 87.75 732 GLY A O 1
ATOM 5576 N N . ILE A 1 733 ? 6.361 8.622 -53.660 1.00 91.38 733 ILE A N 1
ATOM 5577 C CA . ILE A 1 733 ? 7.663 7.956 -53.808 1.00 91.38 733 ILE A CA 1
ATOM 5578 C C . ILE A 1 733 ? 7.520 6.723 -54.705 1.00 91.38 733 ILE A C 1
ATOM 5580 O O . ILE A 1 733 ? 6.738 5.819 -54.398 1.00 91.38 733 ILE A O 1
ATOM 5584 N N . ASP A 1 734 ? 8.349 6.667 -55.747 1.00 90.62 734 ASP A N 1
ATOM 5585 C CA . ASP A 1 734 ? 8.589 5.500 -56.595 1.00 90.62 734 ASP A CA 1
ATOM 5586 C C . ASP A 1 734 ? 10.053 5.053 -56.436 1.00 90.62 734 ASP A C 1
ATOM 5588 O O . ASP A 1 734 ? 10.977 5.866 -56.514 1.00 90.62 734 ASP A O 1
ATOM 5592 N N . LEU A 1 735 ? 10.278 3.763 -56.182 1.00 92.44 735 LEU A N 1
ATOM 5593 C CA . LEU A 1 735 ? 11.607 3.178 -55.967 1.00 92.44 735 LEU A CA 1
ATOM 5594 C C . LEU A 1 735 ? 11.569 1.681 -56.286 1.00 92.44 735 LEU A C 1
ATOM 5596 O O . LEU A 1 735 ? 10.613 1.008 -55.919 1.00 92.44 735 LEU A O 1
ATOM 5600 N N . ASP A 1 736 ? 12.617 1.157 -56.916 1.00 92.25 736 ASP A N 1
ATOM 5601 C CA . ASP A 1 736 ? 12.823 -0.283 -57.120 1.00 92.25 736 ASP A CA 1
ATOM 5602 C C . ASP A 1 736 ? 14.226 -0.653 -56.645 1.00 92.25 736 ASP A C 1
ATOM 5604 O O . ASP A 1 736 ? 15.154 0.108 -56.918 1.00 92.25 736 ASP A O 1
ATOM 5608 N N . VAL A 1 737 ? 14.373 -1.802 -55.980 1.00 93.44 737 VAL A N 1
ATOM 5609 C CA . VAL A 1 737 ? 15.662 -2.345 -55.519 1.00 93.44 737 VAL A CA 1
ATOM 5610 C C . VAL A 1 737 ? 15.796 -3.795 -55.981 1.00 93.44 737 VAL A C 1
ATOM 5612 O O . VAL A 1 737 ? 14.910 -4.623 -55.737 1.00 93.44 737 VAL A O 1
ATOM 5615 N N . GLN A 1 738 ? 16.896 -4.098 -56.666 1.00 91.75 738 GLN A N 1
ATOM 5616 C CA . GLN A 1 738 ? 17.218 -5.440 -57.154 1.00 91.75 738 GLN A CA 1
ATOM 5617 C C . GLN A 1 738 ? 17.850 -6.302 -56.055 1.00 91.75 738 GLN A C 1
ATOM 5619 O O . GLN A 1 738 ? 18.391 -5.786 -55.082 1.00 91.75 738 GLN A O 1
ATOM 5624 N N . ARG A 1 739 ? 17.797 -7.630 -56.206 1.00 89.25 739 ARG A N 1
ATOM 5625 C CA . ARG A 1 739 ? 18.473 -8.561 -55.285 1.00 89.25 739 ARG A CA 1
ATOM 5626 C C . ARG A 1 739 ? 19.988 -8.335 -55.339 1.00 89.25 739 ARG A C 1
ATOM 5628 O O . ARG A 1 739 ? 20.554 -8.338 -56.427 1.00 89.25 739 ARG A O 1
ATOM 5635 N N . GLY A 1 740 ? 20.608 -8.139 -54.177 1.00 88.56 740 GLY A N 1
ATOM 5636 C CA . GLY A 1 740 ? 22.036 -7.836 -54.035 1.00 88.56 740 GLY A CA 1
ATOM 5637 C C . GLY A 1 740 ? 22.442 -6.387 -54.330 1.00 88.56 740 GLY A C 1
ATOM 5638 O O . GLY A 1 740 ? 23.629 -6.098 -54.337 1.00 88.56 740 GLY A O 1
ATOM 5639 N N . GLN A 1 741 ? 21.488 -5.476 -54.557 1.00 91.44 741 GLN A N 1
ATOM 5640 C CA . GLN A 1 741 ? 21.773 -4.053 -54.779 1.00 91.44 741 GLN A CA 1
ATOM 5641 C C . GLN A 1 741 ? 21.919 -3.288 -53.450 1.00 91.44 741 GLN A C 1
ATOM 5643 O O . GLN A 1 741 ? 21.121 -3.481 -52.525 1.00 91.44 741 GLN A O 1
ATOM 5648 N N . ALA A 1 742 ? 22.872 -2.358 -53.385 1.00 93.38 742 ALA A N 1
ATOM 5649 C CA . ALA A 1 742 ? 23.041 -1.392 -52.304 1.00 93.38 742 ALA A CA 1
ATOM 5650 C C . ALA A 1 742 ? 22.549 0.009 -52.716 1.00 93.38 742 ALA A C 1
ATOM 5652 O O . ALA A 1 742 ? 23.071 0.635 -53.643 1.00 93.38 742 ALA A O 1
ATOM 5653 N N . VAL A 1 743 ? 21.538 0.522 -52.005 1.00 95.25 743 VAL A N 1
ATOM 5654 C CA . VAL A 1 743 ? 20.875 1.802 -52.309 1.00 95.25 743 VAL A CA 1
ATOM 5655 C C . VAL A 1 743 ? 20.981 2.778 -51.137 1.00 95.25 743 VAL A C 1
ATOM 5657 O O . VAL A 1 743 ? 20.393 2.573 -50.071 1.00 95.25 743 VAL A O 1
ATOM 5660 N N . SER A 1 744 ? 21.684 3.888 -51.357 1.00 94.75 744 SER A N 1
ATOM 5661 C CA . SER A 1 744 ? 21.761 5.009 -50.413 1.00 94.75 744 SER A CA 1
ATOM 5662 C C . SER A 1 744 ? 20.553 5.933 -50.534 1.00 94.75 744 SER A C 1
ATOM 5664 O O . SER A 1 744 ? 20.233 6.399 -51.625 1.00 94.75 744 SER A O 1
ATOM 5666 N N . ILE A 1 745 ? 19.936 6.295 -49.408 1.00 94.06 745 ILE A N 1
ATOM 5667 C CA . ILE A 1 745 ? 18.884 7.318 -49.340 1.00 94.06 745 ILE A CA 1
ATOM 5668 C C . ILE A 1 745 ? 19.397 8.515 -48.535 1.00 94.06 745 ILE A C 1
ATOM 5670 O O . ILE A 1 745 ? 19.534 8.459 -47.311 1.00 94.06 745 ILE A O 1
ATOM 5674 N N . ILE A 1 746 ? 19.654 9.621 -49.232 1.00 93.00 746 ILE A N 1
ATOM 5675 C CA . ILE A 1 746 ? 20.224 10.853 -48.675 1.00 93.00 746 ILE A CA 1
ATOM 5676 C C . ILE A 1 746 ? 19.215 12.011 -48.722 1.00 9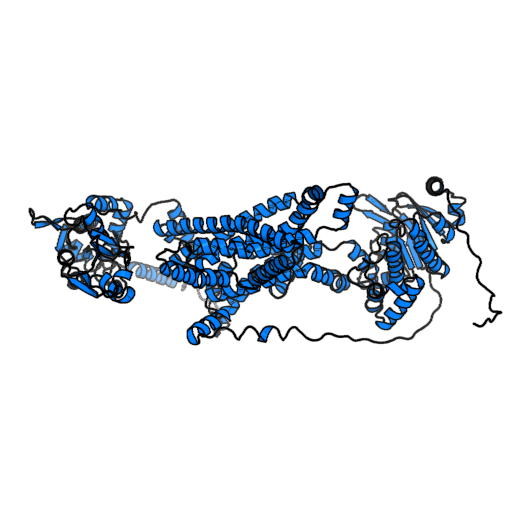3.00 746 ILE A C 1
ATOM 5678 O O . ILE A 1 746 ? 18.224 11.979 -49.456 1.00 93.00 746 ILE A O 1
ATOM 5682 N N . GLY A 1 747 ? 19.443 13.042 -47.907 1.00 90.25 747 GLY A N 1
ATOM 5683 C CA . GLY A 1 747 ? 18.590 14.233 -47.858 1.00 90.25 747 GLY A CA 1
ATOM 5684 C C . GLY A 1 747 ? 18.511 14.891 -46.475 1.00 90.25 747 GLY A C 1
ATOM 5685 O O . GLY A 1 747 ? 18.876 14.267 -45.467 1.00 90.25 747 GLY A O 1
ATOM 5686 N N . PRO A 1 748 ? 18.034 16.149 -46.403 1.00 86.56 748 PRO A N 1
ATOM 5687 C CA . PRO A 1 748 ? 17.941 16.908 -45.159 1.00 86.56 748 PRO A CA 1
ATOM 5688 C C . PRO A 1 748 ? 17.028 16.251 -44.111 1.00 86.56 748 PRO A C 1
ATOM 5690 O O . PRO A 1 748 ? 16.157 15.429 -44.407 1.00 86.56 748 PRO A O 1
ATOM 5693 N N . SER A 1 749 ? 17.217 16.632 -42.849 1.00 83.50 749 SER A N 1
ATOM 5694 C CA . SER A 1 749 ? 16.358 16.194 -41.746 1.00 83.50 749 SER A CA 1
ATOM 5695 C C . SER A 1 749 ? 14.899 16.579 -42.009 1.00 83.50 749 SER A C 1
ATOM 5697 O O . SER A 1 749 ? 14.602 17.713 -42.378 1.00 83.50 749 SER A O 1
ATOM 5699 N N . GLY A 1 750 ? 13.985 15.622 -41.834 1.00 81.50 750 GLY A N 1
ATOM 5700 C CA . GLY A 1 750 ? 12.563 15.796 -42.147 1.00 81.50 750 GLY A CA 1
ATOM 5701 C C . GLY A 1 750 ? 12.146 15.457 -43.587 1.00 81.50 750 GLY A C 1
ATOM 5702 O O . GLY A 1 750 ? 10.952 15.484 -43.857 1.00 81.50 750 GLY A O 1
ATOM 5703 N N . SER A 1 751 ? 13.053 15.061 -44.496 1.00 85.81 751 SER A N 1
ATOM 5704 C CA . SER A 1 751 ? 12.692 14.696 -45.887 1.00 85.81 751 SER A CA 1
ATOM 5705 C C . SER A 1 751 ? 11.907 13.381 -46.054 1.00 85.81 751 SER A C 1
ATOM 5707 O O . SER A 1 751 ? 11.573 13.016 -47.178 1.00 85.81 751 SER A O 1
ATOM 5709 N N . GLY A 1 752 ? 11.621 12.660 -44.962 1.00 86.62 752 GLY A N 1
ATOM 5710 C CA . GLY A 1 752 ? 10.850 11.409 -44.963 1.00 86.62 752 GLY A CA 1
ATOM 5711 C C . GLY A 1 752 ? 11.674 10.113 -44.892 1.00 86.62 752 GLY A C 1
ATOM 5712 O O . GLY A 1 752 ? 11.085 9.059 -44.671 1.00 86.62 752 GLY A O 1
ATOM 5713 N N . LYS A 1 753 ? 13.014 10.161 -44.983 1.00 91.00 753 LYS A N 1
ATOM 5714 C CA . LYS A 1 753 ? 13.925 8.986 -45.056 1.00 91.00 753 LYS A CA 1
ATOM 5715 C C . LYS A 1 753 ? 13.563 7.827 -44.102 1.00 91.00 753 LYS A C 1
ATOM 5717 O O . LYS A 1 753 ? 13.157 6.750 -44.532 1.00 91.00 753 LYS A O 1
ATOM 5722 N N . SER A 1 754 ? 13.598 8.080 -42.796 1.00 88.75 754 SER A N 1
ATOM 5723 C CA . SER A 1 754 ? 13.289 7.108 -41.732 1.00 88.75 754 SER A CA 1
ATOM 5724 C C . SER A 1 754 ? 11.808 6.694 -41.671 1.00 88.75 754 SER A C 1
ATOM 5726 O O . SER A 1 754 ? 11.456 5.681 -41.063 1.00 88.75 754 SER A O 1
ATOM 5728 N N . THR A 1 755 ? 10.920 7.473 -42.297 1.00 89.69 755 THR A N 1
ATOM 5729 C CA . THR A 1 755 ? 9.495 7.140 -42.470 1.00 89.69 755 THR A CA 1
ATOM 5730 C C . THR A 1 755 ? 9.316 6.164 -43.635 1.00 89.69 755 THR A C 1
ATOM 5732 O O . THR A 1 755 ? 8.544 5.215 -43.521 1.00 89.69 755 THR A O 1
ATOM 5735 N N . LEU A 1 756 ? 10.089 6.329 -44.712 1.00 91.12 756 LEU A N 1
ATOM 5736 C CA . LEU A 1 756 ? 10.115 5.434 -45.868 1.00 91.12 756 LEU A CA 1
ATOM 5737 C C . LEU A 1 756 ? 10.621 4.030 -45.489 1.00 91.12 756 LEU A C 1
ATOM 5739 O O . LEU A 1 756 ? 9.939 3.049 -45.778 1.00 91.12 756 LEU A O 1
ATOM 5743 N N . LEU A 1 757 ? 11.725 3.923 -44.735 1.00 92.12 757 LEU A N 1
ATOM 5744 C CA . LEU A 1 757 ? 12.210 2.632 -44.208 1.00 92.12 757 LEU A CA 1
ATOM 5745 C C . LEU A 1 757 ? 11.168 1.930 -43.316 1.00 92.12 757 LEU A C 1
ATOM 5747 O O . LEU A 1 757 ? 10.971 0.714 -43.401 1.00 92.12 757 LEU A O 1
ATOM 5751 N N . ARG A 1 758 ? 10.454 2.695 -42.477 1.00 88.38 758 ARG A N 1
ATOM 5752 C CA . ARG A 1 758 ? 9.342 2.182 -41.658 1.00 88.38 758 ARG A CA 1
ATOM 5753 C C . ARG A 1 758 ? 8.148 1.723 -42.503 1.00 88.38 758 ARG A C 1
ATOM 5755 O O . ARG A 1 758 ? 7.441 0.817 -42.074 1.00 88.38 758 ARG A O 1
ATOM 5762 N N . CYS A 1 759 ? 7.926 2.294 -43.688 1.00 90.06 759 CYS A N 1
ATOM 5763 C CA . CYS A 1 759 ? 6.907 1.811 -44.625 1.00 90.06 759 CYS A CA 1
ATOM 5764 C C . CYS A 1 759 ? 7.341 0.509 -45.317 1.00 90.06 759 CYS A C 1
ATOM 5766 O O . CYS A 1 759 ? 6.544 -0.419 -45.383 1.00 90.06 759 CYS A O 1
ATOM 5768 N N . ILE A 1 760 ? 8.600 0.393 -45.759 1.00 91.06 760 ILE A N 1
ATOM 5769 C CA . ILE A 1 760 ? 9.139 -0.826 -46.402 1.00 91.06 760 ILE A CA 1
ATOM 5770 C C . ILE A 1 760 ? 9.083 -2.034 -45.446 1.00 91.06 760 ILE A C 1
ATOM 5772 O O . ILE A 1 760 ? 8.645 -3.114 -45.826 1.00 91.06 760 ILE A O 1
ATOM 5776 N N . SER A 1 761 ? 9.440 -1.835 -44.175 1.00 86.38 761 SER A N 1
ATOM 5777 C CA . SER A 1 761 ? 9.365 -2.859 -43.112 1.00 86.38 761 SER A CA 1
ATOM 5778 C C . SER A 1 761 ? 7.954 -3.101 -42.539 1.00 86.38 761 SER A C 1
ATOM 5780 O O . SER A 1 761 ? 7.779 -3.870 -41.586 1.00 86.38 761 SER A O 1
ATOM 5782 N N . GLY A 1 762 ? 6.930 -2.421 -43.067 1.00 84.31 762 GLY A N 1
ATOM 5783 C CA . GLY A 1 762 ? 5.551 -2.512 -42.584 1.00 84.31 762 GLY A CA 1
ATOM 5784 C C . GLY A 1 762 ? 5.362 -2.091 -41.120 1.00 84.31 762 GLY A C 1
ATOM 5785 O O . GLY A 1 762 ? 4.415 -2.542 -40.474 1.00 84.31 762 GLY A O 1
ATOM 5786 N N . LEU A 1 763 ? 6.271 -1.291 -40.549 1.00 82.38 763 LEU A N 1
ATOM 5787 C CA . LEU A 1 763 ? 6.109 -0.654 -39.231 1.00 82.38 763 LEU A CA 1
ATOM 5788 C C . LEU A 1 763 ? 5.116 0.520 -39.305 1.00 82.38 763 LEU A C 1
ATOM 5790 O O . LEU A 1 763 ? 4.362 0.760 -38.363 1.00 82.38 763 LEU A O 1
ATOM 5794 N N . LEU A 1 764 ? 5.079 1.203 -40.449 1.00 85.38 764 LEU A N 1
ATOM 5795 C CA . LEU A 1 764 ? 4.033 2.133 -40.868 1.00 85.38 764 LEU A CA 1
ATOM 5796 C C . LEU A 1 764 ? 3.335 1.569 -42.112 1.00 85.38 764 LEU A C 1
ATOM 5798 O O . LEU A 1 764 ? 3.940 0.827 -42.883 1.00 85.38 764 LEU A O 1
ATOM 5802 N N . ARG A 1 765 ? 2.063 1.926 -42.314 1.00 83.31 765 ARG A N 1
ATOM 5803 C CA . ARG A 1 765 ? 1.320 1.612 -43.543 1.00 83.31 765 ARG A CA 1
ATOM 5804 C C . ARG A 1 765 ? 1.164 2.877 -44.386 1.00 83.31 765 ARG A C 1
ATOM 5806 O O . ARG A 1 765 ? 0.822 3.906 -43.801 1.00 83.31 765 ARG A O 1
ATOM 5813 N N . PRO A 1 766 ? 1.367 2.821 -45.713 1.00 85.75 766 PRO A N 1
ATOM 5814 C CA . PRO A 1 766 ? 1.066 3.947 -46.590 1.00 85.75 766 PRO A CA 1
ATOM 5815 C C . PRO A 1 766 ? -0.440 4.249 -46.590 1.00 85.75 766 PRO A C 1
ATOM 5817 O O . PRO A 1 766 ? -1.265 3.363 -46.366 1.00 85.75 766 PRO A O 1
ATOM 5820 N N . GLN A 1 767 ? -0.803 5.507 -46.843 1.00 85.81 767 GLN A N 1
ATOM 5821 C CA . GLN A 1 767 ? -2.203 5.942 -46.984 1.00 85.81 767 GLN A CA 1
ATOM 5822 C C . GLN A 1 767 ? -2.693 5.859 -48.437 1.00 85.81 767 GLN A C 1
ATOM 5824 O O . GLN A 1 767 ? -3.894 5.770 -48.683 1.00 85.81 767 GLN A O 1
ATOM 5829 N N . ARG A 1 768 ? -1.759 5.891 -49.392 1.00 87.38 768 ARG A N 1
ATOM 5830 C CA . ARG A 1 768 ? -1.961 5.732 -50.836 1.00 87.38 768 ARG A CA 1
ATOM 5831 C C . ARG A 1 768 ? -0.668 5.185 -51.455 1.00 87.38 768 ARG A C 1
ATOM 5833 O O . ARG A 1 768 ? 0.406 5.377 -50.884 1.00 87.38 768 ARG A O 1
ATOM 5840 N N . GLY A 1 769 ? -0.797 4.521 -52.601 1.00 88.94 769 GLY A N 1
ATOM 5841 C CA . GLY A 1 769 ? 0.291 3.827 -53.286 1.00 88.94 769 GLY A CA 1
ATOM 5842 C C . GLY A 1 769 ? 0.355 2.348 -52.929 1.00 88.94 769 GLY A C 1
ATOM 5843 O O . GLY A 1 769 ? -0.456 1.847 -52.149 1.00 88.94 769 GLY A O 1
ATOM 5844 N N . SER A 1 770 ? 1.330 1.648 -53.497 1.00 89.56 770 SER A N 1
ATOM 5845 C CA . SER A 1 770 ? 1.598 0.237 -53.207 1.00 89.56 770 SER A CA 1
ATOM 5846 C C . SER A 1 770 ? 3.074 0.004 -52.929 1.00 89.56 770 SER A C 1
ATOM 5848 O O . SER A 1 770 ? 3.930 0.615 -53.569 1.00 89.56 770 SER A O 1
ATOM 5850 N N . ILE A 1 771 ? 3.365 -0.909 -52.007 1.00 91.44 771 ILE A N 1
ATOM 5851 C CA . ILE A 1 771 ? 4.729 -1.307 -51.648 1.00 91.44 771 ILE A CA 1
ATOM 5852 C C . ILE A 1 771 ? 4.774 -2.829 -51.671 1.00 91.44 771 ILE A C 1
ATOM 5854 O O . ILE A 1 771 ? 3.987 -3.473 -50.984 1.00 91.44 771 ILE A O 1
ATOM 5858 N N . THR A 1 772 ? 5.701 -3.394 -52.435 1.00 90.19 772 THR A N 1
ATOM 5859 C CA . THR A 1 772 ? 5.929 -4.838 -52.536 1.00 90.19 772 THR A CA 1
ATOM 5860 C C . THR A 1 772 ? 7.349 -5.154 -52.081 1.00 90.19 772 THR A C 1
ATOM 5862 O O . THR A 1 772 ? 8.283 -4.489 -52.528 1.00 90.19 772 THR A O 1
ATOM 5865 N N . VAL A 1 773 ? 7.517 -6.157 -51.216 1.00 89.56 773 VAL A N 1
ATOM 5866 C CA . VAL A 1 773 ? 8.827 -6.717 -50.842 1.00 89.56 773 VAL A CA 1
ATOM 5867 C C . VAL A 1 773 ? 8.772 -8.238 -50.985 1.00 89.56 773 VAL A C 1
ATOM 5869 O O . VAL A 1 773 ? 7.906 -8.874 -50.396 1.00 89.56 773 VAL A O 1
ATOM 5872 N N . ASP A 1 774 ? 9.647 -8.798 -51.818 1.00 85.06 774 ASP A N 1
ATOM 5873 C CA . ASP A 1 774 ? 9.623 -10.177 -52.332 1.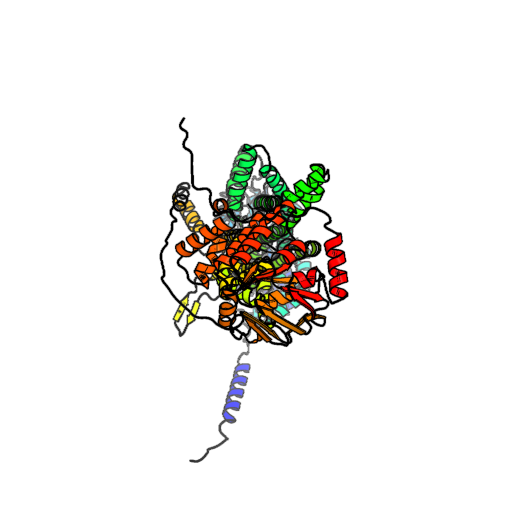00 85.06 774 ASP A CA 1
ATOM 5874 C C . ASP A 1 774 ? 8.209 -10.721 -52.620 1.00 85.06 774 ASP A C 1
ATOM 5876 O O . ASP A 1 774 ? 7.727 -11.677 -52.012 1.00 85.06 774 ASP A O 1
ATOM 5880 N N . GLY A 1 775 ? 7.482 -10.028 -53.499 1.00 81.12 775 GLY A N 1
ATOM 5881 C CA . GLY A 1 775 ? 6.099 -10.362 -53.861 1.00 81.12 775 GLY A CA 1
ATOM 5882 C C . GLY A 1 775 ? 5.035 -10.069 -52.788 1.00 81.12 775 GLY A C 1
ATOM 5883 O O . GLY A 1 775 ? 3.849 -10.042 -53.113 1.00 81.12 775 GLY A O 1
ATOM 5884 N N . ILE A 1 776 ? 5.412 -9.790 -51.535 1.00 85.75 776 ILE A N 1
ATOM 5885 C CA . ILE A 1 776 ? 4.477 -9.490 -50.441 1.00 85.75 776 ILE A CA 1
ATOM 5886 C C . ILE A 1 776 ? 4.084 -8.009 -50.485 1.00 85.75 776 ILE A C 1
ATOM 5888 O O . ILE A 1 776 ? 4.924 -7.125 -50.304 1.00 85.75 776 ILE A O 1
ATOM 5892 N N . ARG A 1 777 ? 2.791 -7.718 -50.682 1.00 86.62 777 ARG A N 1
ATOM 5893 C CA . ARG A 1 777 ? 2.262 -6.344 -50.660 1.00 86.62 777 ARG A CA 1
ATOM 5894 C C . ARG A 1 777 ? 2.074 -5.820 -49.239 1.00 86.62 777 ARG A C 1
ATOM 5896 O O . ARG A 1 777 ? 1.113 -6.159 -48.551 1.00 86.62 777 ARG A O 1
ATOM 5903 N N . VAL A 1 778 ? 2.962 -4.919 -48.833 1.00 85.38 778 VAL A N 1
ATOM 5904 C CA . VAL A 1 778 ? 2.981 -4.270 -47.514 1.00 85.38 778 VAL A CA 1
ATOM 5905 C C . VAL A 1 778 ? 1.748 -3.381 -47.295 1.00 85.38 778 VAL A C 1
ATOM 5907 O O . VAL A 1 778 ? 1.273 -3.236 -46.168 1.00 85.38 778 VAL A O 1
ATOM 5910 N N . ASP A 1 779 ? 1.178 -2.826 -48.369 1.00 80.00 779 ASP A N 1
ATOM 5911 C CA . ASP A 1 779 ? -0.068 -2.054 -48.311 1.00 80.00 779 ASP A CA 1
ATOM 5912 C C . ASP A 1 779 ? -1.319 -2.928 -48.073 1.00 80.00 779 ASP A C 1
ATOM 5914 O O . ASP A 1 779 ? -2.311 -2.437 -47.533 1.00 80.00 779 ASP A O 1
ATOM 5918 N N . GLN A 1 780 ? -1.260 -4.228 -48.396 1.00 82.38 780 GLN A N 1
ATOM 5919 C CA . GLN A 1 780 ? -2.403 -5.154 -48.337 1.00 82.38 780 GLN A CA 1
ATOM 5920 C C . GLN A 1 780 ? -2.389 -6.131 -47.153 1.00 82.38 780 GLN A C 1
ATOM 5922 O O . GLN A 1 780 ? -3.339 -6.897 -47.017 1.00 82.38 780 GLN A O 1
ATOM 5927 N N . LEU A 1 781 ? -1.368 -6.097 -46.283 1.00 82.44 781 LEU A N 1
ATOM 5928 C CA . LEU A 1 781 ? -1.250 -6.980 -45.110 1.00 82.44 781 LEU A CA 1
ATOM 5929 C C . LEU A 1 781 ? -2.564 -7.009 -44.306 1.00 82.44 781 LEU A C 1
ATOM 5931 O O . LEU A 1 781 ? -2.931 -6.014 -43.674 1.00 82.44 781 LEU A O 1
ATOM 5935 N N . ALA A 1 782 ? -3.275 -8.128 -44.291 1.00 74.56 782 ALA A N 1
ATOM 5936 C CA . ALA A 1 782 ? -4.549 -8.266 -43.590 1.00 74.56 782 ALA A CA 1
ATOM 5937 C C . ALA A 1 782 ? -4.351 -8.892 -42.205 1.00 74.56 782 ALA A C 1
ATOM 5939 O O . ALA A 1 782 ? -5.007 -8.494 -41.239 1.00 74.56 782 ALA A O 1
ATOM 5940 N N . THR A 1 783 ? -3.422 -9.842 -42.101 1.00 76.25 783 THR A N 1
ATOM 5941 C CA . THR A 1 783 ? -3.191 -10.665 -40.915 1.00 76.25 783 THR A CA 1
ATOM 5942 C C . THR A 1 783 ? -1.866 -10.343 -40.213 1.00 76.25 783 THR A C 1
ATOM 5944 O O . THR A 1 783 ? -0.989 -9.623 -40.707 1.00 76.25 783 THR A O 1
ATOM 5947 N N . GLU A 1 784 ? -1.720 -10.890 -39.007 1.00 72.00 784 GLU A N 1
ATOM 5948 C CA . GLU A 1 784 ? -0.452 -10.881 -38.277 1.00 72.00 784 GLU A CA 1
ATOM 5949 C C . GLU A 1 784 ? 0.579 -11.830 -38.919 1.00 72.00 784 GLU A C 1
ATOM 5951 O O . GLU A 1 784 ? 1.772 -11.536 -38.892 1.00 72.00 784 GLU A O 1
ATOM 5956 N N . GLU A 1 785 ? 0.127 -12.903 -39.574 1.00 75.38 785 GLU A N 1
ATOM 5957 C CA . GLU A 1 785 ? 0.976 -13.875 -40.270 1.00 75.38 785 GLU A CA 1
ATOM 5958 C C . GLU A 1 785 ? 1.598 -13.267 -41.536 1.00 75.38 785 GLU A C 1
ATOM 5960 O O . GLU A 1 785 ? 2.811 -13.375 -41.710 1.00 75.38 785 GLU A O 1
ATOM 5965 N N . ASP A 1 786 ? 0.835 -12.511 -42.338 1.00 77.88 786 ASP A N 1
ATOM 5966 C CA . ASP A 1 786 ? 1.350 -11.765 -43.504 1.00 77.88 786 ASP A CA 1
ATOM 5967 C C . ASP A 1 786 ? 2.479 -10.809 -43.078 1.00 77.88 786 ASP A C 1
ATOM 5969 O O . ASP A 1 786 ? 3.520 -10.683 -43.726 1.00 77.88 786 ASP A O 1
ATOM 5973 N N . THR A 1 787 ? 2.270 -10.132 -41.943 1.00 79.75 787 THR A N 1
ATOM 5974 C CA . THR A 1 787 ? 3.202 -9.143 -41.385 1.00 79.75 787 THR A CA 1
ATOM 5975 C C . THR A 1 787 ? 4.498 -9.804 -40.897 1.00 79.75 787 THR A C 1
ATOM 5977 O O . THR A 1 787 ? 5.571 -9.201 -40.963 1.00 79.75 787 THR A O 1
ATOM 5980 N N . ILE A 1 788 ? 4.418 -11.050 -40.427 1.00 80.75 788 ILE A N 1
ATOM 5981 C CA . ILE A 1 788 ? 5.570 -11.851 -39.994 1.00 80.75 788 ILE A CA 1
ATOM 5982 C C . ILE A 1 788 ? 6.291 -12.464 -41.195 1.00 80.75 788 ILE A C 1
ATOM 5984 O O . ILE A 1 788 ? 7.519 -12.436 -41.229 1.00 80.75 788 ILE A O 1
ATOM 5988 N N . ALA A 1 789 ? 5.561 -12.948 -42.203 1.00 82.81 789 ALA A N 1
ATOM 5989 C CA . ALA A 1 789 ? 6.129 -13.435 -43.458 1.00 82.81 789 ALA A CA 1
ATOM 5990 C C . ALA A 1 789 ? 6.942 -12.344 -44.177 1.00 82.81 789 ALA A C 1
ATOM 5992 O O . ALA A 1 789 ? 8.042 -12.620 -44.649 1.00 82.81 789 ALA A O 1
ATOM 5993 N N . LEU A 1 790 ? 6.449 -11.099 -44.178 1.00 85.81 790 LEU A N 1
ATOM 5994 C CA . LEU A 1 790 ? 7.195 -9.929 -44.646 1.00 85.81 790 LEU A CA 1
ATOM 5995 C C . LEU A 1 790 ? 8.489 -9.728 -43.845 1.00 85.81 790 LEU A C 1
ATOM 5997 O O . LEU A 1 790 ? 9.582 -9.695 -44.403 1.00 85.81 790 LEU A O 1
ATOM 6001 N N . ARG A 1 791 ? 8.375 -9.579 -42.522 1.00 87.00 791 ARG A N 1
ATOM 6002 C CA . ARG A 1 791 ? 9.501 -9.152 -41.681 1.00 87.00 791 ARG A CA 1
ATOM 6003 C C . ARG A 1 791 ? 10.544 -10.239 -41.418 1.00 87.00 791 ARG A C 1
ATOM 6005 O O . ARG A 1 791 ? 11.670 -9.901 -41.086 1.00 87.00 791 ARG A O 1
ATOM 6012 N N . LYS A 1 792 ? 10.230 -11.520 -41.646 1.00 86.38 792 LYS A N 1
ATOM 6013 C CA . LYS A 1 792 ? 11.246 -12.586 -41.743 1.00 86.38 792 LYS A CA 1
ATOM 6014 C C . LYS A 1 792 ? 12.310 -12.278 -42.801 1.00 86.38 792 LYS A C 1
ATOM 6016 O O . LYS A 1 792 ? 13.468 -12.602 -42.590 1.00 86.38 792 LYS A O 1
ATOM 6021 N N . ARG A 1 793 ? 11.924 -11.623 -43.901 1.00 86.75 793 ARG A N 1
ATOM 6022 C CA . ARG A 1 793 ? 12.809 -11.294 -45.029 1.00 86.75 793 ARG A CA 1
ATOM 6023 C C . ARG A 1 793 ? 13.527 -9.947 -44.876 1.00 86.75 793 ARG A C 1
ATOM 6025 O O . ARG A 1 793 ? 14.343 -9.614 -45.730 1.00 86.75 793 ARG A O 1
ATOM 6032 N N . ILE A 1 794 ? 13.221 -9.165 -43.831 1.00 90.50 794 ILE A N 1
ATOM 6033 C CA . ILE A 1 794 ? 13.699 -7.783 -43.661 1.00 90.50 794 ILE A CA 1
ATOM 6034 C C . ILE A 1 794 ? 14.428 -7.613 -42.323 1.00 90.50 794 ILE A C 1
ATOM 6036 O O . ILE A 1 794 ? 13.806 -7.502 -41.267 1.00 90.50 794 ILE A O 1
ATOM 6040 N N . GLY A 1 795 ? 15.753 -7.489 -42.375 1.00 89.44 795 GLY A N 1
ATOM 6041 C CA . GLY A 1 795 ? 16.553 -7.009 -41.252 1.00 89.44 795 GLY A CA 1
ATOM 6042 C C . GLY A 1 795 ? 16.382 -5.498 -41.078 1.00 89.44 795 GLY A C 1
ATOM 6043 O O . GLY A 1 795 ? 16.366 -4.758 -42.059 1.00 89.44 795 GLY A O 1
ATOM 6044 N N . PHE A 1 796 ? 16.280 -5.012 -39.837 1.00 91.31 796 PHE A N 1
ATOM 6045 C CA . PHE A 1 796 ? 16.228 -3.573 -39.545 1.00 91.31 796 PHE A CA 1
ATOM 6046 C C . PHE A 1 796 ? 17.241 -3.206 -38.459 1.00 91.31 796 PHE A C 1
ATOM 6048 O O . PHE A 1 796 ? 17.178 -3.718 -37.338 1.00 91.31 796 PHE A O 1
ATOM 6055 N N . VAL A 1 797 ? 18.143 -2.279 -38.781 1.00 89.94 797 VAL A N 1
ATOM 6056 C CA . VAL A 1 797 ? 19.146 -1.715 -37.875 1.00 89.94 797 VAL A CA 1
ATOM 6057 C C . VAL A 1 797 ? 18.829 -0.233 -37.666 1.00 89.94 797 VAL A C 1
ATOM 6059 O O . VAL A 1 797 ? 18.845 0.569 -38.598 1.00 89.94 797 VAL A O 1
ATOM 6062 N N . PHE A 1 798 ? 18.488 0.124 -36.429 1.00 85.50 798 PHE A N 1
ATOM 6063 C CA . PHE A 1 798 ? 18.023 1.461 -36.058 1.00 85.50 798 PHE A CA 1
ATOM 6064 C C . PHE A 1 798 ? 19.177 2.372 -35.603 1.00 85.50 798 PHE A C 1
ATOM 6066 O O . PHE A 1 798 ? 20.235 1.897 -35.190 1.00 85.50 798 PHE A O 1
ATOM 6073 N N . GLN A 1 799 ? 18.909 3.679 -35.562 1.00 80.62 799 GLN A N 1
ATOM 6074 C CA . GLN A 1 799 ? 19.758 4.717 -34.960 1.00 80.62 799 GLN A CA 1
ATOM 6075 C C . GLN A 1 799 ? 20.078 4.468 -33.472 1.00 80.62 799 GLN A C 1
ATOM 6077 O O . GLN A 1 799 ? 21.115 4.890 -32.971 1.00 80.62 799 GLN A O 1
ATOM 6082 N N . GLN A 1 800 ? 19.178 3.793 -32.749 1.00 71.94 800 GLN A N 1
ATOM 6083 C CA . GLN A 1 800 ? 19.415 3.315 -31.386 1.00 71.94 800 GLN A CA 1
ATOM 6084 C C . GLN A 1 800 ? 19.624 1.801 -31.418 1.00 71.94 800 GLN A C 1
ATOM 6086 O O . GLN A 1 800 ? 18.806 1.086 -31.996 1.00 71.94 800 GLN A O 1
ATOM 6091 N N . TYR A 1 801 ? 20.655 1.311 -30.723 1.00 77.44 801 TYR A N 1
ATOM 6092 C CA . TYR A 1 801 ? 21.087 -0.098 -30.704 1.00 77.44 801 TYR A CA 1
ATOM 6093 C C . TYR A 1 801 ? 19.945 -1.108 -30.476 1.00 77.44 801 TYR A C 1
ATOM 6095 O O . TYR A 1 801 ? 19.970 -2.236 -30.974 1.00 77.44 801 TYR A O 1
ATOM 6103 N N . ASN A 1 802 ? 18.912 -0.700 -29.723 1.00 78.94 802 ASN A N 1
ATOM 6104 C CA . ASN A 1 802 ? 17.655 -1.433 -29.543 1.00 78.94 802 ASN A CA 1
ATOM 6105 C C . ASN A 1 802 ? 17.835 -2.894 -29.081 1.00 78.94 802 ASN A C 1
ATOM 6107 O O . ASN A 1 802 ? 17.020 -3.762 -29.397 1.00 78.94 802 ASN A O 1
ATOM 6111 N N . LEU A 1 803 ? 18.908 -3.183 -28.340 1.00 86.75 803 LEU A N 1
ATOM 6112 C CA . LEU A 1 803 ? 19.158 -4.484 -27.719 1.00 86.75 803 LEU A CA 1
ATOM 6113 C C . LEU A 1 803 ? 18.225 -4.698 -26.513 1.00 86.75 803 LEU A C 1
ATOM 6115 O O . LEU A 1 803 ? 17.749 -3.742 -25.893 1.00 86.75 803 LEU A O 1
ATOM 6119 N N . PHE A 1 804 ? 17.961 -5.957 -26.169 1.00 84.44 804 PHE A N 1
ATOM 6120 C CA . PHE A 1 804 ? 17.207 -6.337 -24.978 1.00 84.44 804 PHE A CA 1
ATOM 6121 C C . PHE A 1 804 ? 18.161 -6.380 -23.769 1.00 84.44 804 PHE A C 1
ATOM 6123 O O . PHE A 1 804 ? 19.027 -7.256 -23.718 1.00 84.44 804 PHE A O 1
ATOM 6130 N N . PRO A 1 805 ? 18.034 -5.474 -22.778 1.00 78.94 805 PRO A N 1
ATOM 6131 C CA . PRO A 1 805 ? 19.043 -5.308 -21.722 1.00 78.94 805 PRO A CA 1
ATOM 6132 C C . PRO A 1 805 ? 19.055 -6.440 -20.683 1.00 78.94 805 PRO A C 1
ATOM 6134 O O . PRO A 1 805 ? 20.011 -6.566 -19.927 1.00 78.94 805 PRO A O 1
ATOM 6137 N N . HIS A 1 806 ? 17.997 -7.254 -20.638 1.00 77.69 806 HIS A N 1
ATOM 6138 C CA . HIS A 1 806 ? 17.841 -8.393 -19.727 1.00 77.69 806 HIS A CA 1
ATOM 6139 C C . HIS A 1 806 ? 18.330 -9.727 -20.328 1.00 77.69 806 HIS A C 1
ATOM 6141 O O . HIS A 1 806 ? 18.227 -10.763 -19.675 1.00 77.69 806 HIS A O 1
ATOM 6147 N N . LEU A 1 807 ? 18.831 -9.700 -21.566 1.00 85.94 807 LEU A N 1
ATOM 6148 C CA . LEU A 1 807 ? 19.393 -10.832 -22.304 1.00 85.94 807 LEU A CA 1
ATOM 6149 C C . LEU A 1 807 ? 20.903 -10.614 -22.496 1.00 85.94 807 LEU A C 1
ATOM 6151 O O . LEU A 1 807 ? 21.355 -9.464 -22.507 1.00 85.94 807 LEU A O 1
ATOM 6155 N N . SER A 1 808 ? 21.694 -11.682 -22.630 1.00 91.62 808 SER A N 1
ATOM 6156 C CA . SER A 1 808 ? 23.096 -11.559 -23.062 1.00 91.62 808 SER A CA 1
ATOM 6157 C C . SER A 1 808 ? 23.197 -11.176 -24.548 1.00 91.62 808 SER A C 1
ATOM 6159 O O . SER A 1 808 ? 22.188 -11.106 -25.255 1.00 91.62 808 SER A O 1
ATOM 6161 N N . VAL A 1 809 ? 24.407 -10.922 -25.045 1.00 92.25 809 VAL A N 1
ATOM 6162 C CA . VAL A 1 809 ? 24.684 -10.725 -26.478 1.00 92.25 809 VAL A CA 1
ATOM 6163 C C . VAL A 1 809 ? 24.252 -11.949 -27.293 1.00 92.25 809 VAL A C 1
ATOM 6165 O O . VAL A 1 809 ? 23.515 -11.791 -28.263 1.00 92.25 809 VAL A O 1
ATOM 6168 N N . LEU A 1 810 ? 24.621 -13.162 -26.869 1.00 92.69 810 LEU A N 1
ATOM 6169 C CA . LEU A 1 810 ? 24.214 -14.406 -27.528 1.00 92.69 810 LEU A CA 1
ATOM 6170 C C . LEU A 1 810 ? 22.687 -14.577 -27.508 1.00 92.69 810 LEU A C 1
ATOM 6172 O O . LEU A 1 810 ? 22.079 -14.796 -28.554 1.00 92.69 810 LEU A O 1
ATOM 6176 N N . ASP A 1 811 ? 22.053 -14.380 -26.345 1.00 89.00 811 ASP A N 1
ATOM 6177 C CA . ASP A 1 811 ? 20.590 -14.445 -26.209 1.00 89.00 811 ASP A CA 1
ATOM 6178 C C . ASP A 1 811 ? 19.877 -13.422 -27.120 1.00 89.00 811 ASP A C 1
ATOM 6180 O O . ASP A 1 811 ? 18.821 -13.719 -27.676 1.00 89.00 811 ASP A O 1
ATOM 6184 N N . ASN A 1 812 ? 20.448 -12.221 -27.301 1.00 91.12 812 ASN A N 1
ATOM 6185 C CA . ASN A 1 812 ? 19.908 -11.189 -28.193 1.00 91.12 812 ASN A CA 1
ATOM 6186 C C . ASN A 1 812 ? 19.890 -11.627 -29.664 1.00 91.12 812 ASN A C 1
ATOM 6188 O O . ASN A 1 812 ? 18.963 -11.247 -30.379 1.00 91.12 812 ASN A O 1
ATOM 6192 N N . LEU A 1 813 ? 20.889 -12.397 -30.109 1.00 92.00 813 LEU A N 1
ATOM 6193 C CA . LEU A 1 813 ? 20.966 -12.923 -31.474 1.00 92.00 813 LEU A CA 1
ATOM 6194 C C . LEU A 1 813 ? 20.014 -14.114 -31.666 1.00 92.00 813 LEU A C 1
ATOM 6196 O O . LEU A 1 813 ? 19.245 -14.122 -32.622 1.00 92.00 813 LEU A O 1
ATOM 6200 N N . ILE A 1 814 ? 20.007 -15.090 -30.749 1.00 92.31 814 ILE A N 1
ATOM 6201 C CA . ILE A 1 814 ? 19.239 -16.341 -30.919 1.00 92.31 814 ILE A CA 1
ATOM 6202 C C . ILE A 1 814 ? 17.737 -16.211 -30.617 1.00 92.31 814 ILE A C 1
ATOM 6204 O O . ILE A 1 814 ? 16.946 -17.046 -31.060 1.00 92.31 814 ILE A O 1
ATOM 6208 N N . ALA A 1 815 ? 17.308 -15.171 -29.889 1.00 84.56 815 ALA A N 1
ATOM 6209 C CA . ALA A 1 815 ? 15.912 -15.015 -29.465 1.00 84.56 815 ALA A CA 1
ATOM 6210 C C . ALA A 1 815 ? 14.901 -14.936 -30.624 1.00 84.56 815 ALA A C 1
ATOM 6212 O O . ALA A 1 815 ? 13.751 -15.354 -30.448 1.00 84.56 815 ALA A O 1
ATOM 6213 N N . ALA A 1 816 ? 15.303 -14.400 -31.782 1.00 85.38 816 ALA A N 1
ATOM 6214 C CA . ALA A 1 816 ? 14.448 -14.328 -32.963 1.00 85.38 816 ALA A CA 1
ATOM 6215 C C . ALA A 1 816 ? 14.512 -15.623 -33.809 1.00 85.38 816 ALA A C 1
ATOM 6217 O O . ALA A 1 816 ? 13.450 -16.221 -33.997 1.00 85.38 816 ALA A O 1
ATOM 6218 N N . PRO A 1 817 ? 15.683 -16.167 -34.207 1.00 86.81 817 PRO A N 1
ATOM 6219 C CA . PRO A 1 817 ? 15.760 -17.403 -34.997 1.00 86.81 817 PRO A CA 1
ATOM 6220 C C . PRO A 1 817 ? 15.099 -18.615 -34.332 1.00 86.81 817 PRO A C 1
ATOM 6222 O O . PRO A 1 817 ? 14.313 -19.308 -34.975 1.00 86.81 817 PRO A O 1
ATOM 6225 N N . VAL A 1 818 ? 15.309 -18.825 -33.027 1.00 84.75 818 VAL A N 1
ATOM 6226 C CA . VAL A 1 818 ? 14.729 -19.972 -32.293 1.00 84.75 818 VAL A CA 1
ATOM 6227 C C . VAL A 1 818 ? 13.199 -19.904 -32.204 1.00 84.75 818 VAL A C 1
ATOM 6229 O O . VAL A 1 818 ? 12.530 -20.922 -32.046 1.00 84.75 818 VAL A O 1
ATOM 6232 N N . ARG A 1 819 ? 12.604 -18.707 -32.298 1.00 77.88 819 ARG A N 1
ATOM 6233 C CA . ARG A 1 819 ? 11.152 -18.516 -32.141 1.00 77.88 819 ARG A CA 1
ATOM 6234 C C . ARG A 1 819 ? 10.414 -18.306 -33.457 1.00 77.88 819 ARG A C 1
ATOM 6236 O O . ARG A 1 819 ? 9.324 -18.834 -33.633 1.00 77.88 819 ARG A O 1
ATOM 6243 N N . VAL A 1 820 ? 10.967 -17.457 -34.313 1.00 81.38 820 VAL A N 1
ATOM 6244 C CA . VAL A 1 820 ? 10.310 -16.929 -35.510 1.00 81.38 820 VAL A CA 1
ATOM 6245 C C . VAL A 1 820 ? 10.640 -17.800 -36.719 1.00 81.38 820 VAL A C 1
ATOM 6247 O O . VAL A 1 820 ? 9.747 -18.115 -37.506 1.00 81.38 820 VAL A O 1
ATOM 6250 N N . LEU A 1 821 ? 11.898 -18.233 -36.844 1.00 80.69 821 LEU A N 1
ATOM 6251 C CA . LEU A 1 821 ? 12.318 -19.219 -37.846 1.00 80.69 821 LEU A CA 1
ATOM 6252 C C . LEU A 1 821 ? 12.135 -20.662 -37.344 1.00 80.69 821 LEU A C 1
ATOM 6254 O O . LEU A 1 821 ? 11.940 -21.559 -38.152 1.00 80.69 821 LEU A O 1
ATOM 6258 N N . GLY A 1 822 ? 12.138 -20.873 -36.023 1.00 82.31 822 GLY A N 1
ATOM 6259 C CA . GLY A 1 822 ? 11.950 -22.185 -35.398 1.00 82.31 822 GLY A CA 1
ATOM 6260 C C . GLY A 1 822 ? 13.208 -23.060 -35.377 1.00 82.31 822 GLY A C 1
ATOM 6261 O O . GLY A 1 822 ? 13.088 -24.261 -35.153 1.00 82.31 822 GLY A O 1
ATOM 6262 N N . LYS A 1 823 ? 14.397 -22.478 -35.608 1.00 85.25 823 LYS A N 1
ATOM 6263 C CA . LYS A 1 823 ? 15.680 -23.206 -35.574 1.00 85.25 823 LYS A CA 1
ATOM 6264 C C . LYS A 1 823 ? 15.917 -23.837 -34.199 1.00 85.25 823 LYS A C 1
ATOM 6266 O O . LYS A 1 823 ? 15.531 -23.247 -33.182 1.00 85.25 823 LYS A O 1
ATOM 6271 N N . ALA A 1 824 ? 16.589 -24.990 -34.145 1.00 87.25 824 ALA A N 1
ATOM 6272 C CA . ALA A 1 824 ? 16.990 -25.546 -32.859 1.00 87.25 824 ALA A CA 1
ATOM 6273 C C . ALA A 1 824 ? 17.970 -24.586 -32.169 1.00 87.25 824 ALA A C 1
ATOM 6275 O O . ALA A 1 824 ? 18.690 -23.818 -32.815 1.00 87.25 824 ALA A O 1
ATOM 6276 N N . ARG A 1 825 ? 17.963 -24.574 -30.832 1.00 84.38 825 ARG A N 1
ATOM 6277 C CA . ARG A 1 825 ? 18.711 -23.559 -30.079 1.00 84.38 825 ARG A CA 1
ATOM 6278 C C . ARG A 1 825 ? 20.220 -23.605 -30.380 1.00 84.38 825 ARG A C 1
ATOM 6280 O O . ARG A 1 825 ? 20.751 -22.534 -30.665 1.00 84.38 825 ARG A O 1
ATOM 6287 N N . PRO A 1 826 ? 20.903 -24.765 -30.360 1.00 88.94 826 PRO A N 1
ATOM 6288 C CA . PRO A 1 826 ? 22.328 -24.813 -30.680 1.00 88.94 826 PRO A CA 1
ATOM 6289 C C . PRO A 1 826 ? 22.663 -24.491 -32.142 1.00 88.94 826 PRO A C 1
ATOM 6291 O O . PRO A 1 826 ? 23.716 -23.905 -32.374 1.00 88.94 826 PRO A O 1
ATOM 6294 N N . ASP A 1 827 ? 21.762 -24.733 -33.105 1.00 86.12 827 ASP A N 1
ATOM 6295 C CA . ASP A 1 827 ? 21.923 -24.243 -34.488 1.00 86.12 827 ASP A CA 1
ATOM 6296 C C . ASP A 1 827 ? 22.001 -22.711 -34.493 1.00 86.12 827 ASP A C 1
ATOM 6298 O O . ASP A 1 827 ? 22.927 -22.119 -35.042 1.00 86.12 827 ASP A O 1
ATOM 6302 N N . ALA A 1 828 ? 21.050 -22.060 -33.812 1.00 87.25 828 ALA A N 1
ATOM 6303 C CA . ALA A 1 828 ? 21.021 -20.610 -33.686 1.00 87.25 828 ALA A CA 1
ATOM 6304 C C . ALA A 1 828 ? 22.223 -20.074 -32.892 1.00 87.25 828 ALA A C 1
ATOM 6306 O O . ALA A 1 828 ? 22.737 -19.011 -33.232 1.00 87.25 828 ALA A O 1
ATOM 6307 N N . GLU A 1 829 ? 22.703 -20.787 -31.866 1.00 89.94 829 GLU A N 1
ATOM 6308 C CA . GLU A 1 829 ? 23.920 -20.416 -31.131 1.00 89.94 829 GLU A CA 1
ATOM 6309 C C . GLU A 1 829 ? 25.174 -20.558 -32.003 1.00 89.94 829 GLU A C 1
ATOM 6311 O O . GLU A 1 829 ? 26.011 -19.659 -31.982 1.00 89.94 829 GLU A O 1
ATOM 6316 N N . ALA A 1 830 ? 25.286 -21.598 -32.833 1.00 89.94 830 ALA A N 1
ATOM 6317 C CA . ALA A 1 830 ? 26.374 -21.751 -33.799 1.00 89.94 830 ALA A CA 1
ATOM 6318 C C . ALA A 1 830 ? 26.360 -20.632 -34.859 1.00 89.94 830 ALA A C 1
ATOM 6320 O O . ALA A 1 830 ? 27.389 -19.991 -35.089 1.00 89.94 830 ALA A O 1
ATOM 6321 N N . THR A 1 831 ? 25.192 -20.325 -35.438 1.00 88.19 831 THR A N 1
ATOM 6322 C CA . THR A 1 831 ? 25.009 -19.187 -36.358 1.00 88.19 831 THR A CA 1
ATOM 6323 C C . THR A 1 831 ? 25.353 -17.860 -35.675 1.00 88.19 831 THR A C 1
ATOM 6325 O O . THR A 1 831 ? 26.071 -17.035 -36.240 1.00 88.19 831 THR A O 1
ATOM 6328 N N . ALA A 1 832 ? 24.907 -17.654 -34.434 1.00 90.50 832 ALA A N 1
ATOM 6329 C CA . ALA A 1 832 ? 25.198 -16.447 -33.669 1.00 90.50 832 ALA A CA 1
ATOM 6330 C C . ALA A 1 832 ? 26.689 -16.318 -33.321 1.00 90.50 832 ALA A C 1
ATOM 6332 O O . ALA A 1 832 ? 27.227 -15.218 -33.404 1.00 90.50 832 ALA A O 1
ATOM 6333 N N . HIS A 1 833 ? 27.382 -17.410 -32.991 1.00 92.06 833 HIS A N 1
ATOM 6334 C CA . HIS A 1 833 ? 28.831 -17.402 -32.782 1.00 92.06 833 HIS A CA 1
ATOM 6335 C C . HIS A 1 833 ? 29.594 -17.055 -34.069 1.00 92.06 833 HIS A C 1
ATOM 6337 O O . HIS A 1 833 ? 30.495 -16.217 -34.022 1.00 92.06 833 HIS A O 1
ATOM 6343 N N . ALA A 1 834 ? 29.195 -17.599 -35.224 1.00 90.50 834 ALA A N 1
ATOM 6344 C CA . ALA A 1 834 ? 29.775 -17.228 -36.516 1.00 90.50 834 ALA A CA 1
ATOM 6345 C C . ALA A 1 834 ? 29.564 -15.735 -36.846 1.00 90.50 834 ALA A C 1
ATOM 6347 O O . ALA A 1 834 ? 30.501 -15.052 -37.262 1.00 90.50 834 ALA A O 1
ATOM 6348 N N . LEU A 1 835 ? 28.367 -15.196 -36.590 1.00 91.38 835 LEU A N 1
ATOM 6349 C CA . LEU A 1 835 ? 28.057 -13.777 -36.798 1.00 91.38 835 LEU A CA 1
ATOM 6350 C C . LEU A 1 835 ? 28.786 -12.855 -35.807 1.00 91.38 835 LEU A C 1
ATOM 6352 O O . LEU A 1 835 ? 29.287 -11.808 -36.212 1.00 91.38 835 LEU A O 1
ATOM 6356 N N . LEU A 1 836 ? 28.910 -13.244 -34.532 1.00 91.88 836 LEU A N 1
ATOM 6357 C CA . LEU A 1 836 ? 29.699 -12.504 -33.537 1.00 91.88 836 LEU A CA 1
ATOM 6358 C C . LEU A 1 836 ? 31.187 -12.498 -33.880 1.00 91.88 836 LEU A C 1
ATOM 6360 O O . LEU A 1 836 ? 31.847 -11.481 -33.685 1.00 91.88 836 LEU A O 1
ATOM 6364 N N . LYS A 1 837 ? 31.706 -13.599 -34.428 1.00 90.94 837 LYS A N 1
ATOM 6365 C CA . LYS A 1 837 ? 33.066 -13.664 -34.961 1.00 90.94 837 LYS A CA 1
ATOM 6366 C C . LYS A 1 837 ? 33.247 -12.729 -36.154 1.00 90.94 837 LYS A C 1
ATOM 6368 O O . LYS A 1 837 ? 34.205 -11.961 -36.149 1.00 90.94 837 LYS A O 1
ATOM 6373 N N . LYS A 1 838 ? 32.308 -12.725 -37.112 1.00 85.62 838 LYS A N 1
ATOM 6374 C CA . LYS A 1 838 ? 32.338 -11.812 -38.268 1.00 85.62 838 LYS A CA 1
ATOM 6375 C C . LYS A 1 838 ? 32.364 -10.342 -37.836 1.00 85.62 838 LYS A C 1
ATOM 6377 O O . LYS A 1 838 ? 33.219 -9.600 -38.292 1.00 85.62 838 LYS A O 1
ATOM 6382 N N . VAL A 1 839 ? 31.514 -9.928 -36.890 1.00 89.50 839 VAL A N 1
ATOM 6383 C CA . VAL A 1 839 ? 31.523 -8.536 -36.388 1.00 89.50 839 VAL A CA 1
ATOM 6384 C C . VAL A 1 839 ? 32.599 -8.252 -35.324 1.00 89.50 839 VAL A C 1
ATOM 6386 O O . VAL A 1 839 ? 32.578 -7.184 -34.710 1.00 89.50 839 VAL A O 1
ATOM 6389 N N . GLY A 1 840 ? 33.531 -9.179 -35.069 1.00 88.81 840 GLY A N 1
ATOM 6390 C CA . GLY A 1 840 ? 34.667 -8.985 -34.160 1.00 88.81 840 GLY A CA 1
ATOM 6391 C C . GLY A 1 840 ? 34.302 -8.847 -32.675 1.00 88.81 840 GLY A C 1
ATOM 6392 O O . GLY A 1 840 ? 34.889 -8.012 -31.988 1.00 88.81 840 GLY A O 1
ATOM 6393 N N . LEU A 1 841 ? 33.311 -9.608 -32.191 1.00 92.88 841 LEU A N 1
ATOM 6394 C CA . LEU A 1 841 ? 32.771 -9.568 -30.816 1.00 92.88 841 LEU A CA 1
ATOM 6395 C C . LEU A 1 841 ? 32.498 -10.962 -30.207 1.00 92.88 841 LEU A C 1
ATOM 6397 O O . LEU A 1 841 ? 31.693 -11.096 -29.284 1.00 92.88 841 LEU A O 1
ATOM 6401 N N . GLU A 1 842 ? 33.169 -12.009 -30.696 1.00 90.50 842 GLU A N 1
ATOM 6402 C CA . GLU A 1 842 ? 33.024 -13.396 -30.212 1.00 90.50 842 GLU A CA 1
ATOM 6403 C C . GLU A 1 842 ? 33.266 -13.527 -28.692 1.00 90.50 842 GLU A C 1
ATOM 6405 O O . GLU A 1 842 ? 32.521 -14.217 -27.994 1.00 90.50 842 GLU A O 1
ATOM 6410 N N . ASP A 1 843 ? 34.231 -12.778 -28.147 1.00 91.25 843 ASP A N 1
ATOM 6411 C CA . ASP A 1 843 ? 34.552 -12.762 -26.713 1.00 91.25 843 ASP A CA 1
ATOM 6412 C C . ASP A 1 843 ? 33.465 -12.095 -25.840 1.00 91.25 843 ASP A C 1
ATOM 6414 O O . ASP A 1 843 ? 33.394 -12.330 -24.631 1.00 91.25 843 ASP A O 1
ATOM 6418 N N . LYS A 1 844 ? 32.573 -11.299 -26.446 1.00 91.69 844 LYS A N 1
ATOM 6419 C CA . LYS A 1 844 ? 31.465 -10.609 -25.767 1.00 91.69 844 LYS A CA 1
ATOM 6420 C C . LYS A 1 844 ? 30.161 -11.402 -25.738 1.00 91.69 844 LYS A C 1
ATOM 6422 O O . LYS A 1 844 ? 29.194 -10.905 -25.169 1.00 91.69 844 LYS A O 1
ATOM 6427 N N . ALA A 1 845 ? 30.110 -12.631 -26.260 1.00 90.00 845 ALA A N 1
ATOM 6428 C CA . ALA A 1 845 ? 28.880 -13.434 -26.352 1.00 90.00 845 ALA A CA 1
ATOM 6429 C C . ALA A 1 845 ? 28.073 -13.538 -25.033 1.00 90.00 845 ALA A C 1
ATOM 6431 O O . ALA A 1 845 ? 26.844 -13.557 -25.058 1.00 90.00 845 ALA A O 1
ATOM 6432 N N . ARG A 1 846 ? 28.744 -13.558 -23.870 1.00 90.88 846 ARG A N 1
ATOM 6433 C CA . ARG A 1 846 ? 28.106 -13.628 -22.535 1.00 90.88 846 ARG A CA 1
ATOM 6434 C C . ARG A 1 846 ? 27.889 -12.273 -21.845 1.00 90.88 846 ARG A C 1
ATOM 6436 O O . ARG A 1 846 ? 27.342 -12.250 -20.746 1.00 90.88 846 ARG A O 1
ATOM 6443 N N . ALA A 1 847 ? 28.322 -11.165 -22.442 1.00 90.06 847 ALA A N 1
ATOM 6444 C CA . ALA A 1 847 ? 28.103 -9.829 -21.892 1.00 90.06 847 ALA A CA 1
ATOM 6445 C C . ALA A 1 847 ? 26.628 -9.411 -22.020 1.00 90.06 847 ALA A C 1
ATOM 6447 O O . ALA A 1 847 ? 25.897 -9.914 -22.873 1.00 90.06 847 ALA A O 1
ATOM 6448 N N . HIS A 1 848 ? 26.196 -8.453 -21.204 1.00 89.62 848 HIS A N 1
ATOM 6449 C CA . HIS A 1 848 ? 24.929 -7.740 -21.377 1.00 89.62 848 HIS A CA 1
ATOM 6450 C C . HIS A 1 848 ? 25.155 -6.393 -22.090 1.00 89.62 848 HIS A C 1
ATOM 6452 O O . HIS A 1 848 ? 26.239 -5.823 -21.966 1.00 89.62 848 HIS A O 1
ATOM 6458 N N . PRO A 1 849 ? 24.146 -5.818 -22.781 1.00 87.00 849 PRO A N 1
ATOM 6459 C CA . PRO A 1 849 ? 24.302 -4.564 -23.532 1.00 87.00 849 PRO A CA 1
ATOM 6460 C C . PRO A 1 849 ? 24.907 -3.392 -22.741 1.00 87.00 849 PRO A C 1
ATOM 6462 O O . PRO A 1 849 ? 25.695 -2.630 -23.287 1.00 87.00 849 PRO A O 1
ATOM 6465 N N . GLY A 1 850 ? 24.618 -3.285 -21.438 1.00 83.31 850 GLY A N 1
ATOM 6466 C CA . GLY A 1 850 ? 25.199 -2.266 -20.548 1.00 83.31 850 GLY A CA 1
ATOM 6467 C C . GLY A 1 850 ? 26.691 -2.439 -20.217 1.00 83.31 850 GLY A C 1
ATOM 6468 O O . GLY A 1 850 ? 27.206 -1.701 -19.385 1.00 83.31 850 GLY A O 1
ATOM 6469 N N . GLN A 1 851 ? 27.373 -3.418 -20.819 1.00 85.25 851 GLN A N 1
ATOM 6470 C CA . GLN A 1 851 ? 28.809 -3.694 -20.669 1.00 85.25 851 GLN A CA 1
ATOM 6471 C C . GLN A 1 851 ? 29.588 -3.469 -21.983 1.00 85.25 851 GLN A C 1
ATOM 6473 O O . GLN A 1 851 ? 30.738 -3.890 -22.091 1.00 85.25 851 GLN A O 1
ATOM 6478 N N . LEU A 1 852 ? 28.958 -2.847 -22.988 1.00 87.31 852 LEU A N 1
ATOM 6479 C CA . LEU A 1 852 ? 29.490 -2.640 -24.338 1.00 87.31 852 LEU A CA 1
ATOM 6480 C C . LEU A 1 852 ? 29.530 -1.149 -24.705 1.00 87.31 852 LEU A C 1
ATOM 6482 O O . LEU A 1 852 ? 28.609 -0.404 -24.356 1.00 87.31 852 LEU A O 1
ATOM 6486 N N . SER A 1 853 ? 30.539 -0.725 -25.471 1.00 88.31 853 SER A N 1
ATOM 6487 C CA . SER A 1 853 ? 30.578 0.624 -26.064 1.00 88.31 853 SER A CA 1
ATOM 6488 C C . SER A 1 853 ? 29.522 0.799 -27.168 1.00 88.31 853 SER A C 1
ATOM 6490 O O . SER A 1 853 ? 28.949 -0.182 -27.646 1.00 88.31 853 SER A O 1
ATOM 6492 N N . GLY A 1 854 ? 29.266 2.038 -27.609 1.00 84.19 854 GLY A N 1
ATOM 6493 C CA . GLY A 1 854 ? 28.279 2.322 -28.662 1.00 84.19 854 GLY A CA 1
ATOM 6494 C C . GLY A 1 854 ? 28.537 1.538 -29.955 1.00 84.19 854 GLY A C 1
ATOM 6495 O O . GLY A 1 854 ? 27.673 0.787 -30.408 1.00 84.19 854 GLY A O 1
ATOM 6496 N N . GLY A 1 855 ? 29.761 1.610 -30.495 1.00 85.81 855 GLY A N 1
ATOM 6497 C CA . GLY A 1 855 ? 30.142 0.867 -31.704 1.00 85.81 855 GLY A CA 1
ATOM 6498 C C . GLY A 1 855 ? 29.986 -0.651 -31.552 1.00 85.81 855 GLY A C 1
ATOM 6499 O O . GLY A 1 855 ? 29.510 -1.323 -32.466 1.00 85.81 855 GLY A O 1
ATOM 6500 N N . GLN A 1 856 ? 30.281 -1.195 -30.365 1.00 90.56 856 GLN A N 1
ATOM 6501 C CA . GLN A 1 856 ? 30.068 -2.612 -30.056 1.00 90.56 856 GLN A CA 1
ATOM 6502 C C . GLN A 1 856 ? 28.574 -2.970 -30.015 1.00 90.56 856 GLN A C 1
ATOM 6504 O O . GLN A 1 856 ? 28.170 -3.981 -30.586 1.00 90.56 856 GLN A O 1
ATOM 6509 N N . GLN A 1 857 ? 27.730 -2.139 -29.392 1.00 89.88 857 GLN A N 1
ATOM 6510 C CA . GLN A 1 857 ? 26.280 -2.357 -29.371 1.00 89.88 857 GLN A CA 1
ATOM 6511 C C . GLN A 1 857 ? 25.669 -2.286 -30.779 1.00 89.88 857 GLN A C 1
ATOM 6513 O O . GLN A 1 857 ? 24.780 -3.082 -31.087 1.00 89.88 857 GLN A O 1
ATOM 6518 N N . GLN A 1 858 ? 26.170 -1.409 -31.657 1.00 88.88 858 GLN A N 1
ATOM 6519 C CA . GLN A 1 858 ? 25.704 -1.330 -33.044 1.00 88.88 858 GLN A CA 1
ATOM 6520 C C . GLN A 1 858 ? 26.158 -2.539 -33.872 1.00 88.88 858 GLN A C 1
ATOM 6522 O O . GLN A 1 858 ? 25.344 -3.121 -34.586 1.00 88.88 858 GLN A O 1
ATOM 6527 N N . ARG A 1 859 ? 27.404 -3.007 -33.704 1.00 91.75 859 ARG A N 1
ATOM 6528 C CA . ARG A 1 859 ? 27.885 -4.261 -34.314 1.00 91.75 859 ARG A CA 1
ATOM 6529 C C . ARG A 1 859 ? 27.065 -5.484 -33.861 1.00 91.75 859 ARG A C 1
ATOM 6531 O O . ARG A 1 859 ? 26.696 -6.306 -34.699 1.00 91.75 859 ARG A O 1
ATOM 6538 N N . VAL A 1 860 ? 26.661 -5.567 -32.586 1.00 92.75 860 VAL A N 1
ATOM 6539 C CA . VAL A 1 860 ? 25.709 -6.597 -32.102 1.00 92.75 860 VAL A CA 1
ATOM 6540 C C . VAL A 1 860 ? 24.309 -6.423 -32.710 1.00 92.75 860 VAL A C 1
ATOM 6542 O O . VAL A 1 860 ? 23.663 -7.415 -33.048 1.00 92.75 860 VAL A O 1
ATOM 6545 N N . ALA A 1 861 ? 23.824 -5.189 -32.886 1.00 90.38 861 ALA A N 1
ATOM 6546 C CA . ALA A 1 861 ? 22.526 -4.930 -33.512 1.00 90.38 861 ALA A CA 1
ATOM 6547 C C . ALA A 1 861 ? 22.487 -5.371 -34.988 1.00 90.38 861 ALA A C 1
ATOM 6549 O O . ALA A 1 861 ? 21.481 -5.945 -35.412 1.00 90.38 861 ALA A O 1
ATOM 6550 N N . ILE A 1 862 ? 23.587 -5.177 -35.730 1.00 91.25 862 ILE A N 1
ATOM 6551 C CA . ILE A 1 862 ? 23.782 -5.696 -37.093 1.00 91.25 862 ILE A CA 1
ATOM 6552 C C . ILE A 1 862 ? 23.800 -7.230 -37.079 1.00 91.25 862 ILE A C 1
ATOM 6554 O O . ILE A 1 862 ? 22.990 -7.851 -37.764 1.00 91.25 862 ILE A O 1
ATOM 6558 N N . ALA A 1 863 ? 24.636 -7.857 -36.242 1.00 91.88 863 ALA A N 1
ATOM 6559 C CA . ALA A 1 863 ? 24.715 -9.320 -36.145 1.00 91.88 863 ALA A CA 1
ATOM 6560 C C . ALA A 1 863 ? 23.360 -9.973 -35.796 1.00 91.88 863 ALA A C 1
ATOM 6562 O O . ALA A 1 863 ? 23.015 -11.020 -36.339 1.00 91.88 863 ALA A O 1
ATOM 6563 N N . ARG A 1 864 ? 22.540 -9.329 -34.956 1.00 92.94 864 ARG A N 1
ATOM 6564 C CA . ARG A 1 864 ? 21.162 -9.760 -34.663 1.00 92.94 864 ARG A CA 1
ATOM 6565 C C . ARG A 1 864 ? 20.217 -9.636 -35.861 1.00 92.94 864 ARG A C 1
ATOM 6567 O O . ARG A 1 864 ? 19.352 -10.491 -36.019 1.00 92.94 864 ARG A O 1
ATOM 6574 N N . ALA A 1 865 ? 20.343 -8.589 -36.677 1.00 90.19 865 ALA A N 1
ATOM 6575 C CA . ALA A 1 865 ? 19.545 -8.458 -37.896 1.00 90.19 865 ALA A CA 1
ATOM 6576 C C . ALA A 1 865 ? 19.915 -9.549 -38.918 1.00 90.19 865 ALA A C 1
ATOM 6578 O O . ALA A 1 865 ? 19.025 -10.132 -39.529 1.00 90.19 865 ALA A O 1
ATOM 6579 N N . LEU A 1 866 ? 21.205 -9.879 -39.035 1.00 90.19 866 LEU A N 1
ATOM 6580 C CA . LEU A 1 866 ? 21.711 -10.949 -39.903 1.00 90.19 866 LEU A CA 1
ATOM 6581 C C . LEU A 1 866 ? 21.341 -12.357 -39.422 1.00 90.19 866 LEU A C 1
ATOM 6583 O O . LEU A 1 866 ? 21.133 -13.237 -40.248 1.00 90.19 866 LEU A O 1
ATOM 6587 N N . ALA A 1 867 ? 21.206 -12.577 -38.109 1.00 90.06 867 ALA A N 1
ATOM 6588 C CA . ALA A 1 867 ? 20.823 -13.877 -37.549 1.00 90.06 867 ALA A CA 1
ATOM 6589 C C . ALA A 1 867 ? 19.440 -14.367 -38.023 1.00 90.06 867 ALA A C 1
ATOM 6591 O O . ALA A 1 867 ? 19.155 -15.558 -37.949 1.00 90.06 867 ALA A O 1
ATOM 6592 N N . MET A 1 868 ? 18.593 -13.459 -38.522 1.00 85.44 868 MET A N 1
ATOM 6593 C CA . MET A 1 868 ? 17.306 -13.777 -39.150 1.00 85.44 868 MET A CA 1
ATOM 6594 C C . MET A 1 868 ? 17.411 -14.236 -40.615 1.00 85.44 868 MET A C 1
ATOM 6596 O O . MET A 1 868 ? 16.378 -14.548 -41.198 1.00 85.44 868 MET A O 1
ATOM 6600 N N . GLU A 1 869 ? 18.616 -14.269 -41.195 1.00 88.38 869 GLU A N 1
ATOM 6601 C CA . GLU A 1 869 ? 18.883 -14.578 -42.612 1.00 88.38 869 GLU A CA 1
ATOM 6602 C C . GLU A 1 869 ? 17.991 -13.773 -43.590 1.00 88.38 869 GLU A C 1
ATOM 6604 O O . GLU A 1 869 ? 17.310 -14.348 -44.441 1.00 88.38 869 GLU A O 1
ATOM 6609 N N . PRO A 1 870 ? 17.950 -12.428 -43.464 1.00 90.88 870 PRO A N 1
ATOM 6610 C CA . PRO A 1 870 ? 17.065 -11.593 -44.264 1.00 90.88 870 PRO A CA 1
ATOM 6611 C C . PRO A 1 870 ? 17.565 -11.432 -45.705 1.00 90.88 870 PRO A C 1
ATOM 6613 O O . PRO A 1 870 ? 18.762 -11.362 -45.969 1.00 90.88 870 PRO A O 1
ATOM 6616 N N . GLU A 1 871 ? 16.630 -11.262 -46.636 1.00 89.69 871 GLU A N 1
ATOM 6617 C CA . GLU A 1 871 ? 16.923 -10.996 -48.051 1.00 89.69 871 GLU A CA 1
ATOM 6618 C C . GLU A 1 871 ? 17.211 -9.509 -48.317 1.00 89.69 871 GLU A C 1
ATOM 6620 O O . GLU A 1 871 ? 17.868 -9.164 -49.302 1.00 89.69 871 GLU A O 1
ATOM 6625 N N . LEU A 1 872 ? 16.709 -8.643 -47.429 1.00 93.00 872 LEU A N 1
ATOM 6626 C CA . LEU A 1 872 ? 16.847 -7.189 -47.423 1.00 93.00 872 LEU A CA 1
ATOM 6627 C C . LEU A 1 872 ? 17.280 -6.718 -46.031 1.00 93.00 872 LEU A C 1
ATOM 6629 O O . LEU A 1 872 ? 16.635 -7.067 -45.043 1.00 93.00 872 LEU A O 1
ATOM 6633 N N . ILE A 1 873 ? 18.287 -5.852 -45.935 1.00 93.62 873 ILE A N 1
ATOM 6634 C CA . ILE A 1 873 ? 18.622 -5.152 -44.688 1.00 93.62 873 ILE A CA 1
ATOM 6635 C C . ILE A 1 873 ? 18.437 -3.634 -44.828 1.00 93.62 873 ILE A C 1
ATOM 6637 O O . ILE A 1 873 ? 18.812 -3.019 -45.827 1.00 93.62 873 ILE A O 1
ATOM 6641 N N . LEU A 1 874 ? 17.810 -3.033 -43.814 1.00 94.19 874 LEU A N 1
ATOM 6642 C CA . LEU A 1 874 ? 17.509 -1.606 -43.729 1.00 94.19 874 LEU A CA 1
ATOM 6643 C C . LEU A 1 874 ? 18.342 -0.959 -42.616 1.00 94.19 874 LEU A C 1
ATOM 6645 O O . LEU A 1 874 ? 18.289 -1.414 -41.471 1.00 94.19 874 LEU A O 1
ATOM 6649 N N . PHE A 1 875 ? 19.057 0.125 -42.926 1.00 93.44 875 PHE A N 1
ATOM 6650 C CA . PHE A 1 875 ? 19.870 0.882 -41.963 1.00 93.44 875 PHE A CA 1
ATOM 6651 C C . PHE A 1 875 ? 19.340 2.323 -41.814 1.00 93.44 875 PHE A C 1
ATOM 6653 O O . PHE A 1 875 ? 19.289 3.058 -42.798 1.00 93.44 875 PHE A O 1
ATOM 6660 N N . ASP A 1 876 ? 18.960 2.743 -40.600 1.00 91.94 876 ASP A N 1
ATOM 6661 C CA . ASP A 1 876 ? 18.375 4.070 -40.301 1.00 91.94 876 ASP A CA 1
ATOM 6662 C C . ASP A 1 876 ? 19.348 4.938 -39.467 1.00 91.94 876 ASP A C 1
ATOM 6664 O O . ASP A 1 876 ? 19.404 4.797 -38.248 1.00 91.94 876 ASP A O 1
ATOM 6668 N N . GLU A 1 877 ? 20.148 5.795 -40.120 1.00 88.06 877 GLU A N 1
ATOM 6669 C CA . GLU A 1 877 ? 21.110 6.759 -39.527 1.00 88.06 877 GLU A CA 1
ATOM 6670 C C . GLU A 1 877 ? 22.087 6.149 -38.486 1.00 88.06 877 GLU A C 1
ATOM 6672 O O . GLU A 1 877 ? 22.444 6.763 -37.478 1.00 88.06 877 GLU A O 1
ATOM 6677 N N . VAL A 1 878 ? 22.553 4.927 -38.763 1.00 84.94 878 VAL A N 1
ATOM 6678 C CA . VAL A 1 878 ? 23.240 3.996 -37.840 1.00 84.94 878 VAL A CA 1
ATOM 6679 C C . VAL A 1 878 ? 24.577 4.441 -37.227 1.00 84.94 878 VAL A C 1
ATOM 6681 O O . VAL A 1 878 ? 25.013 3.816 -36.262 1.00 84.94 878 VAL A O 1
ATOM 6684 N N . THR A 1 879 ? 25.223 5.490 -37.741 1.00 84.81 879 THR A N 1
ATOM 6685 C CA . THR A 1 879 ? 26.463 6.066 -37.174 1.00 84.81 879 THR A CA 1
ATOM 6686 C C . THR A 1 879 ? 26.229 7.318 -36.329 1.00 84.81 879 THR A C 1
ATOM 6688 O O . THR A 1 879 ? 27.096 7.705 -35.554 1.00 84.81 879 THR A O 1
ATOM 6691 N N . SER A 1 880 ? 25.050 7.943 -36.421 1.00 79.62 880 SER A N 1
ATOM 6692 C CA . SER A 1 880 ? 24.788 9.290 -35.877 1.00 79.62 880 SER A CA 1
ATOM 6693 C C . SER A 1 880 ? 24.756 9.402 -34.343 1.00 79.62 880 SER A C 1
ATOM 6695 O O . SER A 1 880 ? 24.665 10.508 -33.813 1.00 79.62 880 SER A O 1
ATOM 6697 N N . ALA A 1 881 ? 24.828 8.275 -33.630 1.00 74.19 881 ALA A N 1
ATOM 6698 C CA . ALA A 1 881 ? 24.860 8.190 -32.167 1.00 74.19 881 ALA A CA 1
ATOM 6699 C C . ALA A 1 881 ? 26.198 7.640 -31.620 1.00 74.19 881 ALA A C 1
ATOM 6701 O O . ALA A 1 881 ? 26.252 7.201 -30.469 1.00 74.19 881 ALA A O 1
ATOM 6702 N N . LEU A 1 882 ? 27.251 7.626 -32.448 1.00 80.12 882 LEU A N 1
ATOM 6703 C CA . LEU A 1 882 ? 28.576 7.085 -32.137 1.00 80.12 882 LEU A CA 1
ATOM 6704 C C . LEU A 1 882 ? 29.633 8.184 -31.993 1.00 80.12 882 LEU A C 1
ATOM 6706 O O . LEU A 1 882 ? 29.588 9.202 -32.684 1.00 80.12 882 LEU A O 1
ATOM 6710 N N . ASP A 1 883 ? 30.639 7.930 -31.156 1.00 81.12 883 ASP A N 1
ATOM 6711 C CA . ASP A 1 883 ? 31.860 8.734 -31.120 1.00 81.12 883 ASP A CA 1
ATOM 6712 C C . ASP A 1 883 ? 32.674 8.515 -32.414 1.00 81.12 883 ASP A C 1
ATOM 6714 O O . ASP A 1 883 ? 32.777 7.359 -32.854 1.00 81.12 883 ASP A O 1
ATOM 6718 N N . PRO A 1 884 ? 33.293 9.557 -33.015 1.00 76.50 884 PRO A N 1
ATOM 6719 C CA . PRO A 1 884 ? 33.947 9.472 -34.329 1.00 76.50 884 PRO A CA 1
ATOM 6720 C C . PRO A 1 884 ? 34.979 8.346 -34.476 1.00 76.50 884 PRO A C 1
ATOM 6722 O O . PRO A 1 884 ? 35.084 7.742 -35.541 1.00 76.50 884 PRO A O 1
ATOM 6725 N N . GLU A 1 885 ? 35.696 8.014 -33.400 1.00 74.00 885 GLU A N 1
ATOM 6726 C CA . GLU A 1 885 ? 36.680 6.922 -33.360 1.00 74.00 885 GLU A CA 1
ATOM 6727 C C . GLU A 1 885 ? 36.052 5.539 -33.622 1.00 74.00 885 GLU A C 1
ATOM 6729 O O . GLU A 1 885 ? 36.709 4.647 -34.153 1.00 74.00 885 GLU A O 1
ATOM 6734 N N . THR A 1 886 ? 34.766 5.361 -33.297 1.00 77.31 886 THR A N 1
ATOM 6735 C CA . THR A 1 886 ? 34.035 4.085 -33.436 1.00 77.31 886 THR A CA 1
ATOM 6736 C C . THR A 1 886 ? 33.172 3.993 -34.697 1.00 77.31 886 THR A C 1
ATOM 6738 O O . THR A 1 886 ? 32.699 2.908 -35.037 1.00 77.31 886 THR A O 1
ATOM 6741 N N . VAL A 1 887 ? 32.991 5.100 -35.428 1.00 84.38 887 VAL A N 1
ATOM 6742 C CA . VAL A 1 887 ? 32.203 5.143 -36.674 1.00 84.38 887 VAL A CA 1
ATOM 6743 C C . VAL A 1 887 ? 32.797 4.209 -37.734 1.00 84.38 887 VAL A C 1
ATOM 6745 O O . VAL A 1 887 ? 32.067 3.425 -38.341 1.00 84.38 887 VAL A O 1
ATOM 6748 N N . GLY A 1 888 ? 34.124 4.226 -37.907 1.00 82.69 888 GLY A N 1
ATOM 6749 C CA . GLY A 1 888 ? 34.819 3.393 -38.896 1.00 82.69 888 GLY A CA 1
ATOM 6750 C C . GLY A 1 888 ? 34.625 1.887 -38.684 1.00 82.69 888 GLY A C 1
ATOM 6751 O O . GLY A 1 888 ? 34.410 1.161 -39.650 1.00 82.69 888 GLY A O 1
ATOM 6752 N N . GLU A 1 889 ? 34.609 1.414 -37.431 1.00 83.38 889 GLU A N 1
ATOM 6753 C CA . GLU A 1 889 ? 34.371 -0.006 -37.120 1.00 83.38 889 GLU A CA 1
ATOM 6754 C C . GLU A 1 889 ? 32.997 -0.494 -37.603 1.00 83.38 889 GLU A C 1
ATOM 6756 O O . GLU A 1 889 ? 32.846 -1.643 -38.012 1.00 83.38 889 GLU A O 1
ATOM 6761 N N . VAL A 1 890 ? 31.981 0.371 -37.521 1.00 87.81 890 VAL A N 1
ATOM 6762 C CA . VAL A 1 890 ? 30.602 0.046 -37.907 1.00 87.81 890 VAL A CA 1
ATOM 6763 C C . VAL A 1 890 ? 30.429 0.148 -39.421 1.00 87.81 890 VAL A C 1
ATOM 6765 O O . VAL A 1 890 ? 29.780 -0.712 -40.012 1.00 87.81 890 VAL A O 1
ATOM 6768 N N . LEU A 1 891 ? 31.036 1.154 -40.057 1.00 88.06 891 LEU A N 1
ATOM 6769 C CA . LEU A 1 891 ? 30.996 1.315 -41.511 1.00 88.06 891 LEU A CA 1
ATOM 6770 C C . LEU A 1 891 ? 31.700 0.165 -42.244 1.00 88.06 891 LEU A C 1
ATOM 6772 O O . LEU A 1 891 ? 31.146 -0.341 -43.217 1.00 88.06 891 LEU A O 1
ATOM 6776 N N . ASN A 1 892 ? 32.853 -0.304 -41.754 1.00 87.50 892 ASN A N 1
ATOM 6777 C CA . ASN A 1 892 ? 33.565 -1.438 -42.356 1.00 87.50 892 ASN A CA 1
ATOM 6778 C C . ASN A 1 892 ? 32.694 -2.706 -42.393 1.00 87.50 892 ASN A C 1
ATOM 6780 O O . ASN A 1 892 ? 32.559 -3.319 -43.446 1.00 87.50 892 ASN A O 1
ATOM 6784 N N . VAL A 1 893 ? 32.018 -3.038 -41.284 1.00 87.94 893 VAL A N 1
ATOM 6785 C CA . VAL A 1 893 ? 31.095 -4.189 -41.213 1.00 87.94 893 VAL A CA 1
ATOM 6786 C C . VAL A 1 893 ? 29.917 -4.045 -42.187 1.00 87.94 893 VAL A C 1
ATOM 6788 O O . VAL A 1 893 ? 29.436 -5.045 -42.707 1.00 87.94 893 VAL A O 1
ATOM 6791 N N . ILE A 1 894 ? 29.438 -2.826 -42.457 1.00 89.00 894 ILE A N 1
ATOM 6792 C CA . ILE A 1 894 ? 28.376 -2.600 -43.453 1.00 89.00 894 ILE A CA 1
ATOM 6793 C C . ILE A 1 894 ? 28.929 -2.746 -44.881 1.00 89.00 894 ILE A C 1
ATOM 6795 O O . ILE A 1 894 ? 28.242 -3.318 -45.723 1.00 89.00 894 ILE A O 1
ATOM 6799 N N . GLY A 1 895 ? 30.164 -2.302 -45.140 1.00 87.50 895 GLY A N 1
ATOM 6800 C CA . GLY A 1 895 ? 30.863 -2.524 -46.411 1.00 87.50 895 GLY A CA 1
ATOM 6801 C C . GLY A 1 895 ? 31.031 -4.011 -46.728 1.00 87.50 895 GLY A C 1
ATOM 6802 O O . GLY A 1 895 ? 30.548 -4.464 -47.757 1.00 87.50 895 GLY A O 1
ATOM 6803 N N . GLU A 1 896 ? 31.574 -4.795 -45.789 1.00 86.75 896 GLU A N 1
ATOM 6804 C CA . GLU A 1 896 ? 31.731 -6.255 -45.928 1.00 86.75 896 GLU A CA 1
ATOM 6805 C C . GLU A 1 896 ? 30.413 -6.988 -46.241 1.00 86.75 896 GLU A C 1
ATOM 6807 O O . GLU A 1 896 ? 30.416 -8.028 -46.891 1.00 86.75 896 GLU A O 1
ATOM 6812 N N . LEU A 1 897 ? 29.272 -6.481 -45.761 1.00 87.38 897 LEU A N 1
ATOM 6813 C CA . LEU A 1 897 ? 27.958 -7.068 -46.046 1.00 87.38 897 LEU A CA 1
ATOM 6814 C C . LEU A 1 897 ? 27.439 -6.709 -47.441 1.00 87.38 897 LEU A C 1
ATOM 6816 O O . LEU A 1 897 ? 26.725 -7.511 -48.038 1.00 87.38 897 LEU A O 1
ATOM 6820 N N . VAL A 1 898 ? 27.797 -5.535 -47.961 1.00 87.88 898 VAL A N 1
ATOM 6821 C CA . VAL A 1 898 ? 27.503 -5.153 -49.347 1.00 87.88 898 VAL A CA 1
ATOM 6822 C C . VAL A 1 898 ? 28.406 -5.912 -50.319 1.00 87.88 898 VAL A C 1
ATOM 6824 O O . VAL A 1 898 ? 27.902 -6.441 -51.306 1.00 87.88 898 VAL A O 1
ATOM 6827 N N . ASP A 1 899 ? 29.700 -6.044 -50.014 1.00 86.38 899 ASP A N 1
ATOM 6828 C CA . ASP A 1 899 ? 30.659 -6.806 -50.825 1.00 86.38 899 ASP A CA 1
ATOM 6829 C C . ASP A 1 899 ? 30.292 -8.307 -50.901 1.00 86.38 899 ASP A C 1
ATOM 6831 O O . ASP A 1 899 ? 30.478 -8.940 -51.940 1.00 86.38 899 ASP A O 1
ATOM 6835 N N . ASP A 1 900 ? 29.687 -8.863 -49.841 1.00 83.81 900 ASP A N 1
ATOM 6836 C CA . ASP A 1 900 ? 29.077 -10.206 -49.820 1.00 83.81 900 ASP A CA 1
ATOM 6837 C C . ASP A 1 900 ? 27.778 -10.324 -50.661 1.00 83.81 900 ASP A C 1
ATOM 6839 O O . ASP A 1 900 ? 27.190 -11.405 -50.750 1.00 83.81 900 ASP A O 1
ATOM 6843 N N . GLY A 1 901 ? 27.295 -9.236 -51.271 1.00 85.31 901 GLY A N 1
ATOM 6844 C CA . GLY A 1 901 ? 26.104 -9.219 -52.126 1.00 85.31 901 GLY A CA 1
ATOM 6845 C C . GLY A 1 901 ? 24.765 -9.197 -51.379 1.00 85.31 901 GLY A C 1
ATOM 6846 O O . GLY A 1 901 ? 23.754 -9.655 -51.919 1.00 85.31 901 GLY A O 1
ATOM 6847 N N . LEU A 1 902 ? 24.718 -8.690 -50.140 1.00 87.94 902 LEU A N 1
ATOM 6848 C CA . LEU A 1 902 ? 23.467 -8.533 -49.390 1.00 87.94 902 LEU A CA 1
ATOM 6849 C C . LEU A 1 902 ? 22.669 -7.319 -49.891 1.00 87.94 902 LEU A C 1
ATOM 6851 O O . LEU A 1 902 ? 23.195 -6.210 -49.973 1.00 87.94 902 LEU A O 1
ATOM 6855 N N . THR A 1 903 ? 21.368 -7.488 -50.154 1.00 93.00 903 THR A N 1
ATOM 6856 C CA . THR A 1 903 ? 20.513 -6.365 -50.577 1.00 93.00 903 THR A CA 1
ATOM 6857 C C . THR A 1 903 ? 20.361 -5.345 -49.449 1.00 93.00 903 THR A C 1
ATOM 6859 O O . THR A 1 903 ? 19.786 -5.653 -48.401 1.00 93.00 903 THR A O 1
ATOM 6862 N N . CYS A 1 904 ? 20.826 -4.117 -49.666 1.00 92.38 904 CYS A N 1
ATOM 6863 C CA . CYS A 1 904 ? 20.930 -3.090 -48.632 1.00 92.38 904 CYS A CA 1
ATOM 6864 C C . CYS A 1 904 ? 20.181 -1.812 -49.031 1.00 92.38 904 CYS A C 1
ATOM 6866 O O . CYS A 1 904 ? 20.385 -1.280 -50.119 1.00 92.38 904 CYS A O 1
ATOM 6868 N N . VAL A 1 905 ? 19.381 -1.247 -48.121 1.00 94.50 905 VAL A N 1
ATOM 6869 C CA . VAL A 1 905 ? 18.876 0.133 -48.252 1.00 94.50 905 VAL A CA 1
ATOM 6870 C C . VAL A 1 905 ? 19.267 0.922 -47.008 1.00 94.50 905 VAL A C 1
ATOM 6872 O O . VAL A 1 905 ? 18.847 0.604 -45.894 1.00 94.50 905 VAL A O 1
ATOM 6875 N N . LEU A 1 906 ? 20.090 1.953 -47.192 1.00 93.44 906 LEU A N 1
ATOM 6876 C CA . LEU A 1 906 ? 20.755 2.659 -46.098 1.00 93.44 906 LEU A CA 1
ATOM 6877 C C . LEU A 1 906 ? 20.512 4.169 -46.129 1.00 93.44 906 LEU A C 1
ATOM 6879 O O . LEU A 1 906 ? 20.811 4.864 -47.097 1.00 93.44 906 LEU A O 1
ATOM 6883 N N . VAL A 1 907 ? 19.981 4.683 -45.022 1.00 93.25 907 VAL A N 1
ATOM 6884 C CA . VAL A 1 907 ? 19.815 6.110 -44.755 1.00 93.25 907 VAL A CA 1
ATOM 6885 C C . VAL A 1 907 ? 21.023 6.588 -43.958 1.00 93.25 907 VAL A C 1
ATOM 6887 O O . VAL A 1 907 ? 21.239 6.148 -42.828 1.00 93.25 907 VAL A O 1
ATOM 6890 N N . THR A 1 908 ? 21.813 7.495 -44.533 1.00 90.25 908 THR A N 1
ATOM 6891 C CA . THR A 1 908 ? 23.064 7.968 -43.924 1.00 90.25 908 THR A CA 1
ATOM 6892 C C . THR A 1 908 ? 23.377 9.426 -44.263 1.00 90.25 908 THR A C 1
ATOM 6894 O O . THR A 1 908 ? 22.913 9.960 -45.273 1.00 90.25 908 THR A O 1
ATOM 6897 N N . HIS A 1 909 ? 24.198 10.059 -43.420 1.00 86.88 909 HIS A N 1
ATOM 6898 C CA . HIS A 1 909 ? 24.840 11.352 -43.694 1.00 86.88 909 HIS A CA 1
ATOM 6899 C C . HIS A 1 909 ? 26.325 11.200 -44.075 1.00 86.88 909 HIS A C 1
ATOM 6901 O O . HIS A 1 909 ? 26.952 12.172 -44.494 1.00 86.88 909 HIS A O 1
ATOM 6907 N N . GLU A 1 910 ? 26.868 9.979 -44.016 1.00 88.69 910 GLU A N 1
ATOM 6908 C CA . GLU A 1 910 ? 28.256 9.644 -44.363 1.00 88.69 910 GLU A CA 1
ATOM 6909 C C . GLU A 1 910 ? 28.463 9.626 -45.887 1.00 88.69 910 GLU A C 1
ATOM 6911 O O . GLU A 1 910 ? 28.567 8.570 -46.512 1.00 88.69 910 GLU A O 1
ATOM 6916 N N . MET A 1 911 ? 28.500 10.805 -46.516 1.00 88.50 911 MET A N 1
ATOM 6917 C CA . MET A 1 911 ? 28.553 10.946 -47.983 1.00 88.50 911 MET A CA 1
ATOM 6918 C C . MET A 1 911 ? 29.729 10.191 -48.630 1.00 88.50 911 MET A C 1
ATOM 6920 O O . MET A 1 911 ? 29.586 9.652 -49.726 1.00 88.50 911 MET A O 1
ATOM 6924 N N . ALA A 1 912 ? 30.886 10.131 -47.961 1.00 86.25 912 ALA A N 1
ATOM 6925 C CA . ALA A 1 912 ? 32.059 9.410 -48.458 1.00 86.25 912 ALA A CA 1
ATOM 6926 C C . ALA A 1 912 ? 31.847 7.885 -48.481 1.00 86.25 912 ALA A C 1
ATOM 6928 O O . ALA A 1 912 ? 32.261 7.228 -49.433 1.00 86.25 912 ALA A O 1
ATOM 6929 N N . PHE A 1 913 ? 31.159 7.341 -47.473 1.00 86.19 913 PHE A N 1
ATOM 6930 C CA . PHE A 1 913 ? 30.798 5.926 -47.399 1.00 86.19 913 PHE A CA 1
ATOM 6931 C C . PHE A 1 913 ? 29.692 5.583 -48.402 1.00 86.19 913 PHE A C 1
ATOM 6933 O O . PHE A 1 913 ? 29.846 4.660 -49.195 1.00 86.19 913 PHE A O 1
ATOM 6940 N N . ALA A 1 914 ? 28.629 6.394 -48.447 1.00 88.00 914 ALA A N 1
ATOM 6941 C CA . ALA A 1 914 ? 27.543 6.262 -49.418 1.00 88.00 914 ALA A CA 1
ATOM 6942 C C . ALA A 1 914 ? 28.062 6.208 -50.867 1.00 88.00 914 ALA A C 1
ATOM 6944 O O . ALA A 1 914 ? 27.606 5.381 -51.652 1.00 88.00 914 ALA A O 1
ATOM 6945 N N . ARG A 1 915 ? 29.058 7.041 -51.207 1.00 88.81 915 ARG A N 1
ATOM 6946 C CA . ARG A 1 915 ? 29.721 7.029 -52.520 1.00 88.81 915 ARG A CA 1
ATOM 6947 C C . ARG A 1 915 ? 30.534 5.759 -52.792 1.00 88.81 915 ARG A C 1
ATOM 6949 O O . ARG A 1 915 ? 30.667 5.389 -53.953 1.00 88.81 915 ARG A O 1
ATOM 6956 N N . ALA A 1 916 ? 31.126 5.152 -51.766 1.00 85.69 916 ALA A N 1
ATOM 6957 C CA . ALA A 1 916 ? 32.035 4.018 -51.918 1.00 85.69 916 ALA A CA 1
ATOM 6958 C C . ALA A 1 916 ? 31.311 2.668 -52.056 1.00 85.69 916 ALA A C 1
ATOM 6960 O O . ALA A 1 916 ? 31.821 1.798 -52.750 1.00 85.69 916 ALA A O 1
ATOM 6961 N N . ILE A 1 917 ? 30.150 2.509 -51.407 1.00 87.56 917 ILE A N 1
ATOM 6962 C CA . ILE A 1 917 ? 29.471 1.207 -51.242 1.00 87.56 917 ILE A CA 1
ATOM 6963 C C . ILE A 1 917 ? 28.074 1.114 -51.875 1.00 87.56 917 ILE A C 1
ATOM 6965 O O . ILE A 1 917 ? 27.394 0.120 -51.672 1.00 87.56 917 ILE A O 1
ATOM 6969 N N . SER A 1 918 ? 27.575 2.139 -52.571 1.00 90.81 918 SER A N 1
ATOM 6970 C CA . SER A 1 918 ? 26.225 2.079 -53.165 1.00 90.81 918 SER A CA 1
ATOM 6971 C C . SER A 1 918 ? 26.301 1.944 -54.678 1.00 90.81 918 SER A C 1
ATOM 6973 O O . SER A 1 918 ? 26.986 2.737 -55.321 1.00 90.81 918 SER A O 1
ATOM 6975 N N . ASP A 1 919 ? 25.519 1.035 -55.258 1.00 90.88 919 ASP A N 1
ATOM 6976 C CA . ASP A 1 919 ? 25.250 1.046 -56.700 1.00 90.88 919 ASP A CA 1
ATOM 6977 C C . ASP A 1 919 ? 24.511 2.334 -57.079 1.00 90.88 919 ASP A C 1
ATOM 6979 O O . ASP A 1 919 ? 24.804 2.985 -58.082 1.00 90.88 919 ASP A O 1
ATOM 6983 N N . GLU A 1 920 ? 23.541 2.717 -56.243 1.00 93.38 920 GLU A N 1
ATOM 6984 C CA . GLU A 1 920 ? 22.556 3.750 -56.538 1.00 93.38 920 GLU A CA 1
ATOM 6985 C C . GLU A 1 920 ? 22.313 4.681 -55.343 1.00 93.38 920 GLU A C 1
ATOM 6987 O O . GLU A 1 920 ? 22.302 4.269 -54.181 1.00 93.38 920 GLU A O 1
ATOM 6992 N N . VAL A 1 921 ? 22.101 5.964 -55.637 1.00 94.00 921 VAL A N 1
ATOM 6993 C CA . VAL A 1 921 ? 21.828 7.013 -54.652 1.00 94.00 921 VAL A CA 1
ATOM 6994 C C . VAL A 1 921 ? 20.501 7.686 -54.986 1.00 94.00 921 VAL A C 1
ATOM 6996 O O . VAL A 1 921 ? 20.249 8.075 -56.126 1.00 94.00 921 VAL A O 1
ATOM 6999 N N . VAL A 1 922 ? 19.666 7.853 -53.963 1.00 93.88 922 VAL A N 1
ATOM 7000 C CA . VAL A 1 922 ? 18.354 8.500 -54.018 1.00 93.88 922 VAL A CA 1
ATOM 7001 C C . VAL A 1 922 ? 18.385 9.735 -53.121 1.00 93.88 922 VAL A C 1
ATOM 7003 O O . VAL A 1 922 ? 18.487 9.627 -51.897 1.00 93.88 922 VAL A O 1
ATOM 7006 N N . PHE A 1 923 ? 18.293 10.924 -53.714 1.00 93.38 923 PHE A N 1
ATOM 7007 C CA . PHE A 1 923 ? 18.185 12.185 -52.984 1.00 93.38 923 PHE A CA 1
ATOM 7008 C C . PHE A 1 923 ? 16.713 12.557 -52.767 1.00 93.38 923 PHE A C 1
ATOM 7010 O O . PHE A 1 923 ? 15.916 12.618 -53.707 1.00 93.38 923 PHE A O 1
ATOM 7017 N N . THR A 1 924 ? 16.354 12.803 -51.506 1.00 92.00 924 THR A N 1
ATOM 7018 C CA . THR A 1 924 ? 14.979 13.061 -51.057 1.00 92.00 924 THR A CA 1
ATOM 7019 C C . THR A 1 924 ? 14.846 14.443 -50.429 1.00 92.00 924 THR A C 1
ATOM 7021 O O . THR A 1 924 ? 15.614 14.811 -49.541 1.00 92.00 924 THR A O 1
ATOM 7024 N N . GLU A 1 925 ? 13.827 15.200 -50.828 1.00 89.25 925 GLU A N 1
ATOM 7025 C CA . GLU A 1 925 ? 13.491 16.493 -50.223 1.00 89.25 925 GLU A CA 1
ATOM 7026 C C . GLU A 1 925 ? 11.965 16.659 -50.184 1.00 89.25 925 GLU A C 1
ATOM 7028 O O . GLU A 1 925 ? 11.269 16.182 -51.073 1.00 89.25 925 GLU A O 1
ATOM 7033 N N . HIS A 1 926 ? 11.422 17.289 -49.135 1.00 84.44 926 HIS A N 1
ATOM 7034 C CA . HIS A 1 926 ? 9.976 17.544 -48.971 1.00 84.44 926 HIS A CA 1
ATOM 7035 C C . HIS A 1 926 ? 9.030 16.328 -49.187 1.00 84.44 926 HIS A C 1
ATOM 7037 O O . HIS A 1 926 ? 7.856 16.500 -49.518 1.00 84.44 926 HIS A O 1
ATOM 7043 N N . GLY A 1 927 ? 9.515 15.099 -48.968 1.00 83.56 927 GLY A N 1
ATOM 7044 C CA . GLY A 1 927 ? 8.730 13.870 -49.130 1.00 83.56 927 GLY A CA 1
ATOM 7045 C C . GLY A 1 927 ? 8.632 13.335 -50.564 1.00 83.56 927 GLY A C 1
ATOM 7046 O O . GLY A 1 927 ? 7.820 12.441 -50.799 1.00 83.56 927 GLY A O 1
ATOM 7047 N N . VAL A 1 928 ? 9.437 13.845 -51.505 1.00 89.31 928 VAL A N 1
ATOM 7048 C CA . VAL A 1 928 ? 9.564 13.332 -52.884 1.00 89.31 928 VAL A CA 1
ATOM 7049 C C . VAL A 1 928 ? 11.004 12.908 -53.203 1.00 89.31 928 VAL A C 1
ATOM 7051 O O . VAL A 1 928 ? 11.958 13.369 -52.568 1.00 89.31 928 VAL A O 1
AT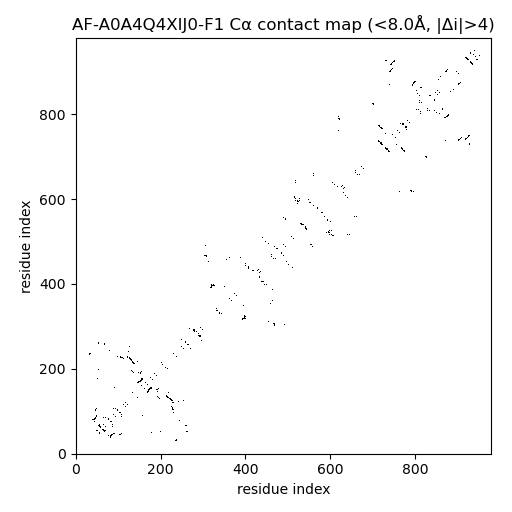OM 7054 N N . VAL A 1 929 ? 11.170 12.039 -54.206 1.00 91.38 929 VAL A N 1
ATOM 7055 C CA . VAL A 1 929 ? 12.477 11.783 -54.836 1.00 91.38 929 VAL A CA 1
ATOM 7056 C C . VAL A 1 929 ? 12.792 12.952 -55.767 1.00 91.38 929 VAL A C 1
ATOM 7058 O O . VAL A 1 929 ? 11.996 13.277 -56.644 1.00 91.38 929 VAL A O 1
ATOM 7061 N N . VAL A 1 930 ? 13.943 13.591 -55.566 1.00 90.94 930 VAL A N 1
ATOM 7062 C CA . VAL A 1 930 ? 14.388 14.761 -56.345 1.00 90.94 930 VAL A CA 1
ATOM 7063 C C . VAL A 1 930 ? 15.470 14.389 -57.360 1.00 90.94 930 VAL A C 1
ATOM 7065 O O . VAL A 1 930 ? 15.545 14.999 -58.423 1.00 90.94 930 VAL A O 1
ATOM 7068 N N . GLU A 1 931 ? 16.292 13.385 -57.054 1.00 91.31 931 GLU A N 1
ATOM 7069 C CA . GLU A 1 931 ? 17.258 12.797 -57.986 1.00 91.31 931 GLU A CA 1
ATOM 7070 C C . GLU A 1 931 ? 17.507 11.327 -57.613 1.00 91.31 931 GLU A C 1
ATOM 7072 O O . GLU A 1 931 ? 17.519 10.977 -56.431 1.00 91.31 931 GLU A O 1
ATOM 7077 N N . ARG A 1 932 ? 17.681 10.467 -58.620 1.00 92.31 932 ARG A N 1
ATOM 7078 C CA . ARG A 1 932 ? 17.993 9.037 -58.487 1.00 92.31 932 ARG A CA 1
ATOM 7079 C C . ARG A 1 932 ? 18.961 8.655 -59.605 1.00 92.31 932 ARG A C 1
ATOM 7081 O O . ARG A 1 932 ? 18.694 8.987 -60.758 1.00 92.31 932 ARG A O 1
ATOM 7088 N N . GLY A 1 933 ? 20.042 7.952 -59.279 1.00 90.12 933 GLY A N 1
ATOM 7089 C CA . GLY A 1 933 ? 20.994 7.459 -60.274 1.00 90.12 933 GLY A CA 1
ATOM 7090 C C . GLY A 1 933 ? 22.207 6.756 -59.661 1.00 90.12 933 GLY A C 1
ATOM 7091 O O . GLY A 1 933 ? 22.318 6.683 -58.432 1.00 90.12 933 GLY A O 1
ATOM 7092 N N . PRO A 1 934 ? 23.132 6.243 -60.496 1.00 91.56 934 PRO A N 1
ATOM 7093 C CA . PRO A 1 934 ? 24.346 5.581 -60.031 1.00 91.56 934 PRO A CA 1
ATOM 7094 C C . PRO A 1 934 ? 25.154 6.473 -59.087 1.00 91.56 934 PRO A C 1
ATOM 7096 O O . PRO A 1 934 ? 25.276 7.677 -59.334 1.00 91.56 934 PRO A O 1
ATOM 7099 N N . ALA A 1 935 ? 25.737 5.905 -58.029 1.00 90.00 935 ALA A N 1
ATOM 7100 C CA . ALA A 1 935 ? 26.387 6.704 -56.987 1.00 90.00 935 ALA A CA 1
ATOM 7101 C C . ALA A 1 935 ? 27.485 7.632 -57.534 1.00 90.00 935 ALA A C 1
ATOM 7103 O O . ALA A 1 935 ? 27.561 8.801 -57.150 1.00 90.00 935 ALA A O 1
ATOM 7104 N N . GLU A 1 936 ? 28.292 7.157 -58.488 1.00 87.88 936 GLU A N 1
ATOM 7105 C CA . GLU A 1 936 ? 29.301 7.995 -59.136 1.00 87.88 936 GLU A CA 1
ATOM 7106 C C . GLU A 1 936 ? 28.686 9.195 -59.874 1.00 87.88 936 GLU A C 1
ATOM 7108 O O . GLU A 1 936 ? 29.214 10.301 -59.747 1.00 87.88 936 GLU A O 1
ATOM 7113 N N . GLN A 1 937 ? 27.559 9.035 -60.577 1.00 91.12 937 GLN A N 1
ATOM 7114 C CA . GLN A 1 937 ? 26.877 10.150 -61.245 1.00 91.12 937 GLN A CA 1
ATOM 7115 C C . GLN A 1 937 ? 26.340 11.152 -60.220 1.00 91.12 937 GLN A C 1
ATOM 7117 O O . GLN A 1 937 ? 26.681 12.331 -60.295 1.00 91.12 937 GLN A O 1
ATOM 7122 N N . VAL A 1 938 ? 25.567 10.699 -59.230 1.00 89.88 938 VAL A N 1
ATOM 7123 C CA . VAL A 1 938 ? 24.913 11.602 -58.265 1.00 89.88 938 VAL A CA 1
ATOM 7124 C C . VAL A 1 938 ? 25.942 12.386 -57.436 1.00 89.88 938 VAL A C 1
ATOM 7126 O O . VAL A 1 938 ? 25.734 13.567 -57.159 1.00 89.88 938 VAL A O 1
ATOM 7129 N N . PHE A 1 939 ? 27.087 11.782 -57.089 1.00 89.38 939 PHE A N 1
ATOM 7130 C CA . PHE A 1 939 ? 28.150 12.460 -56.334 1.00 89.38 939 PHE A CA 1
ATOM 7131 C C . PHE A 1 939 ? 29.149 13.271 -57.183 1.00 89.38 939 PHE A C 1
ATOM 7133 O O . PHE A 1 939 ? 29.789 14.169 -56.634 1.00 89.38 939 PHE A O 1
ATOM 7140 N N . SER A 1 940 ? 29.328 12.983 -58.480 1.00 86.25 940 SER A N 1
ATOM 7141 C CA . SER A 1 940 ? 30.256 13.734 -59.356 1.00 86.25 940 SER A CA 1
ATOM 7142 C C . SER A 1 940 ? 29.576 14.833 -60.173 1.00 86.25 940 SER A C 1
ATOM 7144 O O . SER A 1 940 ? 30.158 15.891 -60.408 1.00 86.25 940 SER A O 1
ATOM 7146 N N . SER A 1 941 ? 28.352 14.570 -60.622 1.00 87.81 941 SER A N 1
ATOM 7147 C CA . SER A 1 941 ? 27.624 15.331 -61.634 1.00 87.81 941 SER A CA 1
ATOM 7148 C C . SER A 1 941 ? 26.113 15.348 -61.327 1.00 87.81 941 SER A C 1
ATOM 7150 O O . SER A 1 941 ? 25.303 14.941 -62.164 1.00 87.81 941 SER A O 1
ATOM 7152 N N . PRO A 1 942 ? 25.702 15.834 -60.132 1.00 89.69 942 PRO A N 1
ATOM 7153 C CA . PRO A 1 942 ? 24.292 15.956 -59.772 1.00 89.69 942 PRO A CA 1
ATOM 7154 C C . PRO A 1 942 ? 23.568 16.879 -60.753 1.00 89.69 942 PRO A C 1
ATOM 7156 O O . PRO A 1 942 ? 23.958 18.038 -60.954 1.00 89.69 942 PRO A O 1
ATOM 7159 N N . THR A 1 943 ? 22.503 16.360 -61.351 1.00 87.75 943 THR A N 1
ATOM 7160 C CA . THR A 1 943 ? 21.657 17.042 -62.332 1.00 87.75 943 THR A CA 1
ATOM 7161 C C . THR A 1 943 ? 20.772 18.089 -61.663 1.00 87.75 943 THR A C 1
ATOM 7163 O O . THR A 1 943 ? 20.670 19.212 -62.166 1.00 87.75 943 THR A O 1
ATOM 7166 N N . SER A 1 944 ? 20.213 17.781 -60.487 1.00 90.25 944 SER A N 1
ATOM 7167 C CA . SER A 1 944 ? 19.353 18.699 -59.742 1.00 90.25 944 SER A CA 1
ATOM 7168 C C . SER A 1 944 ? 20.162 19.722 -58.942 1.00 90.25 944 SER A C 1
ATOM 7170 O O . SER A 1 944 ? 21.114 19.407 -58.220 1.00 90.25 944 SER A O 1
ATOM 7172 N N . GLU A 1 945 ? 19.740 20.984 -59.028 1.00 88.19 945 GLU A N 1
ATOM 7173 C CA . GLU A 1 945 ? 20.308 22.088 -58.253 1.00 88.19 945 GLU A CA 1
ATOM 7174 C C . GLU A 1 945 ? 20.164 21.860 -56.738 1.00 88.19 945 GLU A C 1
ATOM 7176 O O . GLU A 1 945 ? 21.071 22.201 -55.977 1.00 88.19 945 GLU A O 1
ATOM 7181 N N . ARG A 1 946 ? 19.079 21.206 -56.293 1.00 89.44 946 ARG A N 1
ATOM 7182 C CA . ARG A 1 946 ? 18.869 20.859 -54.877 1.00 89.44 946 ARG A CA 1
ATOM 7183 C C . ARG A 1 946 ? 19.873 19.815 -54.392 1.00 89.44 946 ARG A C 1
ATOM 7185 O O . ARG A 1 946 ? 20.491 20.031 -53.350 1.00 89.44 946 ARG A O 1
ATOM 7192 N N . THR A 1 947 ? 20.115 18.755 -55.167 1.00 89.06 947 THR A N 1
ATOM 7193 C CA . THR A 1 947 ? 21.152 17.754 -54.861 1.00 89.06 947 THR A CA 1
ATOM 7194 C C . THR A 1 947 ? 22.524 18.422 -54.764 1.00 89.06 947 THR A C 1
ATOM 7196 O O . THR A 1 947 ? 23.252 18.228 -53.792 1.00 89.06 947 THR A O 1
ATOM 7199 N N . ARG A 1 948 ? 22.857 19.299 -55.722 1.00 89.56 948 ARG A N 1
ATOM 7200 C CA . ARG A 1 948 ? 24.120 20.056 -55.752 1.00 89.56 948 ARG A CA 1
ATOM 7201 C C . ARG A 1 948 ? 24.279 20.987 -54.540 1.00 89.56 948 ARG A C 1
ATOM 7203 O O . ARG A 1 948 ? 25.358 21.048 -53.946 1.00 89.56 948 ARG A O 1
ATOM 7210 N N . ALA A 1 949 ? 23.212 21.676 -54.133 1.00 86.44 949 ALA A N 1
ATOM 7211 C CA . ALA A 1 949 ? 23.187 22.546 -52.953 1.00 86.44 949 ALA A CA 1
ATOM 7212 C C . ALA A 1 949 ? 23.255 21.774 -51.618 1.00 86.44 949 ALA A C 1
ATOM 7214 O O . ALA A 1 949 ? 23.792 22.291 -50.638 1.00 86.44 949 ALA A O 1
ATOM 7215 N N . PHE A 1 950 ? 22.745 20.539 -51.568 1.00 87.38 950 PHE A N 1
ATOM 7216 C CA . PHE A 1 950 ? 22.894 19.642 -50.420 1.00 87.38 950 PHE A CA 1
ATOM 7217 C C . PHE A 1 950 ? 24.321 19.077 -50.326 1.00 87.38 950 PHE A C 1
ATOM 7219 O O . PHE A 1 950 ? 24.986 19.245 -49.302 1.00 87.38 950 PHE A O 1
ATOM 7226 N N . LEU A 1 951 ? 24.825 18.474 -51.408 1.00 86.88 951 LEU A N 1
ATOM 7227 C CA . LEU A 1 951 ? 26.141 17.829 -51.443 1.00 86.88 951 LEU A CA 1
ATOM 7228 C C . LEU A 1 951 ? 27.288 18.813 -51.197 1.00 86.88 951 LEU A C 1
ATOM 7230 O O . LEU A 1 951 ? 28.203 18.498 -50.441 1.00 86.88 951 LEU A O 1
ATOM 7234 N N . SER A 1 952 ? 27.228 20.023 -51.760 1.00 82.56 952 SER A N 1
ATOM 7235 C CA . SER A 1 952 ? 28.237 21.063 -51.493 1.00 82.56 952 SER A CA 1
ATOM 7236 C C . SER A 1 952 ? 28.341 21.415 -50.005 1.00 82.56 952 SER A C 1
ATOM 7238 O O . SER A 1 952 ? 29.451 21.533 -49.487 1.00 82.56 952 SER A O 1
ATOM 7240 N N . ARG A 1 953 ? 27.212 21.513 -49.288 1.00 79.69 953 ARG A N 1
ATOM 7241 C CA . ARG A 1 953 ? 27.193 21.751 -47.834 1.00 79.69 953 ARG A CA 1
ATOM 7242 C C . ARG A 1 953 ? 27.719 20.554 -47.039 1.00 79.69 953 ARG A C 1
ATOM 7244 O O . ARG A 1 953 ? 28.508 20.755 -46.123 1.00 79.69 953 ARG A O 1
ATOM 7251 N N . ALA A 1 954 ? 27.323 19.332 -47.398 1.00 72.00 954 ALA A N 1
ATOM 7252 C CA . ALA A 1 954 ? 27.748 18.117 -46.698 1.00 72.00 954 ALA A CA 1
ATOM 7253 C C . ALA A 1 954 ? 29.253 17.822 -46.870 1.00 72.00 954 ALA A C 1
ATOM 7255 O O . ALA A 1 954 ? 29.936 17.461 -45.910 1.00 72.00 954 ALA A O 1
ATOM 7256 N N . LEU A 1 955 ? 29.785 18.015 -48.082 1.00 68.81 955 LEU A N 1
ATOM 7257 C CA . LEU A 1 955 ? 31.184 17.730 -48.414 1.00 68.81 955 LEU A CA 1
ATOM 7258 C C . LEU A 1 955 ? 32.145 18.832 -47.938 1.00 68.81 955 LEU A C 1
ATOM 7260 O O . LEU A 1 955 ? 33.263 18.521 -47.535 1.00 68.81 955 LEU A O 1
ATOM 7264 N N . SER A 1 956 ? 31.712 20.100 -47.895 1.00 55.38 956 SER A N 1
ATOM 7265 C CA . SER A 1 956 ? 32.550 21.205 -47.383 1.00 55.38 956 SER A CA 1
ATOM 7266 C C . SER A 1 956 ? 32.854 21.106 -45.880 1.00 55.38 956 SER A C 1
ATOM 7268 O O . SER A 1 956 ? 33.755 21.791 -45.404 1.00 55.38 956 SER A O 1
ATOM 7270 N N . GLY A 1 957 ? 32.132 20.266 -45.127 1.00 46.53 957 GLY A N 1
ATOM 7271 C CA . GLY A 1 957 ? 32.398 20.018 -43.705 1.00 46.53 957 GLY A CA 1
ATOM 7272 C C . GLY A 1 957 ? 33.558 19.054 -43.419 1.00 46.53 957 GLY A C 1
ATOM 7273 O O . GLY A 1 957 ? 34.061 19.046 -42.301 1.00 46.53 957 GLY A O 1
ATOM 7274 N N . HIS A 1 958 ? 34.000 18.260 -44.404 1.00 43.53 958 HIS A N 1
ATOM 7275 C CA . HIS A 1 958 ? 34.885 17.104 -44.188 1.00 43.53 958 HIS A CA 1
ATOM 7276 C C . HIS A 1 958 ? 36.170 17.157 -45.033 1.00 43.53 958 HIS A C 1
ATOM 7278 O O . HIS A 1 958 ? 36.535 16.209 -45.727 1.00 43.53 958 HIS A O 1
ATOM 7284 N N . ALA A 1 959 ? 36.893 18.276 -44.960 1.00 32.44 959 ALA A N 1
ATOM 7285 C CA . ALA A 1 959 ? 38.202 18.442 -45.595 1.00 32.44 959 ALA A CA 1
ATOM 7286 C C . ALA A 1 959 ? 39.339 17.745 -44.804 1.00 32.44 959 ALA A C 1
ATOM 7288 O O . ALA A 1 959 ? 40.299 18.390 -44.384 1.00 32.44 959 ALA A O 1
ATOM 7289 N N . GLY A 1 960 ? 39.241 16.427 -44.592 1.00 34.34 960 GLY A N 1
ATOM 7290 C CA . GLY A 1 960 ? 40.241 15.646 -43.856 1.00 34.34 960 GLY A CA 1
ATOM 7291 C C . GLY A 1 960 ? 40.193 14.147 -44.165 1.00 34.34 960 GLY A C 1
ATOM 7292 O O . GLY A 1 960 ? 39.129 13.548 -44.105 1.00 34.34 960 GLY A O 1
ATOM 7293 N N . ALA A 1 961 ? 41.368 13.570 -44.452 1.00 34.25 961 ALA A N 1
ATOM 7294 C CA . ALA A 1 961 ? 41.647 12.151 -44.723 1.00 34.25 961 ALA A CA 1
ATOM 7295 C C . ALA A 1 961 ? 40.893 11.479 -45.901 1.00 34.25 961 ALA A C 1
ATOM 7297 O O . ALA A 1 961 ? 39.677 11.328 -45.915 1.00 34.25 961 ALA A O 1
ATOM 7298 N N . ARG A 1 962 ? 41.658 10.950 -46.870 1.00 28.84 962 ARG A N 1
ATOM 7299 C CA . ARG A 1 962 ? 41.189 9.864 -47.750 1.00 28.84 962 ARG A CA 1
ATOM 7300 C C . ARG A 1 962 ? 41.489 8.524 -47.063 1.00 28.84 962 ARG A C 1
ATOM 7302 O O . ARG A 1 962 ? 42.648 8.339 -46.688 1.00 28.84 962 ARG A O 1
ATOM 7309 N N . PRO A 1 963 ? 40.542 7.577 -46.955 1.00 35.91 963 PRO A N 1
ATOM 7310 C CA . PRO A 1 963 ? 40.883 6.197 -46.625 1.00 35.91 963 PRO A CA 1
ATOM 7311 C C . PRO A 1 963 ? 41.646 5.554 -47.794 1.00 35.91 963 PRO A C 1
ATOM 7313 O O . PRO A 1 963 ? 41.309 5.759 -48.962 1.00 35.91 963 PRO A O 1
ATOM 7316 N N . THR A 1 964 ? 42.689 4.782 -47.491 1.00 32.78 964 THR A N 1
ATOM 7317 C CA . THR A 1 964 ? 43.470 4.031 -48.484 1.00 32.78 964 THR A CA 1
ATOM 7318 C C . THR A 1 964 ? 42.910 2.624 -48.649 1.00 32.78 964 THR A C 1
ATOM 7320 O O . THR A 1 964 ? 43.036 1.798 -47.746 1.00 32.78 964 THR A O 1
ATOM 7323 N N . VAL A 1 965 ? 42.331 2.334 -49.816 1.00 33.19 965 VAL A N 1
ATOM 7324 C CA . VAL A 1 965 ? 41.928 0.971 -50.192 1.00 33.19 965 VAL A CA 1
ATOM 7325 C C . VAL A 1 965 ? 43.185 0.117 -50.386 1.00 33.19 965 VAL A C 1
ATOM 7327 O O . VAL A 1 965 ? 44.032 0.441 -51.219 1.00 33.19 965 VAL A O 1
ATOM 7330 N N . HIS A 1 966 ? 43.312 -0.969 -49.621 1.00 30.53 966 HIS A N 1
ATOM 7331 C CA . HIS A 1 966 ? 44.353 -1.978 -49.831 1.00 30.53 966 HIS A CA 1
ATOM 7332 C C . HIS A 1 966 ? 43.899 -3.021 -50.861 1.00 30.53 966 HIS A C 1
ATOM 7334 O O . HIS A 1 966 ? 42.724 -3.373 -50.929 1.00 30.53 966 HIS A O 1
ATOM 7340 N N . ALA A 1 967 ? 44.840 -3.510 -51.672 1.00 32.41 967 ALA A N 1
ATOM 7341 C CA . ALA A 1 967 ? 44.571 -4.490 -52.723 1.00 32.41 967 ALA A CA 1
ATOM 7342 C C . ALA A 1 967 ? 44.348 -5.922 -52.168 1.00 32.41 967 ALA A C 1
ATOM 7344 O O . ALA A 1 967 ? 44.788 -6.213 -51.051 1.00 32.41 967 ALA A O 1
ATOM 7345 N N . PRO A 1 968 ? 43.704 -6.831 -52.933 1.00 34.41 968 PRO A N 1
ATOM 7346 C CA . PRO A 1 968 ? 43.361 -8.176 -52.461 1.00 34.41 968 PRO A CA 1
ATOM 7347 C C . PRO A 1 968 ? 44.573 -9.066 -52.152 1.00 34.41 968 PRO A C 1
ATOM 7349 O O . PRO A 1 968 ? 45.569 -9.067 -52.876 1.00 34.41 968 PRO A O 1
ATOM 7352 N N . TRP A 1 969 ? 44.454 -9.890 -51.109 1.00 30.31 969 TRP A N 1
ATOM 7353 C CA . TRP A 1 969 ? 45.490 -10.839 -50.694 1.00 30.31 969 TRP A CA 1
ATOM 7354 C C . TRP A 1 969 ? 45.414 -12.159 -51.475 1.00 30.31 969 TRP A C 1
ATOM 7356 O O . TRP A 1 969 ? 44.684 -13.077 -51.102 1.00 30.31 969 TRP A O 1
ATOM 7366 N N . HIS A 1 970 ? 46.256 -12.303 -52.499 1.00 34.94 970 HIS A N 1
ATOM 7367 C CA . HIS A 1 970 ? 46.613 -13.605 -53.067 1.00 34.94 970 HIS A CA 1
ATOM 7368 C C . HIS A 1 970 ? 48.139 -13.792 -53.118 1.00 34.94 970 HIS A C 1
ATOM 7370 O O . HIS A 1 970 ? 48.881 -12.843 -53.346 1.00 34.94 970 HIS A O 1
ATOM 7376 N N . ALA A 1 971 ? 48.571 -15.049 -52.943 1.00 31.75 971 ALA A N 1
ATOM 7377 C CA . ALA A 1 971 ? 49.951 -15.554 -53.012 1.00 31.75 971 ALA A CA 1
ATOM 7378 C C . ALA A 1 971 ? 50.953 -15.080 -51.926 1.00 31.75 971 ALA A C 1
ATOM 7380 O O . ALA A 1 971 ? 51.754 -14.178 -52.148 1.00 31.75 971 ALA A O 1
ATOM 7381 N N . ALA A 1 972 ? 51.003 -15.805 -50.795 1.00 29.20 972 ALA A N 1
ATOM 7382 C CA . ALA A 1 972 ? 52.139 -15.783 -49.854 1.00 29.20 972 ALA A CA 1
ATOM 7383 C C . ALA A 1 972 ? 52.306 -17.090 -49.028 1.00 29.20 972 ALA A C 1
ATOM 7385 O O . ALA A 1 972 ? 52.575 -17.045 -47.832 1.00 29.20 972 ALA A O 1
ATOM 7386 N N . PHE A 1 973 ? 52.152 -18.272 -49.644 1.00 33.75 973 PHE A N 1
ATOM 7387 C CA . PHE A 1 973 ? 52.442 -19.571 -49.000 1.00 33.75 973 PHE A CA 1
ATOM 7388 C C . PHE A 1 973 ? 53.776 -20.156 -49.504 1.00 33.75 973 PHE A C 1
ATOM 7390 O O . PHE A 1 973 ? 53.793 -21.084 -50.310 1.00 33.75 973 PHE A O 1
ATOM 7397 N N . ALA A 1 974 ? 54.907 -19.604 -49.047 1.00 29.98 974 ALA A N 1
ATOM 7398 C CA . ALA A 1 974 ? 56.234 -20.196 -49.256 1.00 29.98 974 ALA A CA 1
ATOM 7399 C C . ALA A 1 974 ? 57.283 -19.639 -48.274 1.00 29.98 974 ALA A C 1
ATOM 7401 O O . ALA A 1 974 ? 57.593 -18.452 -48.328 1.00 29.98 974 ALA A O 1
ATOM 7402 N N . SER A 1 975 ? 57.914 -20.526 -47.488 1.00 28.30 975 SER A N 1
ATOM 7403 C CA . SER A 1 975 ? 59.096 -20.269 -46.629 1.00 28.30 975 SER A CA 1
ATOM 7404 C C . SER A 1 975 ? 58.890 -19.270 -45.456 1.00 28.30 975 SER A C 1
ATOM 7406 O O . SER A 1 975 ? 57.995 -18.439 -45.492 1.00 28.30 975 SER A O 1
ATOM 7408 N N . THR A 1 976 ? 59.629 -19.322 -44.338 1.00 27.88 976 THR A N 1
ATOM 7409 C CA . THR A 1 976 ? 60.718 -20.240 -43.945 1.00 27.88 976 THR A CA 1
ATOM 7410 C C . THR A 1 976 ? 60.582 -20.648 -42.473 1.00 27.88 976 THR A C 1
ATOM 7412 O O . THR A 1 976 ? 60.119 -19.872 -41.643 1.00 27.88 976 THR A O 1
ATOM 7415 N N . THR A 1 977 ? 61.060 -21.848 -42.150 1.00 30.00 977 THR A N 1
ATOM 7416 C CA . THR A 1 977 ? 61.459 -22.296 -40.807 1.00 30.00 977 THR A CA 1
ATOM 7417 C C . THR A 1 977 ? 62.293 -21.253 -40.054 1.00 30.00 977 THR A C 1
ATOM 7419 O O . THR A 1 977 ? 63.199 -20.678 -40.649 1.00 30.00 977 THR A O 1
ATOM 7422 N N . PHE A 1 978 ? 62.127 -21.154 -38.733 1.00 25.92 978 PHE A N 1
ATOM 7423 C CA . PHE A 1 978 ? 63.273 -21.118 -37.815 1.00 25.92 978 PHE A CA 1
ATOM 7424 C C . PHE A 1 978 ? 62.929 -21.828 -36.498 1.00 25.92 978 PHE A C 1
ATOM 7426 O O . PHE A 1 978 ? 61.758 -22.037 -36.189 1.00 25.92 978 PHE A O 1
ATOM 7433 N N . ALA A 1 979 ? 63.960 -22.272 -35.782 1.00 30.38 979 ALA A N 1
ATOM 7434 C CA . ALA A 1 979 ? 63.863 -22.972 -34.502 1.00 30.38 979 ALA A CA 1
ATOM 7435 C C . ALA A 1 979 ? 64.486 -22.130 -33.374 1.00 30.38 979 ALA A C 1
ATOM 7437 O O . ALA A 1 979 ? 65.221 -21.186 -33.672 1.00 30.38 979 ALA A O 1
ATOM 7438 N N . ILE A 1 980 ? 64.273 -22.588 -32.128 1.00 33.16 980 ILE A N 1
ATOM 7439 C CA . ILE A 1 980 ? 64.512 -21.911 -30.832 1.00 33.16 980 ILE A CA 1
ATOM 7440 C C . ILE A 1 980 ? 63.334 -21.012 -30.440 1.00 33.16 980 ILE A C 1
ATOM 7442 O O . ILE A 1 980 ? 63.200 -19.912 -31.013 1.00 33.16 980 ILE A O 1
#

Radius of gyration: 45.18 Å; Cα contacts (8 Å, |Δi|>4): 1471; chains: 1; bounding box: 135×53×127 Å

Sequence (980 aa):
MSIPSSSSRRSAFASIALAAAAALTATVAHADATLDKIQQRKKIVVGVVLSGGPFGSIDPATQRGTGFNVDLAQALGRGLGVEVETVQVQPSNRVQFLQQGRVDVLVAAMELNPERAELLAHVPTPYYRVGGVALVAKDSPVHQWGDLKGKDVCLSQGSSYAKPLAADIGATPKGFKSPAESLLALRGNNCAAAVHDATLLQPLPRSNPEWKDYRIVGPDLIPSPTVIWARKGENDTVAALDRIVQGWHRTGWLIETEKKNGILPPSPALLTDDLLTRAIALVRHA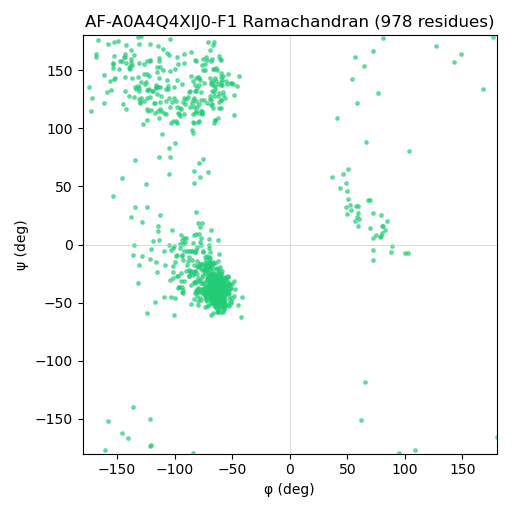GLDYGFLAEAYERHALLQGAKVSLLVMLSTVVLSLVFGVGLARLLVSPHKRVRWLAQGFIELTRNTPTLVQLCCAFLVVNTLITQTLSQWQLTNPLTPFFWAVTLLSLHKAAFHAEALRAGIEAVPPAMLEAATSLGFSARERLWGVQLPLALRAAWPSLMNNTVELVKASSLASAIAVGDITYSALMIWTQRDNVLECMVLLLLFYGVVTYAVHALGVWIEGRLRMPGLLAVGLGTLVGLAIGALHLSPVRGLRHLAGVYVIAFRNAPWLVLVYGIAYAVPFEIVVRGHVIPFPDWLKVTFALALPASAHVAEIFRGAVQSIPHTQWEAAASLAFTRRDILWRIVLPQCVQRMLPSWMNLYAVITMGTALASLVGVHDLLDTAQIASNTVNRTPFTVLTYFTVLAFARMSLPELLPLDTPTPVPPPLVSLRDVHLSFGITPVLSGIDLDVQRGQAVSIIGPSGSGKSTLLRCISGLLRPQRGSITVDGIRVDQLATEEDTIALRKRIGFVFQQYNLFPHLSVLDNLIAAPVRVLGKARPDAEATAHALLKKVGLEDKARAHPGQLSGGQQQRVAIARALAMEPELILFDEVTSALDPETVGEVLNVIGELVDDGLTCVLVTHEMAFARAISDEVVFTEHGVVVERGPAEQVFSSPTSERTRAFLSRALSGHAGARPTVHAPWHAAFASTTFAI

pLDDT: mean 74.91, std 17.83, range [25.92, 96.19]

Foldseek 3Di:
DDDDDPPPPPVVVVVVVVVVVVVVVPPPPPAPPLLVVCVVVLEFEEEAEAQDAQRWHQDPVPRDIDHLLVVLQVLLSVLSVGHYHYDYDFLQCSLVCQVVVVGFKYSYQDFDDPVVVVFWPWQPQFLAKWFKKWKAFLPQPDAALLVQAAWEEFEADNDPCQCCSCPVNNHHYDHDPGLVVSVVCVVVVVTRIYMDICSRPVCCCPPPPVRVRIDIYDDGDPTGGHTMIGGPPNVNVSVSVNVSSLVCLVVVVSCVSCVVSPRPPGHDRLDDPDPVVVVQVVVVVVVAHPSLCSDPVLVVLLVVQLVLLVVLLVLLLVLLLVLLVVLLVQCVDPDPVSNVVSVVLLCVLLQDQLLVQLCCCLVPVQVVVQVVCVVVVHHRPCDLSNSSSVSLSSSLSSQSSVLLNVLLVPQDVVQLVVCVVVVQDPVCCVPVPRNVSSCLSSLVSSLVSSLVSSLCSLSSVVSPDSHSNVSLVVVCVVPVSLPNSLVVVQVSSLVVSVVSVVVSVVVCVVPDDFAAADDDQLHVLLVVLLVLCVDPDPVSVVVSVVLLVVLQSTRLLSLLSVQLPVPDQWDQDPNDTDGDDSLVSSVVSLSSNLNSRRNVNSNRLQVVDDPLLVVQCLLLLAFPVRCVPPPRVVSSVVRHPPVHVVSVSVSVSSVVSSVVSPDDDVVNVVVVCCVPPVDPDDPPPVPPPPPDDDDDDDFDDDDDYDDDDDDDFFKWWFQFWDADPPRTQAGGETDTFHQLAAEEEEEDPSLCQVVVLCCQLLVDATPDTWMAGRNQISNPDPDSVSSSVSSLQEQEQELQLSFRQVAFLLCSQQVSCCPSVVGTRVVLSVLLLVLCVLLVNNVRRGPGPVVDALLRSSSSSVSSSCSSVHSEYEEYQNQVPHDPVSSVSNLVSVQVCSVVSRHYYYYYLPLVSSLPRGQKYFYGGSNYTPDIDGSCCLQPPNPDPNSVVVNVVSVVVDPDDDDDDDDDDDDDPDDDDDDD

Solvent-accessible surface area (backbone atoms only — not comparable to full-atom values): 53186 Å² total; per-residue (Å²): 136,85,89,86,73,99,67,73,72,64,55,57,55,51,55,51,52,51,50,52,52,52,59,73,66,67,74,72,78,75,69,30,84,57,48,52,49,29,62,74,70,42,36,44,40,32,26,24,31,62,69,43,68,36,41,4,36,69,40,88,88,78,72,42,77,41,40,39,30,45,57,51,46,49,49,48,18,65,67,70,72,30,45,65,46,79,42,83,40,47,74,75,45,42,67,59,36,38,71,71,63,76,17,63,33,34,42,44,92,46,59,66,44,72,82,52,58,78,70,30,31,60,24,85,56,56,83,46,69,51,17,31,26,34,42,28,52,68,85,50,92,60,71,44,67,70,62,36,46,78,32,42,31,20,20,35,38,72,46,81,62,48,59,52,36,39,72,78,41,41,23,43,71,45,65,26,95,35,57,61,55,13,49,51,38,32,76,69,66,72,22,72,23,26,49,48,47,39,72,62,52,66,50,36,47,76,76,36,83,93,33,52,65,35,42,81,31,54,75,61,49,76,67,25,48,23,35,44,34,36,49,65,82,42,60,51,41,32,57,54,51,27,57,43,48,51,47,30,37,63,68,44,53,49,46,54,48,30,50,75,34,68,36,76,83,52,64,81,68,89,55,71,97,44,74,66,50,55,51,34,58,60,45,38,77,77,77,43,75,48,63,60,62,67,38,70,66,58,38,47,43,40,53,49,4,46,52,42,40,51,50,44,36,55,54,21,58,55,44,11,49,56,47,3,57,51,46,32,52,35,52,70,40,88,50,65,70,54,20,50,54,44,48,55,51,33,52,54,47,71,74,43,47,69,64,58,55,48,48,47,46,57,66,48,51,46,46,51,49,37,57,55,33,50,76,71,77,40,83,71,84,80,45,52,58,55,49,40,32,53,48,56,10,57,43,46,7,42,55,39,13,49,27,48,46,53,8,52,72,66,50,62,64,71,60,60,50,52,38,47,78,71,66,46,48,79,65,48,40,39,66,73,49,47,47,56,50,9,47,63,62,14,41,67,54,47,48,51,52,52,49,51,46,55,58,54,51,56,56,35,30,83,63,70,25,69,20,35,59,34,35,36,51,61,47,24,80,74,66,76,42,56,65,58,39,47,49,50,50,50,50,52,56,38,52,55,45,47,53,55,50,51,53,47,48,55,55,40,74,76,64,70,89,86,54,30,17,52,67,75,74,27,26,68,59,7,49,51,40,20,49,30,48,69,40,91,51,67,68,52,22,52,54,33,48,54,51,30,60,54,33,48,61,52,54,59,69,54,33,30,51,49,37,50,71,70,44,64,62,55,49,73,56,96,84,43,78,41,75,50,56,62,65,57,32,36,47,51,27,55,33,49,32,45,13,24,46,26,15,56,20,42,52,22,24,60,72,69,59,64,68,65,61,54,54,47,43,47,44,60,27,42,51,74,67,48,39,44,64,69,54,47,42,52,54,30,54,63,57,6,45,69,61,11,58,50,51,48,50,51,52,62,50,49,54,65,58,37,51,82,74,74,35,82,44,74,68,49,54,46,49,53,46,44,78,73,66,74,77,84,82,74,81,71,68,73,69,72,71,74,84,77,76,92,88,86,91,88,91,77,73,86,91,90,90,90,91,88,87,92,82,80,65,34,34,41,36,39,55,27,24,36,59,67,86,92,46,75,36,32,66,43,33,71,51,74,42,49,79,40,39,27,37,30,43,35,62,61,92,81,19,27,67,73,56,51,57,28,34,76,63,53,78,38,71,61,79,39,54,45,37,31,46,71,86,42,45,51,64,65,58,84,50,73,64,54,52,27,64,51,20,48,37,34,20,65,37,52,51,57,52,72,70,59,71,94,35,32,46,46,51,54,25,27,60,42,25,40,65,67,74,55,44,32,60,60,60,29,47,53,52,38,48,53,36,27,46,73,63,73,42,53,91,46,37,80,39,39,59,94,77,51,56,62,44,54,41,41,40,50,30,47,37,34,27,53,54,51,68,36,66,33,37,38,36,36,41,63,56,81,74,46,60,77,89,37,37,59,68,46,50,50,58,53,45,57,43,43,76,71,42,41,17,32,42,37,33,54,85,55,63,72,56,45,52,73,62,23,61,28,34,34,36,27,50,88,12,28,73,70,46,74,42,45,17,66,47,54,75,75,59,45,84,41,68,65,57,43,60,49,49,53,59,62,54,71,73,59,93,66,84,80,88,81,88,76,80,86,95,74,90,86,92,74,88,78,91,87,84,136

Secondary structure (DSSP, 8-state):
-----TTTHHHHHHHHHHHHHHHHT-------TTHHHHHHTTEEEEEE---SGGG-EE-TTT--EESHHHHHHHHHHHHHTSEEEEEE--TTTHHHHHHTTS-SEEES--B--HHHHTTSEE-SS-SEEEEEEEEEETTSS--SGGGGTTSEEEEETT-TTHHHHHHTS--EEEEESSHHHHHHHHHTTSSSEEEEEHHHHTTHHHH-GGGTTEEEEEEEEEEEEE--EE-TT-HHHHHHHHHHHHHHHHTSHHHHHHHHTT-SSPPPPS----HHHHHHHHHHTTT--GGGGTSHHHHHHHHHHHHHHHHHHHHHHHHHHHHHHHHHHHHH-S-HHHHHHHHHHHHHHHHS-HHHHHHIIIIIIHHHHHHHHHHTTPPP---HHHHHHHHHHHHHHHHHHHHHHHHHHTS-HHHHHHHHHTT--HHHIIIIIIHHHHHHHHHHHHHHHHHHHHHHGGGGGGGT---HHHHHHHHHHHH--HHHHHHHHHHHHHHHHHHHHHHHHHHHHTT--------SSHHHHHHHHHHHHH-S-HHHHHHHHHHHHHHHHS-HHHHHHHHHHHS-SEEEETTEEEE--HHHHHHHHHHHHHHHHHHHHHHHHHHTS-HHHHHHHHHTT--HHHHIIIIIHHHHHHHHHHHHHHHHHHHHHHGGGGGGGT---HHHHHHHHHHHH---SSTTGGGTTGGG-------------------S-SEEEEEEEEEETTEEEEEEEEEEE-TT-EEEEE--TTSSHHHHHHHHTTSS--SEEEEEETTEETTT--SHHHHHHHHHTEEEE-SS----TTS-HHHHHHTTIIIII---HHHHHHHHHHHHHHTT-GGGTT--GGGS-HHHHHHHHHHHHHTT--SEEEEESTTTTS-HHHHHHHHHHHHHHHHTT-EEEEE-S-HHHHHHH-SEEEEEETTEEEEEEEHHHHHHS-SSHHHHHHHHHHHTT--S----PPPP------------

Nearest PDB structures (foldseek):
  2olj-assembly1_A  TM=9.840E-01  e=2.617E-24  Geobacillus stearother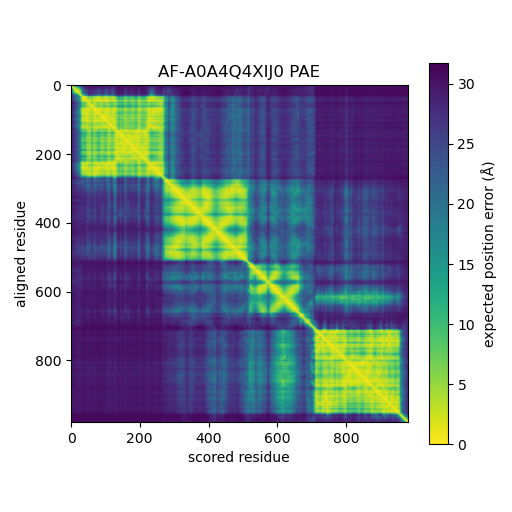mophilus
  4u00-assembly1_A  TM=9.868E-01  e=4.275E-24  Thermus thermophilus HB8
  4yms-assembly1_J  TM=9.859E-01  e=3.183E-23  Caldanaerobacter subterraneus subsp. tengcongensis MB4
  4wbs-assembly2_B  TM=8.019E-01  e=4.863E-14  Paraburkholderia phymatum STM815
  6hs3-assembly1_B  TM=7.969E-01  e=7.070E-13  Burkholderia pseudomallei